Protein AF-A0A2R6ARL6-F1 (afdb_monomer)

InterPro domains:
  IPR000298 Cytochrome c oxidase subunit III-like [PF00510] (681-855)
  IPR000298 Cytochrome c oxidase subunit III-like [PS50253] (602-856)
  IPR000883 Cytochrome c oxidase subunit I [PF00115] (80-524)
  IPR000883 Cytochrome c oxidase subunit I [PR01165] (71-96)
  IPR000883 Cytochrome c oxidase subunit I [PR01165] (118-141)
  IPR000883 Cytochrome c oxidase subunit I [PR01165] (145-169)
  IPR000883 Cytochrome c oxidase subunit I [PR01165] (188-200)
  IPR000883 Cytochrome c oxidase subunit I [PR01165] (220-238)
  IPR000883 Cytochrome c oxidase subunit I [PR01165] (249-268)
  IPR000883 Cytochrome c oxidase subunit I [PR01165] (298-319)
  IPR000883 Cytochrome c oxidase subunit I [PR01165] (346-361)
  IPR000883 Cytochrome c oxidase subunit I [PR01165] (370-391)
  IPR000883 Cytochrome c oxidase subunit I [PR01165] (405-423)
  IPR000883 Cytochrome c oxidase subunit I [PR01165] (433-452)
  IPR000883 Cytochrome c oxidase subunit I [PR01165] (483-504)
  IPR000883 Cytochrome c oxidase subunit I [PTHR10422] (68-568)
  IPR013833 Cytochrome c oxidase, subunit III, 4-helical bundle [G3DSA:1.20.120.80] (680-856)
  IPR023615 Cytochrome c oxidase, subunit I, copper-binding site [PS00077] (300-356)
  IPR023616 Cytochrome c oxidase-like, subunit I domain [PS50855] (66-558)
  IPR035973 Cytochrome c oxidase subunit III-like superfamily [SSF81452] (606-855)

Sequence (856 aa):
MSSRTSDSAHFWLLFCGLLGGTLLEIFLHNDFLYQTPQILITWSIAVFVYFLWKKPYLFSHKEGPKSWIMRWLMTTNHRDIGIMYILTSFYMAFVGGALAILMRAQLMHPNSSLLVGNQYNEAVSAHGLIMVLWFLSPFAFGLANYIVPLQIGAKDLAFPRLNAMSFWFYAFSCVLLISSFFLPGGSVNAGWTLYAPLNGAEFMPGAGPTVSLLALLMLIASVTMTGVNFLVTVFTMRAPEITISKIPMFTWFIVFTVIQMVFAFPGLLAAALMLGMDRVAGMLFFTARGASMLWDNLFWYFGHPEVYIILLPAFGALAEIIPVFSGRRELYGKKVFLIATFTTVIPLSLFIWGHHMYTTILPLPEKEMFEVGTEAISLPFGLMVFGFLWTLETGRIRLSTPMLFALGSLALFIIGGITGVFLSSIVLDQEFRGAYFVVAHFHYVMVGATLFGLFAALYYWFPKITGKMFSETLGKIHFALSFLLFNVTFFPMFFLYQMPRRIFTYNVESWVLPNFVASIGAFLFVAVQAIMVVNLVFSTLYGGIAPKNPWEAHTSEWQSDEALVTFSQTSRSQIKLSSLLLRLIFVPTTKNITIQNNQEIKEDVVVLEHVSSKPVTIAAGLTLFLFGFAILNYVFAGPIFVLGLLLTLYGLTGLARESLHAKFNAFENGLVEAWPFKGVTRLRLAVWIFLLSEVIMFTTILTSDTYLRMLTQNWPAINTLHPVLPGLLLTIVLLSGSLTGFLALNSAKNGNNKRGFLWLLVTVVLGSLFIIVEGDEWSQLFAQGLAPFSNNALSTYFFTTGVHMAHVLSAISVAVYLLRKLWVNKSDYEALEAWAIYWSFVDAIWVILYFFFYLG

Nearest PDB structures (foldseek):
  9dm1-assembly1_R  TM=9.653E-01  e=1.877E-31  Mycolicibacterium smegmatis MC2 155
  6hwh-assembly1_V  TM=9.653E-01  e=4.021E-31  Mycolicibacterium smegmatis MC2 155
  3fye-assembly1_A  TM=9.699E-01  e=5.675E-30  Cereibacter sphaeroides
  8f68-assembly1_A  TM=8.206E-01  e=1.816E-29  Escherichia coli
  8uco-assembly1_a  TM=9.018E-01  e=2.112E-26  Komagataella pastoris

Organism: NCBI:txid1978154

Foldseek 3Di:
DPPVVVLVVVVVVLVCVLVVVLVVVCVVPVDNLVCVLVNVLSVLVSVLVSVCVVCLPLADDDDDPDDSVQCLLFFLALLSLLVLLQSQLVSLVLSLLVLVLQLLVLLLFFPRDRADDQRNLQSQASSQCSLQQLHLLSLLVSLCSNPQCLLQLHRHWPDSLLSLLLSLLSNLLVVLQSCLCVWPQGADRCHNLCFPPCVACVNRPTLSPLSNLVSLLSNLSSLLSSLLRLLLCNQWGGQPVCDPLNRALLSLLLNLLSVLSLQQSLLVNLLSLLRSCCHQVVFDQRVDVPNSVLSLVSSLLRVQSSLSSSQSSLLSLLQQLLLLQQVHQGFQCSVLLSCCSVVQVSVLSNVQSCLLVLVDPDDPVSLVVSLVSQLVNLVSVVVSLVSSVVSNVVGHGDPFLLSLLSVQLSVLQVVLSVLSNLSSDSVSVVQQRQWLSVVLSSCSSNVRNRVSSSLSSCQQCLCLSQQFHFDRVLSVVLSVLLSVLSCQQRVLSNQRSVPGPPHSRDDDPSSNVSSSSNSVSSVSNSVSVVSVVCRSSCRSVPGDGDDLANSPHDRSSSDDPVVSVVSQVVVVPPDDPPDPPPPPDDDDDDDDDDDDDDDPPPPVPPPQPSTDSLSNQLSQLVSQLSSLSSPVVDPCSVVSNVSSVVSNVVSVVSVLVCVLVVSGDDDPRHDRDNPPQVPPDSLNSSLVSSVSSVVSSLVSLVVSLVVVVVVDPDDDDACPLDHLVLLVVLLVLLVLLLVLLVQLLVCVVVVNLVSNLVSLVSSLVSLVVSLVSVVVSQVVCVVVVHALNPDNLSVSLCSSVVVLNVLSVVLSVLSVSQSVCSVVVNHDSSSSVSSSVSSVSSSVSSVVSSCVNNVD

Secondary structure (DSSP, 8-state):
-TTSSHHHHHHHHHHHHHHHHHHHHHHHHS-GGGGHHHHHHHHHHHHHHHHHHH-GGGG--S--SS-HHHHHHHB--HHHHHHHHHHHHHHHHHHHHHHHHHHHHHTTSTT--SS-THHHHHHHHHHHHIIIIIIIHHHHHHHHHHHHHHHTT-SS-S-HHHHHHHHHHHHHHHHHHHHGGGSTT-S--STTTT-TTTTSTTTS-SHHHHHHHHHHHHHHHHHHHHHHHHHHHHHH-B-TT--GGGS-HHHHHHHHHHHHHHHHHHHHHHHHHHHHHHHHT---SSSSTTTHHHHHHHHHHHHHHHHHHHHHHHHHHHHHHHHHHTT-SS-TTHHHHHHHIIIIIHHHHHH-GGGGGTTSS--HHHHHHHHHHHHHTHHHHHHHHHHHHHHHHTS-----HHHHHHHHHHHHHHHHHHHHHHHHSHHHHHHHTTBHHHHHHHHIIIIIIIIHHHHHHHHHHHHHHHSB---HHHHHHHHHHHHHHHHHHHTGGGGGTTSBTT-S----GGGHHHHHHHHHHHHHHHHHHHHHHHHHHHHHHHPPBPPSSTT---SGGGS-HHHHHHHHHGGG----S--TTS----------------------------B-SHHHHHHHHHHHHHHHHHTTTSTTHHHHHHHHHHHHHHHHHHHHHHHHTT-------SS-B-TTSTT--HHHHHHHHHHHHHHHHHHHHHHHHHHHHHH-SSPPPTTTSS-HHHHHHHHHHHHHHHHHHHHHHHHHHTT-HHHHHHHHHHHHHHHHHHHHHHHHHHHHHHHTT--TTS-HHHHHHHHHHHHHHHHHHHHHHHHHHHHHHHHTT---HHHHHHHHHHHHHHHHHHHHHHHHHH--

Radius of gyration: 28.66 Å; Cα contacts (8 Å, |Δi|>4): 1231; chains: 1; bounding box: 89×63×88 Å

Solvent-accessible surface area (backbone atoms only — not comparable to full-atom values): 43699 Å² total; per-residue (Å²): 133,82,77,64,67,66,63,51,52,56,50,50,49,51,50,50,49,49,52,47,48,53,50,47,54,36,68,75,65,76,44,71,66,83,42,50,69,55,50,53,50,53,54,49,51,52,52,52,52,50,53,52,69,76,47,69,63,84,82,57,87,80,91,69,103,59,59,77,65,55,52,71,58,14,41,28,44,36,55,61,51,9,51,50,31,34,56,53,11,52,51,33,40,50,54,22,48,53,32,47,44,50,55,31,60,16,46,35,45,67,74,49,80,68,38,54,71,64,59,32,30,21,34,53,8,44,24,48,40,28,42,55,66,46,12,52,41,37,33,49,49,9,52,43,41,44,44,39,29,36,52,38,60,27,95,51,59,66,42,34,63,51,50,33,27,18,51,31,21,36,55,51,15,51,51,35,44,59,50,8,55,80,32,57,62,31,37,45,50,51,39,62,77,45,47,48,58,52,57,34,46,89,72,41,44,55,38,4,33,48,29,34,51,50,14,51,54,35,33,48,55,14,49,54,45,44,30,36,34,51,52,40,21,67,39,54,42,12,28,63,87,45,42,80,90,63,56,48,49,37,52,50,23,44,49,56,26,32,54,48,45,47,64,20,48,26,31,37,49,38,50,52,52,51,52,47,35,32,56,74,64,51,28,41,68,46,76,42,90,78,25,27,59,52,47,53,53,40,48,26,45,20,54,42,31,46,59,48,42,44,35,34,40,16,53,11,32,37,50,49,46,51,18,40,37,9,74,35,95,61,46,47,57,53,66,55,50,55,48,36,42,64,75,43,50,56,55,44,36,65,69,28,32,60,56,83,41,67,93,50,91,67,54,65,73,60,49,54,54,17,26,57,49,44,52,56,57,50,52,53,54,48,52,46,52,51,27,52,51,52,33,50,72,78,36,55,77,48,88,44,43,31,43,49,24,31,51,48,8,55,56,31,27,51,58,14,51,56,52,46,57,49,50,33,36,70,76,53,22,68,64,29,64,66,14,24,28,52,55,24,32,49,42,24,37,54,48,33,19,18,48,28,12,45,48,12,40,48,60,62,45,39,35,76,76,64,46,18,37,62,56,57,67,55,41,42,50,34,44,56,50,39,59,52,24,47,46,43,23,36,56,37,28,52,80,30,28,87,40,63,53,97,61,52,61,54,86,60,73,87,53,44,63,36,32,33,47,18,26,55,15,43,52,51,32,59,56,43,51,50,48,48,52,51,38,52,55,49,14,64,78,69,35,54,76,38,60,80,50,82,68,75,58,86,57,55,63,40,52,53,73,66,52,60,50,43,66,61,51,64,74,70,62,89,63,84,94,78,74,92,81,77,82,82,81,89,85,90,84,85,87,81,87,79,89,80,79,91,71,80,74,73,74,76,75,73,77,72,72,53,64,48,61,34,34,44,37,27,30,54,10,46,50,34,23,52,49,15,59,45,36,58,94,42,92,68,12,62,64,37,23,52,49,8,47,54,37,24,51,50,16,52,55,46,48,53,49,40,53,77,68,60,72,62,77,73,84,80,72,74,82,51,30,20,71,92,50,67,92,59,54,65,62,48,53,30,46,53,53,49,47,52,22,50,52,41,19,54,49,43,48,53,49,50,42,52,52,51,53,74,70,41,92,82,67,79,58,65,55,69,89,37,58,47,65,66,54,50,52,46,47,53,42,39,50,49,20,44,56,28,32,49,52,10,44,54,27,39,73,72,71,34,34,68,57,13,33,54,27,40,49,50,20,44,52,32,49,50,52,44,53,53,52,55,52,48,52,52,50,52,37,46,74,72,72,46,45,44,53,71,43,55,72,40,21,46,46,53,49,54,53,47,56,49,49,52,49,52,52,51,48,41,56,52,48,56,54,48,41,52,28,25,72,72,70,56,68,52,64,67,62,45,47,36,48,41,54,51,45,43,48,56,42,54,51,46,57,51,50,46,44,58,67,32,69,73

Mean predicted aligned error: 9.0 Å

Structure (mmCIF, N/CA/C/O backbone):
data_AF-A0A2R6ARL6-F1
#
_entry.id   AF-A0A2R6ARL6-F1
#
loop_
_atom_site.group_PDB
_atom_site.id
_atom_site.type_symbol
_atom_site.label_atom_id
_atom_site.label_alt_id
_atom_site.label_comp_id
_atom_site.label_asym_id
_atom_site.label_entity_id
_atom_site.label_seq_id
_atom_site.pdbx_PDB_ins_code
_atom_site.Cartn_x
_atom_site.Cartn_y
_atom_site.Cartn_z
_atom_site.occupancy
_atom_site.B_iso_or_equiv
_atom_site.auth_seq_id
_atom_site.auth_comp_id
_atom_site.auth_asym_id
_atom_site.auth_atom_id
_atom_site.pdbx_PDB_model_num
ATOM 1 N N . MET A 1 1 ? -2.332 -37.056 33.900 1.00 37.38 1 MET A N 1
ATOM 2 C CA . MET A 1 1 ? -0.890 -36.794 33.672 1.00 37.38 1 MET A CA 1
ATOM 3 C C . MET A 1 1 ? -0.354 -37.344 32.337 1.00 37.38 1 MET A C 1
ATOM 5 O O . MET A 1 1 ? 0.801 -37.083 32.038 1.00 37.38 1 MET A O 1
ATOM 9 N N . SER A 1 2 ? -1.154 -38.003 31.483 1.00 35.59 2 SER A N 1
ATOM 10 C CA . SER A 1 2 ? -0.678 -38.657 30.244 1.00 35.59 2 SER A CA 1
ATOM 11 C C . SER A 1 2 ? -0.770 -37.834 28.943 1.00 35.59 2 SER A C 1
ATOM 13 O O . SER A 1 2 ? -0.395 -38.344 27.898 1.00 35.59 2 SER A O 1
ATOM 15 N N . SER A 1 3 ? -1.216 -36.570 28.965 1.00 40.97 3 SER A N 1
ATOM 16 C CA . SER A 1 3 ? -1.309 -35.725 27.753 1.00 40.97 3 SER A CA 1
ATOM 17 C C . SER A 1 3 ? -0.104 -34.804 27.511 1.00 40.97 3 SER A C 1
ATOM 19 O O . SER A 1 3 ? -0.066 -34.094 26.513 1.00 40.97 3 SER A O 1
ATOM 21 N N . ARG A 1 4 ? 0.890 -34.777 28.413 1.00 39.75 4 ARG A N 1
ATOM 22 C CA . ARG A 1 4 ? 2.072 -33.899 28.281 1.00 39.75 4 ARG A CA 1
ATOM 23 C C . ARG A 1 4 ? 3.238 -34.522 27.504 1.00 39.75 4 ARG A C 1
ATOM 25 O O . ARG A 1 4 ? 4.124 -33.784 27.091 1.00 39.75 4 ARG A O 1
ATOM 32 N N . THR A 1 5 ? 3.256 -35.841 27.302 1.00 41.06 5 THR A N 1
ATOM 33 C CA . THR A 1 5 ? 4.396 -36.564 26.704 1.00 41.06 5 THR A CA 1
ATOM 34 C C . THR A 1 5 ? 4.342 -36.652 25.176 1.00 41.06 5 THR A C 1
ATOM 36 O O . THR A 1 5 ? 5.391 -36.622 24.544 1.00 41.06 5 THR A O 1
ATOM 39 N N . SER A 1 6 ? 3.156 -36.672 24.551 1.00 48.94 6 SER A N 1
ATOM 40 C CA . SER A 1 6 ? 3.031 -36.571 23.081 1.00 48.94 6 SER A CA 1
ATOM 41 C C . SER A 1 6 ? 3.403 -35.181 22.564 1.00 48.94 6 SER A C 1
ATOM 43 O O . SER A 1 6 ? 3.837 -35.007 21.430 1.00 48.94 6 SER A O 1
ATOM 45 N N . ASP A 1 7 ? 3.244 -34.179 23.416 1.00 49.03 7 ASP A N 1
ATOM 46 C CA . ASP A 1 7 ? 3.343 -32.760 23.106 1.00 49.03 7 ASP A CA 1
ATOM 47 C C . ASP A 1 7 ? 4.781 -32.237 22.972 1.00 49.03 7 ASP A C 1
ATOM 49 O O . ASP A 1 7 ? 4.984 -31.164 22.400 1.00 49.03 7 ASP A O 1
ATOM 53 N N . SER A 1 8 ? 5.762 -32.961 23.517 1.00 46.53 8 SER A N 1
ATOM 54 C CA . SER A 1 8 ? 7.195 -32.694 23.345 1.00 46.53 8 SER A CA 1
ATOM 55 C C . SER A 1 8 ? 7.752 -33.392 22.105 1.00 46.53 8 SER A C 1
ATOM 57 O O . SER A 1 8 ? 8.593 -32.821 21.419 1.00 46.53 8 SER A O 1
ATOM 59 N N . ALA A 1 9 ? 7.246 -34.581 21.762 1.00 51.25 9 ALA A N 1
ATOM 60 C CA . ALA A 1 9 ? 7.696 -35.342 20.596 1.00 51.25 9 ALA A CA 1
ATOM 61 C C . ALA A 1 9 ? 7.453 -34.593 19.274 1.00 51.25 9 ALA A C 1
ATOM 63 O O . ALA A 1 9 ? 8.330 -34.567 18.420 1.00 51.25 9 ALA A O 1
ATOM 64 N N . HIS A 1 10 ? 6.311 -33.910 19.130 1.00 54.28 10 HIS A N 1
ATOM 65 C CA . HIS A 1 10 ? 6.013 -33.099 17.941 1.00 54.28 10 HIS A CA 1
ATOM 66 C C . HIS A 1 10 ? 6.921 -31.866 17.818 1.00 54.28 10 HIS A C 1
ATOM 68 O O . HIS A 1 10 ? 7.320 -31.515 16.712 1.00 54.28 10 HIS A O 1
ATOM 74 N N . PHE A 1 11 ? 7.282 -31.230 18.941 1.00 51.28 11 PHE A N 1
ATOM 75 C CA . PHE A 1 11 ? 8.260 -30.138 18.949 1.00 51.28 11 PHE A CA 1
ATOM 76 C C . PHE A 1 11 ? 9.634 -30.641 18.518 1.00 51.28 11 PHE A C 1
ATOM 78 O O . PHE A 1 11 ? 10.245 -30.035 17.649 1.00 51.28 11 PHE A O 1
ATOM 85 N N . TRP A 1 12 ? 10.089 -31.768 19.071 1.00 51.22 12 TRP A N 1
ATOM 86 C CA . TRP A 1 12 ? 11.371 -32.358 18.699 1.00 51.22 12 TRP A CA 1
ATOM 87 C C . TRP A 1 12 ? 11.384 -32.856 17.255 1.00 51.22 12 TRP A C 1
ATOM 89 O O . TRP A 1 12 ? 12.392 -32.693 16.594 1.00 51.22 12 TRP A O 1
ATOM 99 N N . LEU A 1 13 ? 10.274 -33.364 16.715 1.00 60.25 13 LEU A N 1
ATOM 100 C CA . LEU A 1 13 ? 10.171 -33.726 15.298 1.00 60.25 13 LEU A CA 1
ATOM 101 C C . LEU A 1 13 ? 10.222 -32.503 14.375 1.00 60.25 13 LEU A C 1
ATOM 103 O O . LEU A 1 13 ? 10.959 -32.526 13.393 1.00 60.25 13 LEU A O 1
ATOM 107 N N . LEU A 1 14 ? 9.489 -31.430 14.695 1.00 53.91 14 LEU A N 1
ATOM 108 C CA . LEU A 1 14 ? 9.545 -30.177 13.935 1.00 53.91 14 LEU A CA 1
ATOM 109 C C . LEU A 1 14 ? 10.953 -29.570 14.019 1.00 53.91 14 LEU A C 1
ATOM 111 O O . LEU A 1 14 ? 11.550 -29.253 12.999 1.00 53.91 14 LEU A O 1
ATOM 115 N N . PHE A 1 15 ? 11.506 -29.478 15.229 1.00 53.22 15 PHE A N 1
ATOM 116 C CA . PHE A 1 15 ? 12.845 -28.967 15.502 1.00 53.22 15 PHE A CA 1
ATOM 117 C C . PHE A 1 15 ? 13.927 -29.798 14.808 1.00 53.22 15 PHE A C 1
ATOM 119 O O . PHE A 1 15 ? 14.781 -29.222 14.156 1.00 53.22 15 PHE A O 1
ATOM 126 N N . CYS A 1 16 ? 13.884 -31.131 14.878 1.00 55.62 16 CYS A N 1
ATOM 127 C CA . CYS A 1 16 ? 14.829 -32.010 14.187 1.00 55.62 16 CYS A CA 1
ATOM 128 C C . CYS A 1 16 ? 14.649 -31.974 12.666 1.00 55.62 16 CYS A C 1
ATOM 130 O O . CYS A 1 16 ? 15.638 -32.093 11.954 1.00 55.62 16 CYS A O 1
ATOM 132 N N . GLY A 1 17 ? 13.427 -31.784 12.160 1.00 62.41 17 GLY A N 1
ATOM 133 C CA . GLY A 1 17 ? 13.170 -31.586 10.733 1.00 62.41 17 GLY A CA 1
ATOM 134 C C . GLY A 1 17 ? 13.724 -30.258 10.218 1.00 62.41 17 GLY A C 1
ATOM 135 O O . GLY A 1 17 ? 14.338 -30.221 9.160 1.00 62.41 17 GLY A O 1
ATOM 136 N N . LEU A 1 18 ? 13.577 -29.183 10.993 1.00 54.66 18 LEU A N 1
ATOM 137 C CA . LEU A 1 18 ? 14.119 -27.859 10.678 1.00 54.66 18 LEU A CA 1
ATOM 138 C C . LEU A 1 18 ? 15.633 -27.816 10.829 1.00 54.66 18 LEU A C 1
ATOM 140 O O . LEU A 1 18 ? 16.313 -27.342 9.934 1.00 54.66 18 LEU A O 1
ATOM 144 N N . LEU A 1 19 ? 16.162 -28.369 11.919 1.00 47.78 19 LEU A N 1
ATOM 145 C CA . LEU A 1 19 ? 17.594 -28.530 12.134 1.00 47.78 19 LEU A CA 1
ATOM 146 C C . LEU A 1 19 ? 18.191 -29.412 11.034 1.00 47.78 19 LEU A C 1
ATOM 148 O O . LEU A 1 19 ? 19.224 -29.064 10.488 1.00 47.78 19 LEU A O 1
ATOM 152 N N . GLY A 1 20 ? 17.527 -30.508 10.663 1.00 57.53 20 GLY A N 1
ATOM 153 C CA . GLY A 1 20 ? 17.931 -31.389 9.569 1.00 57.53 20 GLY A CA 1
ATOM 154 C C . GLY A 1 20 ? 17.867 -30.708 8.203 1.00 57.53 20 GLY A C 1
ATOM 155 O O . GLY A 1 20 ? 18.786 -30.880 7.415 1.00 57.53 20 GLY A O 1
ATOM 156 N N . GLY A 1 21 ? 16.840 -29.895 7.943 1.00 57.56 21 GLY A N 1
ATOM 157 C CA . GLY A 1 21 ? 16.714 -29.086 6.730 1.00 57.56 21 GLY A CA 1
ATOM 158 C C . GLY A 1 21 ? 17.792 -28.010 6.642 1.00 57.56 21 GLY A C 1
ATOM 159 O O . GLY A 1 21 ? 18.495 -27.949 5.645 1.00 57.56 21 GLY A O 1
ATOM 160 N N . THR A 1 22 ? 17.997 -27.238 7.713 1.00 55.47 22 THR A N 1
ATOM 161 C CA . THR A 1 22 ? 19.075 -26.245 7.827 1.00 55.47 22 THR A CA 1
ATOM 162 C C . THR A 1 22 ? 20.447 -26.903 7.686 1.00 55.47 22 THR A C 1
ATOM 164 O O . THR A 1 22 ? 21.280 -26.416 6.934 1.00 55.47 22 THR A O 1
ATOM 167 N N . LEU A 1 23 ? 20.689 -28.036 8.352 1.00 48.00 23 LEU A N 1
ATOM 168 C CA . LEU A 1 23 ? 21.944 -28.780 8.230 1.00 48.00 23 LEU A CA 1
ATOM 169 C C . LEU A 1 23 ? 22.137 -29.336 6.820 1.00 48.00 23 LEU A C 1
ATOM 171 O O . LEU A 1 23 ? 23.252 -29.278 6.328 1.00 48.00 23 LEU A O 1
ATOM 175 N N . LEU A 1 24 ? 21.090 -29.833 6.159 1.00 53.66 24 LEU A N 1
ATOM 176 C CA . LEU A 1 24 ? 21.152 -30.308 4.776 1.00 53.66 24 LEU A CA 1
ATOM 177 C C . LEU A 1 24 ? 21.438 -29.160 3.801 1.00 53.66 24 LEU A C 1
ATOM 179 O O . LEU A 1 24 ? 22.243 -29.331 2.894 1.00 53.66 24 LEU A O 1
ATOM 183 N N . GLU A 1 25 ? 20.834 -27.989 3.999 1.00 53.78 25 GLU A N 1
ATOM 184 C CA . GLU A 1 25 ? 21.087 -26.788 3.195 1.00 53.78 25 GLU A CA 1
ATOM 185 C C . GLU A 1 25 ? 22.545 -26.325 3.332 1.00 53.78 25 GLU A C 1
ATOM 187 O O . GLU A 1 25 ? 23.232 -26.129 2.325 1.00 53.78 25 GLU A O 1
ATOM 192 N N . ILE A 1 26 ? 23.049 -26.295 4.572 1.00 54.12 26 ILE A N 1
ATOM 193 C CA . ILE A 1 26 ? 24.456 -26.032 4.900 1.00 54.12 26 ILE A CA 1
ATOM 194 C C . ILE A 1 26 ? 25.373 -27.084 4.257 1.00 54.12 26 ILE A C 1
ATOM 196 O O . ILE A 1 26 ? 26.402 -26.734 3.685 1.00 54.12 26 ILE A O 1
ATOM 200 N N . PHE A 1 27 ? 25.007 -28.368 4.320 1.00 48.44 27 PHE A N 1
ATOM 201 C CA . PHE A 1 27 ? 25.825 -29.479 3.821 1.00 48.44 27 PHE A CA 1
ATOM 202 C C . PHE A 1 27 ? 25.859 -29.553 2.290 1.00 48.44 27 PHE A C 1
ATOM 204 O O . PHE A 1 27 ? 26.870 -29.940 1.713 1.00 48.44 27 PHE A O 1
ATOM 211 N N . LEU A 1 28 ? 24.763 -29.183 1.621 1.00 51.09 28 LEU A N 1
ATOM 212 C CA . LEU A 1 28 ? 24.668 -29.190 0.161 1.00 51.09 28 LEU A CA 1
ATOM 213 C C . LEU A 1 28 ? 25.374 -27.988 -0.485 1.00 51.09 28 LEU A C 1
ATOM 215 O O . LEU A 1 28 ? 25.796 -28.103 -1.631 1.00 51.09 28 LEU A O 1
ATOM 219 N N . HIS A 1 29 ? 25.484 -26.852 0.217 1.00 56.06 29 HIS A N 1
ATOM 220 C CA . HIS A 1 29 ? 25.971 -25.589 -0.365 1.00 56.06 29 HIS A CA 1
ATOM 221 C C . HIS A 1 29 ? 27.278 -25.073 0.259 1.00 56.06 29 HIS A C 1
ATOM 223 O O . HIS A 1 29 ? 27.831 -24.101 -0.238 1.00 56.06 29 HIS A O 1
ATOM 229 N N . ASN A 1 30 ? 27.798 -25.736 1.299 1.00 45.69 30 ASN A N 1
ATOM 230 C CA . ASN A 1 30 ? 29.109 -25.491 1.917 1.00 45.69 30 ASN A CA 1
ATOM 231 C C . ASN A 1 30 ? 29.392 -24.054 2.412 1.00 45.69 30 ASN A C 1
ATOM 233 O O . ASN A 1 30 ? 30.540 -23.753 2.719 1.00 45.69 30 ASN A O 1
ATOM 237 N N . ASP A 1 31 ? 28.379 -23.192 2.570 1.00 55.38 31 ASP A N 1
ATOM 238 C CA . ASP A 1 31 ? 28.557 -21.815 3.053 1.00 55.38 31 ASP A CA 1
ATOM 239 C C . ASP A 1 31 ? 27.426 -21.373 4.002 1.00 55.38 31 ASP A C 1
ATOM 241 O O . ASP A 1 31 ? 26.392 -20.843 3.591 1.00 55.38 31 ASP A O 1
ATOM 245 N N . PHE A 1 32 ? 27.651 -21.530 5.312 1.00 50.22 32 PHE A N 1
ATOM 246 C CA . PHE A 1 32 ? 26.718 -21.115 6.376 1.00 50.22 32 PHE A CA 1
ATOM 247 C C . PHE A 1 32 ? 26.362 -19.618 6.321 1.00 50.22 32 PHE A C 1
ATOM 249 O O . PHE A 1 32 ? 25.229 -19.232 6.603 1.00 50.22 32 PHE A O 1
ATOM 256 N N . LEU A 1 33 ? 27.320 -18.770 5.934 1.00 48.19 33 LEU A N 1
ATOM 257 C CA . LEU A 1 33 ? 27.129 -17.318 5.867 1.00 48.19 33 LEU A CA 1
ATOM 258 C C . LEU A 1 33 ? 26.245 -16.897 4.680 1.00 48.19 33 LEU A C 1
ATOM 260 O O . LEU A 1 33 ? 25.517 -15.909 4.795 1.00 48.19 33 LEU A O 1
ATOM 264 N N . TYR A 1 34 ? 26.231 -17.672 3.584 1.00 49.25 34 TYR A N 1
ATOM 265 C CA . TYR A 1 34 ? 25.474 -17.340 2.369 1.00 49.25 34 TYR A CA 1
ATOM 266 C C . TYR A 1 34 ? 23.955 -17.444 2.527 1.00 49.25 34 TYR A C 1
ATOM 268 O O . TYR A 1 34 ? 23.225 -16.833 1.750 1.00 49.25 34 TYR A O 1
ATOM 276 N N . GLN A 1 35 ? 23.483 -18.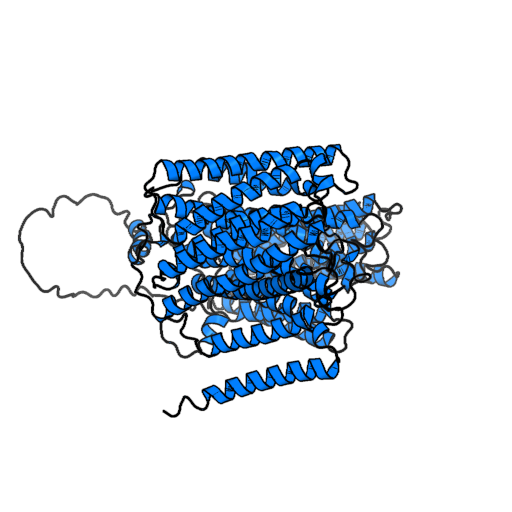183 3.535 1.00 60.00 35 GLN A N 1
ATOM 277 C CA . GLN A 1 35 ? 22.063 -18.477 3.749 1.00 60.00 35 GLN A CA 1
ATOM 278 C C . GLN A 1 35 ? 21.495 -17.822 5.018 1.00 60.00 35 GLN A C 1
ATOM 280 O O . GLN A 1 35 ? 20.425 -18.192 5.500 1.00 60.00 35 GLN A O 1
ATOM 285 N N . THR A 1 36 ? 22.198 -16.844 5.598 1.00 59.62 36 THR A N 1
ATOM 286 C CA . THR A 1 36 ? 21.809 -16.237 6.884 1.00 59.62 36 THR A CA 1
ATOM 287 C C . THR A 1 36 ? 20.359 -15.703 6.889 1.00 59.62 36 THR A C 1
ATOM 289 O O . THR A 1 36 ? 19.626 -16.000 7.840 1.00 59.62 36 THR A O 1
ATOM 292 N N . PRO A 1 37 ? 19.875 -14.985 5.850 1.00 59.97 37 PRO A N 1
ATOM 293 C CA . PRO A 1 37 ? 18.466 -14.588 5.759 1.00 59.97 37 PRO A CA 1
ATOM 294 C C . PRO A 1 37 ? 17.496 -15.778 5.668 1.00 59.97 37 PRO A C 1
ATOM 296 O O . PRO A 1 37 ? 16.489 -15.798 6.374 1.00 59.97 37 PRO A O 1
ATOM 299 N N . GLN A 1 38 ? 17.811 -16.786 4.851 1.00 65.00 38 GLN A N 1
ATOM 300 C CA . GLN A 1 38 ? 17.004 -17.992 4.635 1.00 65.00 38 GLN A CA 1
ATOM 301 C C . GLN A 1 38 ? 16.834 -18.790 5.932 1.00 65.00 38 GLN A C 1
ATOM 303 O O . GLN A 1 38 ? 15.720 -19.185 6.289 1.00 65.00 38 GLN A O 1
ATOM 308 N N . ILE A 1 39 ? 17.924 -18.960 6.682 1.00 63.41 39 ILE A N 1
ATOM 309 C CA . ILE A 1 39 ? 17.940 -19.636 7.980 1.00 63.41 39 ILE A CA 1
ATOM 310 C C . ILE A 1 39 ? 17.049 -18.868 8.963 1.00 63.41 39 ILE A C 1
ATOM 312 O O . ILE A 1 39 ? 16.124 -19.448 9.532 1.00 63.41 39 ILE A O 1
ATOM 316 N N . LEU A 1 40 ? 17.251 -17.557 9.130 1.00 63.97 40 LEU A N 1
ATOM 317 C CA . LEU A 1 40 ? 16.435 -16.755 10.050 1.00 63.97 40 LEU A CA 1
ATOM 318 C C . LEU A 1 40 ? 14.947 -16.800 9.701 1.00 63.97 40 LEU A C 1
ATOM 320 O O . LEU A 1 40 ? 14.112 -16.965 10.593 1.00 63.97 40 LEU A O 1
ATOM 324 N N . ILE A 1 41 ? 14.610 -16.695 8.416 1.00 66.31 41 ILE A N 1
ATOM 325 C CA . ILE A 1 41 ? 13.228 -16.781 7.950 1.00 66.31 41 ILE A CA 1
ATOM 326 C C . ILE A 1 41 ? 12.648 -18.160 8.282 1.00 66.31 41 ILE A C 1
ATOM 328 O O . ILE A 1 41 ? 11.601 -18.232 8.925 1.00 66.31 41 ILE A O 1
ATOM 332 N N . THR A 1 42 ? 13.347 -19.247 7.959 1.00 64.06 42 THR A N 1
ATOM 333 C CA . THR A 1 42 ? 12.899 -20.624 8.228 1.00 64.06 42 THR A CA 1
ATOM 334 C C . THR A 1 42 ? 12.647 -20.868 9.717 1.00 64.06 42 THR A C 1
ATOM 336 O O . THR A 1 42 ? 11.576 -21.341 10.109 1.00 64.06 42 THR A O 1
ATOM 339 N N . TRP A 1 43 ? 13.592 -20.470 10.572 1.00 62.72 43 TRP A N 1
ATOM 340 C CA . TRP A 1 43 ? 13.456 -20.586 12.024 1.00 62.72 43 TRP A CA 1
ATOM 341 C C . TRP A 1 43 ? 12.336 -19.693 12.576 1.00 62.72 43 TRP A C 1
ATOM 343 O O . TRP A 1 43 ? 11.621 -20.099 13.492 1.00 62.72 43 TRP A O 1
ATOM 353 N N . SER A 1 44 ? 12.109 -18.514 11.992 1.00 61.91 44 SER A N 1
ATOM 354 C CA . SER A 1 44 ? 11.003 -17.635 12.387 1.00 61.91 44 SER A CA 1
ATOM 355 C C . SER A 1 44 ? 9.629 -18.234 12.079 1.00 61.91 44 SER A C 1
ATOM 357 O O . SER A 1 44 ? 8.748 -18.196 12.939 1.00 61.91 44 SER A O 1
ATOM 359 N N . ILE A 1 45 ? 9.455 -18.835 10.893 1.00 65.75 45 ILE A N 1
ATOM 360 C CA . ILE A 1 45 ? 8.211 -19.504 10.484 1.00 65.75 45 ILE A CA 1
ATOM 361 C C . ILE A 1 45 ? 7.933 -20.651 11.441 1.00 65.75 45 ILE A C 1
ATOM 363 O O . ILE A 1 45 ? 6.832 -20.773 11.970 1.00 65.75 45 ILE A O 1
ATOM 367 N N . ALA A 1 46 ? 8.946 -21.471 11.703 1.00 57.12 46 ALA A N 1
ATOM 368 C CA . ALA A 1 46 ? 8.845 -22.598 12.608 1.00 57.12 46 ALA A CA 1
ATOM 369 C C . ALA A 1 46 ? 8.392 -22.205 14.013 1.00 57.12 46 ALA A C 1
ATOM 371 O O . ALA A 1 46 ? 7.468 -22.803 14.567 1.00 57.12 46 ALA A O 1
ATOM 372 N N . VAL A 1 47 ? 9.033 -21.182 14.582 1.00 57.22 47 VAL A N 1
ATOM 373 C CA . VAL A 1 47 ? 8.696 -20.657 15.905 1.00 57.22 47 VAL A CA 1
ATOM 374 C C . VAL A 1 47 ? 7.273 -20.101 15.902 1.00 57.22 47 VAL A C 1
ATOM 376 O O . VAL A 1 47 ? 6.485 -20.435 16.787 1.00 57.22 47 VAL A O 1
ATOM 379 N N . PHE A 1 48 ? 6.909 -19.318 14.887 1.00 61.19 48 PHE A N 1
ATOM 380 C CA . PHE A 1 48 ? 5.573 -18.746 14.748 1.00 61.19 48 PHE A CA 1
ATOM 381 C C . PHE A 1 48 ? 4.483 -19.826 14.646 1.00 61.19 48 PHE A C 1
ATOM 383 O O . PHE A 1 48 ? 3.516 -19.810 15.412 1.00 61.19 48 PHE A O 1
ATOM 390 N N . VAL A 1 49 ? 4.673 -20.820 13.775 1.00 58.84 49 VAL A N 1
ATOM 391 C CA . VAL A 1 49 ? 3.762 -21.962 13.602 1.00 58.84 49 VAL A CA 1
ATOM 392 C C . VAL A 1 49 ? 3.650 -22.777 14.891 1.00 58.84 49 VAL A C 1
ATOM 394 O O . VAL A 1 49 ? 2.542 -23.131 15.296 1.00 58.84 49 VAL A O 1
ATOM 397 N N . TYR A 1 50 ? 4.764 -23.031 15.582 1.00 52.88 50 TYR A N 1
ATOM 398 C CA . TYR A 1 50 ? 4.761 -23.731 16.867 1.00 52.88 50 TYR A CA 1
ATOM 399 C C . TYR A 1 50 ? 3.953 -22.981 17.937 1.00 52.88 50 TYR A C 1
ATOM 401 O O . TYR A 1 50 ? 3.144 -23.592 18.644 1.00 52.88 50 TYR A O 1
ATOM 409 N N . PHE A 1 51 ? 4.119 -21.659 18.044 1.00 54.56 51 PHE A N 1
ATOM 410 C CA . PHE A 1 51 ? 3.359 -20.840 18.991 1.00 54.56 51 PHE A CA 1
ATOM 411 C C . PHE A 1 51 ? 1.857 -20.849 18.689 1.00 54.56 51 PHE A C 1
ATOM 413 O O . PHE A 1 51 ? 1.054 -21.024 19.612 1.00 54.56 51 PHE A O 1
ATOM 420 N N . LEU A 1 52 ? 1.482 -20.728 17.413 1.00 54.59 52 LEU A N 1
ATOM 421 C CA . LEU A 1 52 ? 0.092 -20.828 16.971 1.00 54.59 52 LEU A CA 1
ATOM 422 C C . LEU A 1 52 ? -0.506 -22.205 17.301 1.00 54.59 52 LEU A C 1
ATOM 424 O O . LEU A 1 52 ? -1.601 -22.280 17.857 1.00 54.59 52 LEU A O 1
ATOM 428 N N . TRP A 1 53 ? 0.235 -23.288 17.053 1.00 51.94 53 TRP A N 1
ATOM 429 C CA . TRP A 1 53 ? -0.194 -24.655 17.359 1.00 51.94 53 TRP A CA 1
ATOM 430 C C . TRP A 1 53 ? -0.404 -24.885 18.863 1.00 51.94 53 TRP A C 1
ATOM 432 O O . TRP A 1 53 ? -1.392 -25.494 19.273 1.00 51.94 53 TRP A O 1
ATOM 442 N N . LYS A 1 54 ? 0.520 -24.420 19.714 1.00 46.81 54 LYS A N 1
ATOM 443 C CA . LYS A 1 54 ? 0.494 -24.682 21.167 1.00 46.81 54 LYS A CA 1
ATOM 444 C C . LYS A 1 54 ? -0.572 -23.897 21.929 1.00 46.81 54 LYS A C 1
ATOM 446 O O . LYS A 1 54 ? -0.969 -24.316 23.020 1.00 46.81 54 LYS A O 1
ATOM 451 N N . LYS A 1 55 ? -0.994 -22.737 21.423 1.00 51.94 55 LYS A N 1
ATOM 452 C CA . LYS A 1 55 ? -1.851 -21.786 22.151 1.00 51.94 55 LYS A CA 1
ATOM 453 C C . LYS A 1 55 ? -3.071 -21.340 21.320 1.00 51.94 55 LYS A C 1
ATOM 455 O O . LYS A 1 55 ? -3.326 -20.139 21.219 1.00 51.94 55 LYS A O 1
ATOM 460 N N . PRO A 1 56 ? -3.894 -22.271 20.796 1.00 44.88 56 PRO A N 1
ATOM 461 C CA . PRO A 1 56 ? -5.022 -21.934 19.918 1.00 44.88 56 PRO A CA 1
ATOM 462 C C . PRO A 1 56 ? -6.076 -21.038 20.602 1.00 44.88 56 PRO A C 1
ATOM 464 O O . PRO A 1 56 ? -6.812 -20.283 19.971 1.00 44.88 56 PRO A O 1
ATOM 467 N N . TYR A 1 57 ? -6.140 -21.074 21.930 1.00 44.75 57 TYR A N 1
ATOM 468 C CA . TYR A 1 57 ? -7.127 -20.354 22.733 1.00 44.75 57 TYR A CA 1
ATOM 469 C C . TYR A 1 57 ? -6.820 -18.869 22.970 1.00 44.75 57 TYR A C 1
ATOM 471 O O . TYR A 1 57 ? -7.680 -18.188 23.521 1.00 44.75 57 TYR A O 1
ATOM 479 N N . LEU A 1 58 ? -5.656 -18.347 22.555 1.00 43.31 58 LEU A N 1
ATOM 480 C CA . LEU A 1 58 ? -5.286 -16.932 22.758 1.00 43.31 58 LEU A CA 1
ATOM 481 C C . LEU A 1 58 ? -6.312 -15.931 22.183 1.00 43.31 58 LEU A C 1
ATOM 483 O O . LEU A 1 58 ? -6.336 -14.783 22.610 1.00 43.31 58 LEU A O 1
ATOM 487 N N . PHE A 1 59 ? -7.184 -16.373 21.269 1.00 47.97 59 PHE A N 1
ATOM 488 C CA . PHE A 1 59 ? -8.145 -15.526 20.553 1.00 47.97 59 PHE A CA 1
ATOM 489 C C . PHE A 1 59 ? -9.554 -16.149 20.430 1.00 47.97 59 PHE A C 1
ATOM 491 O O . PHE A 1 59 ? -10.307 -15.830 19.506 1.00 47.97 59 PHE A O 1
ATOM 498 N N . SER A 1 60 ? -9.923 -17.104 21.294 1.00 42.88 60 SER A N 1
ATOM 499 C CA . SER A 1 60 ? -11.177 -17.868 21.153 1.00 42.88 60 SER A CA 1
ATOM 500 C C . SER A 1 60 ? -12.118 -17.723 22.350 1.00 42.88 60 SER A C 1
ATOM 502 O O . SER A 1 60 ? -11.845 -18.255 23.424 1.00 42.88 60 SER A O 1
ATOM 504 N N . HIS A 1 61 ? -13.294 -17.131 22.125 1.00 41.31 61 HIS A N 1
ATOM 505 C CA . HIS A 1 61 ? -14.458 -17.270 23.003 1.00 41.31 61 HIS A CA 1
ATOM 506 C C . HIS A 1 61 ? -15.318 -18.462 22.524 1.00 41.31 61 HIS A C 1
ATOM 508 O O . HIS A 1 61 ? -16.037 -18.336 21.549 1.00 41.31 61 HIS A O 1
ATOM 514 N N . LYS A 1 62 ? -15.164 -19.617 23.191 1.00 38.94 62 LYS A N 1
ATOM 515 C CA . LYS A 1 62 ? -16.000 -20.850 23.231 1.00 38.94 62 LYS A CA 1
ATOM 516 C C . LYS A 1 62 ? -16.745 -21.415 21.982 1.00 38.94 62 LYS A C 1
ATOM 518 O O . LYS A 1 62 ? -17.589 -20.776 21.380 1.00 38.94 62 LYS A O 1
ATOM 523 N N . GLU A 1 63 ? -16.497 -22.724 21.804 1.00 44.19 63 GLU A N 1
ATOM 524 C CA . GLU A 1 63 ? -17.338 -23.886 21.405 1.00 44.19 63 GLU A CA 1
ATOM 525 C C . GLU A 1 63 ? -18.077 -23.976 20.048 1.00 44.19 63 GLU A C 1
ATOM 527 O O . GLU A 1 63 ? -19.151 -23.426 19.838 1.00 44.19 63 GLU A O 1
ATOM 532 N N . GLY A 1 64 ? -17.544 -24.865 19.193 1.00 36.66 64 GLY A N 1
ATOM 533 C CA . GLY A 1 64 ? -18.228 -25.586 18.111 1.00 36.66 64 GLY A CA 1
ATOM 534 C C . GLY A 1 64 ? -17.291 -26.641 17.471 1.00 36.66 64 GLY A C 1
ATOM 535 O O . GLY A 1 64 ? -16.089 -26.387 17.377 1.00 36.66 64 GLY A O 1
ATOM 536 N N . PRO A 1 65 ? -17.772 -27.828 17.037 1.00 37.28 65 PRO A N 1
ATOM 537 C CA . PRO A 1 65 ? -16.943 -28.972 16.626 1.00 37.28 65 PRO A CA 1
ATOM 538 C C . PRO A 1 65 ? -16.464 -28.895 15.160 1.00 37.28 65 PRO A C 1
ATOM 540 O O . PRO A 1 65 ? -16.651 -29.816 14.368 1.00 37.28 65 PRO A O 1
ATOM 543 N N . LYS A 1 66 ? -15.798 -27.798 14.794 1.00 49.03 66 LYS A N 1
ATOM 544 C CA . LYS A 1 66 ? -14.873 -27.733 13.651 1.00 49.03 66 LYS A CA 1
ATOM 545 C C . LYS A 1 66 ? -13.596 -27.092 14.178 1.00 49.03 66 LYS A C 1
ATOM 547 O O . LYS A 1 66 ? -13.668 -26.076 14.857 1.00 49.03 66 LYS A O 1
ATOM 552 N N . SER A 1 67 ? -12.456 -27.749 13.967 1.00 66.44 67 SER A N 1
ATOM 553 C CA . SER A 1 67 ? -11.177 -27.416 14.609 1.00 66.44 67 SER A CA 1
ATOM 554 C C . SER A 1 67 ? -10.885 -25.909 14.600 1.00 66.44 67 SER A C 1
ATOM 556 O O . SER A 1 67 ? -11.216 -25.218 13.643 1.00 66.44 67 SER A O 1
ATOM 558 N N . TRP A 1 68 ? -10.241 -25.396 15.654 1.00 68.38 68 TRP A N 1
ATOM 559 C CA . TRP A 1 68 ? -9.830 -23.987 15.787 1.00 68.38 68 TRP A CA 1
ATOM 560 C C . TRP A 1 68 ? -9.241 -23.392 14.492 1.00 68.38 68 TRP A C 1
ATOM 562 O O . TRP A 1 68 ? -9.559 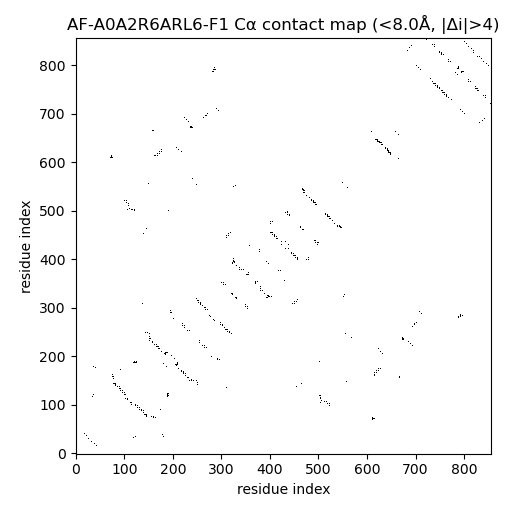-22.263 14.133 1.00 68.38 68 TRP A O 1
ATOM 572 N N . ILE A 1 69 ? -8.468 -24.186 13.747 1.00 70.25 69 ILE A N 1
ATOM 573 C CA . ILE A 1 69 ? -7.895 -23.832 12.441 1.00 70.25 69 ILE A CA 1
ATOM 574 C C . ILE A 1 69 ? -8.986 -23.472 11.419 1.00 70.25 69 ILE A C 1
ATOM 576 O O . ILE A 1 69 ? -8.882 -22.461 10.732 1.00 70.25 69 ILE A O 1
ATOM 580 N N . MET A 1 70 ? -10.056 -24.265 11.334 1.00 70.31 70 MET A N 1
ATOM 581 C CA . MET A 1 70 ? -11.144 -24.049 10.377 1.00 70.31 70 MET A CA 1
ATOM 582 C C . MET A 1 70 ? -11.907 -22.749 10.637 1.00 70.31 70 MET A C 1
ATOM 584 O O . MET A 1 70 ? -12.368 -22.141 9.675 1.00 70.31 70 MET A O 1
ATOM 588 N N . ARG A 1 71 ? -11.992 -22.278 11.894 1.00 76.12 71 ARG A N 1
ATOM 589 C CA . ARG A 1 71 ? -12.543 -20.945 12.193 1.00 76.12 71 ARG A CA 1
ATOM 590 C C . ARG A 1 71 ? -11.738 -19.865 11.472 1.00 76.12 71 ARG A C 1
ATOM 592 O O . ARG A 1 71 ? -12.319 -19.086 10.732 1.00 76.12 71 ARG A O 1
ATOM 599 N N . TRP A 1 72 ? -10.419 -19.838 11.651 1.00 81.19 72 TRP A N 1
ATOM 600 C CA . TRP A 1 72 ? -9.563 -18.801 11.061 1.00 81.19 72 TRP A CA 1
ATOM 601 C C . TRP A 1 72 ? -9.441 -18.924 9.545 1.00 81.19 72 TRP A C 1
ATOM 603 O O . TRP A 1 72 ? -9.443 -17.913 8.856 1.00 81.19 72 TRP A O 1
ATOM 613 N N . LEU A 1 73 ? -9.396 -20.148 9.010 1.00 82.12 73 LEU A N 1
ATOM 614 C CA . LEU A 1 73 ? -9.327 -20.372 7.562 1.00 82.12 73 LEU A CA 1
ATOM 615 C C . LEU A 1 73 ? -10.582 -19.907 6.818 1.00 82.12 73 LEU A C 1
ATOM 617 O O . LEU A 1 73 ? -10.499 -19.548 5.645 1.00 82.12 73 LEU A O 1
ATOM 621 N N . MET A 1 74 ? -11.743 -19.956 7.471 1.00 83.69 74 MET A N 1
ATOM 622 C CA . MET A 1 74 ? -13.025 -19.725 6.811 1.00 83.69 74 MET A CA 1
ATOM 623 C C . MET A 1 74 ? -13.752 -18.465 7.289 1.00 83.69 74 MET A C 1
ATOM 625 O O . MET A 1 74 ? -14.781 -18.133 6.709 1.00 83.69 74 MET A O 1
ATOM 629 N N . THR A 1 75 ? -13.263 -17.771 8.321 1.00 83.88 75 THR A N 1
ATOM 630 C CA . THR A 1 75 ? -13.944 -16.596 8.886 1.00 83.88 75 THR A CA 1
ATOM 631 C C . THR A 1 75 ? -14.121 -15.488 7.853 1.00 83.88 75 THR A C 1
ATOM 633 O O . THR A 1 75 ? -13.236 -15.203 7.046 1.00 83.88 75 THR A O 1
ATOM 636 N N . THR A 1 76 ? -15.279 -14.839 7.895 1.00 86.56 76 THR A N 1
ATOM 637 C CA . THR A 1 76 ? -15.539 -13.599 7.151 1.00 86.56 76 THR A CA 1
ATOM 638 C C . THR A 1 76 ? -15.829 -12.422 8.078 1.00 86.56 76 THR A C 1
ATOM 640 O O . THR A 1 76 ? -16.260 -11.380 7.605 1.00 86.56 76 THR A O 1
ATOM 643 N N . ASN A 1 77 ? -15.648 -12.579 9.391 1.00 84.12 77 ASN A N 1
ATOM 644 C CA . ASN A 1 77 ? -15.921 -11.533 10.375 1.00 84.12 77 ASN A CA 1
ATOM 645 C C . ASN A 1 77 ? -14.791 -10.488 10.383 1.00 84.12 77 ASN A C 1
ATOM 647 O O . ASN A 1 77 ? -13.630 -10.848 10.582 1.00 84.12 77 ASN A O 1
ATOM 651 N N . HIS A 1 78 ? -15.118 -9.198 10.229 1.00 89.38 78 HIS A N 1
ATOM 652 C CA . HIS A 1 78 ? -14.127 -8.112 10.235 1.00 89.38 78 HIS A CA 1
ATOM 653 C C . HIS A 1 78 ? -13.207 -8.085 11.469 1.00 89.38 78 HIS A C 1
ATOM 655 O O . HIS A 1 78 ? -12.045 -7.699 11.351 1.00 89.38 78 HIS A O 1
ATOM 661 N N . ARG A 1 79 ? -13.685 -8.517 12.644 1.00 88.12 79 ARG A N 1
ATOM 662 C CA . ARG A 1 79 ? -12.877 -8.575 13.873 1.00 88.12 79 ARG A CA 1
ATOM 663 C C . ARG A 1 79 ? -11.784 -9.632 13.770 1.00 88.12 79 ARG A C 1
ATOM 665 O O . ARG A 1 79 ? -10.624 -9.343 14.056 1.00 88.12 79 ARG A O 1
ATOM 672 N N . ASP A 1 80 ? -12.148 -10.834 13.325 1.00 85.94 80 ASP A N 1
ATOM 673 C CA . ASP A 1 80 ? -11.197 -11.933 13.138 1.00 85.94 80 ASP A CA 1
ATOM 674 C C . ASP A 1 80 ? -10.193 -11.580 12.035 1.00 85.94 80 ASP A C 1
ATOM 676 O O . ASP A 1 80 ? -8.987 -11.696 12.242 1.00 85.94 80 ASP A O 1
ATOM 680 N N . ILE A 1 81 ? -10.677 -11.066 10.899 1.00 90.06 81 ILE A N 1
ATOM 681 C CA . ILE A 1 81 ? -9.824 -10.618 9.792 1.00 90.06 81 ILE A CA 1
ATOM 682 C C . ILE A 1 81 ? -8.864 -9.506 10.243 1.00 90.06 81 ILE A C 1
ATOM 684 O O . ILE A 1 81 ? -7.678 -9.555 9.923 1.00 90.06 81 ILE A O 1
ATOM 688 N N . GLY A 1 82 ? -9.332 -8.544 11.045 1.00 93.62 82 GLY A N 1
ATOM 689 C CA . GLY A 1 82 ? -8.485 -7.500 11.624 1.00 93.62 82 GLY A CA 1
ATOM 690 C C . GLY A 1 82 ? -7.357 -8.063 12.493 1.00 93.62 82 GLY A C 1
ATOM 691 O O . GLY A 1 82 ? -6.203 -7.665 12.334 1.00 93.62 82 GLY A O 1
ATOM 692 N N . ILE A 1 83 ? -7.654 -9.048 13.350 1.00 88.00 83 ILE A N 1
ATOM 693 C CA . ILE A 1 83 ? -6.634 -9.751 14.149 1.00 88.00 83 ILE A CA 1
ATOM 694 C C . ILE A 1 83 ? -5.636 -10.476 13.240 1.00 88.00 83 ILE A C 1
ATOM 696 O O . ILE A 1 83 ? -4.430 -10.391 13.468 1.00 88.00 83 ILE A O 1
ATOM 700 N N . MET A 1 84 ? -6.108 -11.162 12.198 1.00 93.44 84 MET A N 1
ATOM 701 C CA . MET A 1 84 ? -5.237 -11.879 11.264 1.00 93.44 84 MET A CA 1
ATOM 702 C C . MET A 1 84 ? -4.288 -10.931 10.517 1.00 93.44 84 MET A C 1
ATOM 704 O O . MET A 1 84 ? -3.103 -11.248 10.391 1.00 93.44 84 MET A O 1
ATOM 708 N N . TYR A 1 85 ? -4.767 -9.757 10.084 1.00 97.12 85 TYR A N 1
ATOM 709 C CA . TYR A 1 85 ? -3.927 -8.704 9.502 1.00 97.12 85 TYR A CA 1
ATOM 710 C C . TYR A 1 85 ? -2.834 -8.258 10.474 1.00 97.12 85 TYR A C 1
ATOM 712 O O . TYR A 1 85 ? -1.664 -8.280 10.098 1.00 97.12 85 TYR A O 1
ATOM 720 N N . ILE A 1 86 ? -3.203 -7.928 11.719 1.00 94.62 86 ILE A N 1
ATOM 721 C CA . ILE A 1 86 ? -2.261 -7.497 12.764 1.00 94.62 86 ILE A CA 1
ATOM 722 C C . ILE A 1 86 ? -1.197 -8.577 12.997 1.00 94.62 86 ILE A C 1
ATOM 724 O O . ILE A 1 86 ? -0.005 -8.300 12.942 1.00 94.62 86 ILE A O 1
ATOM 728 N N . LEU A 1 87 ? -1.595 -9.829 13.228 1.00 91.06 87 LEU A N 1
ATOM 729 C CA . LEU A 1 87 ? -0.638 -10.903 13.515 1.00 91.06 87 LEU A CA 1
ATOM 730 C C . LEU A 1 87 ? 0.305 -11.171 12.337 1.00 91.06 87 LEU A C 1
ATOM 732 O O . LEU A 1 87 ? 1.508 -11.329 12.537 1.00 91.06 87 LEU A O 1
ATOM 736 N N . THR A 1 88 ? -0.231 -11.188 11.116 1.00 94.00 88 THR A N 1
ATOM 737 C CA . THR A 1 88 ? 0.566 -11.408 9.902 1.00 94.00 88 THR A CA 1
ATOM 738 C C . THR A 1 88 ? 1.530 -10.245 9.665 1.00 94.00 88 THR A C 1
ATOM 740 O O . THR A 1 88 ? 2.696 -10.474 9.359 1.00 94.00 88 THR A O 1
ATOM 743 N N . SER A 1 89 ? 1.090 -8.999 9.866 1.00 97.12 89 SER A N 1
ATOM 744 C CA . SER A 1 89 ? 1.952 -7.823 9.713 1.00 97.12 89 SER A CA 1
ATOM 745 C C . SER A 1 89 ? 3.051 -7.774 10.774 1.00 97.12 89 SER A C 1
ATOM 747 O O . SER A 1 89 ? 4.189 -7.461 10.444 1.00 97.12 89 SER A O 1
ATOM 749 N N . PHE A 1 90 ? 2.772 -8.149 12.027 1.00 93.94 90 PHE A N 1
ATOM 750 C CA . PHE A 1 90 ? 3.802 -8.260 13.068 1.00 93.94 90 PHE A CA 1
ATOM 751 C C . PHE A 1 90 ? 4.818 -9.370 12.783 1.00 93.94 90 PHE A C 1
ATOM 753 O O . PHE A 1 90 ? 5.999 -9.210 13.091 1.00 93.94 90 PHE A O 1
ATOM 760 N N . TYR A 1 91 ? 4.391 -10.474 12.168 1.00 92.31 91 TYR A N 1
ATOM 761 C CA . TYR A 1 91 ? 5.321 -11.488 11.678 1.00 92.31 91 TYR A CA 1
ATOM 762 C C . TYR A 1 91 ? 6.239 -10.918 10.582 1.00 92.31 91 TYR A C 1
ATOM 764 O O . TYR A 1 91 ? 7.459 -11.056 10.663 1.00 92.31 91 TYR A O 1
ATOM 772 N N . MET A 1 92 ? 5.683 -10.182 9.617 1.00 94.81 92 MET A N 1
ATOM 773 C CA . MET A 1 92 ? 6.482 -9.492 8.598 1.00 94.81 92 MET A CA 1
ATOM 774 C C . MET A 1 92 ? 7.410 -8.429 9.211 1.00 94.81 92 MET A C 1
ATOM 776 O O . MET A 1 92 ? 8.563 -8.322 8.805 1.00 94.81 92 MET A O 1
ATOM 780 N N . ALA A 1 93 ? 6.975 -7.713 10.252 1.00 94.94 93 ALA A N 1
ATOM 781 C CA . ALA A 1 93 ? 7.813 -6.779 11.006 1.00 94.94 93 ALA A CA 1
ATOM 782 C C . ALA A 1 93 ? 9.013 -7.468 11.662 1.00 94.94 93 ALA A C 1
ATOM 784 O O . ALA A 1 93 ? 10.110 -6.915 11.677 1.00 94.94 93 ALA A O 1
ATOM 785 N N . PHE A 1 94 ? 8.820 -8.680 12.190 1.00 89.75 94 PHE A N 1
ATOM 786 C CA . PHE A 1 94 ? 9.908 -9.481 12.739 1.00 89.75 94 PHE A CA 1
ATOM 787 C C . PHE A 1 94 ? 10.929 -9.840 11.653 1.00 89.75 94 PHE A C 1
ATOM 789 O O . PHE A 1 94 ? 12.124 -9.635 11.859 1.00 89.75 94 PHE A O 1
ATOM 796 N N . VAL A 1 95 ? 10.473 -10.303 10.483 1.00 88.69 95 VAL A N 1
ATOM 797 C CA . VAL A 1 95 ? 11.357 -10.610 9.343 1.00 88.69 95 VAL A CA 1
ATOM 798 C C . VAL A 1 95 ? 12.109 -9.355 8.885 1.00 88.69 95 VAL A C 1
ATOM 800 O O . VAL A 1 95 ? 13.335 -9.366 8.795 1.00 88.69 95 VAL A O 1
ATOM 803 N N . GLY A 1 96 ? 11.403 -8.242 8.671 1.00 94.38 96 GLY A N 1
ATOM 804 C CA . GLY A 1 96 ? 12.006 -6.964 8.287 1.00 94.38 96 GLY A CA 1
ATOM 805 C C . GLY A 1 96 ? 12.997 -6.434 9.330 1.00 94.38 96 GLY A C 1
ATOM 806 O O . GLY A 1 96 ? 14.072 -5.955 8.970 1.00 94.38 96 GLY A O 1
ATOM 807 N N . GLY A 1 97 ? 12.683 -6.560 10.621 1.00 91.44 97 GLY A N 1
ATOM 808 C CA . GLY A 1 97 ? 13.567 -6.186 11.726 1.00 91.44 97 GLY A CA 1
ATOM 809 C C . GLY A 1 97 ? 14.817 -7.064 11.818 1.00 91.44 97 GLY A C 1
ATOM 810 O O . GLY A 1 97 ? 15.908 -6.546 12.050 1.00 91.44 97 GLY A O 1
ATOM 811 N N . ALA A 1 98 ? 14.695 -8.369 11.565 1.00 88.56 98 ALA A N 1
ATOM 812 C CA . ALA A 1 98 ? 15.837 -9.278 11.502 1.00 88.56 98 ALA A CA 1
ATOM 813 C C . ALA A 1 98 ? 16.794 -8.901 10.358 1.00 88.56 98 ALA A C 1
ATOM 815 O O . ALA A 1 98 ? 18.003 -8.806 10.575 1.00 88.56 98 ALA A O 1
ATOM 816 N N . LEU A 1 99 ? 16.261 -8.588 9.170 1.00 92.00 99 LEU A N 1
ATOM 817 C CA . LEU A 1 99 ? 17.059 -8.073 8.050 1.00 92.00 99 LEU A CA 1
ATOM 818 C C . LEU A 1 99 ? 17.749 -6.745 8.407 1.00 92.00 99 LEU A C 1
ATOM 820 O O . LEU A 1 99 ? 18.918 -6.552 8.076 1.00 92.00 99 LEU A O 1
ATOM 824 N N . ALA A 1 100 ? 17.069 -5.853 9.138 1.00 93.88 100 ALA A N 1
ATOM 825 C CA . ALA A 1 100 ? 17.662 -4.605 9.623 1.00 93.88 100 ALA A CA 1
ATOM 826 C C . ALA A 1 100 ? 18.859 -4.846 10.550 1.00 93.88 100 ALA A C 1
ATOM 828 O O . ALA A 1 100 ? 19.902 -4.215 10.383 1.00 93.88 100 ALA A O 1
ATOM 829 N N . ILE A 1 101 ? 18.734 -5.782 11.496 1.00 91.81 101 ILE A N 1
ATOM 830 C CA . ILE A 1 101 ? 19.828 -6.164 12.397 1.00 91.81 101 ILE A CA 1
ATOM 831 C C . ILE A 1 101 ? 21.013 -6.706 11.598 1.00 91.81 101 ILE A C 1
ATOM 833 O O . ILE A 1 101 ? 22.136 -6.280 11.847 1.00 91.81 101 ILE A O 1
ATOM 837 N N . LEU A 1 102 ? 20.789 -7.584 10.617 1.00 90.38 102 LEU A N 1
ATOM 838 C CA . LEU A 1 102 ? 21.875 -8.111 9.785 1.00 90.38 102 LEU A CA 1
ATOM 839 C C . LEU A 1 102 ? 22.616 -6.998 9.032 1.00 90.38 102 LEU A C 1
ATOM 841 O O . LEU A 1 102 ? 23.846 -6.947 9.061 1.00 90.38 102 LEU A O 1
ATOM 845 N N . MET A 1 103 ? 21.882 -6.061 8.422 1.00 95.50 103 MET A N 1
ATOM 846 C CA . MET A 1 103 ? 22.486 -4.904 7.751 1.00 95.50 103 MET A CA 1
ATOM 847 C C . MET A 1 103 ? 23.303 -4.041 8.719 1.00 95.50 103 MET A C 1
ATOM 849 O O . MET A 1 103 ? 24.415 -3.622 8.401 1.00 95.50 103 MET A O 1
ATOM 853 N N . ARG A 1 104 ? 22.771 -3.770 9.916 1.00 96.12 104 ARG A N 1
ATOM 854 C CA . ARG A 1 104 ? 23.469 -2.962 10.925 1.00 96.12 104 ARG A CA 1
ATOM 855 C C . ARG A 1 104 ? 24.666 -3.686 11.535 1.00 96.12 104 ARG A C 1
ATOM 857 O O . ARG A 1 104 ? 25.646 -3.021 11.855 1.00 96.12 104 ARG A O 1
ATOM 864 N N . ALA A 1 105 ? 24.626 -5.010 11.652 1.00 93.00 105 ALA A N 1
ATOM 865 C CA . ALA A 1 105 ? 25.768 -5.817 12.068 1.00 93.00 105 ALA A CA 1
ATOM 866 C C . ALA A 1 105 ? 26.895 -5.765 11.035 1.00 93.00 105 ALA A C 1
ATOM 868 O O . ALA A 1 105 ? 28.037 -5.510 11.408 1.00 93.00 105 ALA A O 1
ATOM 869 N N . GLN A 1 106 ? 26.565 -5.884 9.746 1.00 94.50 106 GLN A N 1
ATOM 870 C CA . GLN A 1 106 ? 27.531 -5.690 8.666 1.00 94.50 106 GLN A CA 1
ATOM 871 C C . GLN A 1 106 ? 28.158 -4.287 8.697 1.00 94.50 106 GLN A C 1
ATOM 873 O O . GLN A 1 106 ? 29.362 -4.140 8.522 1.00 94.50 106 GLN A O 1
ATOM 878 N N . LEU A 1 107 ? 27.359 -3.248 8.936 1.00 97.06 107 LEU A N 1
ATOM 879 C CA . LEU A 1 107 ? 27.838 -1.866 8.945 1.00 97.06 107 LEU A CA 1
ATOM 880 C C . LEU A 1 107 ? 28.366 -1.386 10.298 1.00 97.06 107 LEU A C 1
ATOM 882 O O . LEU A 1 107 ? 28.660 -0.206 10.434 1.00 97.06 107 LEU A O 1
ATOM 886 N N . MET A 1 108 ? 28.471 -2.246 11.311 1.00 95.88 108 MET A N 1
ATOM 887 C CA . MET A 1 108 ? 28.948 -1.822 12.632 1.00 95.88 108 MET A CA 1
ATOM 888 C C . MET A 1 108 ? 30.432 -1.438 12.607 1.00 95.88 108 MET A C 1
ATOM 890 O O . MET A 1 108 ? 30.850 -0.529 13.326 1.00 95.88 108 MET A O 1
ATOM 894 N N . HIS A 1 109 ? 31.213 -2.123 11.769 1.00 94.19 109 HIS A N 1
ATOM 895 C CA . HIS A 1 109 ? 32.637 -1.882 11.583 1.00 94.19 109 HIS A CA 1
ATOM 896 C C . HIS A 1 109 ? 32.994 -1.795 10.094 1.00 94.19 109 HIS A C 1
ATOM 898 O O . HIS A 1 109 ? 32.392 -2.505 9.277 1.00 94.19 109 HIS A O 1
ATOM 904 N N . PRO A 1 110 ? 33.991 -0.966 9.734 1.00 95.88 110 PRO A N 1
ATOM 905 C CA . PRO A 1 110 ? 34.491 -0.900 8.366 1.00 95.88 110 PRO A CA 1
ATOM 906 C C . PRO A 1 110 ? 35.060 -2.258 7.931 1.00 95.88 110 PRO A C 1
ATOM 908 O O . PRO A 1 110 ? 35.677 -2.960 8.731 1.00 95.88 110 PRO A O 1
ATOM 911 N N . ASN A 1 111 ? 34.888 -2.610 6.654 1.00 93.62 111 ASN A N 1
ATOM 912 C CA . ASN A 1 111 ? 35.420 -3.838 6.043 1.00 93.62 111 ASN A CA 1
ATOM 913 C C . ASN A 1 111 ? 34.959 -5.158 6.692 1.00 93.62 111 ASN A C 1
ATOM 915 O O . ASN A 1 111 ? 35.667 -6.162 6.628 1.00 93.62 111 ASN A O 1
ATOM 919 N N . SER A 1 112 ? 33.765 -5.177 7.288 1.00 91.31 112 SER A N 1
ATOM 920 C CA . SER A 1 112 ? 33.139 -6.415 7.767 1.00 91.31 112 SER A CA 1
ATOM 921 C C . SER A 1 112 ? 32.765 -7.351 6.607 1.00 91.31 112 SER A C 1
ATOM 923 O O . SER A 1 112 ? 32.544 -6.906 5.479 1.00 91.31 112 SER A O 1
ATOM 925 N N . SER A 1 113 ? 32.644 -8.650 6.887 1.00 91.06 113 SER A N 1
ATOM 926 C CA . SER A 1 113 ? 32.361 -9.697 5.890 1.00 91.06 113 SER A CA 1
ATOM 927 C C . SER A 1 113 ? 31.115 -10.542 6.199 1.00 91.06 113 SER A C 1
ATOM 929 O O . SER A 1 113 ? 30.962 -11.630 5.653 1.00 91.06 113 SER A O 1
ATOM 931 N N . LEU A 1 114 ? 30.223 -10.061 7.073 1.00 86.88 114 LEU A N 1
ATOM 932 C CA . LEU A 1 114 ? 29.026 -10.792 7.504 1.00 86.88 114 LEU A CA 1
ATOM 933 C C . LEU A 1 114 ? 27.977 -10.919 6.390 1.00 86.88 114 LEU A C 1
ATOM 935 O O . LEU A 1 114 ? 27.403 -11.987 6.210 1.00 86.88 114 LEU A O 1
ATOM 939 N N . LEU A 1 115 ? 27.692 -9.818 5.693 1.00 89.12 115 LEU A N 1
ATOM 940 C CA . LEU A 1 115 ? 26.652 -9.724 4.670 1.00 89.12 115 LEU A CA 1
ATOM 941 C C . LEU A 1 115 ? 27.161 -8.815 3.546 1.00 89.12 115 LEU A C 1
ATOM 943 O O . LEU A 1 115 ? 27.148 -7.595 3.685 1.00 89.12 115 LEU A O 1
ATOM 947 N N . VAL A 1 116 ? 27.655 -9.389 2.447 1.00 91.00 116 VAL A N 1
ATOM 948 C CA . VAL A 1 116 ? 28.371 -8.637 1.396 1.00 91.00 116 VAL A CA 1
ATOM 949 C C . VAL A 1 116 ? 27.742 -8.818 0.016 1.00 91.00 116 VAL A C 1
ATOM 951 O O . VAL A 1 116 ? 27.048 -9.800 -0.249 1.00 91.00 116 VAL A O 1
ATOM 954 N N . GLY A 1 117 ? 27.977 -7.852 -0.878 1.00 90.81 117 GLY A N 1
ATOM 955 C CA . GLY A 1 117 ? 27.498 -7.905 -2.261 1.00 90.81 117 GLY A CA 1
ATOM 956 C C . GLY A 1 117 ? 25.979 -8.085 -2.362 1.00 90.81 117 GLY A C 1
ATOM 957 O O . GLY A 1 117 ? 25.213 -7.331 -1.757 1.00 90.81 117 GLY A O 1
ATOM 958 N N . ASN A 1 118 ? 25.544 -9.098 -3.116 1.00 88.56 118 ASN A N 1
ATOM 959 C CA . ASN A 1 118 ? 24.124 -9.341 -3.384 1.00 88.56 118 ASN A CA 1
ATOM 960 C C . ASN A 1 118 ? 23.312 -9.646 -2.124 1.00 88.56 118 ASN A C 1
ATOM 962 O O . ASN A 1 118 ? 22.193 -9.164 -2.021 1.00 88.56 118 ASN A O 1
ATOM 966 N N . GLN A 1 119 ? 23.874 -10.338 -1.133 1.00 88.19 119 GLN A N 1
ATOM 967 C CA . GLN A 1 119 ? 23.143 -10.673 0.096 1.00 88.19 119 GLN A CA 1
ATOM 968 C C . GLN A 1 119 ? 22.741 -9.417 0.879 1.00 88.19 119 GLN A C 1
ATOM 970 O O . GLN A 1 119 ? 21.633 -9.320 1.409 1.00 88.19 119 GLN A O 1
ATOM 975 N N . TYR A 1 120 ? 23.640 -8.427 0.929 1.00 94.25 120 TYR A N 1
ATOM 976 C CA . TYR A 1 120 ? 23.348 -7.137 1.546 1.00 94.25 120 TYR A CA 1
ATOM 977 C C . TYR A 1 120 ? 22.257 -6.408 0.770 1.00 94.25 120 TYR A C 1
ATOM 979 O O . TYR A 1 120 ? 21.301 -5.905 1.355 1.00 94.25 120 TYR A O 1
ATOM 987 N N . ASN A 1 121 ? 22.366 -6.401 -0.557 1.00 94.62 121 ASN A N 1
ATOM 988 C CA . ASN A 1 121 ? 21.389 -5.758 -1.422 1.00 94.62 121 ASN A CA 1
ATOM 989 C C . ASN A 1 121 ? 20.005 -6.423 -1.343 1.00 94.62 121 ASN A C 1
ATOM 991 O O . ASN A 1 121 ? 18.999 -5.714 -1.318 1.00 94.62 121 ASN A O 1
ATOM 995 N N . GLU A 1 122 ? 19.930 -7.750 -1.228 1.00 93.69 122 GLU A N 1
ATOM 996 C CA . GLU A 1 122 ? 18.691 -8.493 -0.973 1.00 93.69 122 GLU A CA 1
ATOM 997 C C . GLU A 1 122 ? 18.072 -8.097 0.367 1.00 93.69 122 GLU A C 1
ATOM 999 O O . GLU A 1 122 ? 16.894 -7.740 0.426 1.00 93.69 122 GLU A O 1
ATOM 1004 N N . ALA A 1 123 ? 18.872 -8.070 1.439 1.00 93.88 123 ALA A N 1
ATOM 1005 C CA . ALA A 1 123 ? 18.399 -7.666 2.759 1.00 93.88 123 ALA A CA 1
ATOM 1006 C C . ALA A 1 123 ? 17.884 -6.220 2.772 1.00 93.88 123 ALA A C 1
ATOM 1008 O O . ALA A 1 123 ? 16.810 -5.965 3.313 1.00 93.88 123 ALA A O 1
ATOM 1009 N N . VAL A 1 124 ? 18.596 -5.287 2.132 1.00 95.81 124 VAL A N 1
ATOM 1010 C CA . VAL A 1 124 ? 18.170 -3.885 1.981 1.00 95.81 124 VAL A CA 1
ATOM 1011 C C . VAL A 1 124 ? 16.852 -3.781 1.219 1.00 95.81 124 VAL A C 1
ATOM 1013 O O . VAL A 1 124 ? 15.951 -3.041 1.624 1.00 95.81 124 VAL A O 1
ATOM 1016 N N . SER A 1 125 ? 16.741 -4.498 0.102 1.00 96.19 125 SER A N 1
ATOM 1017 C CA . SER A 1 125 ? 15.568 -4.452 -0.773 1.00 96.19 125 SER A CA 1
ATOM 1018 C C . SER A 1 125 ? 14.341 -5.012 -0.070 1.00 96.19 125 SER A C 1
ATOM 1020 O O . SER A 1 125 ? 13.310 -4.342 0.010 1.00 96.19 125 SER A O 1
ATOM 1022 N N . ALA A 1 126 ? 14.478 -6.209 0.497 1.00 95.38 126 ALA A N 1
ATOM 1023 C CA . ALA A 1 126 ? 13.404 -6.887 1.192 1.00 95.38 126 ALA A CA 1
ATOM 1024 C C . ALA A 1 126 ? 13.024 -6.177 2.491 1.00 95.38 126 ALA A C 1
ATOM 1026 O O . ALA A 1 126 ? 11.837 -6.023 2.737 1.00 95.38 126 ALA A O 1
ATOM 1027 N N . HIS A 1 127 ? 13.974 -5.668 3.286 1.00 96.75 127 HIS A N 1
ATOM 1028 C CA . HIS A 1 127 ? 13.652 -4.856 4.465 1.00 96.75 127 HIS A CA 1
ATOM 1029 C C . HIS A 1 127 ? 12.759 -3.667 4.091 1.00 96.75 127 HIS A C 1
ATOM 1031 O O . HIS A 1 127 ? 11.705 -3.478 4.697 1.00 96.75 127 HIS A O 1
ATOM 1037 N N . GLY A 1 128 ? 13.150 -2.895 3.069 1.00 95.75 128 GLY A N 1
ATOM 1038 C CA . GLY A 1 128 ? 12.379 -1.735 2.624 1.00 95.75 128 GLY A CA 1
ATOM 1039 C C . GLY A 1 128 ? 10.969 -2.111 2.160 1.00 95.75 128 GLY A C 1
ATOM 1040 O O . GLY A 1 128 ? 9.998 -1.539 2.649 1.00 95.75 128 GLY A O 1
ATOM 1041 N N . LEU A 1 129 ? 10.848 -3.113 1.279 1.00 96.00 129 LEU A N 1
ATOM 1042 C CA . LEU A 1 129 ? 9.548 -3.594 0.795 1.00 96.00 129 LEU A CA 1
ATOM 1043 C C . LEU A 1 129 ? 8.677 -4.120 1.939 1.00 96.00 129 LEU A C 1
ATOM 1045 O O . LEU A 1 129 ? 7.514 -3.738 2.054 1.00 96.00 129 LEU A O 1
ATOM 1049 N N . ILE A 1 130 ? 9.245 -4.962 2.804 1.00 97.62 130 ILE A N 1
ATOM 1050 C CA . ILE A 1 130 ? 8.527 -5.596 3.906 1.00 97.62 130 ILE A CA 1
ATOM 1051 C C . ILE A 1 130 ? 7.974 -4.545 4.864 1.00 97.62 130 ILE A C 1
ATOM 1053 O O . ILE A 1 130 ? 6.793 -4.588 5.195 1.00 97.62 130 ILE A O 1
ATOM 1057 N N . MET A 1 131 ? 8.804 -3.595 5.298 1.00 97.50 131 MET A N 1
ATOM 1058 C CA . MET A 1 131 ? 8.394 -2.621 6.307 1.00 97.50 131 MET A CA 1
ATOM 1059 C C . MET A 1 131 ? 7.313 -1.668 5.785 1.00 97.50 131 MET A C 1
ATOM 1061 O O . MET A 1 131 ? 6.348 -1.396 6.497 1.00 97.50 131 MET A O 1
ATOM 1065 N N . VAL A 1 132 ? 7.452 -1.194 4.545 1.00 94.50 132 VAL A N 1
ATOM 1066 C CA . VAL A 1 132 ? 6.525 -0.232 3.928 1.00 94.50 132 VAL A CA 1
ATOM 1067 C C . VAL A 1 132 ? 5.213 -0.924 3.539 1.00 94.50 132 VAL A C 1
ATOM 1069 O O . VAL A 1 132 ? 4.148 -0.539 4.016 1.00 94.50 132 VAL A O 1
ATOM 1072 N N . LEU A 1 133 ? 5.288 -1.996 2.744 1.00 95.75 133 LEU A N 1
ATOM 1073 C CA . LEU A 1 133 ? 4.125 -2.570 2.059 1.00 95.75 133 LEU A CA 1
ATOM 1074 C C . LEU A 1 133 ? 3.513 -3.783 2.776 1.00 95.75 133 LEU A C 1
ATOM 1076 O O . LEU A 1 133 ? 2.296 -3.962 2.749 1.00 95.75 133 LEU A O 1
ATOM 1080 N N . TRP A 1 134 ? 4.328 -4.606 3.444 1.00 97.88 134 TRP A N 1
ATOM 1081 C CA . TRP A 1 134 ? 3.867 -5.821 4.138 1.00 97.88 134 TRP A CA 1
ATOM 1082 C C . TRP A 1 134 ? 3.746 -5.675 5.659 1.00 97.88 134 TRP A C 1
ATOM 1084 O O . TRP A 1 134 ? 3.285 -6.602 6.319 1.00 97.88 134 TRP A O 1
ATOM 1094 N N . PHE A 1 135 ? 4.119 -4.533 6.238 1.00 98.25 135 PHE A N 1
ATOM 1095 C CA . PHE A 1 135 ? 3.979 -4.297 7.673 1.00 98.25 135 PHE A CA 1
ATOM 1096 C C . PHE A 1 135 ? 3.137 -3.069 7.999 1.00 98.25 135 PHE A C 1
ATOM 1098 O O . PHE A 1 135 ? 2.038 -3.242 8.522 1.00 98.25 135 PHE A O 1
ATOM 1105 N N . LEU A 1 136 ? 3.623 -1.852 7.734 1.00 97.69 136 LEU A N 1
ATOM 1106 C CA . LEU A 1 136 ? 2.989 -0.633 8.252 1.00 97.69 136 LEU A CA 1
ATOM 1107 C C . LEU A 1 136 ? 1.559 -0.453 7.726 1.00 97.69 136 LEU A C 1
ATOM 1109 O O . LEU A 1 136 ? 0.629 -0.323 8.527 1.00 97.69 136 LEU A O 1
ATOM 1113 N N . SER A 1 137 ? 1.371 -0.528 6.405 1.00 95.50 137 SER A N 1
ATOM 1114 C CA . SER A 1 137 ? 0.046 -0.452 5.778 1.00 95.50 137 SER A CA 1
ATOM 1115 C C . SER A 1 137 ? -0.883 -1.583 6.278 1.00 95.50 137 SER A C 1
ATOM 1117 O O . SER A 1 137 ? -1.937 -1.283 6.850 1.00 95.50 137 SER A O 1
ATOM 1119 N N . PRO A 1 138 ? -0.512 -2.879 6.208 1.00 98.25 138 PRO A N 1
ATOM 1120 C CA . PRO A 1 138 ? -1.334 -3.963 6.756 1.00 98.25 138 PRO A CA 1
ATOM 1121 C C . PRO A 1 138 ? -1.637 -3.865 8.259 1.00 98.25 138 PRO A C 1
ATOM 1123 O O . PRO A 1 138 ? -2.731 -4.238 8.681 1.00 98.25 138 PRO A O 1
ATOM 1126 N N . PHE A 1 139 ? -0.719 -3.340 9.076 1.00 98.56 139 PHE A N 1
ATOM 1127 C CA . PHE A 1 139 ? -0.949 -3.129 10.507 1.00 98.56 139 PHE A CA 1
ATOM 1128 C C . PHE A 1 139 ? -2.046 -2.081 10.741 1.00 98.56 139 PHE A C 1
ATOM 1130 O O . PHE A 1 139 ? -2.997 -2.332 11.490 1.00 98.56 139 PHE A O 1
ATOM 1137 N N . ALA A 1 140 ? -1.967 -0.943 10.047 1.00 98.12 140 ALA A N 1
ATOM 1138 C CA . ALA A 1 140 ? -2.998 0.088 10.090 1.00 98.12 140 ALA A CA 1
ATOM 1139 C C . ALA A 1 140 ? -4.367 -0.447 9.631 1.00 98.12 140 ALA A C 1
ATOM 1141 O O . ALA A 1 140 ? -5.380 -0.219 10.297 1.00 98.12 140 ALA A O 1
ATOM 1142 N N . PHE A 1 141 ? -4.404 -1.218 8.541 1.00 97.94 141 PHE A N 1
ATOM 1143 C CA . PHE A 1 141 ? -5.644 -1.807 8.028 1.00 97.94 141 PHE A CA 1
ATOM 1144 C C . PHE A 1 141 ? -6.183 -2.959 8.879 1.00 97.94 141 PHE A C 1
ATOM 1146 O O . PHE A 1 141 ? -7.395 -3.181 8.893 1.00 97.94 141 PHE A O 1
ATOM 1153 N N . GLY A 1 142 ? -5.337 -3.652 9.641 1.00 97.69 142 GLY A N 1
ATOM 1154 C CA . GLY A 1 142 ? -5.775 -4.606 10.658 1.00 97.69 142 GLY A CA 1
ATOM 1155 C C . GLY A 1 142 ? -6.532 -3.925 11.800 1.00 97.69 142 GLY A C 1
ATOM 1156 O O . GLY A 1 142 ? -7.617 -4.372 12.179 1.00 97.69 142 GLY A O 1
ATOM 1157 N N . LEU A 1 143 ? -6.026 -2.781 12.277 1.00 98.12 143 LEU A N 1
ATOM 1158 C CA . LEU A 1 143 ? -6.745 -1.930 13.232 1.00 98.12 143 LEU A CA 1
ATOM 1159 C C . LEU A 1 143 ? -8.035 -1.368 12.618 1.00 98.12 143 LEU A C 1
ATOM 1161 O O . LEU A 1 143 ? -9.090 -1.426 13.249 1.00 98.12 143 LEU A O 1
ATOM 1165 N N . ALA A 1 144 ? -7.983 -0.884 11.374 1.00 98.31 144 ALA A N 1
ATOM 1166 C CA . ALA A 1 144 ? -9.150 -0.348 10.675 1.00 98.31 144 ALA A CA 1
ATOM 1167 C C . ALA A 1 144 ? -10.262 -1.390 10.506 1.00 98.31 144 ALA A C 1
ATOM 1169 O O . ALA A 1 144 ? -11.425 -1.094 10.775 1.00 98.31 144 ALA A O 1
ATOM 1170 N N . ASN A 1 145 ? -9.908 -2.622 10.128 1.00 97.25 145 ASN A N 1
ATOM 1171 C CA . ASN A 1 145 ? -10.845 -3.738 9.998 1.00 97.25 145 ASN A CA 1
ATOM 1172 C C . ASN A 1 145 ? -11.608 -3.978 11.296 1.00 97.25 145 ASN A C 1
ATOM 1174 O O . ASN A 1 145 ? -12.823 -4.160 11.282 1.00 97.25 145 ASN A O 1
ATOM 1178 N N . TYR A 1 146 ? -10.911 -3.931 12.429 1.00 94.38 146 TYR A N 1
ATOM 1179 C CA . TYR A 1 146 ? -11.535 -4.148 13.724 1.00 94.38 146 TYR A CA 1
ATOM 1180 C C . TYR A 1 146 ? -12.386 -2.946 14.165 1.00 94.38 146 TYR A C 1
ATOM 1182 O O . TYR A 1 146 ? -13.511 -3.128 14.629 1.00 94.38 146 TYR A O 1
ATOM 1190 N N . ILE A 1 147 ? -11.860 -1.724 14.032 1.00 96.50 147 ILE A N 1
ATOM 1191 C CA . ILE A 1 147 ? -12.394 -0.528 14.699 1.00 96.50 147 ILE A CA 1
ATOM 1192 C C . ILE A 1 147 ? -13.387 0.261 13.843 1.00 96.50 147 ILE A C 1
ATOM 1194 O O . ILE A 1 147 ? -14.385 0.732 14.384 1.00 96.50 147 ILE A O 1
ATOM 1198 N N . VAL A 1 148 ? -13.174 0.400 12.530 1.00 97.50 148 VAL A N 1
ATOM 1199 C CA . VAL A 1 148 ? -14.007 1.275 11.681 1.00 97.50 148 VAL A CA 1
ATOM 1200 C C . VAL A 1 148 ? -15.485 0.874 11.700 1.00 97.50 148 VAL A C 1
ATOM 1202 O O . VAL A 1 148 ? -16.308 1.760 11.933 1.00 97.50 148 VAL A O 1
ATOM 1205 N N . PRO A 1 149 ? -15.869 -0.414 11.543 1.00 94.12 149 PRO A N 1
ATOM 1206 C CA . PRO A 1 149 ? -17.277 -0.800 11.647 1.00 94.12 149 PRO A CA 1
ATOM 1207 C C . PRO A 1 149 ? -17.891 -0.417 12.998 1.00 94.12 149 PRO A C 1
ATOM 1209 O O . PRO A 1 149 ? -19.003 0.104 13.036 1.00 94.12 149 PRO A O 1
ATOM 1212 N N . LEU A 1 150 ? -17.139 -0.570 14.094 1.00 92.56 150 LEU A N 1
ATOM 1213 C CA . LEU A 1 150 ? -17.590 -0.188 15.436 1.00 92.56 150 LEU A CA 1
ATOM 1214 C C . LEU A 1 150 ? -17.790 1.331 15.549 1.00 92.56 150 LEU A C 1
ATOM 1216 O O . LEU A 1 150 ? -18.822 1.775 16.046 1.00 92.56 150 LEU A O 1
ATOM 1220 N N . GLN A 1 151 ? -16.849 2.117 15.020 1.00 94.31 151 GLN A N 1
ATOM 1221 C CA . GLN A 1 151 ? -16.883 3.583 15.019 1.00 94.31 151 GLN A CA 1
ATOM 1222 C C . GLN A 1 151 ? -18.061 4.170 14.232 1.00 94.31 151 GLN A C 1
ATOM 1224 O O . GLN A 1 151 ? -18.578 5.233 14.582 1.00 94.31 151 GLN A O 1
ATOM 1229 N N . ILE A 1 152 ? -18.530 3.487 13.189 1.00 93.06 152 ILE A N 1
ATOM 1230 C CA . ILE A 1 152 ? -19.691 3.932 12.405 1.00 93.06 152 ILE A CA 1
ATOM 1231 C C . ILE A 1 152 ? -21.000 3.230 12.795 1.00 93.06 152 ILE A C 1
ATOM 1233 O O . ILE A 1 152 ? -22.027 3.470 12.157 1.00 93.06 152 ILE A O 1
ATOM 1237 N N . GLY A 1 153 ? -20.982 2.367 13.815 1.00 88.44 153 GLY A N 1
ATOM 1238 C CA . GLY A 1 153 ? -22.150 1.598 14.253 1.00 88.44 153 GLY A CA 1
ATOM 1239 C C . GLY A 1 153 ? -22.628 0.547 13.241 1.00 88.44 153 GLY A C 1
ATOM 1240 O O . GLY A 1 153 ? -23.804 0.185 13.241 1.00 88.44 153 GLY A O 1
ATOM 1241 N N . ALA A 1 154 ? -21.742 0.071 12.366 1.00 86.94 154 ALA A N 1
ATOM 1242 C CA . ALA A 1 154 ? -22.013 -1.016 11.434 1.00 86.94 154 ALA A CA 1
ATOM 1243 C C . ALA A 1 154 ? -21.710 -2.380 12.075 1.00 86.94 154 ALA A C 1
ATOM 1245 O O . ALA A 1 154 ? -20.800 -2.520 12.892 1.00 86.94 154 ALA A O 1
ATOM 1246 N N . LYS A 1 155 ? -22.462 -3.411 11.673 1.00 84.19 155 LYS A N 1
ATOM 1247 C CA . LYS A 1 155 ? -22.252 -4.790 12.148 1.00 84.19 155 LYS A CA 1
ATOM 1248 C C . LYS A 1 155 ? -21.009 -5.452 11.548 1.00 84.19 155 LYS A C 1
ATOM 1250 O O . LYS A 1 155 ? -20.417 -6.313 12.186 1.00 84.19 155 LYS A O 1
ATOM 1255 N N . ASP A 1 156 ? -20.673 -5.087 10.316 1.00 86.75 156 ASP A N 1
ATOM 1256 C CA . ASP A 1 156 ? -19.563 -5.630 9.535 1.00 86.75 156 ASP A CA 1
ATOM 1257 C C . ASP A 1 156 ? -19.230 -4.651 8.392 1.00 86.75 156 ASP A C 1
ATOM 1259 O O . ASP A 1 156 ? -19.906 -3.627 8.227 1.00 86.75 156 ASP A O 1
ATOM 1263 N N . LEU A 1 157 ? -18.220 -4.971 7.585 1.00 90.81 157 LEU A N 1
ATOM 1264 C CA . LEU A 1 157 ? -17.955 -4.291 6.316 1.00 90.81 157 LEU A CA 1
ATOM 1265 C C . LEU A 1 157 ? -19.006 -4.656 5.245 1.00 90.81 157 LEU A C 1
ATOM 1267 O O . LEU A 1 157 ? -19.715 -5.658 5.346 1.00 90.81 157 LEU A O 1
ATOM 1271 N N . ALA A 1 158 ? -19.082 -3.852 4.182 1.00 91.19 158 ALA A N 1
ATOM 1272 C CA . ALA A 1 158 ? -20.055 -3.987 3.096 1.00 91.19 158 ALA A CA 1
ATOM 1273 C C . ALA A 1 158 ? -19.996 -5.338 2.385 1.00 91.19 158 ALA A C 1
ATOM 1275 O O . ALA A 1 158 ? -21.039 -5.906 2.050 1.00 91.19 158 ALA A O 1
ATOM 1276 N N . PHE A 1 159 ? -18.789 -5.870 2.193 1.00 92.44 159 PHE A N 1
ATOM 1277 C CA . PHE A 1 159 ? -18.552 -7.139 1.519 1.00 92.44 159 PHE A CA 1
ATOM 1278 C C . PHE A 1 159 ? -17.655 -8.049 2.376 1.00 92.44 159 PHE A C 1
ATOM 1280 O O . PHE A 1 159 ? -16.448 -8.128 2.139 1.00 92.44 159 PHE A O 1
ATOM 1287 N N . PRO A 1 160 ? -18.209 -8.801 3.348 1.00 90.75 160 PRO A N 1
ATOM 1288 C CA . PRO A 1 160 ? -17.402 -9.608 4.274 1.00 90.75 160 PRO A CA 1
ATOM 1289 C C . PRO A 1 160 ? -16.549 -10.688 3.584 1.00 90.75 160 PRO A C 1
ATOM 1291 O O . PRO A 1 160 ? -15.407 -10.934 3.961 1.00 90.75 160 PRO A O 1
ATOM 1294 N N . ARG A 1 161 ? -17.063 -11.309 2.510 1.00 90.94 161 ARG A N 1
ATOM 1295 C CA . ARG A 1 161 ? -16.295 -12.284 1.707 1.00 90.94 161 ARG A CA 1
ATOM 1296 C C . ARG A 1 161 ? -15.167 -11.633 0.904 1.00 90.94 161 ARG A C 1
ATOM 1298 O O . ARG A 1 161 ? -14.123 -12.256 0.743 1.00 90.94 161 ARG A O 1
ATOM 1305 N N . LEU A 1 162 ? -15.367 -10.401 0.427 1.00 93.25 162 LEU A N 1
ATOM 1306 C CA . LEU A 1 162 ? -14.321 -9.624 -0.245 1.00 93.25 162 LEU A CA 1
ATOM 1307 C C . LEU A 1 162 ? -13.229 -9.230 0.756 1.00 93.25 162 LEU A C 1
ATOM 1309 O O . LEU A 1 162 ? -12.054 -9.305 0.430 1.00 93.25 162 LEU A O 1
ATOM 1313 N N . ASN A 1 163 ? -13.619 -8.910 1.992 1.00 95.25 163 ASN A N 1
ATOM 1314 C CA . ASN A 1 163 ? -12.688 -8.632 3.082 1.00 95.25 163 ASN A CA 1
ATOM 1315 C C . ASN A 1 163 ? -11.822 -9.840 3.462 1.00 95.25 163 ASN A C 1
ATOM 1317 O O . ASN A 1 163 ? -10.616 -9.734 3.646 1.00 95.25 163 ASN A O 1
ATOM 1321 N N . ALA A 1 164 ? -12.436 -11.021 3.570 1.00 92.94 164 ALA A N 1
ATOM 1322 C CA . ALA A 1 164 ? -11.678 -12.247 3.788 1.00 92.94 164 ALA A CA 1
ATOM 1323 C C . ALA A 1 164 ? -10.733 -12.524 2.608 1.00 92.94 164 ALA A C 1
ATOM 1325 O O . ALA A 1 164 ? -9.603 -12.959 2.803 1.00 92.94 164 ALA A O 1
ATOM 1326 N N . MET A 1 165 ? -11.182 -12.254 1.378 1.00 95.50 165 MET A N 1
ATOM 1327 C CA . MET A 1 165 ? -10.372 -12.440 0.174 1.00 95.50 165 MET A CA 1
ATOM 1328 C C . MET A 1 165 ? -9.176 -11.495 0.136 1.00 95.50 165 MET A C 1
ATOM 1330 O O . MET A 1 165 ? -8.077 -11.961 -0.153 1.00 95.50 165 MET A O 1
ATOM 1334 N N . SER A 1 166 ? -9.349 -10.219 0.493 1.00 97.44 166 SER A N 1
ATOM 1335 C CA . SER A 1 166 ? -8.229 -9.280 0.578 1.00 97.44 166 SER A CA 1
ATOM 1336 C C . SER A 1 166 ? -7.191 -9.739 1.598 1.00 97.44 166 SER A C 1
ATOM 1338 O O . SER A 1 166 ? -6.009 -9.799 1.265 1.00 97.44 166 SER A O 1
ATOM 1340 N N . PHE A 1 167 ? -7.616 -10.193 2.781 1.00 97.75 167 PHE A N 1
ATOM 1341 C CA . PHE A 1 167 ? -6.684 -10.749 3.762 1.00 97.75 167 PHE A CA 1
ATOM 1342 C C . PHE A 1 167 ? -5.899 -11.941 3.212 1.00 97.75 167 PHE A C 1
ATOM 1344 O O . PHE A 1 167 ? -4.677 -11.974 3.333 1.00 97.75 167 PHE A O 1
ATOM 1351 N N . TRP A 1 168 ? -6.571 -12.919 2.599 1.00 96.81 168 TRP A N 1
ATOM 1352 C CA . TRP A 1 168 ? -5.873 -14.091 2.071 1.00 96.81 168 TRP A CA 1
ATOM 1353 C C . TRP A 1 168 ? -4.926 -13.727 0.931 1.00 96.81 168 TRP A C 1
ATOM 1355 O O . TRP A 1 168 ? -3.843 -14.297 0.848 1.00 96.81 168 TRP A O 1
ATOM 1365 N N . PHE A 1 169 ? -5.276 -12.744 0.101 1.00 98.25 169 PHE A N 1
ATOM 1366 C CA . PHE A 1 169 ? -4.379 -12.245 -0.937 1.00 98.25 169 PHE A CA 1
ATOM 1367 C C . PHE A 1 169 ? -3.110 -11.634 -0.329 1.00 98.25 169 PHE A C 1
ATOM 1369 O O . PHE A 1 169 ? -2.006 -11.952 -0.760 1.00 98.25 169 PHE A O 1
ATOM 1376 N N . TYR A 1 170 ? -3.254 -10.845 0.735 1.00 98.31 170 TYR A N 1
ATOM 1377 C CA . TYR A 1 170 ? -2.125 -10.334 1.509 1.00 98.31 170 TYR A CA 1
ATOM 1378 C C . TYR A 1 170 ? -1.300 -11.451 2.177 1.00 98.31 170 TYR A C 1
ATOM 1380 O O . TYR A 1 170 ? -0.082 -11.486 2.045 1.00 98.31 170 TYR A O 1
ATOM 1388 N N . ALA A 1 171 ? -1.932 -12.407 2.857 1.00 96.31 171 ALA A N 1
ATOM 1389 C CA . ALA A 1 171 ? -1.213 -13.477 3.548 1.00 96.31 171 ALA A CA 1
ATOM 1390 C C . ALA A 1 171 ? -0.392 -14.342 2.579 1.00 96.31 171 ALA A C 1
ATOM 1392 O O . ALA A 1 171 ? 0.763 -14.669 2.848 1.00 96.31 171 ALA A O 1
ATOM 1393 N N . PHE A 1 172 ? -0.963 -14.691 1.428 1.00 96.44 172 PHE A N 1
ATOM 1394 C CA . PHE A 1 172 ? -0.253 -15.454 0.408 1.00 96.44 172 PHE A CA 1
ATOM 1395 C C . PHE A 1 172 ? 0.769 -14.615 -0.374 1.00 96.44 172 PHE A C 1
ATOM 1397 O O . PHE A 1 172 ? 1.754 -15.176 -0.855 1.00 96.44 172 PHE A O 1
ATOM 1404 N N . SER A 1 173 ? 0.618 -13.287 -0.446 1.00 97.81 173 SER A N 1
ATOM 1405 C CA . SER A 1 173 ? 1.692 -12.435 -0.961 1.00 97.81 173 SER A CA 1
ATOM 1406 C C . SER A 1 173 ? 2.909 -12.432 -0.031 1.00 97.81 173 SER A C 1
ATOM 1408 O O . SER A 1 173 ? 4.033 -12.488 -0.524 1.00 97.81 173 SER A O 1
ATOM 1410 N N . CYS A 1 174 ? 2.719 -12.486 1.297 1.00 96.06 174 CYS A N 1
ATOM 1411 C CA . CYS A 1 174 ? 3.825 -12.721 2.238 1.00 96.06 174 CYS A CA 1
ATOM 1412 C C . CYS A 1 174 ? 4.551 -14.036 1.925 1.00 96.06 174 CYS A C 1
ATOM 1414 O O . CYS A 1 174 ? 5.779 -14.077 1.914 1.00 96.06 174 CYS A O 1
ATOM 1416 N N . VAL A 1 175 ? 3.795 -15.108 1.657 1.00 91.50 175 VAL A N 1
ATOM 1417 C CA . VAL A 1 175 ? 4.356 -16.430 1.331 1.00 91.50 175 VAL A CA 1
ATOM 1418 C C . VAL A 1 175 ? 5.187 -16.371 0.050 1.00 91.50 175 VAL A C 1
ATOM 1420 O O . VAL A 1 175 ? 6.309 -16.870 0.047 1.00 91.50 175 VAL A O 1
ATOM 1423 N N . LEU A 1 176 ? 4.684 -15.728 -1.009 1.00 93.56 176 LEU A N 1
ATOM 1424 C CA . LEU A 1 176 ? 5.441 -15.547 -2.252 1.00 93.56 176 LEU A CA 1
ATOM 1425 C C . LEU A 1 176 ? 6.735 -14.759 -2.009 1.00 93.56 176 LEU A C 1
ATOM 1427 O O . LEU A 1 176 ? 7.807 -15.228 -2.389 1.00 93.56 176 LEU A O 1
ATOM 1431 N N . LEU A 1 177 ? 6.658 -13.620 -1.314 1.00 94.81 177 LEU A N 1
ATOM 1432 C CA . LEU A 1 177 ? 7.827 -12.784 -1.024 1.00 94.81 177 LEU A CA 1
ATOM 1433 C C . LEU A 1 177 ? 8.872 -13.506 -0.166 1.00 94.81 177 LEU A C 1
ATOM 1435 O O . LEU A 1 177 ? 10.067 -13.320 -0.349 1.00 94.81 177 LEU A O 1
ATOM 1439 N N . ILE A 1 178 ? 8.444 -14.336 0.781 1.00 88.81 178 ILE A N 1
ATOM 1440 C CA . ILE A 1 178 ? 9.365 -15.148 1.576 1.00 88.81 178 ILE A CA 1
ATOM 1441 C C . ILE A 1 178 ? 9.979 -16.259 0.720 1.00 88.81 178 ILE A C 1
ATOM 1443 O O . ILE A 1 178 ? 11.182 -16.501 0.797 1.00 88.81 178 ILE A O 1
ATOM 1447 N N . SER A 1 179 ? 9.177 -16.910 -0.124 1.00 88.25 179 SER A N 1
ATOM 1448 C CA . SER A 1 179 ? 9.652 -17.998 -0.980 1.00 88.25 179 SER A CA 1
ATOM 1449 C C . SER A 1 179 ? 10.717 -17.550 -1.983 1.00 88.25 179 SER A C 1
ATOM 1451 O O . SER A 1 179 ? 11.572 -18.357 -2.337 1.00 88.25 179 SER A O 1
ATOM 1453 N N . SER A 1 180 ? 10.734 -16.273 -2.396 1.00 91.31 180 SER A N 1
ATOM 1454 C CA . SER A 1 180 ? 11.719 -15.779 -3.367 1.00 91.31 180 SER A CA 1
ATOM 1455 C C . SER A 1 180 ? 13.165 -15.888 -2.891 1.00 91.31 180 SER A C 1
ATOM 1457 O O . SER A 1 180 ? 14.047 -16.080 -3.720 1.00 91.31 180 SER A O 1
ATOM 1459 N N . PHE A 1 181 ? 13.418 -15.846 -1.579 1.00 86.69 181 PHE A N 1
ATOM 1460 C CA . PHE A 1 181 ? 14.760 -16.037 -1.011 1.00 86.69 181 PHE A CA 1
ATOM 1461 C C . PHE A 1 181 ? 15.341 -17.439 -1.242 1.00 86.69 181 PHE A C 1
ATOM 1463 O O . PHE A 1 181 ? 16.555 -17.616 -1.157 1.00 86.69 181 PHE A O 1
ATOM 1470 N N . PHE A 1 182 ? 14.483 -18.426 -1.509 1.00 85.75 182 PHE A N 1
ATOM 1471 C CA . PHE A 1 182 ? 14.852 -19.834 -1.684 1.00 85.75 182 PHE A CA 1
ATOM 1472 C C . PHE A 1 182 ? 14.876 -20.257 -3.158 1.00 85.75 182 PHE A C 1
ATOM 1474 O O . PHE A 1 182 ? 15.066 -21.431 -3.471 1.00 85.75 182 PHE A O 1
ATOM 1481 N N . LEU A 1 183 ? 14.643 -19.318 -4.078 1.00 86.56 183 LEU A N 1
ATOM 1482 C CA . LEU A 1 183 ? 14.615 -19.585 -5.510 1.00 86.56 183 LEU A CA 1
ATOM 1483 C C . LEU A 1 183 ? 15.934 -19.191 -6.183 1.00 86.56 183 LEU A C 1
ATOM 1485 O O . LEU A 1 183 ? 16.662 -18.332 -5.679 1.00 86.56 183 LEU A O 1
ATOM 1489 N N . PRO A 1 184 ? 16.238 -19.770 -7.360 1.00 87.19 184 PRO A N 1
ATOM 1490 C CA . PRO A 1 184 ? 17.409 -19.380 -8.132 1.00 87.19 184 PRO A CA 1
ATOM 1491 C C . PRO A 1 184 ? 17.425 -17.872 -8.400 1.00 87.19 184 PRO A C 1
ATOM 1493 O O . PRO A 1 184 ? 16.408 -17.303 -8.808 1.00 87.19 184 PRO A O 1
ATOM 1496 N N . GLY A 1 185 ? 18.585 -17.252 -8.185 1.00 85.31 185 GLY A N 1
ATOM 1497 C CA . GLY A 1 185 ? 18.780 -15.802 -8.288 1.00 85.31 185 GLY A CA 1
ATOM 1498 C C . GLY A 1 185 ? 18.614 -15.030 -6.975 1.00 85.31 185 GLY A C 1
ATOM 1499 O O . GLY A 1 185 ? 18.979 -13.861 -6.944 1.00 85.31 185 GLY A O 1
ATOM 1500 N N . GLY A 1 186 ? 18.124 -15.668 -5.903 1.00 87.38 186 GLY A N 1
ATOM 1501 C CA . GLY A 1 186 ? 17.855 -14.989 -4.632 1.00 87.38 186 GLY A CA 1
ATOM 1502 C C . GLY A 1 186 ? 16.636 -14.069 -4.706 1.00 87.38 186 GLY A C 1
ATOM 1503 O O . GLY A 1 186 ? 15.900 -14.056 -5.693 1.00 87.38 186 GLY A O 1
ATOM 1504 N N . SER A 1 187 ? 16.381 -13.304 -3.647 1.00 90.81 187 SER A N 1
ATOM 1505 C CA . SER A 1 187 ? 15.275 -12.339 -3.655 1.00 90.81 187 SER A CA 1
ATOM 1506 C C . SER A 1 187 ? 15.623 -11.093 -4.486 1.00 90.81 187 SER A C 1
ATOM 1508 O O . SER A 1 187 ? 16.714 -10.966 -5.040 1.00 90.81 187 SER A O 1
ATOM 1510 N N . VAL A 1 188 ? 14.700 -10.133 -4.579 1.00 92.12 188 VAL A N 1
ATOM 1511 C CA . VAL A 1 188 ? 14.997 -8.835 -5.209 1.00 92.12 188 VAL A CA 1
ATOM 1512 C C . VAL A 1 188 ? 16.187 -8.143 -4.542 1.00 92.12 188 VAL A C 1
ATOM 1514 O O . VAL A 1 188 ? 16.229 -8.042 -3.320 1.00 92.12 188 VAL A O 1
ATOM 1517 N N . ASN A 1 189 ? 17.121 -7.611 -5.336 1.00 93.19 189 ASN A N 1
ATOM 1518 C CA . ASN A 1 189 ? 18.362 -6.988 -4.853 1.00 93.19 189 ASN A CA 1
ATOM 1519 C C . ASN A 1 189 ? 18.623 -5.571 -5.423 1.00 93.19 189 ASN A C 1
ATOM 1521 O O . ASN A 1 189 ? 19.730 -5.049 -5.326 1.00 93.19 189 ASN A O 1
ATOM 1525 N N . ALA A 1 190 ? 17.604 -4.908 -5.981 1.00 91.62 190 ALA A N 1
ATOM 1526 C CA . ALA A 1 190 ? 17.712 -3.582 -6.616 1.00 91.62 190 ALA A CA 1
ATOM 1527 C C . ALA A 1 190 ? 17.263 -2.398 -5.719 1.00 91.62 190 ALA A C 1
ATOM 1529 O O . ALA A 1 190 ? 17.016 -1.279 -6.182 1.00 91.62 190 ALA A O 1
ATOM 1530 N N . GLY A 1 191 ? 17.140 -2.629 -4.412 1.00 93.69 191 GLY A N 1
ATOM 1531 C CA . GLY A 1 191 ? 16.445 -1.758 -3.465 1.00 93.69 191 GLY A CA 1
ATOM 1532 C C . GLY A 1 191 ? 14.921 -1.844 -3.609 1.00 93.69 191 GLY A C 1
ATOM 1533 O O . GLY A 1 191 ? 14.403 -2.315 -4.615 1.00 93.69 191 GLY A O 1
ATOM 1534 N N . TRP A 1 192 ? 14.180 -1.334 -2.619 1.00 94.75 192 TRP A N 1
ATOM 1535 C CA . TRP A 1 192 ? 12.705 -1.369 -2.644 1.00 94.75 192 TRP A CA 1
ATOM 1536 C C . TRP A 1 192 ? 12.074 -0.567 -3.795 1.00 94.75 192 TRP A C 1
ATOM 1538 O O . TRP A 1 192 ? 10.929 -0.806 -4.157 1.00 94.75 192 TRP A O 1
ATOM 1548 N N . THR A 1 193 ? 12.836 0.365 -4.376 1.00 93.19 193 THR A N 1
ATOM 1549 C CA . THR A 1 193 ? 12.433 1.176 -5.532 1.00 93.19 193 THR A CA 1
ATOM 1550 C C . THR A 1 193 ? 12.530 0.428 -6.858 1.00 93.19 193 THR A C 1
ATOM 1552 O O . THR A 1 193 ? 11.991 0.904 -7.851 1.00 93.19 193 THR A O 1
ATOM 1555 N N . LEU A 1 194 ? 13.235 -0.714 -6.877 1.00 93.25 194 LEU A N 1
ATOM 1556 C CA . LEU A 1 194 ? 13.365 -1.605 -8.031 1.00 93.25 194 LEU A CA 1
ATOM 1557 C C . LEU A 1 194 ? 13.658 -0.837 -9.328 1.00 93.25 194 LEU A C 1
ATOM 1559 O O . LEU A 1 194 ? 12.956 -1.017 -10.311 1.00 93.25 194 LEU A O 1
ATOM 1563 N N . TYR A 1 195 ? 14.649 0.058 -9.321 1.00 92.88 195 TYR A N 1
ATOM 1564 C CA . TYR A 1 195 ? 14.911 0.950 -10.455 1.00 92.88 195 TYR A CA 1
ATOM 1565 C C . TYR A 1 195 ? 15.270 0.184 -11.735 1.00 92.88 195 TYR A C 1
ATOM 1567 O O . TYR A 1 195 ? 16.094 -0.732 -11.703 1.00 92.88 195 TYR A O 1
ATOM 1575 N N . ALA A 1 196 ? 14.701 0.596 -12.869 1.00 91.75 196 ALA A N 1
ATOM 1576 C CA . ALA A 1 196 ? 15.166 0.171 -14.186 1.00 91.75 196 ALA A CA 1
ATOM 1577 C C . ALA A 1 196 ? 16.493 0.878 -14.547 1.00 91.75 196 ALA A C 1
ATOM 1579 O O . ALA A 1 196 ? 16.695 2.027 -14.155 1.00 91.75 196 ALA A O 1
ATOM 1580 N N . PRO A 1 197 ? 17.416 0.226 -15.279 1.00 90.81 197 PRO A N 1
ATOM 1581 C CA . PRO A 1 197 ? 17.298 -1.121 -15.843 1.00 90.81 197 PRO A CA 1
ATOM 1582 C C . PRO A 1 197 ? 17.668 -2.252 -14.862 1.00 90.81 197 PRO A C 1
ATOM 1584 O O . PRO A 1 197 ? 17.498 -3.419 -15.200 1.00 90.81 197 PRO A O 1
ATOM 1587 N N . LEU A 1 198 ? 18.140 -1.946 -13.644 1.00 91.75 198 LEU A N 1
ATOM 1588 C CA . LEU A 1 198 ? 18.627 -2.944 -12.673 1.00 91.75 198 LEU A CA 1
ATOM 1589 C C . LEU A 1 198 ? 17.558 -3.980 -12.269 1.00 91.75 198 LEU A C 1
ATOM 1591 O O . LEU A 1 198 ? 17.885 -5.097 -11.877 1.00 91.75 198 LEU A O 1
ATOM 1595 N N . ASN A 1 199 ? 16.278 -3.628 -12.377 1.00 91.19 199 ASN A N 1
ATOM 1596 C CA . ASN A 1 199 ? 15.146 -4.523 -12.132 1.00 91.19 199 ASN A CA 1
ATOM 1597 C C . ASN A 1 199 ? 14.869 -5.549 -13.252 1.00 91.19 199 ASN A C 1
ATOM 1599 O O . ASN A 1 199 ? 14.058 -6.462 -13.057 1.00 91.19 199 ASN A O 1
ATOM 1603 N N . GLY A 1 200 ? 15.530 -5.423 -14.404 1.00 90.06 200 GLY A N 1
ATOM 1604 C CA . GLY A 1 200 ? 15.374 -6.307 -15.554 1.00 90.06 200 GLY A CA 1
ATOM 1605 C C . GLY A 1 200 ? 15.965 -7.699 -15.326 1.00 90.06 200 GLY A C 1
ATOM 1606 O O . GLY A 1 200 ? 16.804 -7.915 -14.448 1.00 90.06 200 GLY A O 1
ATOM 1607 N N . ALA A 1 201 ? 15.528 -8.670 -16.130 1.00 88.12 201 ALA A N 1
ATOM 1608 C CA . ALA A 1 201 ? 16.022 -10.048 -16.048 1.00 88.12 201 ALA A CA 1
ATOM 1609 C C . ALA A 1 201 ? 17.519 -10.172 -16.398 1.00 88.12 201 ALA A C 1
ATOM 1611 O O . ALA A 1 201 ? 18.172 -11.097 -15.926 1.00 88.12 201 ALA A O 1
ATOM 1612 N N . GLU A 1 202 ? 18.061 -9.226 -17.173 1.00 87.31 202 GLU A N 1
ATOM 1613 C CA . GLU A 1 202 ? 19.486 -9.152 -17.521 1.00 87.31 202 GLU A CA 1
ATOM 1614 C C . GLU A 1 202 ? 20.375 -8.905 -16.293 1.00 87.31 202 GLU A C 1
ATOM 1616 O O . GLU A 1 202 ? 21.384 -9.582 -16.109 1.00 87.31 202 GLU A O 1
ATOM 1621 N N . PHE A 1 203 ? 19.986 -7.968 -15.424 1.00 89.69 203 PHE A N 1
ATOM 1622 C CA . PHE A 1 203 ? 20.783 -7.579 -14.256 1.00 89.69 203 PHE A CA 1
ATOM 1623 C C . PHE A 1 203 ? 20.402 -8.331 -12.982 1.00 89.69 203 PHE A C 1
ATOM 1625 O O . PHE A 1 203 ? 21.224 -8.497 -12.083 1.00 89.69 203 PHE A O 1
ATOM 1632 N N . MET A 1 204 ? 19.156 -8.797 -12.908 1.00 90.25 204 MET A N 1
ATOM 1633 C CA . MET A 1 204 ? 18.631 -9.558 -11.784 1.00 90.25 204 MET A CA 1
ATOM 1634 C C . MET A 1 204 ? 18.026 -10.873 -12.297 1.00 90.25 204 MET A C 1
ATOM 1636 O O . MET A 1 204 ? 16.795 -10.994 -12.383 1.00 90.25 204 MET A O 1
ATOM 1640 N N . PRO A 1 205 ? 18.870 -11.838 -12.714 1.00 89.06 205 PRO A N 1
ATOM 1641 C CA . PRO A 1 205 ? 18.417 -13.091 -13.301 1.00 89.06 205 PRO A CA 1
ATOM 1642 C C . PRO A 1 205 ? 17.808 -14.024 -12.251 1.00 89.06 205 PRO A C 1
ATOM 1644 O O . PRO A 1 205 ? 18.035 -13.889 -11.050 1.00 89.06 205 PRO A O 1
ATOM 1647 N N . GLY A 1 206 ? 17.068 -15.024 -12.725 1.00 87.75 206 GLY A N 1
ATOM 1648 C CA . GLY A 1 206 ? 16.479 -16.060 -11.881 1.00 87.75 206 GLY A CA 1
ATOM 1649 C C . GLY A 1 206 ? 15.008 -15.828 -11.533 1.00 87.75 206 GLY A C 1
ATOM 1650 O O . GLY A 1 206 ? 14.407 -14.794 -11.839 1.00 87.75 206 GLY A O 1
ATOM 1651 N N . ALA A 1 207 ? 14.414 -16.851 -10.923 1.00 89.69 207 ALA A N 1
ATOM 1652 C CA . ALA A 1 207 ? 12.991 -16.889 -10.608 1.00 89.69 207 ALA A CA 1
ATOM 1653 C C . ALA A 1 207 ? 12.633 -16.101 -9.344 1.00 89.69 207 ALA A C 1
ATOM 1655 O O . ALA A 1 207 ? 11.515 -15.598 -9.248 1.00 89.69 207 ALA A O 1
ATOM 1656 N N . GLY A 1 208 ? 13.556 -15.980 -8.385 1.00 91.62 208 GLY A N 1
ATOM 1657 C CA . GLY A 1 208 ? 13.287 -15.315 -7.111 1.00 91.62 208 GLY A CA 1
ATOM 1658 C C . GLY A 1 208 ? 12.796 -13.871 -7.264 1.00 91.62 208 GLY A C 1
ATOM 1659 O O . GLY A 1 208 ? 11.687 -13.582 -6.806 1.00 91.62 208 GLY A O 1
ATOM 1660 N N . PRO A 1 209 ? 13.490 -12.985 -8.005 1.00 92.62 209 PRO A N 1
ATOM 1661 C CA . PRO A 1 209 ? 13.031 -11.611 -8.188 1.00 92.62 209 PRO A CA 1
ATOM 1662 C C . PRO A 1 209 ? 11.678 -11.509 -8.900 1.00 92.62 209 PRO A C 1
ATOM 1664 O O . PRO A 1 209 ? 10.856 -10.649 -8.580 1.00 92.62 209 PRO A O 1
ATOM 1667 N N . THR A 1 210 ? 11.417 -12.420 -9.843 1.00 92.25 210 THR A N 1
ATOM 1668 C CA . THR A 1 210 ? 10.125 -12.516 -10.530 1.00 92.25 210 THR A CA 1
ATOM 1669 C C . THR A 1 210 ? 9.022 -12.914 -9.548 1.00 92.25 210 THR A C 1
ATOM 1671 O O . THR A 1 210 ? 7.971 -12.284 -9.530 1.00 92.25 210 THR A O 1
ATOM 1674 N N . VAL A 1 211 ? 9.260 -13.883 -8.660 1.00 92.88 211 VAL A N 1
ATOM 1675 C CA . VAL A 1 211 ? 8.298 -14.252 -7.608 1.00 92.88 211 VAL A CA 1
ATOM 1676 C C . VAL A 1 211 ? 8.056 -13.105 -6.621 1.00 92.88 211 VAL A C 1
ATOM 1678 O O . VAL A 1 211 ? 6.908 -12.892 -6.230 1.00 92.88 211 VAL A O 1
ATOM 1681 N N . SER A 1 212 ? 9.072 -12.312 -6.263 1.00 93.88 212 SER A N 1
ATOM 1682 C CA . SER A 1 212 ? 8.872 -11.110 -5.437 1.00 93.88 212 SER A CA 1
ATOM 1683 C C . SER A 1 212 ? 7.978 -10.071 -6.127 1.00 93.88 212 SER A C 1
ATOM 1685 O O . SER A 1 212 ? 7.130 -9.458 -5.480 1.00 93.88 212 SER A O 1
ATOM 1687 N N . LEU A 1 213 ? 8.122 -9.885 -7.443 1.00 93.06 213 LEU A N 1
ATOM 1688 C CA . LEU A 1 213 ? 7.249 -9.002 -8.222 1.00 93.06 213 LEU A CA 1
ATOM 1689 C C . LEU A 1 213 ? 5.800 -9.513 -8.249 1.00 93.06 213 LEU A C 1
ATOM 1691 O O . LEU A 1 213 ? 4.858 -8.739 -8.105 1.00 93.06 213 LEU A O 1
ATOM 1695 N N . LEU A 1 214 ? 5.601 -10.824 -8.372 1.00 90.06 214 LEU A N 1
ATOM 1696 C CA . LEU A 1 214 ? 4.262 -11.415 -8.316 1.00 90.06 214 LEU A CA 1
ATOM 1697 C C . LEU A 1 214 ? 3.646 -11.332 -6.913 1.00 90.06 214 LEU A C 1
ATOM 1699 O O . LEU A 1 214 ? 2.436 -11.142 -6.786 1.00 90.06 214 LEU A O 1
ATOM 1703 N N . ALA A 1 215 ? 4.465 -11.414 -5.859 1.00 95.69 215 ALA A N 1
ATOM 1704 C CA . ALA A 1 215 ? 4.026 -11.108 -4.503 1.00 95.69 215 ALA A CA 1
ATOM 1705 C C . ALA A 1 215 ? 3.476 -9.676 -4.426 1.00 95.69 215 ALA A C 1
ATOM 1707 O O . ALA A 1 215 ? 2.399 -9.459 -3.872 1.00 95.69 215 ALA A O 1
ATOM 1708 N N . LEU A 1 216 ? 4.169 -8.710 -5.037 1.00 94.94 216 LEU A N 1
ATOM 1709 C CA . LEU A 1 216 ? 3.697 -7.329 -5.114 1.00 94.94 216 LEU A CA 1
ATOM 1710 C C . LEU A 1 216 ? 2.353 -7.223 -5.853 1.00 94.94 216 LEU A C 1
ATOM 1712 O O . LEU A 1 216 ? 1.438 -6.597 -5.328 1.00 94.94 216 LEU A O 1
ATOM 1716 N N . LEU A 1 217 ? 2.176 -7.891 -6.999 1.00 94.06 217 LEU A N 1
ATOM 1717 C CA . LEU A 1 217 ? 0.883 -7.923 -7.706 1.00 94.06 217 LEU A CA 1
ATOM 1718 C C . LEU A 1 217 ? -0.250 -8.463 -6.822 1.00 94.06 217 LEU A C 1
ATOM 1720 O O . LEU A 1 217 ? -1.343 -7.894 -6.768 1.00 94.06 217 LEU A O 1
ATOM 1724 N N . MET A 1 218 ? 0.019 -9.543 -6.087 1.00 95.06 218 MET A N 1
ATOM 1725 C CA . MET A 1 218 ? -0.960 -10.160 -5.196 1.00 95.06 218 MET A CA 1
ATOM 1726 C C . MET A 1 218 ? -1.311 -9.251 -4.004 1.00 95.06 218 MET A C 1
ATOM 1728 O O . MET A 1 218 ? -2.474 -9.182 -3.596 1.00 95.06 218 MET A O 1
ATOM 1732 N N . LEU A 1 219 ? -0.336 -8.495 -3.487 1.00 97.19 219 LEU A N 1
ATOM 1733 C CA . LEU A 1 219 ? -0.570 -7.457 -2.484 1.00 97.19 219 LEU A CA 1
ATOM 1734 C C . LEU A 1 219 ? -1.434 -6.314 -3.037 1.00 97.19 219 LEU A C 1
ATOM 1736 O O . LEU A 1 219 ? -2.385 -5.907 -2.370 1.00 97.19 219 LEU A O 1
ATOM 1740 N N . ILE A 1 220 ? -1.145 -5.818 -4.244 1.00 96.25 220 ILE A N 1
ATOM 1741 C CA . ILE A 1 220 ? -1.908 -4.723 -4.862 1.00 96.25 220 ILE A CA 1
ATOM 1742 C C . ILE A 1 220 ? -3.380 -5.122 -5.026 1.00 96.25 220 ILE A C 1
ATOM 1744 O O . ILE A 1 220 ? -4.268 -4.364 -4.642 1.00 96.25 220 ILE A O 1
ATOM 1748 N N . ALA A 1 221 ? -3.654 -6.351 -5.473 1.00 95.00 221 ALA A N 1
ATOM 1749 C CA . ALA A 1 221 ? -5.019 -6.871 -5.550 1.00 95.00 221 ALA A CA 1
ATOM 1750 C C . ALA A 1 221 ? -5.728 -6.898 -4.176 1.00 95.00 221 ALA A C 1
ATOM 1752 O O . ALA A 1 221 ? -6.903 -6.534 -4.075 1.00 95.00 221 ALA A O 1
ATOM 1753 N N . SER A 1 222 ? -5.019 -7.267 -3.098 1.00 97.56 222 SER A N 1
ATOM 1754 C CA . SER A 1 222 ? -5.532 -7.147 -1.721 1.00 97.56 222 SER A CA 1
ATOM 1755 C C . SER A 1 222 ? -5.903 -5.702 -1.368 1.00 97.56 222 SER A C 1
ATOM 1757 O O . SER A 1 222 ? -6.972 -5.456 -0.797 1.00 97.56 222 SER A O 1
ATOM 1759 N N . VAL A 1 223 ? -5.041 -4.742 -1.708 1.00 96.44 223 VAL A N 1
ATOM 1760 C CA . VAL A 1 223 ? -5.257 -3.319 -1.416 1.00 96.44 223 VAL A CA 1
ATOM 1761 C C . VAL A 1 223 ? -6.469 -2.773 -2.173 1.00 96.44 223 VAL A C 1
ATOM 1763 O O . VAL A 1 223 ? -7.324 -2.147 -1.547 1.00 96.44 223 VAL A O 1
ATOM 1766 N N . THR A 1 224 ? -6.629 -3.088 -3.461 1.00 95.31 224 THR A N 1
ATOM 1767 C CA . THR A 1 224 ? -7.794 -2.662 -4.259 1.00 95.31 224 THR A CA 1
ATOM 1768 C C . THR A 1 224 ? -9.108 -3.160 -3.653 1.00 95.31 224 THR A C 1
ATOM 1770 O O . THR A 1 224 ? -10.037 -2.378 -3.434 1.00 95.31 224 THR A O 1
ATOM 1773 N N . MET A 1 225 ? -9.182 -4.450 -3.300 1.00 96.56 225 MET A N 1
ATOM 1774 C CA . MET A 1 225 ? -10.369 -5.038 -2.664 1.00 96.56 225 MET A CA 1
ATOM 1775 C C . MET A 1 225 ? -10.686 -4.389 -1.313 1.00 96.56 225 MET A C 1
ATOM 1777 O O . MET A 1 225 ? -11.845 -4.088 -1.013 1.00 96.56 225 MET A O 1
ATOM 1781 N N . THR A 1 226 ? -9.650 -4.147 -0.509 1.00 96.56 226 THR A N 1
ATOM 1782 C CA . THR A 1 226 ? -9.762 -3.471 0.786 1.00 96.56 226 THR A CA 1
ATOM 1783 C C . THR A 1 226 ? -10.301 -2.054 0.603 1.00 96.56 226 THR A C 1
ATOM 1785 O O . THR A 1 226 ? -11.248 -1.658 1.287 1.00 96.56 226 THR A O 1
ATOM 1788 N N . GLY A 1 227 ? -9.763 -1.311 -0.364 1.00 96.00 227 GLY A N 1
ATOM 1789 C CA . GLY A 1 227 ? -10.139 0.072 -0.596 1.00 96.00 227 GLY A CA 1
ATOM 1790 C C . GLY A 1 227 ? -11.598 0.243 -1.022 1.00 96.00 227 GLY A C 1
ATOM 1791 O O . GLY A 1 227 ? -12.347 1.017 -0.418 1.00 96.00 227 GLY A O 1
ATOM 1792 N N . VAL A 1 228 ? -12.052 -0.562 -1.985 1.00 96.75 228 VAL A N 1
ATOM 1793 C CA . VAL A 1 228 ? -13.467 -0.585 -2.390 1.00 96.75 228 VAL A CA 1
ATOM 1794 C C . VAL A 1 228 ? -14.368 -0.886 -1.188 1.00 96.75 228 VAL A C 1
ATOM 1796 O O . VAL A 1 228 ? -15.371 -0.204 -0.966 1.00 96.75 228 VAL A O 1
ATOM 1799 N N . ASN A 1 229 ? -13.999 -1.875 -0.372 1.00 96.69 229 ASN A N 1
ATOM 1800 C CA . ASN A 1 229 ? -14.822 -2.315 0.746 1.00 96.69 229 ASN A CA 1
ATOM 1801 C C . ASN A 1 229 ? -14.963 -1.241 1.840 1.00 96.69 229 ASN A C 1
ATOM 1803 O O . ASN A 1 229 ? -16.078 -0.981 2.299 1.00 96.69 229 ASN A O 1
ATOM 1807 N N . PHE A 1 230 ? -13.873 -0.574 2.237 1.00 97.75 230 PHE A N 1
ATOM 1808 C CA . PHE A 1 230 ? -13.922 0.477 3.262 1.00 97.75 230 PHE A CA 1
ATOM 1809 C C . PHE A 1 230 ? -14.718 1.703 2.812 1.00 97.75 230 PHE A C 1
ATOM 1811 O O . PHE A 1 230 ? -15.555 2.183 3.579 1.00 97.75 230 PHE A O 1
ATOM 1818 N N . LEU A 1 231 ? -14.525 2.183 1.577 1.00 97.06 231 LEU A N 1
ATOM 1819 C CA . LEU A 1 231 ? -15.274 3.339 1.070 1.00 97.06 231 LEU A CA 1
ATOM 1820 C C . LEU A 1 231 ? -16.771 3.050 1.020 1.00 97.06 231 LEU A C 1
ATOM 1822 O O . LEU A 1 231 ? -17.566 3.823 1.553 1.00 97.06 231 LEU A O 1
ATOM 1826 N N . VAL A 1 232 ? -17.167 1.908 0.452 1.00 96.25 232 VAL A N 1
ATOM 1827 C CA . VAL A 1 232 ? -18.583 1.529 0.398 1.00 96.25 232 VAL A CA 1
ATOM 1828 C C . VAL A 1 232 ? -19.152 1.395 1.805 1.00 96.25 232 VAL A C 1
ATOM 1830 O O . VAL A 1 232 ? -20.237 1.912 2.071 1.00 96.25 232 VAL A O 1
ATOM 1833 N N . THR A 1 233 ? -18.419 0.773 2.730 1.00 94.88 233 THR A N 1
ATOM 1834 C CA . THR A 1 233 ? -18.868 0.620 4.118 1.00 94.88 233 THR A CA 1
ATOM 1835 C C . THR A 1 233 ? -19.112 1.975 4.775 1.00 94.88 233 THR A C 1
ATOM 1837 O O . THR A 1 233 ? -20.224 2.258 5.225 1.00 94.88 233 THR A O 1
ATOM 1840 N N . VAL A 1 234 ? -18.102 2.848 4.801 1.00 95.94 234 VAL A N 1
ATOM 1841 C CA . VAL A 1 234 ? -18.209 4.135 5.495 1.00 95.94 234 VAL A CA 1
ATOM 1842 C C . VAL A 1 234 ? -19.263 5.022 4.849 1.00 95.94 234 VAL A C 1
ATOM 1844 O O . VAL A 1 234 ? -19.918 5.771 5.564 1.00 95.94 234 VAL A O 1
ATOM 1847 N N . PHE A 1 235 ? -19.483 4.942 3.534 1.00 95.12 235 PHE A N 1
ATOM 1848 C CA . PHE A 1 235 ? -20.456 5.798 2.859 1.00 95.12 235 PHE A CA 1
ATOM 1849 C C . PHE A 1 235 ? -21.896 5.280 2.842 1.00 95.12 235 PHE A C 1
ATOM 1851 O O . PHE A 1 235 ? -22.801 6.088 2.653 1.00 95.12 235 PHE A O 1
ATOM 1858 N N . THR A 1 236 ? -22.129 3.985 3.078 1.00 92.12 236 THR A N 1
ATOM 1859 C CA . THR A 1 236 ? -23.469 3.379 2.924 1.00 92.12 236 THR A CA 1
ATOM 1860 C C . THR A 1 236 ? -23.987 2.628 4.152 1.00 92.12 236 THR A C 1
ATOM 1862 O O . THR A 1 236 ? -25.142 2.203 4.154 1.00 92.12 236 THR A O 1
ATOM 1865 N N . MET A 1 237 ? -23.167 2.435 5.193 1.00 91.00 237 MET A N 1
ATOM 1866 C CA . MET A 1 237 ? -23.508 1.567 6.333 1.00 91.00 237 MET A CA 1
ATOM 1867 C C . MET A 1 237 ? -23.474 2.249 7.700 1.00 91.00 237 MET A C 1
ATOM 1869 O O . MET A 1 237 ? -23.607 1.555 8.708 1.00 91.00 237 MET A O 1
ATOM 1873 N N . ARG A 1 238 ? -23.327 3.576 7.762 1.00 92.88 238 ARG A N 1
ATOM 1874 C CA . ARG A 1 238 ? -23.298 4.296 9.043 1.00 92.88 238 ARG A CA 1
ATOM 1875 C C . ARG A 1 238 ? -24.651 4.230 9.741 1.00 92.88 238 ARG A C 1
ATOM 1877 O O . ARG A 1 238 ? -25.700 4.307 9.093 1.00 92.88 238 ARG A O 1
ATOM 1884 N N . ALA A 1 239 ? -24.620 4.151 11.067 1.00 90.00 239 ALA A N 1
ATOM 1885 C CA . ALA A 1 239 ? -25.812 4.302 11.889 1.00 90.00 239 ALA A CA 1
ATOM 1886 C C . ALA A 1 239 ? -26.505 5.658 11.605 1.00 90.00 239 ALA A C 1
ATOM 1888 O O . ALA A 1 239 ? -25.803 6.642 11.352 1.00 90.00 239 ALA A O 1
ATOM 1889 N N . PRO A 1 240 ? -27.851 5.750 11.678 1.00 85.75 240 PRO A N 1
ATOM 1890 C CA . PRO A 1 240 ? -28.618 6.951 11.313 1.00 85.75 240 PRO A CA 1
ATOM 1891 C C . PRO A 1 240 ? -28.146 8.258 11.958 1.00 85.75 240 PRO A C 1
ATOM 1893 O O . PRO A 1 240 ? -28.270 9.330 11.376 1.00 85.75 240 PRO A O 1
ATOM 1896 N N . GLU A 1 241 ? -27.604 8.186 13.172 1.00 84.62 241 GLU A N 1
ATOM 1897 C CA . GLU A 1 241 ? -27.179 9.365 13.930 1.00 84.62 241 GLU A CA 1
ATOM 1898 C C . GLU A 1 241 ? -25.761 9.849 13.580 1.00 84.62 241 GLU A C 1
ATOM 1900 O O . GLU A 1 241 ? -25.384 10.973 13.944 1.00 84.62 241 GLU A O 1
ATOM 1905 N N . ILE A 1 242 ? -24.983 9.023 12.869 1.00 90.00 242 ILE A N 1
ATOM 1906 C CA . ILE A 1 242 ? -23.596 9.283 12.472 1.00 90.00 242 ILE A CA 1
ATOM 1907 C C . ILE A 1 242 ? -23.590 9.895 11.068 1.00 90.00 242 ILE A C 1
ATOM 1909 O O . ILE A 1 242 ? -23.357 9.244 10.045 1.00 90.00 242 ILE A O 1
ATOM 1913 N N . THR A 1 243 ? -23.842 11.201 11.033 1.00 90.94 243 THR A N 1
ATOM 1914 C CA . THR A 1 243 ? -23.656 12.030 9.839 1.00 90.94 243 THR A CA 1
ATOM 1915 C C . THR A 1 243 ? -22.176 12.132 9.471 1.00 90.94 243 THR A C 1
ATOM 1917 O O . THR A 1 243 ? -21.297 11.917 10.304 1.00 90.94 243 THR A O 1
ATOM 1920 N N . ILE A 1 244 ? -21.874 12.546 8.238 1.00 90.44 244 ILE A N 1
ATOM 1921 C CA . ILE A 1 244 ? -20.493 12.705 7.746 1.00 90.44 244 ILE A CA 1
ATOM 1922 C C . ILE A 1 244 ? -19.615 13.566 8.675 1.00 90.44 244 ILE A C 1
ATOM 1924 O O . ILE A 1 244 ? -18.479 13.210 8.977 1.00 90.44 244 ILE A O 1
ATOM 1928 N N . SER A 1 245 ? -20.156 14.653 9.227 1.00 87.31 245 SER A N 1
ATOM 1929 C CA . SER A 1 245 ? -19.452 15.512 10.193 1.00 87.31 245 SER A CA 1
ATOM 1930 C C . SER A 1 245 ? -19.114 14.831 11.531 1.00 87.31 245 SER A C 1
ATOM 1932 O O . SER A 1 245 ? -18.170 15.236 12.219 1.00 87.31 245 SER A O 1
ATOM 1934 N N . LYS A 1 246 ? -19.875 13.798 11.906 1.00 89.88 246 LYS A N 1
ATOM 1935 C CA . LYS A 1 246 ? -19.745 13.057 13.166 1.00 89.88 246 LYS A CA 1
ATOM 1936 C C . LYS A 1 246 ? -18.901 11.793 13.043 1.00 89.88 246 LYS A C 1
ATOM 1938 O O . LYS A 1 246 ? -18.627 11.175 14.066 1.00 89.88 246 LYS A O 1
ATOM 1943 N N . ILE A 1 247 ? -18.461 11.427 11.838 1.00 93.88 247 ILE A N 1
ATOM 1944 C CA . ILE A 1 247 ? -17.508 10.329 11.662 1.00 93.88 247 ILE A CA 1
ATOM 1945 C C . ILE A 1 247 ? -16.255 10.621 12.527 1.00 93.88 247 ILE A C 1
ATOM 1947 O O . ILE A 1 247 ? -15.775 11.772 12.539 1.00 93.88 247 ILE A O 1
ATOM 1951 N N . PRO A 1 248 ? -15.761 9.633 13.297 1.00 95.25 248 PRO A N 1
ATOM 1952 C CA . PRO A 1 248 ? -14.547 9.777 14.099 1.00 95.25 248 PRO A CA 1
ATOM 1953 C C . PRO A 1 248 ? -13.299 10.048 13.241 1.00 95.25 248 PRO A C 1
ATOM 1955 O O . PRO A 1 248 ? -13.260 9.737 12.049 1.00 95.25 248 PRO A O 1
ATOM 1958 N N . MET A 1 249 ? -12.279 10.660 13.838 1.00 96.12 249 MET A N 1
ATOM 1959 C CA . MET A 1 249 ? -11.053 11.066 13.147 1.00 96.12 249 MET A CA 1
ATOM 1960 C C . MET A 1 249 ? -10.270 9.883 12.589 1.00 96.12 249 MET A C 1
ATOM 1962 O O . MET A 1 249 ? -9.804 9.963 11.453 1.00 96.12 249 MET A O 1
ATOM 1966 N N . PHE A 1 250 ? -10.175 8.771 13.323 1.00 97.81 250 PHE A N 1
ATOM 1967 C CA . PHE A 1 250 ? -9.486 7.587 12.809 1.00 97.81 250 PHE A CA 1
ATOM 1968 C C . PHE A 1 250 ? -10.175 7.047 11.551 1.00 97.81 250 PHE A C 1
ATOM 1970 O O . PHE A 1 250 ? -9.525 6.869 10.524 1.00 97.81 250 PHE A O 1
ATOM 1977 N N . THR A 1 251 ? -11.503 6.887 11.581 1.00 98.12 251 THR A N 1
ATOM 1978 C CA . THR A 1 251 ? -12.275 6.457 10.403 1.00 98.12 251 THR A CA 1
ATOM 1979 C C . THR A 1 251 ? -12.109 7.416 9.219 1.00 98.12 251 THR A C 1
ATOM 1981 O O . THR A 1 251 ? -11.937 6.959 8.091 1.00 98.12 251 THR A O 1
ATOM 1984 N N . TRP A 1 252 ? -12.111 8.734 9.444 1.00 97.62 252 TRP A N 1
ATOM 1985 C CA . TRP A 1 252 ? -11.867 9.707 8.372 1.00 97.62 252 TRP A CA 1
ATOM 1986 C C . TRP A 1 252 ? -10.489 9.567 7.736 1.00 97.62 252 TRP A C 1
ATOM 1988 O O . TRP A 1 252 ? -10.372 9.593 6.514 1.00 97.62 252 TRP A O 1
ATOM 1998 N N . PHE A 1 253 ? -9.450 9.396 8.548 1.00 98.25 253 PHE A N 1
ATOM 1999 C CA . PHE A 1 253 ? -8.098 9.228 8.031 1.00 98.25 253 PHE A CA 1
ATOM 2000 C C . PHE A 1 253 ? -7.936 7.889 7.305 1.00 98.25 253 PHE A C 1
ATOM 2002 O O . PHE A 1 253 ? -7.265 7.867 6.281 1.00 98.25 253 PHE A O 1
ATOM 2009 N N . ILE A 1 254 ? -8.643 6.824 7.709 1.00 98.56 254 ILE A N 1
ATOM 2010 C CA . ILE A 1 254 ? -8.752 5.598 6.899 1.00 98.56 254 ILE A CA 1
ATOM 2011 C C . ILE A 1 254 ? -9.434 5.873 5.552 1.00 98.56 254 ILE A C 1
ATOM 2013 O O . ILE A 1 254 ? -8.952 5.400 4.527 1.00 98.56 254 ILE A O 1
ATOM 2017 N N . VAL A 1 255 ? -10.512 6.664 5.509 1.00 98.25 255 VAL A N 1
ATOM 2018 C CA . VAL A 1 255 ? -11.143 7.060 4.235 1.00 98.25 255 VAL A CA 1
ATOM 2019 C C . VAL A 1 255 ? -10.155 7.816 3.343 1.00 98.25 255 VAL A C 1
ATOM 2021 O O . VAL A 1 255 ? -10.042 7.495 2.164 1.00 98.25 255 VAL A O 1
ATOM 2024 N N . PHE A 1 256 ? -9.401 8.773 3.887 1.00 98.25 256 PHE A N 1
ATOM 2025 C CA . PHE A 1 256 ? -8.387 9.523 3.136 1.00 98.25 256 PHE A CA 1
ATOM 2026 C C . PHE A 1 256 ? -7.243 8.640 2.626 1.00 98.25 256 PHE A C 1
ATOM 2028 O O . PHE A 1 256 ? -6.811 8.788 1.482 1.00 98.25 256 PHE A O 1
ATOM 2035 N N . THR A 1 257 ? -6.782 7.698 3.447 1.00 98.19 257 THR A N 1
ATOM 2036 C CA . THR A 1 257 ? -5.810 6.672 3.058 1.00 98.19 257 THR A CA 1
ATOM 2037 C C . THR A 1 257 ? -6.335 5.841 1.895 1.00 98.19 257 THR A C 1
ATOM 2039 O O . THR A 1 257 ? -5.658 5.687 0.885 1.00 98.19 257 THR A O 1
ATOM 2042 N N . VAL A 1 258 ? -7.567 5.348 1.999 1.00 97.31 258 VAL A N 1
ATOM 2043 C CA . VAL A 1 258 ? -8.161 4.492 0.974 1.00 97.31 258 VAL A CA 1
ATOM 2044 C C . VAL A 1 258 ? -8.427 5.243 -0.334 1.00 97.31 258 VAL A C 1
ATOM 2046 O O . VAL A 1 258 ? -8.234 4.669 -1.402 1.00 97.31 258 VAL A O 1
ATOM 2049 N N . ILE A 1 259 ? -8.836 6.515 -0.279 1.00 97.19 259 ILE A N 1
ATOM 2050 C CA . ILE A 1 259 ? -8.962 7.346 -1.486 1.00 97.19 259 ILE A CA 1
ATOM 2051 C C . ILE A 1 259 ? -7.617 7.384 -2.215 1.00 97.19 259 ILE A C 1
ATOM 2053 O O . ILE A 1 259 ? -7.565 7.047 -3.391 1.00 97.19 259 ILE A O 1
ATOM 2057 N N . GLN A 1 260 ? -6.524 7.705 -1.518 1.00 96.88 260 GLN A N 1
ATOM 2058 C CA . GLN A 1 260 ? -5.194 7.702 -2.134 1.00 96.88 260 GLN A CA 1
ATOM 2059 C C . GLN A 1 260 ? -4.805 6.325 -2.669 1.00 96.88 260 GLN A C 1
ATOM 2061 O O . GLN A 1 260 ? -4.256 6.251 -3.761 1.00 96.88 260 GLN A O 1
ATOM 2066 N N . MET A 1 261 ? -5.134 5.238 -1.963 1.00 95.75 261 MET A N 1
ATOM 2067 C CA . MET A 1 261 ? -4.874 3.884 -2.460 1.00 95.75 261 MET A CA 1
ATOM 2068 C C . MET A 1 261 ? -5.559 3.620 -3.805 1.00 95.75 261 MET A C 1
ATOM 2070 O O . MET A 1 261 ? -4.915 3.110 -4.717 1.00 95.75 261 MET A O 1
ATOM 2074 N N . VAL A 1 262 ? -6.833 4.008 -3.947 1.00 94.69 262 VAL A N 1
ATOM 2075 C CA . VAL A 1 262 ? -7.599 3.863 -5.199 1.00 94.69 262 VAL A CA 1
ATOM 2076 C C . VAL A 1 262 ? -6.979 4.671 -6.343 1.00 94.69 262 VAL A C 1
ATOM 2078 O O . VAL A 1 262 ? -7.096 4.246 -7.487 1.00 94.69 262 VAL A O 1
ATOM 2081 N N . PHE A 1 263 ? -6.298 5.785 -6.052 1.00 94.62 263 PHE A N 1
ATOM 2082 C CA . PHE A 1 263 ? -5.618 6.587 -7.072 1.00 94.62 263 PHE A CA 1
ATOM 2083 C C . PHE A 1 263 ? -4.173 6.148 -7.370 1.00 94.62 263 PHE A C 1
ATOM 2085 O O . PHE A 1 263 ? -3.741 6.222 -8.513 1.00 94.62 263 PHE A O 1
ATOM 2092 N N . ALA A 1 264 ? -3.420 5.673 -6.378 1.00 95.88 264 ALA A N 1
ATOM 2093 C CA . ALA A 1 264 ? -1.982 5.427 -6.508 1.00 95.88 264 ALA A CA 1
ATOM 2094 C C . ALA A 1 264 ? -1.635 3.980 -6.900 1.00 95.88 264 ALA A C 1
ATOM 2096 O O . ALA A 1 264 ? -0.813 3.742 -7.786 1.00 95.88 264 ALA A O 1
ATOM 2097 N N . PHE A 1 265 ? -2.262 2.990 -6.255 1.00 95.88 265 PHE A N 1
ATOM 2098 C CA . PHE A 1 265 ? -1.932 1.574 -6.463 1.00 95.88 265 PHE A CA 1
ATOM 2099 C C . PHE A 1 265 ? -2.205 1.060 -7.882 1.00 95.88 265 PHE A C 1
ATOM 2101 O O . PHE A 1 265 ? -1.428 0.222 -8.341 1.00 95.88 265 PHE A O 1
ATOM 2108 N N . PRO A 1 266 ? -3.236 1.524 -8.614 1.00 95.31 266 PRO A N 1
ATOM 2109 C CA . PRO A 1 266 ? -3.449 1.062 -9.984 1.00 95.31 266 PRO A CA 1
ATOM 2110 C C . PRO A 1 266 ? -2.326 1.461 -10.946 1.00 95.31 266 PRO A C 1
ATOM 2112 O O . PRO A 1 266 ? -2.011 0.702 -11.861 1.00 95.31 266 PRO A O 1
ATOM 2115 N N . GLY A 1 267 ? -1.664 2.599 -10.706 1.00 94.88 267 GLY A N 1
ATOM 2116 C CA . GLY A 1 267 ? -0.465 2.978 -11.457 1.00 94.88 267 GLY A CA 1
ATOM 2117 C C . GLY A 1 267 ? 0.694 2.008 -11.208 1.00 94.88 267 GLY A C 1
ATOM 2118 O O . GLY A 1 267 ? 1.342 1.550 -12.151 1.00 94.88 267 GLY A O 1
ATOM 2119 N N . LEU A 1 268 ? 0.897 1.600 -9.948 1.00 95.38 268 LEU A N 1
ATOM 2120 C CA . LEU A 1 268 ? 1.869 0.554 -9.616 1.00 95.38 268 LEU A CA 1
ATOM 2121 C C . LEU A 1 268 ? 1.479 -0.804 -10.206 1.00 95.38 268 LEU A C 1
ATOM 2123 O O . LEU A 1 268 ? 2.359 -1.537 -10.647 1.00 95.38 268 LEU A O 1
ATOM 2127 N N . LEU A 1 269 ? 0.186 -1.145 -10.230 1.00 95.56 269 LEU A N 1
ATOM 2128 C CA . LEU A 1 269 ? -0.306 -2.382 -10.836 1.00 95.56 269 LEU A CA 1
ATOM 2129 C C . LEU A 1 269 ? 0.089 -2.450 -12.311 1.00 95.56 269 LEU A C 1
ATOM 2131 O O . LEU A 1 269 ? 0.684 -3.440 -12.731 1.00 95.56 269 LEU A O 1
ATOM 2135 N N . ALA A 1 270 ? -0.178 -1.383 -13.067 1.00 96.06 270 ALA A N 1
ATOM 2136 C CA . ALA A 1 270 ? 0.231 -1.275 -14.462 1.00 96.06 270 ALA A CA 1
ATOM 2137 C C . ALA A 1 270 ? 1.752 -1.434 -14.617 1.00 96.06 270 ALA A C 1
ATOM 2139 O O . ALA A 1 270 ? 2.206 -2.272 -15.397 1.00 96.06 270 ALA A O 1
ATOM 2140 N N . ALA A 1 271 ? 2.546 -0.690 -13.839 1.00 95.06 271 ALA A N 1
ATOM 2141 C CA . ALA A 1 271 ? 4.008 -0.753 -13.894 1.00 95.06 271 ALA A CA 1
ATOM 2142 C C . ALA A 1 271 ? 4.559 -2.151 -13.567 1.00 95.06 271 ALA A C 1
ATOM 2144 O O . ALA A 1 271 ? 5.437 -2.661 -14.265 1.00 95.06 271 ALA A O 1
ATOM 2145 N N . ALA A 1 272 ? 4.020 -2.796 -12.532 1.00 94.06 272 ALA A N 1
ATOM 2146 C CA . ALA A 1 272 ? 4.422 -4.129 -12.107 1.00 94.06 272 ALA A CA 1
ATOM 2147 C C . ALA A 1 272 ? 4.016 -5.210 -13.121 1.00 94.06 272 ALA A C 1
ATOM 2149 O O . ALA A 1 272 ? 4.781 -6.149 -13.336 1.00 94.06 272 ALA A O 1
ATOM 2150 N N . LEU A 1 273 ? 2.853 -5.079 -13.771 1.00 94.25 273 LEU A N 1
ATOM 2151 C CA . LEU A 1 273 ? 2.437 -5.972 -14.856 1.00 94.25 273 LEU A CA 1
ATOM 2152 C C . LEU A 1 273 ? 3.359 -5.833 -16.075 1.00 94.25 273 LEU A C 1
ATOM 2154 O O . LEU A 1 273 ? 3.821 -6.851 -16.588 1.00 94.25 273 LEU A O 1
ATOM 2158 N N . MET A 1 274 ? 3.679 -4.601 -16.489 1.00 94.56 274 MET A N 1
ATOM 2159 C CA . MET A 1 274 ? 4.622 -4.338 -17.586 1.00 94.56 274 MET A CA 1
ATOM 2160 C C . MET A 1 274 ? 6.005 -4.924 -17.279 1.00 94.56 274 MET A C 1
ATOM 2162 O O . MET A 1 274 ? 6.545 -5.679 -18.082 1.00 94.56 274 MET A O 1
ATOM 2166 N N . LEU A 1 275 ? 6.541 -4.691 -16.073 1.00 92.69 275 LEU A N 1
ATOM 2167 C CA . LEU A 1 275 ? 7.834 -5.253 -15.660 1.00 92.69 275 LEU A CA 1
ATOM 2168 C C . LEU A 1 275 ? 7.779 -6.783 -15.587 1.00 92.69 275 LEU A C 1
ATOM 2170 O O . LEU A 1 275 ? 8.749 -7.464 -15.915 1.00 92.69 275 LEU A O 1
ATOM 2174 N N . GLY A 1 276 ? 6.643 -7.339 -15.166 1.00 91.06 276 GLY A N 1
ATOM 2175 C CA . GLY A 1 276 ? 6.421 -8.778 -15.152 1.00 91.06 276 GLY A CA 1
ATOM 2176 C C . GLY A 1 276 ? 6.530 -9.372 -16.551 1.00 91.06 276 GLY A C 1
ATOM 2177 O O . GLY A 1 276 ? 7.163 -10.413 -16.721 1.00 91.06 276 GLY A O 1
ATOM 2178 N N . MET A 1 277 ? 5.975 -8.695 -17.557 1.00 90.81 277 MET A N 1
ATOM 2179 C CA . MET A 1 277 ? 6.074 -9.135 -18.946 1.00 90.81 277 MET A CA 1
ATOM 2180 C C . MET A 1 277 ? 7.454 -8.890 -19.562 1.00 90.81 277 MET A C 1
ATOM 2182 O O . MET A 1 277 ? 7.919 -9.752 -20.305 1.00 90.81 277 MET A O 1
ATOM 2186 N N . ASP A 1 278 ? 8.156 -7.810 -19.210 1.00 90.75 278 ASP A N 1
ATOM 2187 C CA . ASP A 1 278 ? 9.568 -7.626 -19.586 1.00 90.75 278 ASP A CA 1
ATOM 2188 C C . ASP A 1 278 ? 10.420 -8.803 -19.085 1.00 90.75 278 ASP A C 1
ATOM 2190 O O . ASP A 1 278 ? 11.264 -9.334 -19.805 1.00 90.75 278 ASP A O 1
ATOM 2194 N N . ARG A 1 279 ? 10.167 -9.265 -17.854 1.00 89.31 279 ARG A N 1
ATOM 2195 C CA . ARG A 1 279 ? 10.930 -10.358 -17.235 1.00 89.31 279 ARG A CA 1
ATOM 2196 C C . ARG A 1 279 ? 10.545 -11.753 -17.730 1.00 89.31 279 ARG A C 1
ATOM 2198 O O . ARG A 1 279 ? 11.426 -12.600 -17.838 1.00 89.31 279 ARG A O 1
ATOM 2205 N N . VAL A 1 280 ? 9.257 -12.023 -17.960 1.00 86.75 280 VAL A N 1
ATOM 2206 C CA . VAL A 1 280 ? 8.760 -13.380 -18.277 1.00 86.75 280 VAL A CA 1
ATOM 2207 C C . VAL A 1 280 ? 8.557 -13.597 -19.776 1.00 86.75 280 VAL A C 1
ATOM 2209 O O . VAL A 1 280 ? 8.845 -14.681 -20.276 1.00 86.75 280 VAL A O 1
ATOM 2212 N N . ALA A 1 281 ? 8.073 -12.583 -20.493 1.00 86.44 281 ALA A N 1
ATOM 2213 C CA . ALA A 1 281 ? 7.722 -12.666 -21.910 1.00 86.44 281 ALA A CA 1
ATOM 2214 C C . ALA A 1 281 ? 8.704 -11.913 -22.828 1.00 86.44 281 ALA A C 1
ATOM 2216 O O . ALA A 1 281 ? 8.521 -11.923 -24.044 1.00 86.44 281 ALA A O 1
ATOM 2217 N N . GLY A 1 282 ? 9.734 -11.267 -22.267 1.00 88.12 282 GLY A N 1
ATOM 2218 C CA . GLY A 1 282 ? 10.743 -10.526 -23.027 1.00 88.12 282 GLY A CA 1
ATOM 2219 C C . GLY A 1 282 ? 10.217 -9.247 -23.682 1.00 88.12 282 GLY A C 1
ATOM 2220 O O . GLY A 1 282 ? 10.815 -8.778 -24.647 1.00 88.12 282 GLY A O 1
ATOM 2221 N N . MET A 1 283 ? 9.093 -8.705 -23.198 1.00 91.62 283 MET A N 1
ATOM 2222 C CA . MET A 1 283 ? 8.572 -7.420 -23.678 1.00 91.62 283 MET A CA 1
ATOM 2223 C C . MET A 1 283 ? 9.568 -6.276 -23.407 1.00 91.62 283 MET A C 1
ATOM 2225 O O . MET A 1 283 ? 10.556 -6.438 -22.685 1.00 91.62 283 MET A O 1
ATOM 2229 N N . LEU A 1 284 ? 9.347 -5.137 -24.067 1.00 90.75 284 LEU A N 1
ATOM 2230 C CA . LEU A 1 284 ? 10.326 -4.056 -24.165 1.00 90.75 284 LEU A CA 1
ATOM 2231 C C . LEU A 1 284 ? 9.828 -2.735 -23.556 1.00 90.75 284 LEU A C 1
ATOM 2233 O O . LEU A 1 284 ? 9.971 -1.680 -24.174 1.00 90.75 284 LEU A O 1
ATOM 2237 N N . PHE A 1 285 ? 9.237 -2.761 -22.358 1.00 91.56 285 PHE A N 1
ATOM 2238 C CA . PHE A 1 285 ? 8.744 -1.541 -21.708 1.00 91.56 285 PHE A CA 1
ATOM 2239 C C . PHE A 1 285 ? 9.859 -0.697 -21.097 1.00 91.56 285 PHE A C 1
ATOM 2241 O O . PHE A 1 285 ? 9.929 0.503 -21.348 1.00 91.56 285 PHE A O 1
ATOM 2248 N N . PHE A 1 286 ? 10.739 -1.301 -20.300 1.00 91.25 286 PHE A N 1
ATOM 2249 C CA . PHE A 1 286 ? 11.763 -0.581 -19.531 1.00 91.25 286 PHE A CA 1
ATOM 2250 C C . PHE A 1 286 ? 13.188 -0.820 -20.042 1.00 91.25 286 PHE A C 1
ATOM 2252 O O . PHE A 1 286 ? 14.141 -0.231 -19.531 1.00 91.25 286 PHE A O 1
ATOM 2259 N N . THR A 1 287 ? 13.342 -1.679 -21.050 1.00 77.81 287 THR A N 1
ATOM 2260 C CA . THR A 1 287 ? 14.634 -2.086 -21.623 1.00 77.81 287 THR A CA 1
ATOM 2261 C C . THR A 1 287 ? 15.116 -1.169 -22.752 1.00 77.81 287 THR A C 1
ATOM 2263 O O . THR A 1 287 ? 16.306 -1.153 -23.071 1.00 77.81 287 THR A O 1
ATOM 2266 N N . ALA A 1 288 ? 14.226 -0.369 -23.351 1.00 65.12 288 ALA A N 1
ATOM 2267 C CA . ALA A 1 288 ? 14.587 0.583 -24.398 1.00 65.12 288 ALA A CA 1
ATOM 2268 C C . ALA A 1 288 ? 15.458 1.736 -23.859 1.00 65.12 288 ALA A C 1
ATOM 2270 O O . ALA A 1 288 ? 15.327 2.175 -22.713 1.00 65.12 288 ALA A O 1
ATOM 2271 N N . ARG A 1 289 ? 16.354 2.276 -24.701 1.00 62.44 289 ARG A N 1
ATOM 2272 C CA . ARG A 1 289 ? 17.196 3.427 -24.325 1.00 62.44 289 ARG A CA 1
ATOM 2273 C C . ARG A 1 289 ? 16.315 4.616 -23.924 1.00 62.44 289 ARG A C 1
ATOM 2275 O O . ARG A 1 289 ? 15.472 5.046 -24.699 1.00 62.44 289 ARG A O 1
ATOM 2282 N N . GLY A 1 290 ? 16.537 5.149 -22.722 1.00 63.12 290 GLY A N 1
ATOM 2283 C CA . GLY A 1 290 ? 15.757 6.260 -22.161 1.00 63.12 290 GLY A CA 1
ATOM 2284 C C . GLY A 1 290 ? 14.466 5.843 -21.443 1.00 63.12 290 GLY A C 1
ATOM 2285 O O . GLY A 1 290 ? 13.930 6.636 -20.675 1.00 63.12 290 GLY A O 1
ATOM 2286 N N . ALA A 1 291 ? 14.008 4.594 -21.593 1.00 80.25 291 ALA A N 1
ATOM 2287 C CA . ALA A 1 291 ? 12.784 4.105 -20.956 1.00 80.25 291 ALA A CA 1
ATOM 2288 C C . ALA A 1 291 ? 12.932 3.821 -19.450 1.00 80.25 291 ALA A C 1
ATOM 2290 O O . ALA A 1 291 ? 11.935 3.637 -18.759 1.00 80.25 291 ALA A O 1
ATOM 2291 N N . SER A 1 292 ? 14.147 3.855 -18.894 1.00 85.12 292 SER A N 1
ATOM 2292 C CA . SER A 1 292 ? 14.348 3.736 -17.443 1.00 85.12 292 SER A CA 1
ATOM 2293 C C . SER A 1 292 ? 13.645 4.854 -16.665 1.00 85.12 292 SER A C 1
ATOM 2295 O O . SER A 1 292 ? 13.095 4.602 -15.599 1.00 85.12 292 SER A O 1
ATOM 2297 N N . MET A 1 293 ? 13.574 6.068 -17.228 1.00 89.75 293 MET A N 1
ATOM 2298 C CA . MET A 1 293 ? 12.872 7.195 -16.601 1.00 89.75 293 MET A CA 1
ATOM 2299 C C . MET A 1 293 ? 11.345 7.008 -16.589 1.00 89.75 293 MET A C 1
ATOM 2301 O O . MET A 1 293 ? 10.654 7.643 -15.788 1.00 89.75 293 MET A O 1
ATOM 2305 N N . LEU A 1 294 ? 10.809 6.116 -17.434 1.00 93.31 294 LEU A N 1
ATOM 2306 C CA . LEU A 1 294 ? 9.411 5.703 -17.347 1.00 93.31 294 LEU A CA 1
ATOM 2307 C C . LEU A 1 294 ? 9.163 4.991 -16.019 1.00 93.31 294 LEU A C 1
ATOM 2309 O O . LEU A 1 294 ? 8.240 5.366 -15.304 1.00 93.31 294 LEU A O 1
ATOM 2313 N N . TRP A 1 295 ? 10.015 4.026 -15.649 1.00 94.00 295 TRP A N 1
ATOM 2314 C CA . TRP A 1 295 ? 9.902 3.341 -14.359 1.00 94.00 295 TRP A CA 1
ATOM 2315 C C . TRP A 1 295 ? 9.942 4.332 -13.197 1.00 94.00 295 TRP A C 1
ATOM 2317 O O . TRP A 1 295 ? 9.092 4.255 -12.316 1.00 94.00 295 TRP A O 1
ATOM 2327 N N . ASP A 1 296 ? 10.881 5.280 -13.210 1.00 93.44 296 ASP A N 1
ATOM 2328 C CA . ASP A 1 296 ? 11.019 6.280 -12.146 1.00 93.44 296 ASP A CA 1
ATOM 2329 C C . ASP A 1 296 ? 9.718 7.059 -11.937 1.00 93.44 296 ASP A C 1
ATOM 2331 O O . ASP A 1 296 ? 9.229 7.159 -10.811 1.00 93.44 296 ASP A O 1
ATOM 2335 N N . ASN A 1 297 ? 9.126 7.557 -13.026 1.00 93.75 297 ASN A N 1
ATOM 2336 C CA . ASN A 1 297 ? 7.866 8.290 -12.966 1.00 93.75 297 ASN A CA 1
ATOM 2337 C C . ASN A 1 297 ? 6.718 7.413 -12.462 1.00 93.75 297 ASN A C 1
ATOM 2339 O O . ASN A 1 297 ? 5.992 7.820 -11.559 1.00 93.75 297 ASN A O 1
ATOM 2343 N N . LEU A 1 298 ? 6.560 6.205 -13.009 1.00 95.69 298 LEU A N 1
ATOM 2344 C CA . LEU A 1 298 ? 5.466 5.310 -12.629 1.00 95.69 298 LEU A CA 1
ATOM 2345 C C . LEU A 1 298 ? 5.584 4.832 -11.179 1.00 95.69 298 LEU A C 1
ATOM 2347 O O . LEU A 1 298 ? 4.596 4.810 -10.443 1.00 95.69 298 LEU A O 1
ATOM 2351 N N . PHE A 1 299 ? 6.795 4.465 -10.758 1.00 95.88 299 PHE A N 1
ATOM 2352 C CA . PHE A 1 299 ? 7.052 4.015 -9.400 1.00 95.88 299 PHE A CA 1
ATOM 2353 C C . PHE A 1 299 ? 6.802 5.142 -8.407 1.00 95.88 299 PHE A C 1
ATOM 2355 O O . PHE A 1 299 ? 6.151 4.901 -7.397 1.00 95.88 299 PHE A O 1
ATOM 2362 N N . TRP A 1 300 ? 7.273 6.367 -8.669 1.00 96.94 300 TRP A N 1
ATOM 2363 C CA . TRP A 1 300 ? 7.101 7.475 -7.726 1.00 96.94 300 TRP A CA 1
ATOM 2364 C C . TRP A 1 300 ? 5.705 8.091 -7.746 1.00 96.94 300 TRP A C 1
ATOM 2366 O O . TRP A 1 300 ? 5.254 8.520 -6.681 1.00 96.94 300 TRP A O 1
ATOM 2376 N N . TYR A 1 301 ? 4.984 8.035 -8.872 1.00 95.81 301 TYR A N 1
ATOM 2377 C CA . TYR A 1 301 ? 3.549 8.339 -8.916 1.00 95.81 301 TYR A CA 1
ATOM 2378 C C . TYR A 1 301 ? 2.773 7.530 -7.869 1.00 95.81 301 TYR A C 1
ATOM 2380 O O . TYR A 1 301 ? 1.858 8.046 -7.241 1.00 95.81 301 TYR A O 1
ATOM 2388 N N . PHE A 1 302 ? 3.183 6.283 -7.626 1.00 95.94 302 PHE A N 1
ATOM 2389 C CA . PHE A 1 302 ? 2.692 5.472 -6.515 1.00 95.94 302 PHE A CA 1
ATOM 2390 C C . PHE A 1 302 ? 3.417 5.760 -5.188 1.00 95.94 302 PHE A C 1
ATOM 2392 O O . PHE A 1 302 ? 2.794 5.954 -4.142 1.00 95.94 302 PHE A O 1
ATOM 2399 N N . GLY A 1 303 ? 4.748 5.735 -5.218 1.00 94.69 303 GLY A N 1
ATOM 2400 C CA . GLY A 1 303 ? 5.593 5.630 -4.036 1.00 94.69 303 GLY A CA 1
ATOM 2401 C C . GLY A 1 303 ? 5.535 6.869 -3.158 1.00 94.69 303 GLY A C 1
ATOM 2402 O O . GLY A 1 303 ? 5.715 6.763 -1.946 1.00 94.69 303 GLY A O 1
ATOM 2403 N N . HIS A 1 304 ? 5.253 8.035 -3.744 1.00 95.69 304 HIS A N 1
ATOM 2404 C CA . HIS A 1 304 ? 5.067 9.247 -2.967 1.00 95.69 304 HIS A CA 1
ATOM 2405 C C . HIS A 1 304 ? 3.702 9.299 -2.249 1.00 95.69 304 HIS A C 1
ATOM 2407 O O . HIS A 1 304 ? 3.698 9.486 -1.032 1.00 95.69 304 HIS A O 1
ATOM 2413 N N . PRO A 1 305 ? 2.549 9.032 -2.891 1.00 96.44 305 PRO A N 1
ATOM 2414 C CA . PRO A 1 305 ? 1.299 8.804 -2.164 1.00 96.44 305 PRO A CA 1
ATOM 2415 C C . PRO A 1 305 ? 1.397 7.741 -1.066 1.00 96.44 305 PRO A C 1
ATOM 2417 O O . PRO A 1 305 ? 0.839 7.939 0.015 1.00 96.44 305 PRO A O 1
ATOM 2420 N N . GLU A 1 306 ? 2.136 6.645 -1.294 1.00 95.94 306 GLU A N 1
ATOM 2421 C CA . GLU A 1 306 ? 2.261 5.554 -0.315 1.00 95.94 306 GLU A CA 1
ATOM 2422 C C . GLU A 1 306 ? 2.798 6.030 1.040 1.00 95.94 306 GLU A C 1
ATOM 2424 O O . GLU A 1 306 ? 2.339 5.575 2.089 1.00 95.94 306 GLU A O 1
ATOM 2429 N N . VAL A 1 307 ? 3.702 7.015 1.063 1.00 94.44 307 VAL A N 1
ATOM 2430 C CA . VAL A 1 307 ? 4.222 7.526 2.339 1.00 94.44 307 VAL A CA 1
ATOM 2431 C C . VAL A 1 307 ? 3.147 8.236 3.171 1.00 94.44 307 VAL A C 1
ATOM 2433 O O . VAL A 1 307 ? 3.193 8.187 4.400 1.00 94.44 307 VAL A O 1
ATOM 2436 N N . TYR A 1 308 ? 2.136 8.832 2.532 1.00 96.44 308 TYR A N 1
ATOM 2437 C CA . TYR A 1 308 ? 0.974 9.399 3.223 1.00 96.44 308 TYR A CA 1
ATOM 2438 C C . TYR A 1 308 ? -0.065 8.338 3.557 1.00 96.44 308 TYR A C 1
ATOM 2440 O O . TYR A 1 308 ? -0.680 8.406 4.619 1.00 96.44 308 TYR A O 1
ATOM 2448 N N . ILE A 1 309 ? -0.254 7.349 2.684 1.00 96.75 309 ILE A N 1
ATOM 2449 C CA . ILE A 1 309 ? -1.119 6.190 2.938 1.00 96.75 309 ILE A CA 1
ATOM 2450 C C . ILE A 1 309 ? -0.691 5.491 4.235 1.00 96.75 309 ILE A C 1
ATOM 2452 O O . ILE A 1 309 ? -1.544 5.143 5.053 1.00 96.75 309 ILE A O 1
ATOM 2456 N N . ILE A 1 310 ? 0.618 5.391 4.466 1.00 95.44 310 ILE A N 1
ATOM 2457 C CA . ILE A 1 310 ? 1.215 4.866 5.694 1.00 95.44 310 ILE A CA 1
ATOM 2458 C C . ILE A 1 310 ? 1.039 5.833 6.876 1.00 95.44 310 ILE A C 1
ATOM 2460 O O . ILE A 1 310 ? 0.640 5.407 7.959 1.00 95.44 310 ILE A O 1
ATOM 2464 N N . LEU A 1 311 ? 1.295 7.131 6.687 1.00 97.50 311 LEU A N 1
ATOM 2465 C CA . LEU A 1 311 ? 1.285 8.133 7.762 1.00 97.50 311 LEU A CA 1
ATOM 2466 C C . LEU A 1 311 ? -0.116 8.461 8.307 1.00 97.50 311 LEU A C 1
ATOM 2468 O O . LEU A 1 311 ? -0.307 8.617 9.517 1.00 97.50 311 LEU A O 1
ATOM 2472 N N . LEU A 1 312 ? -1.104 8.608 7.425 1.00 98.06 312 LEU A N 1
ATOM 2473 C CA . LEU A 1 312 ? -2.425 9.128 7.777 1.00 98.06 312 LEU A CA 1
ATOM 2474 C C . LEU A 1 312 ? -3.167 8.278 8.822 1.00 98.06 312 LEU A C 1
ATOM 2476 O O . LEU A 1 312 ? -3.697 8.866 9.763 1.00 98.06 312 LEU A O 1
ATOM 2480 N N . PRO A 1 313 ? -3.193 6.935 8.772 1.00 98.44 313 PRO A N 1
ATOM 2481 C CA . PRO A 1 313 ? -3.850 6.140 9.806 1.00 98.44 313 PRO A CA 1
ATOM 2482 C C . PRO A 1 313 ? -3.285 6.402 11.208 1.00 98.44 313 PRO A C 1
ATOM 2484 O O . PRO A 1 313 ? -4.048 6.491 12.171 1.00 98.44 313 PRO A O 1
ATOM 2487 N N . ALA A 1 314 ? -1.965 6.590 11.324 1.00 98.25 314 ALA A N 1
ATOM 2488 C CA . ALA A 1 314 ? -1.330 6.955 12.587 1.00 98.25 314 ALA A CA 1
ATOM 2489 C C . ALA A 1 314 ? -1.787 8.345 13.054 1.00 98.25 314 ALA A C 1
ATOM 2491 O O . ALA A 1 314 ? -2.192 8.497 14.204 1.00 98.25 314 ALA A O 1
ATOM 2492 N N . PHE A 1 315 ? -1.823 9.338 12.162 1.00 98.00 315 PHE A N 1
ATOM 2493 C CA . PHE A 1 315 ? -2.345 10.676 12.474 1.00 98.00 315 PHE A CA 1
ATOM 2494 C C . PHE A 1 315 ? -3.826 10.656 12.872 1.00 98.00 315 PHE A C 1
ATOM 2496 O O . PHE A 1 315 ? -4.226 11.358 13.801 1.00 98.00 315 PHE A O 1
ATOM 2503 N N . GLY A 1 316 ? -4.629 9.809 12.229 1.00 97.94 316 GLY A N 1
ATOM 2504 C CA . GLY A 1 316 ? -6.013 9.547 12.606 1.00 97.94 316 GLY A CA 1
ATOM 2505 C C . GLY A 1 316 ? -6.129 8.990 14.022 1.00 97.94 316 GLY A C 1
ATOM 2506 O O . GLY A 1 316 ? -6.978 9.439 14.788 1.00 97.94 316 GLY A O 1
ATOM 2507 N N . ALA A 1 317 ? -5.250 8.059 14.402 1.00 98.31 317 ALA A N 1
ATOM 2508 C CA . ALA A 1 317 ? -5.203 7.526 15.760 1.00 98.31 317 ALA A CA 1
ATOM 2509 C C . ALA A 1 317 ? -4.749 8.583 16.780 1.00 98.31 317 ALA A C 1
ATOM 2511 O O . ALA A 1 317 ? -5.364 8.710 17.836 1.00 98.31 317 ALA A O 1
ATOM 2512 N N . LEU A 1 318 ? -3.737 9.397 16.459 1.00 98.38 318 LEU A N 1
ATOM 2513 C CA . LEU A 1 318 ? -3.329 10.542 17.285 1.00 98.38 318 LEU A CA 1
ATOM 2514 C C . LEU A 1 318 ? -4.503 11.509 17.505 1.00 98.38 318 LEU A C 1
ATOM 2516 O O . LEU A 1 318 ? -4.729 11.961 18.627 1.00 98.38 318 LEU A O 1
ATOM 2520 N N . ALA A 1 319 ? -5.283 11.776 16.456 1.00 97.56 319 ALA A N 1
ATOM 2521 C CA . ALA A 1 319 ? -6.469 12.629 16.487 1.00 97.56 319 ALA A CA 1
ATOM 2522 C C . ALA A 1 319 ? -7.644 12.074 17.311 1.00 97.56 319 ALA A C 1
ATOM 2524 O O . ALA A 1 319 ? -8.518 12.856 17.682 1.00 97.56 319 ALA A O 1
ATOM 2525 N N . GLU A 1 320 ? -7.647 10.783 17.652 1.00 95.88 320 GLU A N 1
ATOM 2526 C CA . GLU A 1 320 ? -8.555 10.194 18.650 1.00 95.88 320 GLU A CA 1
ATOM 2527 C C . GLU A 1 320 ? -7.951 10.213 20.060 1.00 95.88 320 GLU A C 1
ATOM 2529 O O . GLU A 1 320 ? -8.602 10.583 21.037 1.00 95.88 320 GLU A O 1
ATOM 2534 N N . ILE A 1 321 ? -6.682 9.818 20.174 1.00 98.00 321 ILE A N 1
ATOM 2535 C CA . ILE A 1 321 ? -6.009 9.590 21.456 1.00 98.00 321 ILE A CA 1
ATOM 2536 C C . ILE A 1 321 ? -5.747 10.915 22.175 1.00 98.00 321 ILE A C 1
ATOM 2538 O O . ILE A 1 321 ? -6.061 11.042 23.360 1.00 98.00 321 ILE A O 1
ATOM 2542 N N . ILE A 1 322 ? -5.200 11.917 21.481 1.00 98.06 322 ILE A N 1
ATOM 2543 C CA . ILE A 1 322 ? -4.797 13.187 22.099 1.00 98.06 322 ILE A CA 1
ATOM 2544 C C . ILE A 1 322 ? -5.985 13.895 22.773 1.00 98.06 322 ILE A C 1
ATOM 2546 O O . ILE A 1 322 ? -5.842 14.266 23.937 1.00 98.06 322 ILE A O 1
ATOM 2550 N N . PRO A 1 323 ? -7.166 14.055 22.140 1.00 96.69 323 PRO A N 1
ATOM 2551 C CA . PRO A 1 323 ? -8.318 14.644 22.821 1.00 96.69 323 PRO A CA 1
ATOM 2552 C C . PRO A 1 323 ? -8.750 13.856 24.063 1.00 96.69 323 PRO A C 1
ATOM 2554 O O . PRO A 1 323 ? -8.908 14.449 25.131 1.00 96.69 323 PRO A O 1
ATOM 2557 N N . VAL A 1 324 ? -8.866 12.525 23.954 1.00 95.88 324 VAL A N 1
ATOM 2558 C CA . VAL A 1 324 ? -9.321 11.649 25.051 1.00 95.88 324 VAL A CA 1
ATOM 2559 C C . VAL A 1 324 ? -8.412 11.774 26.272 1.00 95.88 324 VAL A C 1
ATOM 2561 O O . VAL A 1 324 ? -8.885 11.976 27.390 1.00 95.88 324 VAL A O 1
ATOM 2564 N N . PHE A 1 325 ? -7.096 11.702 26.078 1.00 97.00 325 PHE A N 1
ATOM 2565 C CA . PHE A 1 325 ? -6.136 11.789 27.181 1.00 97.00 325 PHE A CA 1
ATOM 2566 C C . PHE A 1 325 ? -5.817 13.221 27.620 1.00 97.00 325 PHE A C 1
ATOM 2568 O O . PHE A 1 325 ? -5.154 13.388 28.640 1.00 97.00 325 PHE A O 1
ATOM 2575 N N . SER A 1 326 ? -6.341 14.230 26.925 1.00 96.31 326 SER A N 1
ATOM 2576 C CA . SER A 1 326 ? -6.345 15.634 27.353 1.00 96.31 326 SER A CA 1
ATOM 2577 C C . SER A 1 326 ? -7.662 16.056 28.021 1.00 96.31 326 SER A C 1
ATOM 2579 O O . SER A 1 326 ? -7.853 17.238 28.307 1.00 96.31 326 SER A O 1
ATOM 2581 N N . GLY A 1 327 ? -8.603 15.133 28.258 1.00 91.25 327 GLY A N 1
ATOM 2582 C CA . GLY A 1 327 ? -9.911 15.449 28.848 1.00 91.25 327 GLY A CA 1
ATOM 2583 C C . GLY A 1 327 ? -10.792 16.319 27.942 1.00 91.25 327 GLY A C 1
ATOM 2584 O O . GLY A 1 327 ? -11.616 17.100 28.423 1.00 91.25 327 GLY A O 1
ATOM 2585 N N . ARG A 1 328 ? -10.590 16.231 26.623 1.00 90.62 328 ARG A N 1
ATOM 2586 C CA . ARG A 1 328 ? -11.330 16.970 25.597 1.00 90.62 328 ARG A CA 1
ATOM 2587 C C . ARG A 1 328 ? -12.262 16.020 24.856 1.00 90.62 328 ARG A C 1
ATOM 2589 O O . ARG A 1 328 ? -11.913 14.880 24.570 1.00 90.62 328 ARG A O 1
ATOM 2596 N N . ARG A 1 329 ? -13.442 16.521 24.486 1.00 83.62 329 ARG A N 1
ATOM 2597 C CA . ARG A 1 329 ? -14.400 15.741 23.687 1.00 83.62 329 ARG A CA 1
ATOM 2598 C C . ARG A 1 329 ? -13.986 15.589 22.231 1.00 83.62 329 ARG A C 1
ATOM 2600 O O . ARG A 1 329 ? -14.259 14.562 21.627 1.00 83.62 329 ARG A O 1
ATOM 2607 N N . GLU A 1 330 ? -13.365 16.624 21.679 1.00 87.06 330 GLU A N 1
ATOM 2608 C CA . GLU A 1 330 ? -12.979 16.692 20.275 1.00 87.06 330 GLU A CA 1
ATOM 2609 C C . GLU A 1 330 ? -11.616 17.367 20.126 1.00 87.06 330 GLU A C 1
ATOM 2611 O O . GLU A 1 330 ? -11.207 18.181 20.962 1.00 87.06 330 GLU A O 1
ATOM 2616 N N . LEU A 1 331 ? -10.944 17.034 19.026 1.00 93.44 331 LEU A N 1
ATOM 2617 C CA . LEU A 1 331 ? -9.720 17.678 18.573 1.00 93.44 331 LEU A CA 1
ATOM 2618 C C . LEU A 1 331 ? -9.978 19.140 18.199 1.00 93.44 331 LEU A C 1
ATOM 2620 O O . LEU A 1 331 ? -10.920 19.452 17.459 1.00 93.44 331 LEU A O 1
ATOM 2624 N N . TYR A 1 332 ? -9.107 20.037 18.657 1.00 93.06 332 TYR A N 1
ATOM 2625 C CA . TYR A 1 332 ? -9.152 21.424 18.219 1.00 93.06 332 TYR A CA 1
ATOM 2626 C C . TYR A 1 332 ? -8.882 21.518 16.715 1.00 93.06 332 TYR A C 1
ATOM 2628 O O . TYR A 1 332 ? -7.922 20.951 16.200 1.00 93.06 332 TYR A O 1
ATOM 2636 N N . GLY A 1 333 ? -9.750 22.226 15.992 1.00 90.75 333 GLY A N 1
ATOM 2637 C CA . GLY A 1 333 ? -9.623 22.343 14.543 1.00 90.75 333 GLY A CA 1
ATOM 2638 C C . GLY A 1 333 ? -9.987 21.070 13.771 1.00 90.75 333 GLY A C 1
ATOM 2639 O O . GLY A 1 333 ? -9.562 20.949 12.628 1.00 90.75 333 GLY A O 1
ATOM 2640 N N . LYS A 1 334 ? -10.813 20.155 14.316 1.00 92.94 334 LYS A N 1
ATOM 2641 C CA . LYS A 1 334 ? -11.292 18.939 13.613 1.00 92.94 334 LYS A CA 1
ATOM 2642 C C . LYS A 1 334 ? -11.640 19.191 12.137 1.00 92.94 334 LYS A C 1
ATOM 2644 O O . LYS A 1 334 ? -11.168 18.488 11.253 1.00 92.94 334 LYS A O 1
ATOM 2649 N N . LYS A 1 335 ? -12.437 20.228 11.856 1.00 93.25 335 LYS A N 1
ATOM 2650 C CA . LYS A 1 335 ? -12.825 20.600 10.482 1.00 93.25 335 LYS A CA 1
ATOM 2651 C C . LYS A 1 335 ? -11.632 21.015 9.618 1.00 93.25 335 LYS A C 1
ATOM 2653 O O . LYS A 1 335 ? -11.598 20.649 8.452 1.00 93.25 335 LYS A O 1
ATOM 2658 N N . VAL A 1 336 ? -10.674 21.750 10.184 1.00 93.56 336 VAL A N 1
ATOM 2659 C CA . VAL A 1 336 ? -9.453 22.178 9.486 1.00 93.56 336 VAL A CA 1
ATOM 2660 C C . VAL A 1 336 ? -8.628 20.963 9.085 1.00 93.56 336 VAL A C 1
ATOM 2662 O O . VAL A 1 336 ? -8.205 20.903 7.942 1.00 93.56 336 VAL A O 1
ATOM 2665 N N . PHE A 1 337 ? -8.485 19.963 9.962 1.00 95.81 337 PHE A N 1
ATOM 2666 C CA . PHE A 1 337 ? -7.798 18.710 9.625 1.00 95.81 337 PHE A CA 1
ATOM 2667 C C . PHE A 1 337 ? -8.474 18.020 8.443 1.00 95.81 337 PHE A C 1
ATOM 2669 O O . PHE A 1 337 ? -7.815 17.691 7.466 1.00 95.81 337 PHE A O 1
ATOM 2676 N N . LEU A 1 338 ? -9.795 17.828 8.514 1.00 96.06 338 LEU A N 1
ATOM 2677 C CA . LEU A 1 338 ? -10.537 17.134 7.460 1.00 96.06 338 LEU A CA 1
ATOM 2678 C C . LEU A 1 338 ? -10.455 17.869 6.116 1.00 96.06 338 LEU A C 1
ATOM 2680 O O . LEU A 1 338 ? -10.216 17.233 5.093 1.00 96.06 338 LEU A O 1
ATOM 2684 N N . ILE A 1 339 ? -10.630 19.194 6.124 1.00 95.12 339 ILE A N 1
ATOM 2685 C CA . ILE A 1 339 ? -10.548 20.019 4.914 1.00 95.12 339 ILE A CA 1
ATOM 2686 C C . ILE A 1 339 ? -9.122 19.987 4.366 1.00 95.12 339 ILE A C 1
ATOM 2688 O O . ILE A 1 339 ? -8.946 19.608 3.218 1.00 95.12 339 ILE A O 1
ATOM 2692 N N . ALA A 1 340 ? -8.111 20.289 5.185 1.00 95.94 340 ALA A N 1
ATOM 2693 C CA . ALA A 1 340 ? -6.714 20.311 4.760 1.00 95.94 340 ALA A CA 1
ATOM 2694 C C . ALA A 1 340 ? -6.259 18.960 4.187 1.00 95.94 340 ALA A C 1
ATOM 2696 O O . ALA A 1 340 ? -5.597 18.922 3.150 1.00 95.94 340 ALA A O 1
ATOM 2697 N N . THR A 1 341 ? -6.650 17.838 4.801 1.00 96.75 341 THR A N 1
ATOM 2698 C CA . THR A 1 341 ? -6.314 16.520 4.252 1.00 96.75 341 THR A CA 1
ATOM 2699 C C . THR A 1 341 ? -7.004 16.283 2.910 1.00 96.75 341 THR A C 1
ATOM 2701 O O . THR A 1 341 ? -6.346 15.898 1.946 1.00 96.75 341 THR A O 1
ATOM 2704 N N . PHE A 1 342 ? -8.312 16.540 2.820 1.00 95.56 342 PHE A N 1
ATOM 2705 C CA . PHE A 1 342 ? -9.089 16.250 1.616 1.00 95.56 342 PHE A CA 1
ATOM 2706 C C . PHE A 1 342 ? -8.751 17.168 0.433 1.00 95.56 342 PHE A C 1
ATOM 2708 O O . PHE A 1 342 ? -8.627 16.690 -0.690 1.00 95.56 342 PHE A O 1
ATOM 2715 N N . THR A 1 343 ? -8.604 18.475 0.664 1.00 94.69 343 THR A N 1
ATOM 2716 C CA . THR A 1 343 ? -8.409 19.468 -0.406 1.00 94.69 343 THR A CA 1
ATOM 2717 C C . THR A 1 343 ? -6.950 19.697 -0.766 1.00 94.69 343 THR A C 1
ATOM 2719 O O . THR A 1 343 ? -6.681 20.258 -1.823 1.00 94.69 343 THR A O 1
ATOM 2722 N N . THR A 1 344 ? -6.011 19.322 0.107 1.00 94.94 344 THR A N 1
ATOM 2723 C CA . THR A 1 344 ? -4.592 19.657 -0.071 1.00 94.94 344 THR A CA 1
ATOM 2724 C C . THR A 1 344 ? -3.700 18.429 0.018 1.00 94.94 344 THR A C 1
ATOM 2726 O O . THR A 1 344 ? -2.992 18.161 -0.944 1.00 94.94 344 THR A O 1
ATOM 2729 N N . VAL A 1 345 ? -3.753 17.648 1.105 1.00 96.69 345 VAL A N 1
ATOM 2730 C CA . VAL A 1 345 ? -2.836 16.500 1.266 1.00 96.69 345 VAL A CA 1
ATOM 2731 C C . VAL A 1 345 ? -3.059 15.434 0.195 1.00 96.69 345 VAL A C 1
ATOM 2733 O O . VAL A 1 345 ? -2.094 15.021 -0.435 1.00 96.69 345 VAL A O 1
ATOM 2736 N N . ILE A 1 346 ? -4.309 15.016 -0.039 1.00 96.19 346 ILE A N 1
ATOM 2737 C CA . ILE A 1 346 ? -4.624 13.971 -1.029 1.00 96.19 346 ILE A CA 1
ATOM 2738 C C . ILE A 1 346 ? -4.282 14.407 -2.464 1.00 96.19 346 ILE A C 1
ATOM 2740 O O . ILE A 1 346 ? -3.650 13.624 -3.166 1.00 96.19 346 ILE A O 1
ATOM 2744 N N . PRO A 1 347 ? -4.670 15.605 -2.948 1.00 95.06 347 PRO A N 1
ATOM 2745 C CA . PRO A 1 347 ? -4.292 16.010 -4.296 1.00 95.06 347 PRO A CA 1
ATOM 2746 C C . PRO A 1 347 ? -2.782 16.189 -4.434 1.00 95.06 347 PRO A C 1
ATOM 2748 O O . PRO A 1 347 ? -2.192 15.616 -5.341 1.00 95.06 347 PRO A O 1
ATOM 2751 N N . LEU A 1 348 ? -2.134 16.934 -3.530 1.00 95.00 348 LEU A N 1
ATOM 2752 C CA . LEU A 1 348 ? -0.701 17.201 -3.660 1.00 95.00 348 LEU A CA 1
ATOM 2753 C C . LEU A 1 348 ? 0.134 15.924 -3.576 1.00 95.00 348 LEU A C 1
ATOM 2755 O O . LEU A 1 348 ? 1.091 15.814 -4.333 1.00 95.00 348 LEU A O 1
ATOM 2759 N N . SER A 1 349 ? -0.242 14.937 -2.752 1.00 94.19 349 SER A N 1
ATOM 2760 C CA . SER A 1 349 ? 0.492 13.667 -2.700 1.00 94.19 349 SER A CA 1
ATOM 2761 C C . SER A 1 349 ? 0.556 12.965 -4.060 1.00 94.19 349 SER A C 1
ATOM 2763 O O . SER A 1 349 ? 1.562 12.327 -4.362 1.00 94.19 349 SER A O 1
ATOM 2765 N N . LEU A 1 350 ? -0.464 13.144 -4.907 1.00 92.94 350 LEU A N 1
ATOM 2766 C CA . LEU A 1 350 ? -0.535 12.607 -6.266 1.00 92.94 350 LEU A CA 1
ATOM 2767 C C . LEU A 1 350 ? 0.170 13.474 -7.319 1.00 92.94 350 LEU A C 1
ATOM 2769 O O . LEU A 1 350 ? 0.313 13.002 -8.439 1.00 92.94 350 LEU A O 1
ATOM 2773 N N . PHE A 1 351 ? 0.594 14.706 -7.004 1.00 93.19 351 PHE A N 1
ATOM 2774 C CA . PHE A 1 351 ? 1.160 15.666 -7.972 1.00 93.19 351 PHE A CA 1
ATOM 2775 C C . PHE A 1 351 ? 2.604 16.102 -7.689 1.00 93.19 351 PHE A C 1
ATOM 2777 O O . PHE A 1 351 ? 3.152 16.885 -8.459 1.00 93.19 351 PHE A O 1
ATOM 2784 N N . ILE A 1 352 ? 3.236 15.618 -6.615 1.00 95.31 352 ILE A N 1
ATOM 2785 C CA . ILE A 1 352 ? 4.575 16.084 -6.199 1.00 95.31 352 ILE A CA 1
ATOM 2786 C C . ILE A 1 352 ? 5.662 15.000 -6.230 1.00 95.31 352 ILE A C 1
ATOM 2788 O O . ILE A 1 352 ? 6.754 15.192 -5.705 1.00 95.31 352 ILE A O 1
ATOM 2792 N N . TRP A 1 353 ? 5.398 13.856 -6.865 1.00 96.12 353 TRP A N 1
ATOM 2793 C CA . TRP A 1 353 ? 6.305 12.702 -6.853 1.00 96.12 353 TRP A CA 1
ATOM 2794 C C . TRP A 1 353 ? 7.698 12.978 -7.444 1.00 96.12 353 TRP A C 1
ATOM 2796 O O . TRP A 1 353 ? 8.672 12.320 -7.067 1.00 96.12 353 TRP A O 1
ATOM 2806 N N . GLY A 1 354 ? 7.810 13.956 -8.349 1.00 95.06 354 GLY A N 1
ATOM 2807 C CA . GLY A 1 354 ? 9.050 14.283 -9.050 1.00 95.06 354 GLY A CA 1
ATOM 2808 C C . GLY A 1 354 ? 10.185 14.772 -8.147 1.00 95.06 354 GLY A C 1
ATOM 2809 O O . GLY A 1 354 ? 11.341 14.725 -8.566 1.00 95.06 354 GLY A O 1
ATOM 2810 N N . HIS A 1 355 ? 9.923 15.128 -6.882 1.00 96.00 355 HIS A N 1
ATOM 2811 C CA . HIS A 1 355 ? 11.001 15.439 -5.935 1.00 96.00 355 HIS A CA 1
ATOM 2812 C C . HIS A 1 355 ? 11.915 14.251 -5.616 1.00 96.00 355 HIS A C 1
ATOM 2814 O O . HIS A 1 355 ? 13.016 14.421 -5.100 1.00 96.00 355 HIS A O 1
ATOM 2820 N N . HIS A 1 356 ? 11.505 13.016 -5.927 1.00 95.94 356 HIS A N 1
ATOM 2821 C CA . HIS A 1 356 ? 12.403 11.858 -5.828 1.00 95.94 356 HIS A CA 1
ATOM 2822 C C . HIS A 1 356 ? 13.382 11.759 -6.999 1.00 95.94 356 HIS A C 1
ATOM 2824 O O . HIS A 1 356 ? 14.263 10.897 -6.988 1.00 95.94 356 HIS A O 1
ATOM 2830 N N . MET A 1 357 ? 13.229 12.632 -7.995 1.00 94.81 357 MET A N 1
ATOM 2831 C CA . MET A 1 357 ? 13.886 12.575 -9.294 1.00 94.81 357 MET A CA 1
ATOM 2832 C C . MET A 1 357 ? 14.723 13.831 -9.591 1.00 94.81 357 MET A C 1
ATOM 2834 O O . MET A 1 357 ? 15.147 14.024 -10.729 1.00 94.81 357 MET A O 1
ATOM 2838 N N . TYR A 1 358 ? 15.020 14.689 -8.608 1.00 95.12 358 TYR A N 1
ATOM 2839 C CA . TYR A 1 358 ? 15.780 15.928 -8.844 1.00 95.12 358 TYR A CA 1
ATOM 2840 C C . TYR A 1 358 ? 17.184 15.720 -9.418 1.00 95.12 358 TYR A C 1
ATOM 2842 O O . TYR A 1 358 ? 17.667 16.568 -10.172 1.00 95.12 358 TYR A O 1
ATOM 2850 N N . THR A 1 359 ? 17.819 14.583 -9.137 1.00 92.44 359 THR A N 1
ATOM 2851 C CA . THR A 1 359 ? 19.130 14.223 -9.701 1.00 92.44 359 THR A CA 1
ATOM 2852 C C . THR A 1 359 ? 19.043 13.526 -11.063 1.00 92.44 359 THR A C 1
ATOM 2854 O O . THR A 1 359 ? 20.067 13.140 -11.621 1.00 92.44 359 THR A O 1
ATOM 2857 N N . THR A 1 360 ? 17.840 13.373 -11.622 1.00 92.06 360 THR A N 1
ATOM 2858 C CA . THR A 1 360 ? 17.630 12.865 -12.985 1.00 92.06 360 THR A CA 1
ATOM 2859 C C . THR A 1 360 ? 17.683 13.997 -14.019 1.00 92.06 360 THR A C 1
ATOM 2861 O O . THR A 1 360 ? 17.860 15.177 -13.691 1.00 92.06 360 THR A O 1
ATOM 2864 N N . ILE A 1 361 ? 17.485 13.636 -15.288 1.00 90.06 361 ILE A N 1
ATOM 2865 C CA . ILE A 1 361 ? 17.501 14.547 -16.439 1.00 90.06 361 ILE A CA 1
ATOM 2866 C C . ILE A 1 361 ? 16.238 15.415 -16.583 1.00 90.06 361 ILE A C 1
ATOM 2868 O O . ILE A 1 361 ? 16.109 16.097 -17.597 1.00 90.06 361 ILE A O 1
ATOM 2872 N N . LEU A 1 362 ? 15.313 15.400 -15.610 1.00 91.06 362 LEU A N 1
ATOM 2873 C CA . LEU A 1 362 ? 14.119 16.253 -15.650 1.00 91.06 362 LEU A CA 1
ATOM 2874 C C . LEU A 1 362 ? 14.495 17.730 -15.920 1.00 91.06 362 LEU A C 1
ATOM 2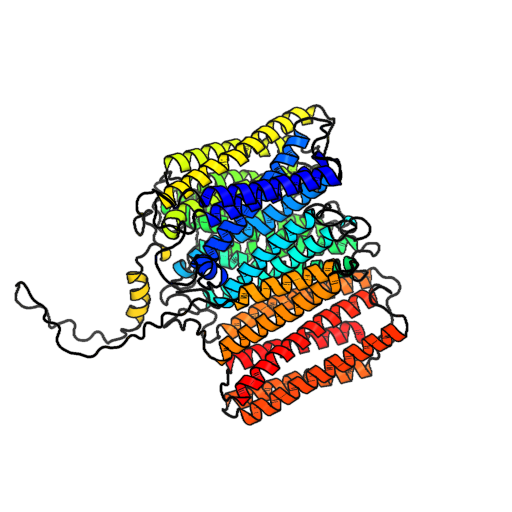876 O O . LEU A 1 362 ? 15.464 18.231 -15.329 1.00 91.06 362 LEU A O 1
ATOM 2880 N N . PRO A 1 363 ? 13.750 18.443 -16.784 1.00 93.56 363 PRO A N 1
ATOM 2881 C CA . PRO A 1 363 ? 13.945 19.872 -17.003 1.00 93.56 363 PRO A CA 1
ATOM 2882 C C . PRO A 1 363 ? 13.809 20.678 -15.706 1.00 93.56 363 PRO A C 1
ATOM 2884 O O . PRO A 1 363 ? 12.983 20.364 -14.850 1.00 93.56 363 PRO A O 1
ATOM 2887 N N . LEU A 1 364 ? 14.589 21.755 -15.571 1.00 94.25 364 LEU A N 1
ATOM 2888 C CA . LEU A 1 364 ? 14.556 22.605 -14.375 1.00 94.25 364 LEU A CA 1
ATOM 2889 C C . LEU A 1 364 ? 13.151 23.160 -14.050 1.00 94.25 364 LEU A C 1
ATOM 2891 O O . LEU A 1 364 ? 12.764 23.038 -12.892 1.00 94.25 364 LEU A O 1
ATOM 2895 N N . PRO A 1 365 ? 12.344 23.656 -15.014 1.00 95.94 365 PRO A N 1
ATOM 2896 C CA . PRO A 1 365 ? 10.996 24.148 -14.705 1.00 95.94 365 PRO A CA 1
ATOM 2897 C C . PRO A 1 365 ? 10.076 23.090 -14.080 1.00 95.94 365 PRO A C 1
ATOM 2899 O O . PRO A 1 365 ? 9.244 23.406 -13.233 1.00 95.94 365 PRO A O 1
ATOM 2902 N N . GLU A 1 366 ? 10.230 21.819 -14.466 1.00 93.62 366 GLU A N 1
ATOM 2903 C CA . GLU A 1 366 ? 9.473 20.719 -13.858 1.00 93.62 366 GLU A CA 1
ATOM 2904 C C . GLU A 1 366 ? 9.938 20.470 -12.420 1.00 93.62 366 GLU A C 1
ATOM 2906 O O . GLU A 1 366 ? 9.112 20.314 -11.523 1.00 93.62 366 GLU A O 1
ATOM 2911 N N . LYS A 1 367 ? 11.256 20.496 -12.176 1.00 95.38 367 LYS A N 1
ATOM 2912 C CA . LYS A 1 367 ? 11.819 20.369 -10.823 1.00 95.38 367 LYS A CA 1
ATOM 2913 C C . LYS A 1 367 ? 11.336 21.497 -9.907 1.00 95.38 367 LYS A C 1
ATOM 2915 O O . LYS A 1 367 ? 10.907 21.205 -8.797 1.00 95.38 367 LYS A O 1
ATOM 2920 N N . GLU A 1 368 ? 11.343 22.744 -10.378 1.00 95.06 368 GLU A N 1
ATOM 2921 C CA . GLU A 1 368 ? 10.867 23.916 -9.621 1.00 95.06 368 GLU A CA 1
ATOM 2922 C C . GLU A 1 368 ? 9.376 23.796 -9.263 1.00 95.06 368 GLU A C 1
ATOM 2924 O O . GLU A 1 368 ? 8.970 24.096 -8.140 1.00 95.06 368 GLU A O 1
ATOM 2929 N N . MET A 1 369 ? 8.548 23.289 -10.185 1.00 94.75 369 MET A N 1
ATOM 2930 C CA . MET A 1 369 ? 7.135 23.014 -9.904 1.00 94.75 369 MET A CA 1
ATOM 2931 C C . MET A 1 369 ? 6.972 21.973 -8.784 1.00 94.75 369 MET A C 1
ATOM 2933 O O . MET A 1 369 ? 6.145 22.152 -7.883 1.00 94.75 369 MET A O 1
ATOM 2937 N N . PHE A 1 370 ? 7.764 20.897 -8.820 1.00 96.19 370 PHE A N 1
ATOM 2938 C CA . PHE A 1 370 ? 7.757 19.877 -7.772 1.00 96.19 370 PHE A CA 1
ATOM 2939 C C . PHE A 1 370 ? 8.283 20.408 -6.432 1.00 96.19 370 PHE A C 1
ATOM 2941 O O . PHE A 1 370 ? 7.723 20.043 -5.398 1.00 96.19 370 PHE A O 1
ATOM 2948 N N . GLU A 1 371 ? 9.282 21.291 -6.426 1.00 95.75 371 GLU A N 1
ATOM 2949 C CA . GLU A 1 371 ? 9.832 21.922 -5.216 1.00 95.75 371 GLU A CA 1
ATOM 2950 C C . GLU A 1 371 ? 8.764 22.732 -4.491 1.00 95.75 371 GLU A C 1
ATOM 2952 O O . GLU A 1 371 ? 8.440 22.425 -3.342 1.00 95.75 371 GLU A O 1
ATOM 2957 N N . VAL A 1 372 ? 8.113 23.662 -5.196 1.00 95.38 372 VAL A N 1
ATOM 2958 C CA . VAL A 1 372 ? 7.041 24.495 -4.630 1.00 95.38 372 VAL A CA 1
ATOM 2959 C C . VAL A 1 372 ? 5.889 23.639 -4.101 1.00 95.38 372 VAL A C 1
ATOM 2961 O O . VAL A 1 372 ? 5.394 23.865 -2.994 1.00 95.38 372 VAL A O 1
ATOM 2964 N N . GLY A 1 373 ? 5.459 22.630 -4.867 1.00 94.81 373 GLY A N 1
ATOM 2965 C CA . GLY A 1 373 ? 4.400 21.717 -4.436 1.00 94.81 373 GLY A CA 1
ATOM 2966 C C . GLY A 1 373 ? 4.786 20.902 -3.197 1.00 94.81 373 GLY A C 1
ATOM 2967 O O . GLY A 1 373 ? 3.965 20.708 -2.295 1.00 94.81 373 GLY A O 1
ATOM 2968 N N . THR A 1 374 ? 6.040 20.453 -3.128 1.00 95.50 374 THR A N 1
ATOM 2969 C CA . THR A 1 374 ? 6.556 19.666 -2.003 1.00 95.50 374 THR A CA 1
ATOM 2970 C C . THR A 1 374 ? 6.699 20.514 -0.750 1.00 95.50 374 THR A C 1
ATOM 2972 O O . THR A 1 374 ? 6.335 20.064 0.329 1.00 95.50 374 THR A O 1
ATOM 2975 N N . GLU A 1 375 ? 7.140 21.761 -0.858 1.00 94.31 375 GLU A N 1
ATOM 2976 C CA . GLU A 1 375 ? 7.174 22.678 0.282 1.00 94.31 375 GLU A CA 1
ATOM 2977 C C . GLU A 1 375 ? 5.765 23.023 0.771 1.00 94.31 375 GLU A C 1
ATOM 2979 O O . GLU A 1 375 ? 5.510 23.039 1.980 1.00 94.31 375 GLU A O 1
ATOM 2984 N N . ALA A 1 376 ? 4.810 23.207 -0.146 1.00 94.69 376 ALA A N 1
ATOM 2985 C CA . ALA A 1 376 ? 3.422 23.510 0.189 1.00 94.69 376 ALA A CA 1
ATOM 2986 C C . ALA A 1 376 ? 2.746 22.409 1.027 1.00 94.69 376 ALA A C 1
ATOM 2988 O O . ALA A 1 376 ? 1.866 22.723 1.834 1.00 94.69 376 ALA A O 1
ATOM 2989 N N . ILE A 1 377 ? 3.171 21.140 0.916 1.00 94.88 377 ILE A N 1
ATOM 2990 C CA . ILE A 1 377 ? 2.629 20.047 1.742 1.00 94.88 377 ILE A CA 1
ATOM 2991 C C . ILE A 1 377 ? 2.956 20.210 3.228 1.00 94.88 377 ILE A C 1
ATOM 2993 O O . ILE A 1 377 ? 2.234 19.691 4.080 1.00 94.88 377 ILE A O 1
ATOM 2997 N N . SER A 1 378 ? 4.014 20.948 3.571 1.00 93.75 378 SER A N 1
ATOM 2998 C CA . SER A 1 378 ? 4.381 21.188 4.968 1.00 93.75 378 SER A CA 1
ATOM 2999 C C . SER A 1 378 ? 3.333 22.037 5.700 1.00 93.75 378 SER A C 1
ATOM 3001 O O . SER A 1 378 ? 3.139 21.867 6.904 1.00 93.75 378 SER A O 1
ATOM 3003 N N . LEU A 1 379 ? 2.587 22.885 4.978 1.00 93.88 379 LEU A N 1
ATOM 3004 C CA . LEU A 1 379 ? 1.564 23.772 5.536 1.00 93.88 379 LEU A CA 1
ATOM 3005 C C . LEU A 1 379 ? 0.398 23.015 6.199 1.00 93.88 379 LEU A C 1
ATOM 3007 O O . LEU A 1 379 ? 0.148 23.257 7.384 1.00 93.88 379 LEU A O 1
ATOM 3011 N N . PRO A 1 380 ? -0.321 22.088 5.525 1.00 95.38 380 PRO A N 1
ATOM 3012 C CA . PRO A 1 380 ? -1.403 21.341 6.163 1.00 95.38 380 PRO A CA 1
ATOM 3013 C C . PRO A 1 380 ? -0.915 20.493 7.343 1.00 95.38 380 PRO A C 1
ATOM 3015 O O . PRO A 1 380 ? -1.593 20.447 8.368 1.00 95.38 380 PRO A O 1
ATOM 3018 N N . PHE A 1 381 ? 0.268 19.876 7.262 1.00 95.19 381 PHE A N 1
ATOM 3019 C CA . PHE A 1 381 ? 0.827 19.131 8.395 1.00 95.19 381 PHE A CA 1
ATOM 3020 C C . PHE A 1 381 ? 1.231 20.047 9.555 1.00 95.19 381 PHE A C 1
ATOM 3022 O O . PHE A 1 381 ? 0.984 19.702 10.709 1.00 95.19 381 PHE A O 1
ATOM 3029 N N . GLY A 1 382 ? 1.762 21.238 9.272 1.00 94.69 382 GLY A N 1
ATOM 3030 C CA . GLY A 1 382 ? 2.013 22.272 10.275 1.00 94.69 382 GLY A CA 1
ATOM 3031 C C . GLY A 1 382 ? 0.733 22.671 11.012 1.00 94.69 382 GLY A C 1
ATOM 3032 O O . GLY A 1 382 ? 0.710 22.681 12.243 1.00 94.69 382 GLY A O 1
ATOM 3033 N N . LEU A 1 383 ? -0.369 22.894 10.285 1.00 95.12 383 LEU A N 1
ATOM 3034 C CA . LEU A 1 383 ? -1.685 23.159 10.885 1.00 95.12 383 LEU A CA 1
ATOM 3035 C C . LEU A 1 383 ? -2.155 22.010 11.788 1.00 95.12 383 LEU A C 1
ATOM 3037 O O . LEU A 1 383 ? -2.720 22.263 12.854 1.00 95.12 383 LEU A O 1
ATOM 3041 N N . MET A 1 384 ? -1.902 20.756 11.398 1.00 96.19 384 MET A N 1
ATOM 3042 C CA . MET A 1 384 ? -2.229 19.602 12.238 1.00 96.19 384 MET A CA 1
ATOM 3043 C C . MET A 1 384 ? -1.391 19.571 13.518 1.00 96.19 384 MET A C 1
ATOM 3045 O O . MET A 1 384 ? -1.936 19.382 14.604 1.00 96.19 384 MET A O 1
ATOM 3049 N N . VAL A 1 385 ? -0.082 19.821 13.420 1.00 96.19 385 VAL A N 1
ATOM 3050 C CA . VAL A 1 385 ? 0.801 19.922 14.592 1.00 96.19 385 VAL A CA 1
ATOM 3051 C C . VAL A 1 385 ? 0.295 21.003 15.549 1.00 96.19 385 VAL A C 1
ATOM 3053 O O . VAL A 1 385 ? 0.111 20.720 16.733 1.00 96.19 385 VAL A O 1
ATOM 3056 N N . PHE A 1 386 ? -0.031 22.202 15.057 1.00 95.56 386 PHE A N 1
ATOM 3057 C CA . PHE A 1 386 ? -0.594 23.264 15.899 1.00 95.56 386 PHE A CA 1
ATOM 3058 C C . PHE A 1 386 ? -1.937 22.878 16.527 1.00 95.56 386 PHE A C 1
ATOM 3060 O O . PHE A 1 386 ? -2.163 23.156 17.703 1.00 95.56 386 PHE A O 1
ATOM 3067 N N . GLY A 1 387 ? -2.819 22.193 15.794 1.00 96.56 387 GLY A N 1
ATOM 3068 C CA . GLY A 1 387 ? -4.083 21.705 16.349 1.00 96.56 387 GLY A CA 1
ATOM 3069 C C . GLY A 1 387 ? -3.901 20.663 17.456 1.00 96.56 387 GLY A C 1
ATOM 3070 O O . GLY A 1 387 ? -4.621 20.697 18.460 1.00 96.56 387 GLY A O 1
ATOM 3071 N N . PHE A 1 388 ? -2.908 19.776 17.330 1.00 97.25 388 PHE A N 1
ATOM 3072 C CA . PHE A 1 388 ? -2.532 18.859 18.406 1.00 97.25 388 PHE A CA 1
ATOM 3073 C C . PHE A 1 388 ? -2.008 19.614 19.628 1.00 97.25 388 PHE A C 1
ATOM 3075 O O . PHE A 1 388 ? -2.506 19.385 20.731 1.00 97.25 388 PHE A O 1
ATOM 3082 N N . LEU A 1 389 ? -1.071 20.548 19.438 1.00 96.00 389 LEU A N 1
ATOM 3083 C CA . LEU A 1 389 ? -0.505 21.359 20.521 1.00 96.00 389 LEU A CA 1
ATOM 3084 C C . LEU A 1 389 ? -1.583 22.162 21.258 1.00 96.00 389 LEU A C 1
ATOM 3086 O O . LEU A 1 389 ? -1.646 22.114 22.483 1.00 96.00 389 LEU A O 1
ATOM 3090 N N . TRP A 1 390 ? -2.502 22.796 20.532 1.00 95.69 390 TRP A N 1
ATOM 3091 C CA . TRP A 1 390 ? -3.606 23.548 21.133 1.00 95.69 390 TRP A CA 1
ATOM 3092 C C . TRP A 1 390 ? -4.578 22.654 21.920 1.00 95.69 390 TRP A C 1
ATOM 3094 O O . TRP A 1 390 ? -5.111 23.036 22.966 1.00 95.69 390 TRP A O 1
ATOM 3104 N N . THR A 1 391 ? -4.810 21.428 21.440 1.00 96.31 391 THR A N 1
ATOM 3105 C CA . THR A 1 391 ? -5.635 20.436 22.151 1.00 96.31 391 THR A CA 1
ATOM 3106 C C . THR A 1 391 ? -4.981 19.996 23.465 1.00 96.31 391 THR A C 1
ATOM 3108 O O . THR A 1 391 ? -5.690 19.754 24.443 1.00 96.31 391 THR A O 1
ATOM 3111 N N . LEU A 1 392 ? -3.647 19.905 23.497 1.00 96.06 392 LEU A N 1
ATOM 3112 C CA . LEU A 1 392 ? -2.867 19.595 24.700 1.00 96.06 392 LEU A CA 1
ATOM 3113 C C . LEU A 1 392 ? -2.873 20.766 25.690 1.00 96.06 392 LEU A C 1
ATOM 3115 O O . LEU A 1 392 ? -3.163 20.563 26.866 1.00 96.06 392 LEU A O 1
ATOM 3119 N N . GLU A 1 393 ? -2.590 21.978 25.208 1.00 94.12 393 GLU A N 1
ATOM 3120 C CA . GLU A 1 393 ? -2.475 23.197 26.018 1.00 94.12 393 GLU A CA 1
ATOM 3121 C C . GLU A 1 393 ? -3.773 23.521 26.767 1.00 94.12 393 GLU A C 1
ATOM 3123 O O . GLU A 1 393 ? -3.762 23.859 27.948 1.00 94.12 393 GLU A O 1
ATOM 3128 N N . THR A 1 394 ? -4.914 23.364 26.096 1.00 87.62 394 THR A N 1
ATOM 3129 C CA . THR A 1 394 ? -6.237 23.667 26.666 1.00 87.62 394 THR A CA 1
ATOM 3130 C C . THR A 1 394 ? -6.858 22.501 27.451 1.00 87.62 394 THR A C 1
ATOM 3132 O O . THR A 1 394 ? -8.034 22.560 27.835 1.00 87.62 394 THR A O 1
ATOM 3135 N N . GLY A 1 395 ? -6.103 21.418 27.665 1.00 89.94 395 GLY A N 1
ATOM 3136 C CA . GLY A 1 395 ? -6.567 20.169 28.265 1.00 89.94 395 GLY A CA 1
ATOM 3137 C C . GLY A 1 395 ? -5.943 19.831 29.624 1.00 89.94 395 GLY A C 1
ATOM 3138 O O . GLY A 1 395 ? -5.156 20.576 30.199 1.00 89.94 395 GLY A O 1
ATOM 3139 N N . ARG A 1 396 ? -6.311 18.661 30.156 1.00 90.75 396 ARG A N 1
ATOM 3140 C CA . ARG A 1 396 ? -5.695 18.020 31.328 1.00 90.75 396 ARG A CA 1
ATOM 3141 C C . ARG A 1 396 ? -5.051 16.711 30.893 1.00 90.75 396 ARG A C 1
ATOM 3143 O O . ARG A 1 396 ? -5.750 15.731 30.654 1.00 90.75 396 ARG A O 1
ATOM 3150 N N . ILE A 1 397 ? -3.728 16.707 30.784 1.00 95.94 397 ILE A N 1
ATOM 3151 C CA . ILE A 1 397 ? -2.984 15.609 30.162 1.00 95.94 397 ILE A CA 1
ATOM 3152 C C . ILE A 1 397 ? -2.813 14.434 31.135 1.00 95.94 397 ILE A C 1
ATOM 3154 O O . ILE A 1 397 ? -2.189 14.560 32.189 1.00 95.94 397 ILE A O 1
ATOM 3158 N N . ARG A 1 398 ? -3.310 13.256 30.747 1.00 96.25 398 ARG A N 1
ATOM 3159 C CA . ARG A 1 398 ? -3.075 11.970 31.419 1.00 96.25 398 ARG A CA 1
ATOM 3160 C C . ARG A 1 398 ? -1.999 11.179 30.673 1.00 96.25 398 ARG A C 1
ATOM 3162 O O . ARG A 1 398 ? -2.259 10.624 29.609 1.00 96.25 398 ARG A O 1
ATOM 3169 N N . LEU A 1 399 ? -0.814 11.059 31.275 1.00 97.12 399 LEU A N 1
ATOM 3170 C CA . LEU A 1 399 ? 0.340 10.327 30.726 1.00 97.12 399 LEU A CA 1
ATOM 3171 C C . LEU A 1 399 ? 0.205 8.798 30.888 1.00 97.12 399 LEU A C 1
ATOM 3173 O O . LEU A 1 399 ? 0.930 8.149 31.652 1.00 97.12 399 LEU A O 1
ATOM 3177 N N . SER A 1 400 ? -0.774 8.230 30.189 1.00 97.81 400 SER A N 1
ATOM 3178 C CA . SER A 1 400 ? -0.919 6.789 29.953 1.00 97.81 400 SER A CA 1
ATOM 3179 C C . SER A 1 400 ? 0.011 6.318 28.828 1.00 97.81 400 SER A C 1
ATOM 3181 O O . SER A 1 400 ? 0.565 7.129 28.084 1.00 97.81 400 SER A O 1
ATOM 3183 N N . THR A 1 401 ? 0.159 5.003 28.669 1.00 98.62 401 THR A N 1
ATOM 3184 C CA . THR A 1 401 ? 0.961 4.417 27.583 1.00 98.62 401 THR A CA 1
ATOM 3185 C C . THR A 1 401 ? 0.523 4.889 26.182 1.00 98.62 401 THR A C 1
ATOM 3187 O O . THR A 1 401 ? 1.394 5.359 25.445 1.00 98.62 401 THR A O 1
ATOM 3190 N N . PRO A 1 402 ? -0.775 4.860 25.795 1.00 98.56 402 PRO A N 1
ATOM 3191 C CA . PRO A 1 402 ? -1.208 5.399 24.502 1.00 98.56 402 PRO A CA 1
ATOM 3192 C C . PRO A 1 402 ? -0.832 6.869 24.307 1.00 98.56 402 PRO A C 1
ATOM 3194 O O . PRO A 1 402 ? -0.365 7.251 23.237 1.00 98.56 402 PRO A O 1
ATOM 3197 N N . MET A 1 403 ? -0.989 7.689 25.351 1.00 98.38 403 MET A N 1
ATOM 3198 C CA . MET A 1 403 ? -0.692 9.117 25.274 1.00 98.38 403 MET A CA 1
ATOM 3199 C C . MET A 1 403 ? 0.802 9.383 25.083 1.00 98.38 403 MET A C 1
ATOM 3201 O O . MET A 1 403 ? 1.180 10.234 24.285 1.00 98.38 403 MET A O 1
ATOM 3205 N N . LEU A 1 404 ? 1.665 8.639 25.776 1.00 98.75 404 LEU A N 1
ATOM 3206 C CA . LEU A 1 404 ? 3.114 8.775 25.627 1.00 98.75 404 LEU A CA 1
ATOM 3207 C C . LEU A 1 404 ? 3.571 8.436 24.207 1.00 98.75 404 LEU A C 1
ATOM 3209 O O . LEU A 1 404 ? 4.307 9.214 23.608 1.00 98.75 404 LEU A O 1
ATOM 3213 N N . PHE A 1 405 ? 3.084 7.331 23.635 1.00 98.81 405 PHE A N 1
ATOM 3214 C CA . PHE A 1 405 ? 3.382 6.988 22.243 1.00 98.81 405 PHE A CA 1
ATOM 3215 C C . PHE A 1 405 ? 2.838 8.025 21.250 1.00 98.81 405 PHE A C 1
ATOM 3217 O O . PHE A 1 405 ? 3.535 8.351 20.292 1.00 98.81 405 PHE A O 1
ATOM 3224 N N . ALA A 1 406 ? 1.653 8.597 21.494 1.00 98.75 406 ALA A N 1
ATOM 3225 C CA . ALA A 1 406 ? 1.107 9.675 20.667 1.00 98.75 406 ALA A CA 1
ATOM 3226 C C . ALA A 1 406 ? 1.974 10.948 20.721 1.00 98.75 406 ALA A C 1
ATOM 3228 O O . ALA A 1 406 ? 2.273 11.536 19.684 1.00 98.75 406 ALA A O 1
ATOM 3229 N N . LEU A 1 407 ? 2.438 11.345 21.911 1.00 98.62 407 LEU A N 1
ATOM 3230 C CA . LEU A 1 407 ? 3.341 12.488 22.083 1.00 98.62 407 LEU A CA 1
ATOM 3231 C C . LEU A 1 407 ? 4.722 12.229 21.469 1.00 98.62 407 LEU A C 1
ATOM 3233 O O . LEU A 1 407 ? 5.280 13.112 20.822 1.00 98.62 407 LEU A O 1
ATOM 3237 N N . GLY A 1 408 ? 5.262 11.019 21.634 1.00 98.56 408 GLY A N 1
ATOM 3238 C CA . GLY A 1 408 ? 6.520 10.617 21.007 1.00 98.56 408 GLY A CA 1
ATOM 3239 C C . GLY A 1 408 ? 6.433 10.621 19.483 1.00 98.56 408 GLY A C 1
ATOM 3240 O O . GLY A 1 408 ? 7.317 11.170 18.835 1.00 98.56 408 GLY A O 1
ATOM 3241 N N . SER A 1 409 ? 5.339 10.095 18.923 1.00 98.62 409 SER A N 1
ATOM 3242 C CA . SER A 1 409 ? 5.041 10.158 17.488 1.00 98.62 409 SER A CA 1
ATOM 3243 C C . SER A 1 409 ? 5.033 11.601 16.982 1.00 98.62 409 SER A C 1
ATOM 3245 O O . SER A 1 409 ? 5.737 11.918 16.025 1.00 98.62 409 SER A O 1
ATOM 3247 N N . LEU A 1 410 ? 4.326 12.501 17.675 1.00 98.38 410 LEU A N 1
ATOM 3248 C CA . LEU A 1 410 ? 4.273 13.920 17.322 1.00 98.38 410 LEU A CA 1
ATOM 3249 C C . LEU A 1 410 ? 5.658 14.589 17.381 1.00 98.38 410 LEU A C 1
ATOM 3251 O O . LEU A 1 410 ? 6.024 15.324 16.468 1.00 98.38 410 LEU A O 1
ATOM 3255 N N . ALA A 1 411 ? 6.449 14.317 18.421 1.00 98.31 411 ALA A N 1
ATOM 3256 C CA . ALA A 1 411 ? 7.787 14.889 18.575 1.00 98.31 411 ALA A CA 1
ATOM 3257 C C . ALA A 1 411 ? 8.759 14.415 17.481 1.00 98.31 411 ALA A C 1
ATOM 3259 O O . ALA A 1 411 ? 9.467 15.225 16.881 1.00 98.31 411 ALA A O 1
ATOM 3260 N N . LEU A 1 412 ? 8.775 13.111 17.186 1.00 98.50 412 LEU A N 1
ATOM 3261 C CA . LEU A 1 412 ? 9.623 12.543 16.136 1.00 98.50 412 LEU A CA 1
ATOM 3262 C C . LEU A 1 412 ? 9.172 12.995 14.744 1.00 98.50 412 LEU A C 1
ATOM 3264 O O . LEU A 1 412 ? 10.017 13.282 13.895 1.00 98.50 412 LEU A O 1
ATOM 3268 N N . PHE A 1 413 ? 7.861 13.144 14.531 1.00 98.12 413 PHE A N 1
ATOM 3269 C CA . PHE A 1 413 ? 7.316 13.710 13.303 1.00 98.12 413 PHE A CA 1
ATOM 3270 C C . PHE A 1 413 ? 7.815 15.130 13.051 1.00 98.12 413 PHE A C 1
ATOM 3272 O O . PHE A 1 413 ? 8.155 15.437 11.920 1.00 98.12 413 PHE A O 1
ATOM 3279 N N . ILE A 1 414 ? 7.895 15.991 14.071 1.00 97.62 414 ILE A N 1
ATOM 3280 C CA . ILE A 1 414 ? 8.376 17.370 13.890 1.00 97.62 414 ILE A CA 1
ATOM 3281 C C . ILE A 1 414 ? 9.821 17.375 13.367 1.00 97.62 414 ILE A C 1
ATOM 3283 O O . ILE A 1 414 ? 10.119 18.076 12.403 1.00 97.62 414 ILE A O 1
ATOM 3287 N N . ILE A 1 415 ? 10.705 16.548 13.934 1.00 97.81 415 ILE A N 1
ATOM 3288 C CA . ILE A 1 415 ? 12.100 16.427 13.469 1.00 97.81 415 ILE A CA 1
ATOM 3289 C C . ILE A 1 415 ? 12.153 15.857 12.040 1.00 97.81 415 ILE A C 1
ATOM 3291 O O . ILE A 1 415 ? 12.865 16.378 11.176 1.00 97.81 415 ILE A O 1
ATOM 3295 N N . GLY A 1 416 ? 11.368 14.810 11.766 1.00 96.88 416 GLY A N 1
ATOM 3296 C CA . GLY A 1 416 ? 11.249 14.226 10.428 1.00 96.88 416 GLY A CA 1
ATOM 3297 C C . GLY A 1 416 ? 10.714 15.221 9.396 1.00 96.88 416 GLY A C 1
ATOM 3298 O O . GLY A 1 416 ? 11.274 15.352 8.316 1.00 96.88 416 GLY A O 1
ATOM 3299 N N . GLY A 1 417 ? 9.679 15.980 9.743 1.00 94.75 417 GLY A N 1
ATOM 3300 C CA . GLY A 1 417 ? 9.064 16.992 8.891 1.00 94.75 417 GLY A CA 1
ATOM 3301 C C . GLY A 1 417 ? 10.027 18.126 8.560 1.00 94.75 417 GLY A C 1
ATOM 3302 O O . GLY A 1 417 ? 10.169 18.463 7.390 1.00 94.75 417 GLY A O 1
ATOM 3303 N N . ILE A 1 418 ? 10.756 18.645 9.557 1.00 95.12 418 ILE A N 1
ATOM 3304 C CA . ILE A 1 418 ? 11.781 19.677 9.340 1.00 95.12 418 ILE A CA 1
ATOM 3305 C C . ILE A 1 418 ? 12.828 19.176 8.348 1.00 95.12 418 ILE A C 1
ATOM 3307 O O . ILE A 1 418 ? 13.081 19.842 7.356 1.00 95.12 418 ILE A O 1
ATOM 3311 N N . THR A 1 419 ? 13.392 17.985 8.564 1.00 96.38 419 THR A N 1
ATOM 3312 C CA . THR A 1 419 ? 14.409 17.419 7.654 1.00 96.38 419 THR A CA 1
ATOM 3313 C C . THR A 1 419 ? 13.868 17.114 6.254 1.00 96.38 419 THR A C 1
ATOM 3315 O O . THR A 1 419 ? 14.630 17.154 5.294 1.00 96.38 419 THR A O 1
ATOM 3318 N N . GLY A 1 420 ? 12.559 16.885 6.110 1.00 93.62 420 GLY A N 1
ATOM 3319 C CA . GLY A 1 420 ? 11.901 16.732 4.810 1.00 93.62 420 GLY A CA 1
ATOM 3320 C C . GLY A 1 420 ? 11.880 18.017 3.989 1.00 93.62 420 GLY A C 1
ATOM 3321 O O . GLY A 1 420 ? 12.051 17.953 2.779 1.00 93.62 420 GLY A O 1
ATOM 3322 N N . VAL A 1 421 ? 11.764 19.178 4.641 1.00 92.38 421 VAL A N 1
ATOM 3323 C CA . VAL A 1 421 ? 11.847 20.490 3.972 1.00 92.38 421 VAL A CA 1
ATOM 3324 C C . VAL A 1 421 ? 13.255 20.752 3.420 1.00 92.38 421 VAL A C 1
ATOM 3326 O O . VAL A 1 421 ? 13.413 21.385 2.386 1.00 92.38 421 VAL A O 1
ATOM 3329 N N . PHE A 1 422 ? 14.308 20.207 4.039 1.00 94.00 422 PHE A N 1
ATOM 3330 C CA . PHE A 1 422 ? 15.649 20.270 3.436 1.00 94.00 422 PHE A CA 1
ATOM 3331 C C . PHE A 1 422 ? 15.710 19.451 2.140 1.00 94.00 422 PHE A C 1
ATOM 3333 O O . PHE A 1 422 ? 16.363 19.861 1.192 1.00 94.00 422 PHE A O 1
ATOM 3340 N N . LEU A 1 423 ? 15.016 18.310 2.089 1.00 95.88 423 LEU A N 1
ATOM 3341 C CA . LEU A 1 423 ? 14.981 17.428 0.917 1.00 95.88 423 LEU A CA 1
ATOM 3342 C C . LEU A 1 423 ? 14.004 17.883 -0.174 1.00 95.88 423 LEU A C 1
ATOM 3344 O O . LEU A 1 423 ? 14.062 17.349 -1.280 1.00 95.88 423 LEU A O 1
ATOM 3348 N N . SER A 1 424 ? 13.102 18.828 0.112 1.00 95.25 424 SER A N 1
ATOM 3349 C CA . SER A 1 424 ? 12.262 19.434 -0.924 1.00 95.25 424 SER A CA 1
ATOM 3350 C C . SER A 1 424 ? 13.039 20.429 -1.776 1.00 95.25 424 SER A C 1
ATOM 3352 O O . SER A 1 424 ? 12.696 20.580 -2.948 1.00 95.25 424 SER A O 1
ATOM 3354 N N . SER A 1 425 ? 14.083 21.048 -1.211 1.00 95.75 425 SER A N 1
ATOM 3355 C CA . SER A 1 425 ? 14.923 22.009 -1.917 1.00 95.75 425 SER A CA 1
ATOM 3356 C C . SER A 1 425 ? 15.819 21.325 -2.941 1.00 95.75 425 SER A C 1
ATOM 3358 O O . SER A 1 425 ? 16.610 20.451 -2.585 1.00 95.75 425 SER A O 1
ATOM 3360 N N . ILE A 1 426 ? 15.769 21.768 -4.200 1.00 95.12 426 ILE A N 1
ATOM 3361 C CA . ILE A 1 426 ? 16.573 21.172 -5.282 1.00 95.12 426 ILE A CA 1
ATOM 3362 C C . ILE A 1 426 ? 18.072 21.277 -4.974 1.00 95.12 426 ILE A C 1
ATOM 3364 O O . ILE A 1 426 ? 18.825 20.336 -5.219 1.00 95.12 426 ILE A O 1
ATOM 3368 N N . VAL A 1 427 ? 18.508 22.418 -4.429 1.00 94.12 427 VAL A N 1
ATOM 3369 C CA . VAL A 1 427 ? 19.925 22.697 -4.147 1.00 94.12 427 VAL A CA 1
ATOM 3370 C C . VAL A 1 427 ? 20.446 21.800 -3.029 1.00 94.12 427 VAL A C 1
ATOM 3372 O O . VAL A 1 427 ? 21.502 21.192 -3.165 1.00 94.12 427 VAL A O 1
ATOM 3375 N N . LEU A 1 428 ? 19.702 21.695 -1.928 1.00 95.06 428 LEU A N 1
ATOM 3376 C CA . LEU A 1 428 ? 20.115 20.869 -0.794 1.00 95.06 428 LEU A CA 1
ATOM 3377 C C . LEU A 1 428 ? 19.965 19.378 -1.096 1.00 95.06 428 LEU A C 1
ATOM 3379 O O . LEU A 1 428 ? 20.770 18.571 -0.631 1.00 95.06 428 LEU A O 1
ATOM 3383 N N . ASP A 1 429 ? 18.970 18.996 -1.900 1.00 95.25 429 ASP A N 1
ATOM 3384 C CA . ASP A 1 429 ? 18.787 17.603 -2.276 1.00 95.25 429 ASP A CA 1
ATOM 3385 C C . ASP A 1 429 ? 19.966 17.070 -3.095 1.00 95.25 429 ASP A C 1
ATOM 3387 O O . ASP A 1 429 ? 20.335 15.918 -2.914 1.00 95.25 429 ASP A O 1
ATOM 3391 N N . GLN A 1 430 ? 20.635 17.886 -3.915 1.00 91.56 430 GLN A N 1
ATOM 3392 C CA . GLN A 1 430 ? 21.845 17.447 -4.630 1.00 91.56 430 GLN A CA 1
ATOM 3393 C C . GLN A 1 430 ? 22.942 16.925 -3.689 1.00 91.56 430 GLN A C 1
ATOM 3395 O O . GLN A 1 430 ? 23.635 15.972 -4.040 1.00 91.56 430 GLN A O 1
ATOM 3400 N N . GLU A 1 431 ? 23.050 17.491 -2.485 1.00 91.62 431 GLU A N 1
ATOM 3401 C CA . GLU A 1 431 ? 24.023 17.071 -1.472 1.00 91.62 431 GLU A CA 1
ATOM 3402 C C . GLU A 1 431 ? 23.562 15.834 -0.688 1.00 91.62 431 GLU A C 1
ATOM 3404 O O . GLU A 1 431 ? 24.367 14.983 -0.312 1.00 91.62 431 GLU A O 1
ATOM 3409 N N . PHE A 1 432 ? 22.259 15.713 -0.418 1.00 95.38 432 PHE A N 1
ATOM 3410 C CA . PHE A 1 432 ? 21.722 14.668 0.462 1.00 95.38 432 PHE A CA 1
ATOM 3411 C C . PHE A 1 432 ? 21.180 13.439 -0.278 1.00 95.38 432 PHE A C 1
ATOM 3413 O O . PHE A 1 432 ? 21.056 12.353 0.312 1.00 95.38 432 PHE A O 1
ATOM 3420 N N . ARG A 1 433 ? 20.834 13.575 -1.560 1.00 94.31 433 ARG A N 1
ATOM 3421 C CA . ARG A 1 433 ? 20.206 12.527 -2.366 1.00 94.31 433 ARG A CA 1
ATOM 3422 C C . ARG A 1 433 ? 21.132 11.330 -2.490 1.00 94.31 433 ARG A C 1
ATOM 3424 O O . ARG A 1 433 ? 22.272 11.413 -2.924 1.00 94.31 433 ARG A O 1
ATOM 3431 N N . GLY A 1 434 ? 20.609 10.161 -2.129 1.00 93.50 434 GLY A N 1
ATOM 3432 C CA . GLY A 1 434 ? 21.393 8.928 -2.171 1.00 93.50 434 GLY A CA 1
ATOM 3433 C C . GLY A 1 434 ? 22.348 8.746 -0.988 1.00 93.50 434 GLY A C 1
ATOM 3434 O O . GLY A 1 434 ? 23.049 7.739 -0.963 1.00 93.50 434 GLY A O 1
ATOM 3435 N N . ALA A 1 435 ? 22.328 9.622 0.018 1.00 96.31 435 ALA A N 1
ATOM 3436 C CA . ALA A 1 435 ? 23.086 9.454 1.255 1.00 96.31 435 ALA A CA 1
ATOM 3437 C C . ALA A 1 435 ? 22.220 8.979 2.437 1.00 96.31 435 ALA A C 1
ATOM 3439 O O . ALA A 1 435 ? 20.994 8.825 2.335 1.00 96.31 435 ALA A O 1
ATOM 3440 N N . TYR A 1 436 ? 22.856 8.744 3.588 1.00 97.81 436 TYR A N 1
ATOM 3441 C CA . TYR A 1 436 ? 22.175 8.358 4.829 1.00 97.81 436 TYR A CA 1
ATOM 3442 C C . TYR A 1 436 ? 21.289 9.458 5.429 1.00 97.81 436 TYR A C 1
ATOM 3444 O O . TYR A 1 436 ? 20.401 9.132 6.214 1.00 97.81 436 TYR A O 1
ATOM 3452 N N . PHE A 1 437 ? 21.431 10.722 5.013 1.00 97.81 437 PHE A N 1
ATOM 3453 C CA . PHE A 1 437 ? 20.516 11.793 5.428 1.00 97.81 437 PHE A CA 1
ATOM 3454 C C . PHE A 1 437 ? 19.064 11.481 5.027 1.00 97.81 437 PHE A C 1
ATOM 3456 O O . PHE A 1 437 ? 18.157 11.548 5.856 1.00 97.81 437 PHE A O 1
ATOM 3463 N N . VAL A 1 438 ? 18.848 11.030 3.784 1.00 97.75 438 VAL A N 1
ATOM 3464 C CA . VAL A 1 438 ? 17.526 10.590 3.299 1.00 97.75 438 VAL A CA 1
ATOM 3465 C C . VAL A 1 438 ? 17.025 9.378 4.088 1.00 97.75 438 VAL A C 1
ATOM 3467 O O . VAL A 1 438 ? 15.836 9.282 4.388 1.00 97.75 438 VAL A O 1
ATOM 3470 N N . VAL A 1 439 ? 17.922 8.452 4.447 1.00 97.94 439 VAL A N 1
ATOM 3471 C CA . VAL A 1 439 ? 17.576 7.276 5.262 1.00 97.94 439 VAL A CA 1
ATOM 3472 C C . VAL A 1 439 ? 17.103 7.717 6.648 1.00 97.94 439 VAL A C 1
ATOM 3474 O O . VAL A 1 439 ? 16.049 7.268 7.089 1.00 97.94 439 VAL A O 1
ATOM 3477 N N . ALA A 1 440 ? 17.831 8.618 7.306 1.00 98.38 440 ALA A N 1
ATOM 3478 C CA . ALA A 1 440 ? 17.484 9.156 8.616 1.00 98.38 440 ALA A CA 1
ATOM 3479 C C . ALA A 1 440 ? 16.130 9.878 8.587 1.00 98.38 440 ALA A C 1
ATOM 3481 O O . ALA A 1 440 ? 15.220 9.495 9.321 1.00 98.38 440 ALA A O 1
ATOM 3482 N N . HIS A 1 441 ? 15.967 10.847 7.679 1.00 97.88 441 HIS A N 1
ATOM 3483 C CA . HIS A 1 441 ? 14.718 11.583 7.477 1.00 97.88 441 HIS A CA 1
ATOM 3484 C C . HIS A 1 441 ? 13.519 10.633 7.336 1.00 97.88 441 HIS A C 1
ATOM 3486 O O . HIS A 1 441 ? 12.546 10.720 8.088 1.00 97.88 441 HIS A O 1
ATOM 3492 N N . PHE A 1 442 ? 13.620 9.673 6.413 1.00 96.88 442 PHE A N 1
ATOM 3493 C CA . PHE A 1 442 ? 12.531 8.749 6.128 1.00 96.88 442 PHE A CA 1
ATOM 3494 C C . PHE A 1 442 ? 12.169 7.882 7.341 1.00 96.88 442 PHE A C 1
ATOM 3496 O O . PHE A 1 442 ? 10.989 7.663 7.605 1.00 96.88 442 PHE A O 1
ATOM 3503 N N . HIS A 1 443 ? 13.149 7.433 8.132 1.00 98.38 443 HIS A N 1
ATOM 3504 C CA . HIS A 1 443 ? 12.877 6.657 9.346 1.00 98.38 443 HIS A CA 1
ATOM 3505 C C . HIS A 1 443 ? 12.287 7.507 10.480 1.00 98.38 443 HIS A C 1
ATOM 3507 O O . HIS A 1 443 ? 11.453 6.997 11.227 1.00 98.38 443 HIS A O 1
ATOM 3513 N N . TYR A 1 444 ? 12.627 8.795 10.589 1.00 98.56 444 TYR A N 1
ATOM 3514 C CA . TYR A 1 444 ? 11.936 9.718 11.503 1.00 98.56 444 TYR A CA 1
ATOM 3515 C C . TYR A 1 444 ? 10.444 9.840 11.193 1.00 98.56 444 TYR A C 1
ATOM 3517 O O . TYR A 1 444 ? 9.634 9.870 12.119 1.00 98.56 444 TYR A O 1
ATOM 3525 N N . VAL A 1 445 ? 10.053 9.818 9.918 1.00 97.69 445 VAL A N 1
ATOM 3526 C CA . VAL A 1 445 ? 8.634 9.880 9.537 1.00 97.69 445 VAL A CA 1
ATOM 3527 C C . VAL A 1 445 ? 7.965 8.496 9.592 1.00 97.69 445 VAL A C 1
ATOM 3529 O O . VAL A 1 445 ? 6.933 8.330 10.240 1.00 97.69 445 VAL A O 1
ATOM 3532 N N . MET A 1 446 ? 8.534 7.463 8.970 1.00 96.25 446 MET A N 1
ATOM 3533 C CA . MET A 1 446 ? 7.886 6.144 8.898 1.00 96.25 446 MET A CA 1
ATOM 3534 C C . MET A 1 446 ? 7.928 5.383 10.222 1.00 96.25 446 MET A C 1
ATOM 3536 O O . MET A 1 446 ? 6.923 4.836 10.666 1.00 96.25 446 MET A O 1
ATOM 3540 N N . VAL A 1 447 ? 9.075 5.341 10.893 1.00 96.75 447 VAL A N 1
ATOM 3541 C CA . VAL A 1 447 ? 9.182 4.646 12.180 1.00 96.75 447 VAL A CA 1
ATOM 3542 C C . VAL A 1 447 ? 8.809 5.612 13.302 1.00 96.75 447 VAL A C 1
ATOM 3544 O O . VAL A 1 447 ? 7.909 5.326 14.088 1.00 96.75 447 VAL A O 1
ATOM 3547 N N . GLY A 1 448 ? 9.444 6.782 13.346 1.00 96.31 448 GLY A N 1
ATOM 3548 C CA . GLY A 1 448 ? 9.255 7.745 14.426 1.00 96.31 448 GLY A CA 1
ATOM 3549 C C . GLY A 1 448 ? 7.831 8.292 14.525 1.00 96.31 448 GLY A C 1
ATOM 3550 O O . GLY A 1 448 ? 7.273 8.286 15.615 1.00 96.31 448 GLY A O 1
ATOM 3551 N N . ALA A 1 449 ? 7.211 8.710 13.419 1.00 95.94 449 ALA A N 1
ATOM 3552 C CA . ALA A 1 449 ? 5.823 9.168 13.444 1.00 95.94 449 ALA A CA 1
ATOM 3553 C C . ALA A 1 449 ? 4.844 7.995 13.316 1.00 95.94 449 ALA A C 1
ATOM 3555 O O . ALA A 1 449 ? 4.032 7.758 14.216 1.00 95.94 449 ALA A O 1
ATOM 3556 N N . THR A 1 450 ? 4.927 7.231 12.224 1.00 98.12 450 THR A N 1
ATOM 3557 C CA . THR A 1 450 ? 3.878 6.252 11.909 1.00 98.12 450 THR A CA 1
ATOM 3558 C C . THR A 1 450 ? 3.882 5.066 12.866 1.00 98.12 450 THR A C 1
ATOM 3560 O O . THR A 1 450 ? 2.859 4.808 13.499 1.00 98.12 450 THR A O 1
ATOM 3563 N N . LEU A 1 451 ? 5.005 4.355 13.028 1.00 98.38 451 LEU A N 1
ATOM 3564 C CA . LEU A 1 451 ? 5.036 3.168 13.892 1.00 98.38 451 LEU A CA 1
ATOM 3565 C C . LEU A 1 451 ? 4.714 3.511 15.355 1.00 98.38 451 LEU A C 1
ATOM 3567 O O . LEU A 1 451 ? 3.918 2.809 15.974 1.00 98.38 451 LEU A O 1
ATOM 3571 N N . PHE A 1 452 ? 5.250 4.609 15.900 1.00 98.75 452 PHE A N 1
ATOM 3572 C CA . PHE A 1 452 ? 4.891 5.046 17.259 1.00 98.75 452 PHE A CA 1
ATOM 3573 C C . PHE A 1 452 ? 3.408 5.418 17.368 1.00 98.75 452 PHE A C 1
ATOM 3575 O O . PHE A 1 452 ? 2.772 5.072 18.363 1.00 98.75 452 PHE A O 1
ATOM 3582 N N . GLY A 1 453 ? 2.831 6.072 16.357 1.00 98.69 453 GLY A N 1
ATOM 3583 C CA . GLY A 1 453 ? 1.401 6.376 16.338 1.00 98.69 453 GLY A CA 1
ATOM 3584 C C . GLY A 1 453 ? 0.532 5.117 16.262 1.00 98.69 453 GLY A C 1
ATOM 3585 O O . GLY A 1 453 ? -0.485 5.021 16.948 1.00 98.69 453 GLY A O 1
ATOM 3586 N N . LEU A 1 454 ? 0.966 4.095 15.521 1.00 98.69 454 LEU A N 1
ATOM 3587 C CA . LEU A 1 454 ? 0.291 2.797 15.489 1.00 98.69 454 LEU A CA 1
ATOM 3588 C C . LEU A 1 454 ? 0.507 1.983 16.778 1.00 98.69 454 LEU A C 1
ATOM 3590 O O . LEU A 1 454 ? -0.384 1.239 17.183 1.00 98.69 454 LEU A O 1
ATOM 3594 N N . PHE A 1 455 ? 1.624 2.153 17.492 1.00 98.75 455 PHE A N 1
ATOM 3595 C CA . PHE A 1 455 ? 1.765 1.628 18.855 1.00 98.75 455 PHE A CA 1
ATOM 3596 C C . PHE A 1 455 ? 0.821 2.327 19.832 1.00 98.75 455 PHE A C 1
ATOM 3598 O O . PHE A 1 455 ? 0.193 1.649 20.648 1.00 98.75 455 PHE A O 1
ATOM 3605 N N . ALA A 1 456 ? 0.655 3.649 19.722 1.00 98.81 456 ALA A N 1
ATOM 3606 C CA . ALA A 1 456 ? -0.346 4.382 20.493 1.00 98.81 456 ALA A CA 1
ATOM 3607 C C . ALA A 1 456 ? -1.745 3.794 20.254 1.00 98.81 456 ALA A C 1
ATOM 3609 O O . ALA A 1 456 ? -2.448 3.462 21.209 1.00 98.81 456 ALA A O 1
ATOM 3610 N N . ALA A 1 457 ? -2.102 3.587 18.983 1.00 98.62 457 ALA A N 1
ATOM 3611 C CA . ALA A 1 457 ? -3.347 2.961 18.553 1.00 98.62 457 ALA A CA 1
ATOM 3612 C C . ALA A 1 457 ? -3.530 1.541 19.110 1.00 98.62 457 ALA A C 1
ATOM 3614 O O . ALA A 1 457 ? -4.592 1.207 19.637 1.00 98.62 457 ALA A O 1
ATOM 3615 N N . LEU A 1 458 ? -2.486 0.711 19.039 1.00 98.38 458 LEU A N 1
ATOM 3616 C CA . LEU A 1 458 ? -2.515 -0.659 19.541 1.00 98.38 458 LEU A CA 1
ATOM 3617 C C . LEU A 1 458 ? -2.776 -0.695 21.045 1.00 98.38 458 LEU A C 1
ATOM 3619 O O . LEU A 1 458 ? -3.690 -1.393 21.467 1.00 98.38 458 LEU A O 1
ATOM 3623 N N . TYR A 1 459 ? -2.041 0.076 21.852 1.00 98.62 459 TYR A N 1
ATOM 3624 C CA . TYR A 1 459 ? -2.298 0.153 23.294 1.00 98.62 459 TYR A CA 1
ATOM 3625 C C . TYR A 1 459 ? -3.676 0.756 23.599 1.00 98.62 459 TYR A C 1
ATOM 3627 O O . TYR A 1 459 ? -4.354 0.298 24.517 1.00 98.62 459 TYR A O 1
ATOM 3635 N N . TYR A 1 460 ? -4.124 1.745 22.821 1.00 98.50 460 TYR A N 1
ATOM 3636 C CA . TYR A 1 460 ? -5.434 2.367 23.003 1.00 98.50 460 TYR A CA 1
ATOM 3637 C C . TYR A 1 460 ? -6.581 1.375 22.783 1.00 98.50 460 TYR A C 1
ATOM 3639 O O . TYR A 1 460 ? -7.474 1.269 23.624 1.00 98.50 460 TYR A O 1
ATOM 3647 N N . TRP A 1 461 ? -6.545 0.598 21.700 1.00 97.56 461 TRP A N 1
ATOM 3648 C CA . TRP A 1 461 ? -7.605 -0.355 21.360 1.00 97.56 461 TRP A CA 1
ATOM 3649 C C . TRP A 1 461 ? -7.372 -1.779 21.878 1.00 97.56 461 TRP A C 1
ATOM 3651 O O . TRP A 1 461 ? -8.288 -2.598 21.808 1.00 97.56 461 TRP A O 1
ATOM 3661 N N . PHE A 1 462 ? -6.220 -2.088 22.481 1.00 95.75 462 PHE A N 1
ATOM 3662 C CA . PHE A 1 462 ? -5.945 -3.407 23.064 1.00 95.75 462 PHE A CA 1
ATOM 3663 C C . PHE A 1 462 ? -7.050 -3.905 24.018 1.00 95.75 462 PHE A C 1
ATOM 3665 O O . PHE A 1 462 ? -7.481 -5.052 23.857 1.00 95.75 462 PHE A O 1
ATOM 3672 N N . PRO A 1 463 ? -7.599 -3.082 24.941 1.00 94.69 463 PRO A N 1
ATOM 3673 C CA . PRO A 1 463 ? -8.702 -3.513 25.801 1.00 94.69 463 PRO A CA 1
ATOM 3674 C C . PRO A 1 463 ? -9.988 -3.837 25.037 1.00 94.69 463 PRO A C 1
ATOM 3676 O O . PRO A 1 463 ? -10.756 -4.694 25.465 1.00 94.69 463 PRO A O 1
ATOM 3679 N N . LYS A 1 464 ? -10.220 -3.187 23.889 1.00 91.00 464 LYS A N 1
ATOM 3680 C CA . LYS A 1 464 ? -11.369 -3.455 23.012 1.00 91.00 464 LYS A CA 1
ATOM 3681 C C . LYS A 1 464 ? -11.194 -4.746 22.211 1.00 91.00 464 LYS A C 1
ATOM 3683 O O . LYS A 1 464 ? -12.171 -5.457 21.990 1.00 91.00 464 LYS A O 1
ATOM 3688 N N . ILE A 1 465 ? -9.966 -5.040 21.785 1.00 86.56 465 ILE A N 1
ATOM 3689 C CA . ILE A 1 465 ? -9.635 -6.233 20.995 1.00 86.56 465 ILE A CA 1
ATOM 3690 C C . ILE A 1 465 ? -9.621 -7.491 21.874 1.00 86.56 465 ILE A C 1
ATOM 3692 O O . ILE A 1 465 ? -10.121 -8.533 21.466 1.00 86.56 465 ILE A O 1
ATOM 3696 N N . THR A 1 466 ? -9.071 -7.400 23.088 1.00 85.81 466 THR A N 1
ATOM 3697 C CA . THR A 1 466 ? -8.828 -8.574 23.950 1.00 85.81 466 THR A CA 1
ATOM 3698 C C . THR A 1 466 ? -9.779 -8.693 25.141 1.00 85.81 466 THR A C 1
ATOM 3700 O O . THR A 1 466 ? -9.840 -9.745 25.775 1.00 85.81 466 THR A O 1
ATOM 3703 N N . GLY A 1 467 ? -10.492 -7.621 25.501 1.00 86.88 467 GLY A N 1
ATOM 3704 C CA . GLY A 1 467 ? -11.266 -7.554 26.745 1.00 86.88 467 GLY A CA 1
ATOM 3705 C C . GLY A 1 467 ? -10.399 -7.492 28.010 1.00 86.88 467 GLY A C 1
ATOM 3706 O O . GLY A 1 467 ? -10.917 -7.674 29.116 1.00 86.88 467 GLY A O 1
ATOM 3707 N N . LYS A 1 468 ? -9.086 -7.259 27.874 1.00 90.44 468 LYS A N 1
ATOM 3708 C CA . LYS A 1 468 ? -8.108 -7.248 28.969 1.00 90.44 468 LYS A CA 1
ATOM 3709 C C . LYS A 1 468 ? -7.333 -5.937 29.034 1.00 90.44 468 LYS A C 1
ATOM 3711 O O . LYS A 1 468 ? -7.011 -5.339 28.012 1.00 90.44 468 LYS A O 1
ATOM 3716 N N . MET A 1 469 ? -6.992 -5.507 30.245 1.00 94.75 469 MET A N 1
ATOM 3717 C CA . MET A 1 469 ? -6.054 -4.401 30.444 1.00 94.75 469 MET A CA 1
ATOM 3718 C C . MET A 1 469 ? -4.616 -4.903 30.377 1.00 94.75 469 MET A C 1
ATOM 3720 O O . MET A 1 469 ? -4.295 -5.953 30.937 1.00 94.75 469 MET A O 1
ATOM 3724 N N . PHE A 1 470 ? -3.757 -4.125 29.722 1.00 95.31 470 PHE A N 1
ATOM 3725 C CA . PHE A 1 470 ? -2.315 -4.347 29.725 1.00 95.31 470 PHE A CA 1
ATOM 3726 C C . PHE A 1 470 ? -1.647 -3.729 30.960 1.00 95.31 470 PHE A C 1
ATOM 3728 O O . PHE A 1 470 ? -2.233 -2.896 31.654 1.00 95.31 470 PHE A O 1
ATOM 3735 N N . SER A 1 471 ? -0.397 -4.111 31.234 1.00 97.62 471 SER A N 1
ATOM 3736 C CA . SER A 1 471 ? 0.394 -3.463 32.281 1.00 97.62 471 SER A CA 1
ATOM 3737 C C . SER A 1 471 ? 0.894 -2.095 31.799 1.00 97.62 471 SER A C 1
ATOM 3739 O O . SER A 1 471 ? 1.797 -2.023 30.959 1.00 97.62 471 SER A O 1
ATOM 3741 N N . GLU A 1 472 ? 0.393 -1.017 32.403 1.00 97.75 472 GLU A N 1
ATOM 3742 C CA . GLU A 1 472 ? 0.855 0.356 32.147 1.00 97.75 472 GLU A CA 1
ATOM 3743 C C . GLU A 1 472 ? 2.353 0.545 32.424 1.00 97.75 472 GLU A C 1
ATOM 3745 O O . GLU A 1 472 ? 3.027 1.231 31.666 1.00 97.75 472 GLU A O 1
ATOM 3750 N N . THR A 1 473 ? 2.920 -0.093 33.453 1.00 97.69 473 THR A N 1
ATOM 3751 C CA . THR A 1 473 ? 4.357 0.037 33.763 1.00 97.69 473 THR A CA 1
ATOM 3752 C C . THR A 1 473 ? 5.227 -0.482 32.619 1.00 97.69 473 THR A C 1
ATOM 3754 O O . THR A 1 473 ? 6.071 0.246 32.103 1.00 97.69 473 THR A O 1
ATOM 3757 N N . LEU A 1 474 ? 4.985 -1.717 32.168 1.00 97.62 474 LEU A N 1
ATOM 3758 C CA . LEU A 1 474 ? 5.663 -2.285 30.997 1.00 97.62 474 LEU A CA 1
ATOM 3759 C C . LEU A 1 474 ? 5.409 -1.476 29.717 1.00 97.62 474 LEU A C 1
ATOM 3761 O O . LEU A 1 474 ? 6.324 -1.322 28.916 1.00 97.62 474 LEU A O 1
ATOM 3765 N N . GLY A 1 475 ? 4.205 -0.923 29.539 1.00 98.44 475 GLY A N 1
ATOM 3766 C CA . GLY A 1 475 ? 3.887 -0.042 28.412 1.00 98.44 475 GLY A CA 1
ATOM 3767 C C . GLY A 1 475 ? 4.726 1.241 28.406 1.00 98.44 475 GLY A C 1
ATOM 3768 O O . GLY A 1 475 ? 5.290 1.615 27.379 1.00 98.44 475 GLY A O 1
ATOM 3769 N N . LYS A 1 476 ? 4.898 1.868 29.574 1.00 98.69 476 LYS A N 1
ATOM 3770 C CA . LYS A 1 476 ? 5.748 3.055 29.764 1.00 98.69 476 LYS A CA 1
ATOM 3771 C C . LYS A 1 476 ? 7.234 2.755 29.587 1.00 98.69 476 LYS A C 1
ATOM 3773 O O . LYS A 1 476 ? 7.940 3.561 28.989 1.00 98.69 476 LYS A O 1
ATOM 3778 N N . ILE A 1 477 ? 7.702 1.598 30.060 1.00 98.56 477 ILE A N 1
ATOM 3779 C CA . ILE A 1 477 ? 9.081 1.134 29.832 1.00 98.56 477 ILE A CA 1
ATOM 3780 C C . ILE A 1 477 ? 9.316 0.907 28.337 1.00 98.56 477 ILE A C 1
ATOM 3782 O O . ILE A 1 477 ? 10.306 1.391 27.793 1.00 98.56 477 ILE A O 1
ATOM 3786 N N . HIS A 1 478 ? 8.382 0.226 27.665 1.00 98.62 478 HIS A N 1
ATOM 3787 C CA . HIS A 1 478 ? 8.428 0.021 26.221 1.00 98.62 478 HIS A CA 1
ATOM 3788 C C . HIS A 1 478 ? 8.520 1.355 25.471 1.00 98.62 478 HIS A C 1
ATOM 3790 O O . HIS A 1 478 ? 9.375 1.498 24.600 1.00 98.62 478 HIS A O 1
ATOM 3796 N N . PHE A 1 479 ? 7.701 2.344 25.845 1.00 98.81 479 PHE A N 1
ATOM 3797 C CA . PHE A 1 479 ? 7.773 3.695 25.287 1.00 98.81 479 PHE A CA 1
ATOM 3798 C C . PHE A 1 479 ? 9.139 4.349 25.508 1.00 98.81 479 PHE A C 1
ATOM 3800 O O . PHE A 1 479 ? 9.785 4.736 24.538 1.00 98.81 479 PHE A O 1
ATOM 3807 N N . ALA A 1 480 ? 9.578 4.475 26.763 1.00 98.69 480 ALA A N 1
ATOM 3808 C CA . ALA A 1 480 ? 10.774 5.239 27.107 1.00 98.69 480 ALA A CA 1
ATOM 3809 C C . ALA A 1 480 ? 12.022 4.677 26.415 1.00 98.69 480 ALA A C 1
ATOM 3811 O O . ALA A 1 480 ? 12.799 5.427 25.823 1.00 98.69 480 ALA A O 1
ATOM 3812 N N . LEU A 1 481 ? 12.175 3.349 26.433 1.00 98.62 481 LEU A N 1
ATOM 3813 C CA . LEU A 1 481 ? 13.284 2.680 25.766 1.00 98.62 481 LEU A CA 1
ATOM 3814 C C . LEU A 1 481 ? 13.173 2.784 24.243 1.00 98.62 481 LEU A C 1
ATOM 3816 O O . LEU A 1 481 ? 14.167 3.100 23.598 1.00 98.62 481 LEU A O 1
ATOM 3820 N N . SER A 1 482 ? 11.983 2.587 23.661 1.00 98.62 482 SER A N 1
ATOM 3821 C CA . SER A 1 482 ? 11.805 2.721 22.208 1.00 98.62 482 SER A CA 1
ATOM 3822 C C . SER A 1 482 ? 12.127 4.135 21.738 1.00 98.62 482 SER A C 1
ATOM 3824 O O . SER A 1 482 ? 12.853 4.294 20.765 1.00 98.62 482 SER A O 1
ATOM 3826 N N . PHE A 1 483 ? 11.632 5.162 22.431 1.00 98.75 483 PHE A N 1
ATOM 3827 C CA . PHE A 1 483 ? 11.863 6.563 22.080 1.00 98.75 483 PHE A CA 1
ATOM 3828 C C . PHE A 1 483 ? 13.351 6.929 22.140 1.00 98.75 483 PHE A C 1
ATOM 3830 O O . PHE A 1 483 ? 13.883 7.541 21.212 1.00 98.75 483 PHE A O 1
ATOM 3837 N N . LEU A 1 484 ? 14.041 6.519 23.208 1.00 98.69 484 LEU A N 1
ATOM 3838 C CA . LEU A 1 484 ? 15.476 6.745 23.356 1.00 98.69 484 LEU A CA 1
ATOM 3839 C C . LEU A 1 484 ? 16.265 6.028 22.254 1.00 98.69 484 LEU A C 1
ATOM 3841 O O . LEU A 1 484 ? 17.036 6.655 21.531 1.00 98.69 484 LEU A O 1
ATOM 3845 N N . LEU A 1 485 ? 16.057 4.720 22.104 1.00 98.62 485 LEU A N 1
ATOM 3846 C CA . LEU A 1 485 ? 16.845 3.878 21.204 1.00 98.62 485 LEU A CA 1
ATOM 3847 C C . LEU A 1 485 ? 16.557 4.161 19.729 1.00 98.62 485 LEU A C 1
ATOM 3849 O O . LEU A 1 485 ? 17.452 4.024 18.898 1.00 98.62 485 LEU A O 1
ATOM 3853 N N . PHE A 1 486 ? 15.350 4.626 19.408 1.00 98.62 486 PHE A N 1
ATOM 3854 C CA . PHE A 1 486 ? 15.029 5.168 18.093 1.00 98.62 486 PHE A CA 1
ATOM 3855 C C . PHE A 1 486 ? 15.987 6.312 17.727 1.00 98.62 486 PHE A C 1
ATOM 3857 O O . PHE A 1 486 ? 16.640 6.267 16.685 1.00 98.62 486 PHE A O 1
ATOM 3864 N N . ASN A 1 487 ? 16.140 7.301 18.614 1.00 98.69 487 ASN A N 1
ATOM 3865 C CA . ASN A 1 487 ? 17.046 8.424 18.373 1.00 98.69 487 ASN A CA 1
ATOM 3866 C C . ASN A 1 487 ? 18.512 7.971 18.346 1.00 98.69 487 ASN A C 1
ATOM 3868 O O . ASN A 1 487 ? 19.251 8.399 17.467 1.00 98.69 487 ASN A O 1
ATOM 3872 N N . VAL A 1 488 ? 18.925 7.054 19.229 1.00 98.56 488 VAL A N 1
ATOM 3873 C CA . VAL A 1 488 ? 20.283 6.467 19.193 1.00 98.56 488 VAL A CA 1
ATOM 3874 C C . VAL A 1 488 ? 20.556 5.753 17.863 1.00 98.56 488 VAL A C 1
ATOM 3876 O O . VAL A 1 488 ? 21.686 5.754 17.391 1.00 98.56 488 VAL A O 1
ATOM 3879 N N . THR A 1 489 ? 19.533 5.179 17.229 1.00 98.31 489 THR A N 1
ATOM 3880 C CA . THR A 1 489 ? 19.664 4.516 15.925 1.00 98.31 489 THR A CA 1
ATOM 3881 C C . THR A 1 489 ? 19.773 5.519 14.781 1.00 98.31 489 THR A C 1
ATOM 3883 O O . THR A 1 489 ? 20.713 5.461 13.992 1.00 98.31 489 THR A O 1
ATOM 3886 N N . PHE A 1 490 ? 18.800 6.424 14.656 1.00 98.50 490 PHE A N 1
ATOM 3887 C CA . PHE A 1 490 ? 18.611 7.198 13.426 1.00 98.50 490 PHE A CA 1
ATOM 3888 C C . PHE A 1 490 ? 19.183 8.612 13.484 1.00 98.50 490 PHE A C 1
ATOM 3890 O O . PHE A 1 490 ? 19.556 9.140 12.441 1.00 98.50 490 PHE A O 1
ATOM 3897 N N . PHE A 1 491 ? 19.315 9.225 14.664 1.00 98.31 491 PHE A N 1
ATOM 3898 C CA . PHE A 1 491 ? 19.910 10.560 14.766 1.00 98.31 491 PHE A CA 1
ATOM 3899 C C . PHE A 1 491 ? 21.375 10.584 14.297 1.00 98.31 491 PHE A C 1
ATOM 3901 O O . PHE A 1 491 ? 21.721 11.475 13.519 1.00 98.31 491 PHE A O 1
ATOM 3908 N N . PRO A 1 492 ? 22.238 9.600 14.649 1.00 98.12 492 PRO A N 1
ATOM 3909 C CA . PRO A 1 492 ? 23.610 9.566 14.146 1.00 98.12 492 PRO A CA 1
ATOM 3910 C C . PRO A 1 492 ? 23.708 9.511 12.618 1.00 98.12 492 PRO A C 1
ATOM 3912 O O . PRO A 1 492 ? 24.684 9.991 12.045 1.00 98.12 492 PRO A O 1
ATOM 3915 N N . MET A 1 493 ? 22.695 8.961 11.942 1.00 97.88 493 MET A N 1
ATOM 3916 C CA . MET A 1 493 ? 22.683 8.850 10.483 1.00 97.88 493 MET A CA 1
ATOM 3917 C C . MET A 1 493 ? 22.581 10.212 9.779 1.00 97.88 493 MET A C 1
ATOM 3919 O O . MET A 1 493 ? 23.020 10.318 8.637 1.00 97.88 493 MET A O 1
ATOM 3923 N N . PHE A 1 494 ? 22.100 11.274 10.441 1.00 97.44 494 PHE A N 1
ATOM 3924 C CA . PHE A 1 494 ? 22.166 12.629 9.876 1.00 97.44 494 PHE A CA 1
ATOM 3925 C C . PHE A 1 494 ? 23.609 13.131 9.719 1.00 97.44 494 PHE A C 1
ATOM 3927 O O . PHE A 1 494 ? 23.887 13.889 8.795 1.00 97.44 494 PHE A O 1
ATOM 3934 N N . PHE A 1 495 ? 24.551 12.663 10.547 1.00 96.31 495 PHE A N 1
ATOM 3935 C CA . PHE A 1 495 ? 25.980 12.971 10.389 1.00 96.31 495 PHE A CA 1
ATOM 3936 C C . PHE A 1 495 ? 26.652 12.146 9.281 1.00 96.31 495 PHE A C 1
ATOM 3938 O O . PHE A 1 495 ? 27.776 12.440 8.888 1.00 96.31 495 PHE A O 1
ATOM 3945 N N . LEU A 1 496 ? 25.955 11.144 8.740 1.00 96.94 496 LEU A N 1
ATOM 3946 C CA . LEU A 1 496 ? 26.389 10.328 7.605 1.00 96.94 496 LEU A CA 1
ATOM 3947 C C . LEU A 1 496 ? 25.872 10.890 6.266 1.00 96.94 496 LEU A C 1
ATOM 3949 O O . LEU A 1 496 ? 25.687 10.151 5.304 1.00 96.94 496 LEU A O 1
ATOM 3953 N N . TYR A 1 497 ? 25.640 12.202 6.172 1.00 95.06 497 TYR A N 1
ATOM 3954 C CA . TYR A 1 497 ? 25.101 12.851 4.970 1.00 95.06 497 TYR A CA 1
ATOM 3955 C C . TYR A 1 497 ? 26.024 12.779 3.741 1.00 95.06 497 TYR A C 1
ATOM 3957 O O . TYR A 1 497 ? 25.546 12.961 2.633 1.00 95.06 497 TYR A O 1
ATOM 3965 N N . GLN A 1 498 ? 27.308 12.451 3.919 1.00 94.81 498 GLN A N 1
ATOM 3966 C CA . GLN A 1 498 ? 28.252 12.177 2.824 1.00 94.81 498 GLN A CA 1
ATOM 3967 C C . GLN A 1 498 ? 28.460 10.678 2.565 1.00 94.81 498 GLN A C 1
ATOM 3969 O O . GLN A 1 498 ? 29.168 10.307 1.634 1.00 94.81 498 GLN A O 1
ATOM 3974 N N . MET A 1 499 ? 27.889 9.802 3.399 1.00 97.56 499 MET A N 1
ATOM 3975 C CA . MET A 1 499 ? 27.973 8.357 3.211 1.00 97.56 499 MET A CA 1
ATOM 3976 C C . MET A 1 499 ? 26.833 7.912 2.289 1.00 97.56 499 MET A C 1
ATOM 3978 O O . MET A 1 499 ? 25.663 8.054 2.668 1.00 97.56 499 MET A O 1
ATOM 3982 N N . PRO A 1 500 ? 27.129 7.328 1.115 1.00 97.06 500 PRO A N 1
ATOM 3983 C CA . PRO A 1 500 ? 26.094 6.787 0.247 1.00 97.06 500 PRO A CA 1
ATOM 3984 C C . PRO A 1 500 ? 25.285 5.695 0.955 1.00 97.06 500 PRO A C 1
ATOM 3986 O O . PRO A 1 500 ? 25.820 4.862 1.691 1.00 97.06 500 PRO A O 1
ATOM 3989 N N . ARG A 1 501 ? 23.974 5.667 0.724 1.00 96.56 501 ARG A N 1
ATOM 3990 C CA . ARG A 1 501 ? 23.114 4.554 1.147 1.00 96.56 501 ARG A CA 1
ATOM 3991 C C . ARG A 1 501 ? 23.330 3.344 0.231 1.00 96.56 501 ARG A C 1
ATOM 3993 O O . ARG A 1 501 ? 23.787 3.490 -0.896 1.00 96.56 501 ARG A O 1
ATOM 4000 N N . ARG A 1 502 ? 22.912 2.154 0.681 1.00 95.75 502 ARG A N 1
ATOM 4001 C CA . ARG A 1 502 ? 23.006 0.883 -0.079 1.00 95.75 502 ARG A CA 1
ATOM 4002 C C . ARG A 1 502 ? 24.445 0.431 -0.400 1.00 95.75 502 ARG A C 1
ATOM 4004 O O . ARG A 1 502 ? 24.649 -0.333 -1.332 1.00 95.75 502 ARG A O 1
ATOM 4011 N N . ILE A 1 503 ? 25.424 0.850 0.399 1.00 95.75 503 ILE A N 1
ATOM 4012 C CA . ILE A 1 503 ? 26.776 0.272 0.395 1.00 95.75 503 ILE A CA 1
ATOM 4013 C C . ILE A 1 503 ? 26.915 -0.697 1.571 1.00 95.75 503 ILE A C 1
ATOM 4015 O O . ILE A 1 503 ? 26.415 -0.410 2.659 1.00 95.75 503 ILE A O 1
ATOM 4019 N N . PHE A 1 504 ? 27.570 -1.839 1.353 1.00 95.62 504 PHE A N 1
ATOM 4020 C CA . PHE A 1 504 ? 27.760 -2.871 2.383 1.00 95.62 504 PHE A CA 1
ATOM 4021 C C . PHE A 1 504 ? 29.039 -2.670 3.212 1.00 95.62 504 PHE A C 1
ATOM 4023 O O . PHE A 1 504 ? 29.240 -3.362 4.204 1.00 95.62 504 PHE A O 1
ATOM 4030 N N . THR A 1 505 ? 29.926 -1.751 2.818 1.00 96.56 505 THR A N 1
ATOM 4031 C CA . THR A 1 505 ? 31.171 -1.442 3.540 1.00 96.56 505 THR A CA 1
ATOM 4032 C C . THR A 1 505 ? 31.558 0.027 3.370 1.00 96.56 505 THR A C 1
ATOM 4034 O O . THR A 1 505 ? 31.030 0.721 2.501 1.00 96.56 505 THR A O 1
ATOM 4037 N N . TYR A 1 506 ? 32.479 0.493 4.209 1.00 96.56 506 TYR A N 1
ATOM 4038 C CA . TYR A 1 506 ? 33.054 1.832 4.193 1.00 96.56 506 TYR A CA 1
ATOM 4039 C C . TYR A 1 506 ? 34.475 1.831 4.770 1.00 96.56 506 TYR A C 1
ATOM 4041 O O . TYR A 1 506 ? 34.854 0.912 5.493 1.00 96.56 506 TYR A O 1
ATOM 4049 N N . ASN A 1 507 ? 35.248 2.878 4.470 1.00 94.81 507 ASN A N 1
ATOM 4050 C CA . ASN A 1 507 ? 36.632 3.057 4.930 1.00 94.81 507 ASN A CA 1
ATOM 4051 C C . ASN A 1 507 ? 36.940 4.473 5.462 1.00 94.81 507 ASN A C 1
ATOM 4053 O O . ASN A 1 507 ? 38.085 4.759 5.799 1.00 94.81 507 ASN A O 1
ATOM 4057 N N . VAL A 1 508 ? 35.942 5.356 5.540 1.00 96.62 508 VAL A N 1
ATOM 4058 C CA . VAL A 1 508 ? 36.112 6.729 6.032 1.00 96.62 508 VAL A CA 1
ATOM 4059 C C . VAL A 1 508 ? 36.013 6.751 7.558 1.00 96.62 508 VAL A C 1
ATOM 4061 O O . VAL A 1 508 ? 35.011 6.316 8.129 1.00 96.62 508 VAL A O 1
ATOM 4064 N N . GLU A 1 509 ? 37.041 7.284 8.221 1.00 96.00 509 GLU A N 1
ATOM 4065 C CA . GLU A 1 509 ? 37.159 7.288 9.686 1.00 96.00 509 GLU A CA 1
ATOM 4066 C C . GLU A 1 509 ? 35.995 8.017 10.377 1.00 96.00 509 GLU A C 1
ATOM 4068 O O . GLU A 1 509 ? 35.414 7.500 11.333 1.00 96.00 509 GLU A O 1
ATOM 4073 N N . SER A 1 510 ? 35.571 9.169 9.844 1.00 96.75 510 SER A N 1
ATOM 4074 C CA . SER A 1 510 ? 34.456 9.950 10.400 1.00 96.75 510 SER A CA 1
ATOM 4075 C C . SER A 1 510 ? 33.110 9.213 10.371 1.00 96.75 510 SER A C 1
ATOM 4077 O O . SER A 1 510 ? 32.199 9.575 11.115 1.00 96.75 510 SER A O 1
ATOM 4079 N N . TRP A 1 511 ? 32.970 8.153 9.565 1.00 97.62 511 TRP A N 1
ATOM 4080 C CA . TRP A 1 511 ? 31.746 7.348 9.488 1.00 97.62 511 TRP A CA 1
ATOM 4081 C C . TRP A 1 511 ? 31.708 6.200 10.500 1.00 97.62 511 TRP A C 1
ATOM 4083 O O . TRP A 1 511 ? 30.646 5.603 10.693 1.00 97.62 511 TRP A O 1
ATOM 4093 N N . VAL A 1 512 ? 32.828 5.888 11.163 1.00 97.88 512 VAL A N 1
ATOM 4094 C CA . VAL A 1 512 ? 32.936 4.749 12.088 1.00 97.88 512 VAL A CA 1
ATOM 4095 C C . VAL A 1 512 ? 32.042 4.943 13.310 1.00 97.88 512 VAL A C 1
ATOM 4097 O O . VAL A 1 512 ? 31.193 4.096 13.582 1.00 97.88 512 VAL A O 1
ATOM 4100 N N . LEU A 1 513 ? 32.192 6.062 14.028 1.00 97.75 513 LEU A N 1
ATOM 4101 C CA . LEU A 1 513 ? 31.445 6.303 15.264 1.00 97.75 513 LEU A CA 1
ATOM 4102 C C . LEU A 1 513 ? 29.923 6.386 15.031 1.00 97.75 513 LEU A C 1
ATOM 4104 O O . LEU A 1 513 ? 29.196 5.683 15.738 1.00 97.75 513 LEU A O 1
ATOM 4108 N N . PRO A 1 514 ? 29.405 7.157 14.049 1.00 98.25 514 PRO A N 1
ATOM 4109 C CA . PRO A 1 514 ? 27.967 7.200 13.800 1.00 98.25 514 PRO A CA 1
ATOM 4110 C C . PRO A 1 514 ? 27.385 5.835 13.421 1.00 98.25 514 PRO A C 1
ATOM 4112 O O . PRO A 1 514 ? 26.304 5.490 13.894 1.00 98.25 514 PRO A O 1
ATOM 4115 N N . ASN A 1 515 ? 28.101 5.029 12.625 1.00 98.19 515 ASN A N 1
ATOM 4116 C CA . ASN A 1 515 ? 27.645 3.682 12.289 1.00 98.19 515 ASN A CA 1
ATOM 4117 C C . ASN A 1 515 ? 27.629 2.749 13.500 1.00 98.19 515 ASN A C 1
ATOM 4119 O O . ASN A 1 515 ? 26.644 2.043 13.711 1.00 98.19 515 ASN A O 1
ATOM 4123 N N . PHE A 1 516 ? 28.678 2.770 14.317 1.00 98.12 516 PHE A N 1
ATOM 4124 C CA . PHE A 1 516 ? 28.756 1.944 15.515 1.00 98.12 516 PHE A CA 1
ATOM 4125 C C . PHE A 1 516 ? 27.605 2.248 16.488 1.00 98.12 516 PHE A C 1
ATOM 4127 O O . PHE A 1 516 ? 26.881 1.340 16.904 1.00 98.12 516 PHE A O 1
ATOM 4134 N N . VAL A 1 517 ? 27.372 3.533 16.782 1.00 98.44 517 VAL A N 1
ATOM 4135 C CA . VAL A 1 517 ? 26.279 3.979 17.663 1.00 98.44 517 VAL A CA 1
ATOM 4136 C C . VAL A 1 517 ? 24.917 3.617 17.072 1.00 98.44 517 VAL A C 1
ATOM 4138 O O . VAL A 1 517 ? 24.085 3.042 17.776 1.00 98.44 517 VAL A O 1
ATOM 4141 N N . ALA A 1 518 ? 24.706 3.875 15.777 1.00 98.25 518 ALA A N 1
ATOM 4142 C CA . ALA A 1 518 ? 23.462 3.526 15.100 1.00 98.25 518 ALA A CA 1
ATOM 4143 C C . ALA A 1 518 ? 23.189 2.012 15.128 1.00 98.25 518 ALA A C 1
ATOM 4145 O O . ALA A 1 518 ? 22.041 1.593 15.264 1.00 98.25 518 ALA A O 1
ATOM 4146 N N . SER A 1 519 ? 24.227 1.174 15.034 1.00 97.38 519 SER A N 1
ATOM 4147 C CA . SER A 1 519 ? 24.090 -0.286 15.098 1.00 97.38 519 SER A CA 1
ATOM 4148 C C . SER A 1 519 ? 23.733 -0.785 16.498 1.00 97.38 519 SER A C 1
ATOM 4150 O O . SER A 1 519 ? 22.814 -1.592 16.625 1.00 97.38 519 SER A O 1
ATOM 4152 N N . ILE A 1 520 ? 24.364 -0.254 17.553 1.00 96.62 520 ILE A N 1
ATOM 4153 C CA . ILE A 1 520 ? 23.970 -0.551 18.942 1.00 96.62 520 ILE A CA 1
ATOM 4154 C C . ILE A 1 520 ? 22.524 -0.115 19.193 1.00 96.62 520 ILE A C 1
ATOM 4156 O O . ILE A 1 520 ? 21.729 -0.886 19.737 1.00 96.62 520 ILE A O 1
ATOM 4160 N N . GLY A 1 521 ? 22.176 1.101 18.761 1.00 97.44 521 GLY A N 1
ATOM 4161 C CA . GLY A 1 521 ? 20.814 1.617 18.827 1.00 97.44 521 GLY A CA 1
ATOM 4162 C C . GLY A 1 521 ? 19.822 0.659 18.176 1.00 97.44 521 GLY A C 1
ATOM 4163 O O . GLY A 1 521 ? 18.839 0.288 18.813 1.00 97.44 521 GLY A O 1
ATOM 4164 N N . ALA A 1 522 ? 20.112 0.197 16.956 1.00 95.69 522 ALA A N 1
ATOM 4165 C CA . ALA A 1 522 ? 19.224 -0.677 16.199 1.00 95.69 522 ALA A CA 1
ATOM 4166 C C . ALA A 1 522 ? 19.003 -2.030 16.888 1.00 95.69 522 ALA A C 1
ATOM 4168 O O . ALA A 1 522 ? 17.862 -2.481 17.000 1.00 95.69 522 ALA A O 1
ATOM 4169 N N . PHE A 1 523 ? 20.071 -2.668 17.383 1.00 92.12 523 PHE A N 1
ATOM 4170 C CA . PHE A 1 523 ? 19.969 -3.958 18.075 1.00 92.12 523 PHE A CA 1
ATOM 4171 C C . PHE A 1 523 ? 19.081 -3.857 19.312 1.00 92.12 523 PHE A C 1
ATOM 4173 O O . PHE A 1 523 ? 18.175 -4.669 19.509 1.00 92.12 523 PHE A O 1
ATOM 4180 N N . LEU A 1 524 ? 19.309 -2.823 20.122 1.00 95.38 524 LEU A N 1
ATOM 4181 C CA . LEU A 1 524 ? 18.536 -2.588 21.332 1.00 95.38 524 LEU A CA 1
ATOM 4182 C C . LEU A 1 524 ? 17.098 -2.160 21.006 1.00 95.38 524 LEU A C 1
ATOM 4184 O O . LEU A 1 524 ? 16.168 -2.616 21.668 1.00 95.38 524 LEU A O 1
ATOM 4188 N N . PHE A 1 525 ? 16.890 -1.325 19.983 1.00 96.38 525 PHE A N 1
ATOM 4189 C CA . PHE A 1 525 ? 15.565 -0.861 19.568 1.00 96.38 525 PHE A CA 1
ATOM 4190 C C . PHE A 1 525 ? 14.666 -2.028 19.144 1.00 96.38 525 PHE A C 1
ATOM 4192 O O . PHE A 1 525 ? 13.521 -2.113 19.595 1.00 96.38 525 PHE A O 1
ATOM 4199 N N . VAL A 1 526 ? 15.191 -2.955 18.333 1.00 89.94 526 VAL A N 1
ATOM 4200 C CA . VAL A 1 526 ? 14.457 -4.163 17.926 1.00 89.94 526 VAL A CA 1
ATOM 4201 C C . VAL A 1 526 ? 14.210 -5.079 19.127 1.00 89.94 526 VAL A C 1
ATOM 4203 O O . VAL A 1 526 ? 13.089 -5.554 19.307 1.00 89.94 526 VAL A O 1
ATOM 4206 N N . ALA A 1 527 ? 15.206 -5.281 19.996 1.00 87.88 527 ALA A N 1
ATOM 4207 C CA . ALA A 1 527 ? 15.050 -6.107 21.195 1.00 87.88 527 ALA A CA 1
ATOM 4208 C C . ALA A 1 527 ? 13.965 -5.570 22.147 1.00 87.88 527 ALA A C 1
ATOM 4210 O O . ALA A 1 527 ? 13.195 -6.343 22.717 1.00 87.88 527 ALA A O 1
ATOM 4211 N N . VAL A 1 528 ? 13.845 -4.248 22.285 1.00 95.69 528 VAL A N 1
ATOM 4212 C CA . VAL A 1 528 ? 12.846 -3.604 23.152 1.00 95.69 528 VAL A CA 1
ATOM 4213 C C . VAL A 1 528 ? 11.409 -3.863 22.702 1.00 95.69 528 VAL A C 1
ATOM 4215 O O . VAL A 1 528 ? 10.516 -3.906 23.552 1.00 95.69 528 VAL A O 1
ATOM 4218 N N . GLN A 1 529 ? 11.171 -4.149 21.419 1.00 94.31 529 GLN A N 1
ATOM 4219 C CA . GLN A 1 529 ? 9.836 -4.523 20.936 1.00 94.31 529 GLN A CA 1
ATOM 4220 C C . GLN A 1 529 ? 9.334 -5.824 21.588 1.00 94.31 529 GLN A C 1
ATOM 4222 O O . GLN A 1 529 ? 8.127 -6.017 21.753 1.00 94.31 529 GLN A O 1
ATOM 4227 N N . ALA A 1 530 ? 10.238 -6.691 22.063 1.00 88.31 530 ALA A N 1
ATOM 4228 C CA . ALA A 1 530 ? 9.864 -7.876 22.831 1.00 88.31 530 ALA A CA 1
ATOM 4229 C C . ALA A 1 530 ? 9.132 -7.520 24.137 1.00 88.31 530 ALA A C 1
ATOM 4231 O O . ALA A 1 530 ? 8.245 -8.264 24.549 1.00 88.31 530 ALA A O 1
ATOM 4232 N N . ILE A 1 531 ? 9.425 -6.369 24.762 1.00 94.12 531 ILE A N 1
ATOM 4233 C CA . ILE A 1 531 ? 8.718 -5.904 25.970 1.00 94.12 531 ILE A CA 1
ATOM 4234 C C . ILE A 1 531 ? 7.234 -5.700 25.667 1.00 94.12 531 ILE A C 1
ATOM 4236 O O . ILE A 1 531 ? 6.385 -6.119 26.455 1.00 94.12 531 ILE A O 1
ATOM 4240 N N . MET A 1 532 ? 6.907 -5.107 24.515 1.00 94.94 532 MET A N 1
ATOM 4241 C CA . MET A 1 532 ? 5.521 -4.976 24.069 1.00 94.94 532 MET A CA 1
ATOM 4242 C C . MET A 1 532 ? 4.884 -6.345 23.865 1.00 94.94 532 MET A C 1
ATOM 4244 O O . MET A 1 532 ? 3.812 -6.591 24.408 1.00 94.94 532 MET A O 1
ATOM 4248 N N . VAL A 1 533 ? 5.541 -7.250 23.135 1.00 89.25 533 VAL A N 1
ATOM 4249 C CA . VAL A 1 533 ? 5.001 -8.595 22.884 1.00 89.25 533 VAL A CA 1
ATOM 4250 C C . VAL A 1 533 ? 4.717 -9.321 24.199 1.00 89.25 533 VAL A C 1
ATOM 4252 O O . VAL A 1 533 ? 3.607 -9.817 24.393 1.00 89.25 533 VAL A O 1
ATOM 4255 N N . VAL A 1 534 ? 5.668 -9.328 25.138 1.00 88.56 534 VAL A N 1
ATOM 4256 C CA . VAL A 1 534 ? 5.481 -9.935 26.463 1.00 88.56 534 VAL A CA 1
ATOM 4257 C C . VAL A 1 534 ? 4.326 -9.272 27.206 1.00 88.56 534 VAL A C 1
ATOM 4259 O O . VAL A 1 534 ? 3.463 -9.981 27.719 1.00 88.56 534 VAL A O 1
ATOM 4262 N N . ASN A 1 535 ? 4.262 -7.939 27.231 1.00 94.56 535 ASN A N 1
ATOM 4263 C CA . ASN A 1 535 ? 3.189 -7.210 27.903 1.00 94.56 535 ASN A CA 1
ATOM 4264 C C . ASN A 1 535 ? 1.815 -7.592 27.336 1.00 94.56 535 ASN A C 1
ATOM 4266 O O . ASN A 1 535 ? 0.929 -7.995 28.087 1.00 94.56 535 ASN A O 1
ATOM 4270 N N . LEU A 1 536 ? 1.637 -7.525 26.016 1.00 90.19 536 LEU A N 1
ATOM 4271 C CA . LEU A 1 536 ? 0.350 -7.773 25.368 1.00 90.19 536 LEU A CA 1
ATOM 4272 C C . LEU A 1 536 ? -0.066 -9.251 25.451 1.00 90.19 536 LEU A C 1
ATOM 4274 O O . LEU A 1 536 ? -1.218 -9.548 25.775 1.00 90.19 536 LEU A O 1
ATOM 4278 N N . VAL A 1 537 ? 0.857 -10.195 25.235 1.00 86.31 537 VAL A N 1
ATOM 4279 C CA . VAL A 1 537 ? 0.566 -11.638 25.328 1.00 86.31 537 VAL A CA 1
ATOM 4280 C C . VAL A 1 537 ? 0.246 -12.039 26.766 1.00 86.31 537 VAL A C 1
ATOM 4282 O O . VAL A 1 537 ? -0.768 -12.696 27.012 1.00 86.31 537 VAL A O 1
ATOM 4285 N N . PHE A 1 538 ? 1.065 -11.617 27.734 1.00 85.62 538 PHE A N 1
ATOM 4286 C CA . PHE A 1 538 ? 0.821 -11.911 29.145 1.00 85.62 538 PHE A CA 1
ATOM 4287 C C . PHE A 1 538 ? -0.500 -11.300 29.616 1.00 85.62 538 PHE A C 1
ATOM 4289 O O . PHE A 1 538 ? -1.276 -11.965 30.297 1.00 85.62 538 PHE A O 1
ATOM 4296 N N . SER A 1 539 ? -0.805 -10.072 29.195 1.00 88.62 539 SER A N 1
ATOM 4297 C CA . SER A 1 539 ? -2.052 -9.391 29.552 1.00 88.62 539 SER A CA 1
ATOM 4298 C C . SER A 1 539 ? -3.284 -10.035 28.919 1.00 88.62 539 SER A C 1
ATOM 4300 O O . SER A 1 539 ? -4.328 -10.114 29.557 1.00 88.62 539 SER A O 1
ATOM 4302 N N . THR A 1 540 ? -3.168 -10.579 27.708 1.00 84.31 540 THR A N 1
ATOM 4303 C CA . THR A 1 540 ? -4.260 -11.350 27.089 1.00 84.31 540 THR A CA 1
ATOM 4304 C C . THR A 1 540 ? -4.575 -12.610 27.904 1.00 84.31 540 THR A C 1
ATOM 4306 O O . THR A 1 540 ? -5.738 -12.958 28.102 1.00 84.31 540 THR A O 1
ATOM 4309 N N . LEU A 1 541 ? -3.542 -13.282 28.425 1.00 80.25 541 LEU A N 1
ATOM 4310 C CA . LEU A 1 541 ? -3.682 -14.531 29.180 1.00 80.25 541 LEU A CA 1
ATOM 4311 C C . LEU A 1 541 ? -4.081 -14.326 30.649 1.00 80.25 541 LEU A C 1
ATOM 4313 O O . LEU A 1 541 ? -4.894 -15.083 31.176 1.00 80.25 541 LEU A O 1
ATOM 4317 N N . TYR A 1 542 ? -3.503 -13.324 31.309 1.00 84.38 542 TYR A N 1
ATOM 4318 C CA . TYR A 1 542 ? -3.546 -13.160 32.767 1.00 84.38 542 TYR A CA 1
ATOM 4319 C C . TYR A 1 542 ? -3.965 -11.757 33.219 1.00 84.38 542 TYR A C 1
ATOM 4321 O O . TYR A 1 542 ? -4.096 -11.514 34.416 1.00 84.38 542 TYR A O 1
ATOM 4329 N N . GLY A 1 543 ? -4.182 -10.828 32.287 1.00 87.44 543 GLY A N 1
ATOM 4330 C CA . GLY A 1 543 ? -4.557 -9.454 32.601 1.00 87.44 543 GLY A CA 1
ATOM 4331 C C . GLY A 1 543 ? -5.930 -9.344 33.265 1.00 87.44 543 GLY A C 1
ATOM 4332 O O . GLY A 1 543 ? -6.811 -10.209 33.124 1.00 87.44 543 GLY A O 1
ATOM 4333 N N . GLY A 1 544 ? -6.118 -8.234 33.979 1.00 90.56 544 GLY A N 1
ATOM 4334 C CA . GLY A 1 544 ? -7.409 -7.849 34.542 1.00 90.56 544 GLY A CA 1
ATOM 4335 C C . GLY A 1 544 ? -8.449 -7.616 33.444 1.00 90.56 544 GLY A C 1
ATOM 4336 O O . GLY A 1 544 ? -8.108 -7.247 32.319 1.00 90.56 544 GLY A O 1
ATOM 4337 N N . ILE A 1 545 ? -9.723 -7.855 33.757 1.00 92.62 545 ILE A N 1
ATOM 4338 C CA . ILE A 1 545 ? -10.828 -7.598 32.825 1.00 92.62 545 ILE A CA 1
ATOM 4339 C C . ILE A 1 545 ? -10.887 -6.096 32.533 1.00 92.62 545 ILE A C 1
ATOM 4341 O O . ILE A 1 545 ? -10.873 -5.281 33.455 1.00 92.62 545 ILE A O 1
ATOM 4345 N N . ALA A 1 546 ? -10.951 -5.738 31.254 1.00 90.94 546 ALA A N 1
ATOM 4346 C CA . ALA A 1 546 ? -11.117 -4.357 30.842 1.00 90.94 546 ALA A CA 1
ATOM 4347 C C . ALA A 1 546 ? -12.553 -3.872 31.099 1.00 90.94 546 ALA A C 1
ATOM 4349 O O . ALA A 1 546 ? -13.507 -4.546 30.698 1.00 90.94 546 ALA A O 1
ATOM 4350 N N . PRO A 1 547 ? -12.737 -2.685 31.706 1.00 90.81 547 PRO A N 1
ATOM 4351 C CA . PRO A 1 547 ? -14.009 -1.974 31.645 1.00 90.81 547 PRO A CA 1
ATOM 4352 C C . PRO A 1 547 ? -14.457 -1.766 30.189 1.00 90.81 547 PRO A C 1
ATOM 4354 O O . PRO A 1 547 ? -13.626 -1.679 29.288 1.00 90.81 547 PRO A O 1
ATOM 4357 N N . LYS A 1 548 ? -15.768 -1.618 29.946 1.00 87.38 548 LYS A N 1
ATOM 4358 C CA . LYS A 1 548 ? -16.309 -1.384 28.587 1.00 87.38 548 LYS A CA 1
ATOM 4359 C C . LYS A 1 548 ? -15.724 -0.128 27.916 1.00 87.38 548 LYS A C 1
ATOM 4361 O O . LYS A 1 548 ? -15.497 -0.136 26.704 1.00 87.38 548 LYS A O 1
ATOM 4366 N N . ASN A 1 549 ? -15.469 0.906 28.721 1.00 93.38 549 ASN A N 1
ATOM 4367 C CA . ASN A 1 549 ? -14.836 2.165 28.339 1.00 93.38 549 ASN A CA 1
ATOM 4368 C C . ASN A 1 549 ? -13.746 2.530 29.370 1.00 93.38 549 ASN A C 1
ATOM 4370 O O . ASN A 1 549 ? -14.019 3.285 30.302 1.00 93.38 549 ASN A O 1
ATOM 4374 N N . PRO A 1 550 ? -12.529 1.969 29.258 1.00 93.31 550 PRO A N 1
ATOM 4375 C CA . PRO A 1 550 ? -11.460 2.195 30.234 1.00 93.31 550 PRO A CA 1
ATOM 4376 C C . PRO A 1 550 ? -10.879 3.614 30.165 1.00 93.31 550 PRO A C 1
ATOM 4378 O O . PRO A 1 550 ? -10.182 4.049 31.080 1.00 93.31 550 PRO A O 1
ATOM 4381 N N . TRP A 1 551 ? -11.146 4.332 29.072 1.00 93.94 551 TRP A N 1
ATOM 4382 C CA . TRP A 1 551 ? -10.527 5.620 28.781 1.00 93.94 551 TRP A CA 1
ATOM 4383 C C . TRP A 1 551 ? -11.451 6.815 28.985 1.00 93.94 551 TRP A C 1
ATOM 4385 O O . TRP A 1 551 ? -10.947 7.931 28.911 1.00 93.94 551 TRP A O 1
ATOM 4395 N N . GLU A 1 552 ? -12.742 6.580 29.244 1.00 90.00 552 GLU A N 1
ATOM 4396 C CA . GLU A 1 552 ? -13.807 7.597 29.234 1.00 90.00 552 GLU A CA 1
ATOM 4397 C C . GLU A 1 552 ? -13.952 8.291 27.867 1.00 90.00 552 GLU A C 1
ATOM 4399 O O . GLU A 1 552 ? -14.323 9.457 27.764 1.00 90.00 552 GLU A O 1
ATOM 4404 N N . ALA A 1 553 ? -13.666 7.554 26.790 1.00 91.31 553 ALA A N 1
ATOM 4405 C CA . ALA A 1 553 ? -13.772 8.041 25.421 1.00 91.31 553 ALA A CA 1
ATOM 4406 C C . ALA A 1 553 ? -15.238 8.215 24.983 1.00 91.31 553 ALA A C 1
ATOM 4408 O O . ALA A 1 553 ? -16.146 7.584 25.531 1.00 91.31 553 ALA A O 1
ATOM 4409 N N . HIS A 1 554 ? -15.471 9.065 23.981 1.00 84.88 554 HIS A N 1
ATOM 4410 C CA . HIS A 1 554 ? -16.820 9.463 23.550 1.00 84.88 554 HIS A CA 1
ATOM 4411 C C . HIS A 1 554 ? -17.289 8.809 22.246 1.00 84.88 554 HIS A C 1
ATOM 4413 O O . HIS A 1 554 ? -18.463 8.925 21.890 1.00 84.88 554 HIS A O 1
ATOM 4419 N N . THR A 1 555 ? -16.391 8.135 21.536 1.00 86.50 555 THR A N 1
ATOM 4420 C CA . THR A 1 555 ? -16.680 7.466 20.269 1.00 86.50 555 THR A CA 1
ATOM 4421 C C . THR A 1 555 ? -17.463 6.162 20.490 1.00 86.50 555 THR A C 1
ATOM 4423 O O . THR A 1 555 ? -17.470 5.576 21.578 1.00 86.50 555 THR A O 1
ATOM 4426 N N . SER A 1 556 ? -18.219 5.748 19.473 1.00 86.00 556 SER A N 1
ATOM 4427 C CA . SER A 1 556 ? -19.228 4.679 19.548 1.00 86.00 556 SER A CA 1
ATOM 4428 C C . SER A 1 556 ? -18.645 3.297 19.846 1.00 86.00 556 SER A C 1
ATOM 4430 O O . SER A 1 556 ? -19.305 2.494 20.501 1.00 86.00 556 SER A O 1
ATOM 4432 N N . GLU A 1 557 ? -17.396 3.022 19.468 1.00 88.19 557 GLU A N 1
ATOM 4433 C CA . GLU A 1 557 ? -16.724 1.752 19.745 1.00 88.19 557 GLU A CA 1
ATOM 4434 C C . GLU A 1 557 ? -16.545 1.487 21.245 1.00 88.19 557 GLU A C 1
ATOM 4436 O O . GLU A 1 557 ? -16.378 0.335 21.648 1.00 88.19 557 GLU A O 1
ATOM 4441 N N . TRP A 1 558 ? -16.599 2.523 22.087 1.00 89.56 558 TRP A N 1
ATOM 4442 C CA . TRP A 1 558 ? -16.498 2.413 23.545 1.00 89.56 558 TRP A CA 1
ATOM 4443 C C . TRP A 1 558 ? -17.853 2.355 24.259 1.00 89.56 558 TRP A C 1
ATOM 4445 O O . TRP A 1 558 ? -17.893 2.168 25.477 1.00 89.56 558 TRP A O 1
ATOM 4455 N N . GLN A 1 559 ? -18.962 2.470 23.528 1.00 79.56 559 GLN A N 1
ATOM 4456 C CA . GLN A 1 559 ? -20.313 2.348 24.079 1.00 79.56 559 GLN A CA 1
ATOM 4457 C C . GLN A 1 559 ? -20.712 0.862 24.217 1.00 79.56 559 GLN A C 1
ATOM 4459 O O . GLN A 1 559 ? -20.048 -0.023 23.676 1.00 79.56 559 GLN A O 1
ATOM 4464 N N . SER A 1 560 ? -21.730 0.545 25.028 1.00 56.91 560 SER A N 1
ATOM 4465 C CA . SER A 1 560 ? -22.141 -0.853 25.253 1.00 56.91 560 SER A CA 1
ATOM 4466 C C . SER A 1 560 ? -22.747 -1.481 23.989 1.00 56.91 560 SER A C 1
ATOM 4468 O O . SER A 1 560 ? -23.390 -0.794 23.202 1.00 56.91 560 SER A O 1
ATOM 4470 N N . ASP A 1 561 ? -22.617 -2.804 23.820 1.00 46.94 561 ASP A N 1
ATOM 4471 C CA . ASP A 1 561 ? -23.270 -3.526 22.712 1.00 46.94 561 ASP A CA 1
ATOM 4472 C C . ASP A 1 561 ? -24.803 -3.334 22.722 1.00 46.94 561 ASP A C 1
ATOM 4474 O O . ASP A 1 561 ? -25.423 -3.219 21.670 1.00 46.94 561 ASP A O 1
ATOM 4478 N N . GLU A 1 562 ? -25.416 -3.193 23.906 1.00 33.72 562 GLU A N 1
ATOM 4479 C CA . GLU A 1 562 ? -26.829 -2.815 24.058 1.00 33.72 562 GLU A CA 1
ATOM 4480 C C . GLU A 1 562 ? -27.128 -1.413 23.521 1.00 33.72 562 GLU A C 1
ATOM 4482 O O . GLU A 1 562 ? -28.183 -1.239 22.920 1.00 33.72 562 GLU A O 1
ATOM 4487 N N . ALA A 1 563 ? -26.215 -0.443 23.678 1.00 31.31 563 ALA A N 1
ATOM 4488 C CA . ALA A 1 563 ? -26.344 0.897 23.101 1.00 31.31 563 ALA A CA 1
ATOM 4489 C C . ALA A 1 563 ? -26.318 0.832 21.567 1.00 31.31 563 ALA A C 1
ATOM 4491 O O . ALA A 1 563 ? -27.169 1.430 20.922 1.00 31.31 563 ALA A O 1
ATOM 4492 N N . LEU A 1 564 ? -25.423 0.030 20.975 1.00 35.09 564 LEU A N 1
ATOM 4493 C CA . LEU A 1 564 ? -25.366 -0.216 19.523 1.00 35.09 564 LEU A CA 1
ATOM 4494 C C . LEU A 1 564 ? -26.638 -0.903 18.987 1.00 35.09 564 LEU A C 1
ATOM 4496 O O . LEU A 1 564 ? -27.105 -0.575 17.895 1.00 35.09 564 LEU A O 1
ATOM 4500 N N . VAL A 1 565 ? -27.251 -1.798 19.771 1.00 30.72 565 VAL A N 1
ATOM 4501 C CA . VAL A 1 565 ? -28.567 -2.388 19.463 1.00 30.72 565 VAL A CA 1
ATOM 4502 C C . VAL A 1 565 ? -29.691 -1.355 19.619 1.00 30.72 565 VAL A C 1
ATOM 4504 O O . VAL A 1 565 ? -30.565 -1.284 18.747 1.00 30.72 565 VAL A O 1
ATOM 4507 N N . THR A 1 566 ? -29.645 -0.498 20.648 1.00 27.33 566 THR A N 1
ATOM 4508 C CA . THR A 1 566 ? -30.629 0.583 20.840 1.00 27.33 566 THR A CA 1
ATOM 4509 C C . THR A 1 566 ? -30.521 1.671 19.777 1.00 27.33 566 THR A C 1
ATOM 4511 O O . THR A 1 566 ? -31.570 2.121 19.341 1.00 27.33 566 THR A O 1
ATOM 4514 N N . PHE A 1 567 ? -29.336 2.007 19.249 1.00 29.97 567 PHE A N 1
ATOM 4515 C CA . PHE A 1 567 ? -29.193 2.890 18.074 1.00 29.97 567 PHE A CA 1
ATOM 4516 C C . PHE A 1 567 ? -29.917 2.343 16.836 1.00 29.97 567 PHE A C 1
ATOM 4518 O O . PHE A 1 567 ? -30.376 3.113 15.993 1.00 29.97 567 PHE A O 1
ATOM 4525 N N . SER A 1 568 ? -30.059 1.016 16.715 1.00 29.86 568 SER A N 1
ATOM 4526 C CA . SER A 1 568 ? -30.869 0.415 15.649 1.00 29.86 568 SER A CA 1
ATOM 4527 C C . SER A 1 568 ? -32.371 0.420 15.979 1.00 29.86 568 SER A C 1
ATOM 4529 O O . SER A 1 568 ? -33.196 0.607 15.082 1.00 29.86 568 SER A O 1
ATOM 4531 N N . GLN A 1 569 ? -32.740 0.281 17.259 1.00 29.19 569 GLN A N 1
ATOM 4532 C CA . GLN A 1 569 ? -34.132 0.177 17.713 1.00 29.19 569 GLN A CA 1
ATOM 4533 C C . GLN A 1 569 ? -34.828 1.529 17.950 1.00 29.19 569 GLN A C 1
ATOM 4535 O O . GLN A 1 569 ? -36.031 1.621 17.711 1.00 29.19 569 GLN A O 1
ATOM 4540 N N . THR A 1 570 ? -34.124 2.599 18.331 1.00 28.56 570 THR A N 1
ATOM 4541 C CA . THR A 1 570 ? -34.710 3.951 18.477 1.00 28.56 570 THR A CA 1
ATOM 4542 C C . THR A 1 570 ? -35.186 4.522 17.142 1.00 28.56 570 THR A C 1
ATOM 4544 O O . THR A 1 570 ? -36.117 5.324 17.107 1.00 28.56 570 THR A O 1
ATOM 4547 N N . SER A 1 571 ? -34.647 4.030 16.022 1.00 30.88 571 SER A N 1
ATOM 4548 C CA . SER A 1 571 ? -35.139 4.355 14.678 1.00 30.88 571 SER A CA 1
ATOM 4549 C C . SER A 1 571 ? -36.494 3.705 14.333 1.00 30.88 571 SER A C 1
ATOM 4551 O O . SER A 1 571 ? -37.153 4.125 13.383 1.00 30.88 571 SER A O 1
ATOM 4553 N N . ARG A 1 572 ? -36.952 2.712 15.117 1.00 34.00 572 ARG A N 1
ATOM 4554 C CA . ARG A 1 572 ? -38.243 2.026 14.920 1.00 34.00 572 ARG A CA 1
ATOM 4555 C C . ARG A 1 572 ? -39.423 2.703 15.616 1.00 34.00 572 ARG A C 1
ATOM 4557 O O . ARG A 1 572 ? -40.560 2.368 15.298 1.00 34.00 572 ARG A O 1
ATOM 4564 N N . SER A 1 573 ? -39.206 3.669 16.511 1.00 30.05 573 SER A N 1
ATOM 4565 C CA . SER A 1 573 ? -40.299 4.368 17.197 1.00 30.05 573 SER A CA 1
ATOM 4566 C C . SER A 1 573 ? -40.490 5.800 16.692 1.00 30.05 573 SER A C 1
ATOM 4568 O O . SER A 1 573 ? -40.398 6.759 17.454 1.00 30.05 573 SER A O 1
ATOM 4570 N N . GLN A 1 574 ? -40.8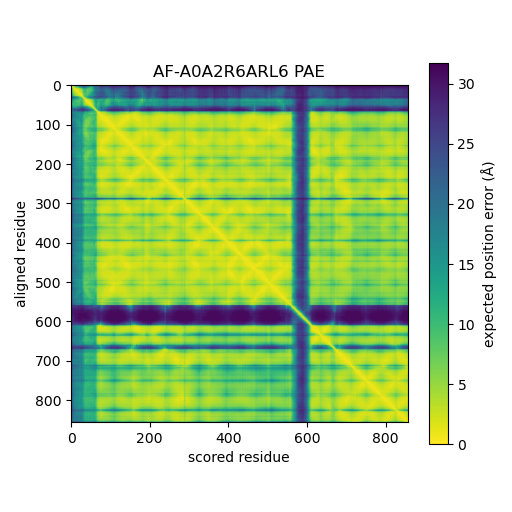54 5.956 15.416 1.00 30.22 574 GLN A N 1
ATOM 4571 C CA . GLN A 1 574 ? -41.778 7.036 15.060 1.00 30.22 574 GLN A CA 1
ATOM 4572 C C . GLN A 1 574 ? -43.187 6.608 15.481 1.00 30.22 574 GLN A C 1
ATOM 4574 O O . GLN A 1 574 ? -43.996 6.170 14.668 1.00 30.22 574 GLN A O 1
ATOM 4579 N N . ILE A 1 575 ? -43.483 6.717 16.775 1.00 29.72 575 ILE A N 1
ATOM 4580 C CA . ILE A 1 575 ? -44.861 6.692 17.264 1.00 29.72 575 ILE A CA 1
ATOM 4581 C C . ILE A 1 575 ? -45.124 8.044 17.912 1.00 29.72 575 ILE A C 1
ATOM 4583 O O . ILE A 1 575 ? -44.391 8.492 18.791 1.00 29.72 575 ILE A O 1
ATOM 4587 N N . LYS A 1 576 ? -46.156 8.708 17.387 1.00 25.97 576 LYS A N 1
ATOM 4588 C CA . LYS A 1 576 ? -46.630 10.036 17.768 1.00 25.97 576 LYS A CA 1
ATOM 4589 C C . LYS A 1 576 ? -46.678 10.200 19.286 1.00 25.97 576 LYS A C 1
ATOM 4591 O O . LYS A 1 576 ? -47.338 9.448 19.999 1.00 25.97 576 LYS A O 1
ATOM 4596 N N . LEU A 1 577 ? -46.003 11.248 19.738 1.00 30.31 577 LEU A N 1
ATOM 4597 C CA . LEU A 1 577 ? -45.983 11.748 21.101 1.00 30.31 577 LEU A CA 1
ATOM 4598 C C . LEU A 1 577 ? -47.358 12.347 21.457 1.00 30.31 577 LEU A C 1
ATOM 4600 O O . LEU A 1 577 ? -47.544 13.559 21.434 1.00 30.31 577 LEU A O 1
ATOM 4604 N N . SER A 1 578 ? -48.355 11.510 21.737 1.00 31.73 578 SER A N 1
ATOM 4605 C CA . SER A 1 578 ? -49.667 11.980 22.201 1.00 31.73 578 SER A CA 1
ATOM 4606 C C . SER A 1 578 ? -50.320 11.000 23.174 1.00 31.73 578 SER A C 1
ATOM 4608 O O . SER A 1 578 ? -51.419 10.525 22.917 1.00 31.73 578 SER A O 1
ATOM 4610 N N . SER A 1 579 ? -49.649 10.676 24.285 1.00 30.14 579 SER A N 1
ATOM 4611 C CA . SER A 1 579 ? -50.308 10.098 25.477 1.00 30.14 579 SER A CA 1
ATOM 4612 C C . SER A 1 579 ? -49.403 10.024 26.722 1.00 30.14 579 SER A C 1
ATOM 4614 O O . SER A 1 579 ? -49.566 9.131 27.551 1.00 30.14 579 SER A O 1
ATOM 4616 N N . LEU A 1 580 ? -48.441 10.942 26.895 1.00 28.06 580 LEU A N 1
ATOM 4617 C CA . LEU A 1 580 ? -47.507 10.925 28.040 1.00 28.06 580 LEU A CA 1
ATOM 4618 C C . LEU A 1 580 ? -48.061 11.605 29.315 1.00 28.06 580 LEU A C 1
ATOM 4620 O O . LEU A 1 580 ? -47.303 11.908 30.229 1.00 28.06 580 LEU A O 1
ATOM 4624 N N . LEU A 1 581 ? -49.370 11.864 29.394 1.00 28.11 581 LEU A N 1
ATOM 4625 C CA . LEU A 1 581 ? -49.978 12.647 30.483 1.00 28.11 581 LEU A CA 1
ATOM 4626 C C . LEU A 1 581 ? -50.886 11.855 31.437 1.00 28.11 581 LEU A C 1
ATOM 4628 O O . LEU A 1 581 ? -51.502 12.460 32.304 1.00 28.11 581 LEU A O 1
ATOM 4632 N N . LEU A 1 582 ? -50.952 10.520 31.346 1.00 28.06 582 LEU A N 1
ATOM 4633 C CA . LEU A 1 582 ? -51.906 9.736 32.156 1.00 28.06 582 LEU A CA 1
ATOM 4634 C C . LEU A 1 582 ? -51.315 8.603 33.009 1.00 28.06 582 LEU A C 1
ATOM 4636 O O . LEU A 1 582 ? -52.030 7.685 33.397 1.00 28.06 582 LEU A O 1
ATOM 4640 N N . ARG A 1 583 ? -50.019 8.657 33.342 1.00 27.95 583 ARG A N 1
ATOM 4641 C CA . ARG A 1 583 ? -49.405 7.729 34.318 1.00 27.95 583 ARG A CA 1
ATOM 4642 C C . ARG A 1 583 ? -48.534 8.413 35.373 1.00 27.95 583 ARG A C 1
ATOM 4644 O O . ARG A 1 583 ? -47.588 7.832 35.889 1.00 27.95 583 ARG A O 1
ATOM 4651 N N . LEU A 1 584 ? -48.888 9.640 35.730 1.00 30.42 584 LEU A N 1
ATOM 4652 C CA . LEU A 1 584 ? -48.648 10.149 37.076 1.00 30.42 584 LEU A CA 1
ATOM 4653 C C . LEU A 1 584 ? -49.934 9.862 37.835 1.00 30.42 584 LEU A C 1
ATOM 4655 O O . LEU A 1 584 ? -50.946 10.409 37.420 1.00 30.42 584 LEU A O 1
ATOM 4659 N N . ILE A 1 585 ? -49.888 8.978 38.842 1.00 28.86 585 ILE A N 1
ATOM 4660 C CA . ILE A 1 585 ? -50.790 8.864 40.008 1.00 28.86 585 ILE A CA 1
ATOM 4661 C C . ILE A 1 585 ? -50.828 7.391 40.510 1.00 28.86 585 ILE A C 1
ATOM 4663 O O . ILE A 1 585 ? -51.351 6.501 39.849 1.00 28.86 585 ILE A O 1
ATOM 4667 N N . PHE A 1 586 ? -50.298 7.204 41.727 1.00 26.72 586 PHE A N 1
ATOM 4668 C CA . PHE A 1 586 ? -50.540 6.145 42.728 1.00 26.72 586 PHE A CA 1
ATOM 4669 C C . PHE A 1 586 ? -49.861 4.742 42.690 1.00 26.72 586 PHE A C 1
ATOM 4671 O O . PHE A 1 586 ? -50.073 3.912 41.816 1.00 26.72 586 PHE A O 1
ATOM 4678 N N . VAL A 1 587 ? -49.203 4.496 43.840 1.00 27.62 587 VAL A N 1
ATOM 4679 C CA . VAL A 1 587 ? -48.928 3.265 44.622 1.00 27.62 587 VAL A CA 1
ATOM 4680 C C . VAL A 1 587 ? -47.593 2.510 44.421 1.00 27.62 587 VAL A C 1
ATOM 4682 O O . VAL A 1 587 ? -47.316 1.998 43.339 1.00 27.62 587 VAL A O 1
ATOM 4685 N N . PRO A 1 588 ? -46.791 2.360 45.504 1.00 38.53 588 PRO A N 1
ATOM 4686 C CA . PRO A 1 588 ? -45.640 1.464 45.585 1.00 38.53 588 PRO A CA 1
ATOM 4687 C C . PRO A 1 588 ? -46.067 0.077 46.090 1.00 38.53 588 PRO A C 1
ATOM 4689 O O . PRO A 1 588 ? -46.835 0.005 47.043 1.00 38.53 588 PRO A O 1
ATOM 4692 N N . THR A 1 589 ? -45.555 -1.024 45.528 1.00 26.64 589 THR A N 1
ATOM 4693 C CA . THR A 1 589 ? -45.243 -2.267 46.273 1.00 26.64 589 THR A CA 1
ATOM 4694 C C . THR A 1 589 ? -44.635 -3.357 45.388 1.00 26.64 589 THR A C 1
ATOM 4696 O O . THR A 1 589 ? -44.739 -3.376 44.167 1.00 26.64 589 THR A O 1
ATOM 4699 N N . THR A 1 590 ? -43.931 -4.240 46.082 1.00 29.94 590 THR A N 1
ATOM 4700 C CA . THR A 1 590 ? -43.092 -5.368 45.685 1.00 29.94 590 THR A CA 1
ATOM 4701 C C . THR A 1 590 ? -43.775 -6.535 44.955 1.00 29.94 590 THR A C 1
ATOM 4703 O O . THR A 1 590 ? -44.863 -6.949 45.333 1.00 29.94 590 THR A O 1
ATOM 4706 N N . LYS A 1 591 ? -42.957 -7.190 44.112 1.00 27.69 591 LYS A N 1
ATOM 4707 C CA . LYS A 1 591 ? -42.946 -8.608 43.678 1.00 27.69 591 LYS A CA 1
ATOM 4708 C C . LYS A 1 591 ? -43.918 -9.108 42.590 1.00 27.69 591 LYS A C 1
ATOM 4710 O O . LYS A 1 591 ? -45.116 -8.881 42.613 1.00 27.69 591 LYS A O 1
ATOM 4715 N N . ASN A 1 592 ? -43.304 -9.961 41.758 1.00 24.62 592 ASN A N 1
ATOM 4716 C CA . ASN A 1 592 ? -43.833 -10.966 40.830 1.00 24.62 592 ASN A CA 1
ATOM 4717 C C . ASN A 1 592 ? -44.508 -10.456 39.552 1.00 24.62 592 ASN A C 1
ATOM 4719 O O . ASN A 1 592 ? -45.725 -10.345 39.463 1.00 24.62 592 ASN A O 1
ATOM 4723 N N . ILE A 1 593 ? -43.689 -10.274 38.512 1.00 24.00 593 ILE A N 1
ATOM 4724 C CA . ILE A 1 593 ? -44.172 -10.262 37.130 1.00 24.00 593 ILE A CA 1
ATOM 4725 C C . ILE A 1 593 ? -44.245 -11.713 36.653 1.00 24.00 593 ILE A C 1
ATOM 4727 O O . ILE A 1 593 ? -43.243 -12.326 36.288 1.00 24.00 593 ILE A O 1
ATOM 4731 N N . THR A 1 594 ? -45.456 -12.254 36.677 1.00 22.45 594 THR A N 1
ATOM 4732 C CA . THR A 1 594 ? -45.857 -13.425 35.901 1.00 22.45 594 THR A CA 1
ATOM 4733 C C . THR A 1 594 ? -45.953 -12.986 34.439 1.00 22.45 594 THR A C 1
ATOM 4735 O O . THR A 1 594 ? -46.805 -12.170 34.090 1.00 22.45 594 THR A O 1
ATOM 4738 N N . ILE A 1 595 ? -45.063 -13.483 33.580 1.00 29.03 595 ILE A N 1
ATOM 4739 C CA . ILE A 1 595 ? -45.161 -13.276 32.131 1.00 29.03 595 ILE A CA 1
ATOM 4740 C C . ILE A 1 595 ? -46.145 -14.315 31.587 1.00 29.03 595 ILE A C 1
ATOM 4742 O O . ILE A 1 595 ? -45.812 -15.490 31.465 1.00 29.03 595 ILE A O 1
ATOM 4746 N N . GLN A 1 596 ? -47.359 -13.881 31.257 1.00 26.67 596 GLN A N 1
ATOM 4747 C CA . GLN A 1 596 ? -48.259 -14.600 30.358 1.00 26.67 596 GLN A CA 1
ATOM 4748 C C . GLN A 1 596 ? -48.878 -13.605 29.375 1.00 26.67 596 GLN A C 1
ATOM 4750 O O . GLN A 1 596 ? -49.833 -12.905 29.695 1.00 26.67 596 GLN A O 1
ATOM 4755 N N . ASN A 1 597 ? -48.319 -13.535 28.168 1.00 26.16 597 ASN A N 1
ATOM 4756 C CA . ASN A 1 597 ? -49.028 -14.047 27.000 1.00 26.16 597 ASN A CA 1
ATOM 4757 C C . ASN A 1 597 ? -48.116 -14.089 25.772 1.00 26.16 597 ASN A C 1
ATOM 4759 O O . ASN A 1 597 ? -47.551 -13.089 25.337 1.00 26.16 597 ASN A O 1
ATOM 4763 N N . ASN A 1 598 ? -4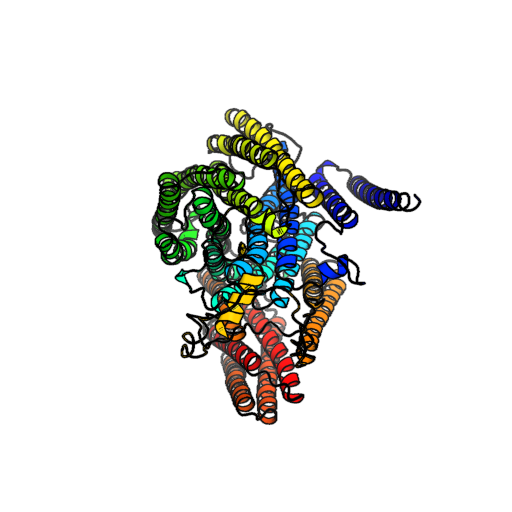8.020 -15.308 25.247 1.00 32.09 598 ASN A N 1
ATOM 4764 C CA . ASN A 1 598 ? -47.380 -15.725 24.013 1.00 32.09 598 ASN A CA 1
ATOM 4765 C C . ASN A 1 598 ? -47.819 -14.888 22.806 1.00 32.09 598 ASN A C 1
ATOM 4767 O O . ASN A 1 598 ? -48.837 -15.170 22.178 1.00 32.09 598 ASN A O 1
ATOM 4771 N N . GLN A 1 599 ? -46.956 -13.974 22.389 1.00 24.81 599 GLN A N 1
ATOM 4772 C CA . GLN A 1 599 ? -46.478 -14.019 21.015 1.00 24.81 599 GLN A CA 1
ATOM 4773 C C . GLN A 1 599 ? -44.957 -14.040 21.087 1.00 24.81 599 GLN A C 1
ATOM 4775 O O . GLN A 1 599 ? -44.318 -13.006 21.260 1.00 24.81 599 GLN A O 1
ATOM 4780 N N . GLU A 1 600 ? -44.382 -15.242 20.996 1.00 24.30 600 GLU A N 1
ATOM 4781 C CA . GLU A 1 600 ? -43.013 -15.387 20.518 1.00 24.30 600 GLU A CA 1
ATOM 4782 C C . GLU A 1 600 ? -42.961 -14.714 19.144 1.00 24.30 600 GLU A C 1
ATOM 4784 O O . GLU A 1 600 ? -43.280 -15.312 18.116 1.00 24.30 600 GLU A O 1
ATOM 4789 N N . ILE A 1 601 ? -42.560 -13.445 19.114 1.00 27.14 601 ILE A N 1
ATOM 4790 C CA . ILE A 1 601 ? -41.841 -12.952 17.956 1.00 27.14 601 ILE A CA 1
ATOM 4791 C C . ILE A 1 601 ? -40.546 -13.750 18.007 1.00 27.14 601 ILE A C 1
ATOM 4793 O O . ILE A 1 601 ? -39.632 -13.424 18.762 1.00 27.14 601 ILE A O 1
ATOM 4797 N N . LYS A 1 602 ? -40.506 -14.851 17.252 1.00 23.47 602 LYS A N 1
ATOM 4798 C CA . LYS A 1 602 ? -39.246 -15.385 16.756 1.00 23.47 602 LYS A CA 1
ATOM 4799 C C . LYS A 1 602 ? -38.590 -14.228 16.013 1.00 23.47 602 LYS A C 1
ATOM 4801 O O . LYS A 1 602 ? -38.850 -14.005 14.835 1.00 23.47 602 LYS A O 1
ATOM 4806 N N . GLU A 1 603 ? -37.780 -13.438 16.710 1.00 29.00 603 GLU A N 1
ATOM 4807 C CA . GLU A 1 603 ? -36.617 -12.888 16.048 1.00 29.00 603 GLU A CA 1
ATOM 4808 C C . GLU A 1 603 ? -35.853 -14.129 15.617 1.00 29.00 603 GLU A C 1
ATOM 4810 O O . GLU A 1 603 ? -35.236 -14.810 16.437 1.00 29.00 603 GLU A O 1
ATOM 4815 N N . ASP A 1 604 ? -36.001 -14.490 14.344 1.00 26.00 604 ASP A N 1
ATOM 4816 C CA . ASP A 1 604 ? -35.045 -15.351 13.682 1.00 26.00 604 ASP A CA 1
ATOM 4817 C C . ASP A 1 604 ? -33.701 -14.638 13.845 1.00 26.00 604 ASP A C 1
ATOM 4819 O O . ASP A 1 604 ? -33.314 -13.777 13.052 1.00 26.00 604 ASP A O 1
ATOM 4823 N N . VAL A 1 605 ? -33.006 -14.943 14.943 1.00 31.55 605 VAL A N 1
ATOM 4824 C CA . VAL A 1 605 ? -31.582 -14.707 15.094 1.00 31.55 605 VAL A CA 1
ATOM 4825 C C . VAL A 1 605 ? -30.978 -15.600 14.029 1.00 31.55 605 VAL A C 1
ATOM 4827 O O . VAL A 1 605 ? -30.651 -16.760 14.268 1.00 31.55 605 VAL A O 1
ATOM 4830 N N . VAL A 1 606 ? -30.920 -15.082 12.803 1.00 32.09 606 VAL A N 1
ATOM 4831 C CA . VAL A 1 606 ? -30.132 -15.665 11.735 1.00 32.09 606 VAL A CA 1
ATOM 4832 C C . VAL A 1 606 ? -28.704 -15.559 12.242 1.00 32.09 606 VAL A C 1
ATOM 4834 O O . VAL A 1 606 ? -28.048 -14.526 12.109 1.00 32.09 606 VAL A O 1
ATOM 4837 N N . VAL A 1 607 ? -28.254 -16.612 12.921 1.00 37.72 607 VAL A N 1
ATOM 4838 C CA . VAL A 1 607 ? -26.849 -16.858 13.199 1.00 37.72 607 VAL A CA 1
ATOM 4839 C C . VAL A 1 607 ? -26.221 -16.997 11.822 1.00 37.72 607 VAL A C 1
ATOM 4841 O O . VAL A 1 607 ? -26.288 -18.050 11.194 1.00 37.72 607 VAL A O 1
ATOM 4844 N N . LEU A 1 608 ? -25.725 -15.882 11.293 1.00 44.75 608 LEU A N 1
ATOM 4845 C CA . LEU A 1 608 ? -25.050 -15.865 10.011 1.00 44.75 608 LEU A CA 1
ATOM 4846 C C . LEU A 1 608 ? -23.821 -16.755 10.147 1.00 44.75 608 LEU A C 1
ATOM 4848 O O . LEU A 1 608 ? -22.944 -16.508 10.978 1.00 44.75 608 LEU A O 1
ATOM 4852 N N . GLU A 1 609 ? -23.755 -17.802 9.331 1.00 54.03 609 GLU A N 1
ATOM 4853 C CA . GLU A 1 609 ? -22.528 -18.564 9.163 1.00 54.03 609 GLU A CA 1
ATOM 4854 C C . GLU A 1 609 ? -21.497 -17.635 8.492 1.00 54.03 609 GLU A C 1
ATOM 4856 O O . GLU A 1 609 ? -21.440 -17.519 7.270 1.00 54.03 609 GLU A O 1
ATOM 4861 N N . HIS A 1 610 ? -20.683 -16.931 9.294 1.00 67.12 610 HIS A N 1
ATOM 4862 C CA . HIS A 1 610 ? -19.510 -16.151 8.859 1.00 67.12 610 HIS A CA 1
ATOM 4863 C C . HIS A 1 610 ? -18.379 -17.081 8.397 1.00 67.12 610 HIS A C 1
ATOM 4865 O O . HIS A 1 610 ? -17.262 -17.036 8.912 1.00 67.12 610 HIS A O 1
ATOM 4871 N N . VAL A 1 611 ? -18.693 -18.002 7.490 1.00 77.06 611 VAL A N 1
ATOM 4872 C CA . VAL A 1 611 ? -17.832 -19.120 7.128 1.00 77.06 611 VAL A CA 1
ATOM 4873 C C . VAL A 1 611 ? -17.881 -19.306 5.615 1.00 77.06 611 VAL A C 1
ATOM 4875 O O . VAL A 1 611 ? -18.891 -19.727 5.058 1.00 77.06 611 VAL A O 1
ATOM 4878 N N . SER A 1 612 ? -16.778 -19.024 4.927 1.00 83.25 612 SER A N 1
ATOM 4879 C CA . SER A 1 612 ? -16.583 -19.401 3.528 1.00 83.25 612 SER A CA 1
ATOM 4880 C C . SER A 1 612 ? -15.138 -19.823 3.301 1.00 83.25 612 SER A C 1
ATOM 4882 O O . SER A 1 612 ? -14.198 -19.107 3.625 1.00 83.25 612 SER A O 1
ATOM 4884 N N . SER A 1 613 ? -14.954 -20.995 2.696 1.00 85.81 613 SER A N 1
ATOM 4885 C CA . SER A 1 613 ? -13.629 -21.501 2.302 1.00 85.81 613 SER A CA 1
ATOM 4886 C C . SER A 1 613 ? -13.146 -20.932 0.966 1.00 85.81 613 SER A C 1
ATOM 4888 O O . SER A 1 613 ? -12.009 -21.165 0.556 1.00 85.81 613 SER A O 1
ATOM 4890 N N . LYS A 1 614 ? -14.009 -20.216 0.239 1.00 90.19 614 LYS A N 1
ATOM 4891 C CA . LYS A 1 614 ? -13.715 -19.763 -1.124 1.00 90.19 614 LYS A CA 1
ATOM 4892 C C . LYS A 1 614 ? -12.641 -18.681 -1.171 1.00 90.19 614 LYS A C 1
ATOM 4894 O O . LYS A 1 614 ? -11.746 -18.847 -1.992 1.00 90.19 614 LYS A O 1
ATOM 4899 N N . PRO A 1 615 ? -12.637 -17.663 -0.288 1.00 92.50 615 PRO A N 1
ATOM 4900 C CA . PRO A 1 615 ? -11.562 -16.674 -0.242 1.00 92.50 615 PRO A CA 1
ATOM 4901 C C . PRO A 1 615 ? -10.155 -17.286 -0.162 1.00 92.50 615 PRO A C 1
ATOM 4903 O O . PRO A 1 615 ? -9.317 -16.993 -1.010 1.00 92.50 615 PRO A O 1
ATOM 4906 N N . VAL A 1 616 ? -9.923 -18.205 0.785 1.00 91.56 616 VAL A N 1
ATOM 4907 C CA . VAL A 1 616 ? -8.617 -18.871 0.944 1.00 91.56 616 VAL A CA 1
ATOM 4908 C C . VAL A 1 616 ? -8.281 -19.780 -0.242 1.00 91.56 616 VAL A C 1
ATOM 4910 O O . VAL A 1 616 ? -7.138 -19.814 -0.683 1.00 91.56 616 VAL A O 1
ATOM 4913 N N . THR A 1 617 ? -9.277 -20.473 -0.806 1.00 92.44 617 THR A N 1
ATOM 4914 C CA . THR A 1 617 ? -9.084 -21.355 -1.971 1.00 92.44 617 THR A CA 1
ATOM 4915 C C . THR A 1 617 ? -8.677 -20.562 -3.214 1.00 92.44 617 THR A C 1
ATOM 4917 O O . THR A 1 617 ? -7.778 -20.979 -3.937 1.00 92.44 617 THR A O 1
ATOM 4920 N N . ILE A 1 618 ? -9.327 -19.417 -3.456 1.00 95.25 618 ILE A N 1
ATOM 4921 C CA . ILE A 1 618 ? -9.018 -18.526 -4.583 1.00 95.25 618 ILE A CA 1
ATOM 4922 C C . ILE A 1 618 ? -7.607 -17.966 -4.425 1.00 95.25 618 ILE A C 1
ATOM 4924 O O . ILE A 1 618 ? -6.831 -18.034 -5.371 1.00 95.25 618 ILE A O 1
ATOM 4928 N N . ALA A 1 619 ? -7.261 -17.469 -3.233 1.00 95.25 619 ALA A N 1
ATOM 4929 C CA . ALA A 1 619 ? -5.926 -16.946 -2.968 1.00 95.25 619 ALA A CA 1
ATOM 4930 C C . ALA A 1 619 ? -4.849 -18.019 -3.188 1.00 95.25 619 ALA A C 1
ATOM 4932 O O . ALA A 1 619 ? -3.927 -17.789 -3.957 1.00 95.25 619 ALA A O 1
ATOM 4933 N N . ALA A 1 620 ? -5.018 -19.214 -2.612 1.00 93.88 620 ALA A N 1
ATOM 4934 C CA . ALA A 1 620 ? -4.081 -20.325 -2.782 1.00 93.88 620 ALA A CA 1
ATOM 4935 C C . ALA A 1 620 ? -3.939 -20.763 -4.251 1.00 93.88 620 ALA A C 1
ATOM 4937 O O . ALA A 1 620 ? -2.830 -21.008 -4.723 1.00 93.88 620 ALA A O 1
ATOM 4938 N N . GLY A 1 621 ? -5.053 -20.845 -4.987 1.00 95.44 621 GLY A N 1
ATOM 4939 C CA . GLY A 1 621 ? -5.038 -21.138 -6.419 1.00 95.44 621 GLY A CA 1
ATOM 4940 C C . GLY A 1 621 ? -4.269 -20.087 -7.212 1.00 95.44 621 GLY A C 1
ATOM 4941 O O . GLY A 1 621 ? -3.405 -20.442 -8.013 1.00 95.44 621 GLY A O 1
ATOM 4942 N N . LEU A 1 622 ? -4.524 -18.806 -6.940 1.00 94.94 622 LEU A N 1
ATOM 4943 C CA . LEU A 1 622 ? -3.856 -17.706 -7.624 1.00 94.94 622 LEU A CA 1
ATOM 4944 C C . LEU A 1 622 ? -2.360 -17.667 -7.292 1.00 94.94 622 LEU A C 1
ATOM 4946 O O . LEU A 1 622 ? -1.548 -17.439 -8.180 1.00 94.94 622 LEU A O 1
ATOM 4950 N N . THR A 1 623 ? -1.976 -17.960 -6.048 1.00 94.31 623 THR A N 1
ATOM 4951 C CA . THR A 1 623 ? -0.570 -18.112 -5.653 1.00 94.31 623 THR A CA 1
ATOM 4952 C C . THR A 1 623 ? 0.131 -19.176 -6.475 1.00 94.31 623 THR A C 1
ATOM 4954 O O . THR A 1 623 ? 1.200 -18.910 -7.009 1.00 94.31 623 THR A O 1
ATOM 4957 N N . LEU A 1 624 ? -0.459 -20.369 -6.602 1.00 93.69 624 LEU A N 1
ATOM 4958 C CA . LEU A 1 624 ? 0.125 -21.452 -7.395 1.00 93.69 624 LEU A CA 1
ATOM 4959 C C . LEU A 1 624 ? 0.183 -21.092 -8.881 1.00 93.69 624 LEU A C 1
ATOM 4961 O O . LEU A 1 624 ? 1.178 -21.380 -9.537 1.00 93.69 624 LEU A O 1
ATOM 4965 N N . PHE A 1 625 ? -0.848 -20.423 -9.395 1.00 93.25 625 PHE A N 1
ATOM 4966 C CA . PHE A 1 625 ? -0.881 -19.945 -10.773 1.00 93.25 625 PHE A CA 1
ATOM 4967 C C . PHE A 1 625 ? 0.263 -18.963 -11.048 1.00 93.25 625 PHE A C 1
ATOM 4969 O O . PHE A 1 625 ? 1.052 -19.180 -11.966 1.00 93.25 625 PHE A O 1
ATOM 4976 N N . LEU A 1 626 ? 0.400 -17.927 -10.215 1.00 91.25 626 LEU A N 1
ATOM 4977 C CA . LEU A 1 626 ? 1.454 -16.922 -10.338 1.00 91.25 626 LEU A CA 1
ATOM 4978 C C . LEU A 1 626 ? 2.837 -17.541 -10.115 1.00 91.25 626 LEU A C 1
ATOM 4980 O O . LEU A 1 626 ? 3.749 -17.302 -10.897 1.00 91.25 626 LEU A O 1
ATOM 4984 N N . PHE A 1 627 ? 2.996 -18.390 -9.103 1.00 89.75 627 PHE A N 1
ATOM 4985 C CA . PHE A 1 627 ? 4.257 -19.082 -8.858 1.00 89.75 627 PHE A CA 1
ATOM 4986 C C . PHE A 1 627 ? 4.668 -19.922 -10.070 1.00 89.75 627 PHE A C 1
ATOM 4988 O O . PHE A 1 627 ? 5.775 -19.752 -10.568 1.00 89.75 627 PHE A O 1
ATOM 4995 N N . GLY A 1 628 ? 3.758 -20.748 -10.602 1.00 88.50 628 GLY A N 1
ATOM 4996 C CA . GLY A 1 628 ? 3.980 -21.531 -11.820 1.00 88.50 628 GLY A CA 1
ATOM 4997 C C . GLY A 1 628 ? 4.326 -20.662 -13.032 1.00 88.50 628 GLY A C 1
ATOM 4998 O O . GLY A 1 628 ? 5.212 -21.027 -13.799 1.00 88.50 628 GLY A O 1
ATOM 4999 N N . PHE A 1 629 ? 3.697 -19.489 -13.161 1.00 86.69 629 PHE A N 1
ATOM 5000 C CA . PHE A 1 629 ? 4.013 -18.500 -14.194 1.00 86.69 629 PHE A CA 1
ATOM 5001 C C . PHE A 1 629 ? 5.438 -17.931 -14.052 1.00 86.69 629 PHE A C 1
ATOM 5003 O O . PHE A 1 629 ? 6.153 -17.776 -15.037 1.00 86.69 629 PHE A O 1
ATOM 5010 N N . ALA A 1 630 ? 5.894 -17.674 -12.824 1.00 85.19 630 ALA A N 1
ATOM 5011 C CA . ALA A 1 630 ? 7.238 -17.156 -12.551 1.00 85.19 630 ALA A CA 1
ATOM 5012 C C . ALA A 1 630 ? 8.352 -18.141 -12.926 1.00 85.19 630 ALA A C 1
ATOM 5014 O O . ALA A 1 630 ? 9.463 -17.734 -13.267 1.00 85.19 630 ALA A O 1
ATOM 5015 N N . ILE A 1 631 ? 8.061 -19.438 -12.808 1.00 83.38 631 ILE A N 1
ATOM 5016 C CA . ILE A 1 631 ? 9.026 -20.519 -12.998 1.00 83.38 631 ILE A CA 1
ATOM 5017 C C . ILE A 1 631 ? 8.810 -21.274 -14.311 1.00 83.38 631 ILE A C 1
ATOM 5019 O O . ILE A 1 631 ? 9.275 -22.399 -14.413 1.00 83.38 631 ILE A O 1
ATOM 5023 N N . LEU A 1 632 ? 8.150 -20.705 -15.327 1.00 81.44 632 LEU A N 1
ATOM 5024 C CA . LEU A 1 632 ? 7.818 -21.423 -16.575 1.00 81.44 632 LEU A CA 1
ATOM 5025 C C . LEU A 1 632 ? 9.006 -22.123 -17.257 1.00 81.44 632 LEU A C 1
ATOM 5027 O O . LEU A 1 632 ? 8.818 -23.141 -17.916 1.00 81.44 632 LEU A O 1
ATOM 5031 N N . ASN A 1 633 ? 10.228 -21.639 -17.033 1.00 77.12 633 ASN A N 1
ATOM 5032 C CA . ASN A 1 633 ? 11.461 -22.244 -17.544 1.00 77.12 633 ASN A CA 1
ATOM 5033 C C . ASN A 1 633 ? 11.894 -23.534 -16.806 1.00 77.12 633 ASN A C 1
ATOM 5035 O O . ASN A 1 633 ? 12.904 -24.135 -17.166 1.00 77.12 633 ASN A O 1
ATOM 5039 N N . TYR A 1 634 ? 11.162 -23.971 -15.777 1.00 79.25 634 TYR A N 1
ATOM 5040 C CA . TYR A 1 634 ? 11.456 -25.158 -14.970 1.00 79.25 634 TYR A CA 1
ATOM 5041 C C . TYR A 1 634 ? 10.451 -26.290 -15.248 1.00 79.25 634 TYR A C 1
ATOM 5043 O O . TYR A 1 634 ? 9.257 -26.062 -15.425 1.00 79.25 634 TYR A O 1
ATOM 5051 N N . VAL A 1 635 ? 10.916 -27.546 -15.212 1.00 77.94 635 VAL A N 1
ATOM 5052 C CA . VAL A 1 635 ? 10.145 -28.744 -15.627 1.00 77.94 635 VAL A CA 1
ATOM 5053 C C . VAL A 1 635 ? 8.798 -28.903 -14.899 1.00 77.94 635 VAL A C 1
ATOM 5055 O O . VAL A 1 635 ? 7.819 -29.352 -15.490 1.00 77.94 635 VAL A O 1
ATOM 5058 N N . PHE A 1 636 ? 8.713 -28.510 -13.625 1.00 78.31 636 PHE A N 1
ATOM 5059 C CA . PHE A 1 636 ? 7.495 -28.651 -12.813 1.00 78.31 636 PHE A CA 1
ATOM 5060 C C . PHE A 1 636 ? 6.503 -27.483 -12.948 1.00 78.31 636 PHE A C 1
ATOM 5062 O O . PHE A 1 636 ? 5.428 -27.520 -12.347 1.00 78.31 636 PHE A O 1
ATOM 5069 N N . ALA A 1 637 ? 6.830 -26.455 -13.730 1.00 84.69 637 ALA A N 1
ATOM 5070 C CA . ALA A 1 637 ? 6.052 -25.224 -13.792 1.00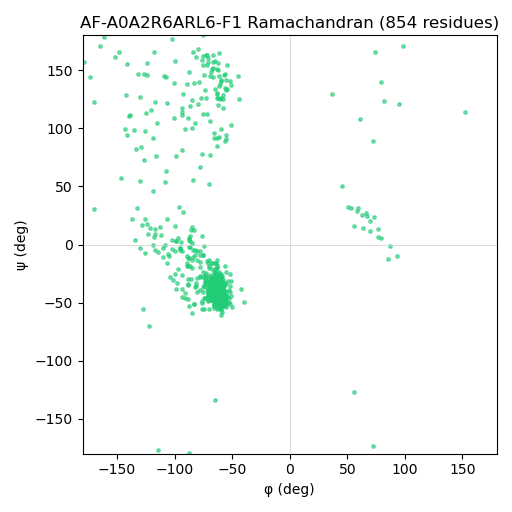 84.69 637 ALA A CA 1
ATOM 5071 C C . ALA A 1 637 ? 4.674 -25.403 -14.426 1.00 84.69 637 ALA A C 1
ATOM 5073 O O . ALA A 1 637 ? 3.684 -24.932 -13.871 1.00 84.69 637 ALA A O 1
ATOM 5074 N N . GLY A 1 638 ? 4.595 -26.139 -15.540 1.00 87.69 638 GLY A N 1
ATOM 5075 C CA . GLY A 1 638 ? 3.339 -26.399 -16.250 1.00 87.69 638 GLY A CA 1
ATOM 5076 C C . GLY A 1 638 ? 2.261 -27.021 -15.350 1.00 87.69 638 GLY A C 1
ATOM 5077 O O . GLY A 1 638 ? 1.176 -26.450 -15.229 1.00 87.69 638 GLY A O 1
ATOM 5078 N N . PRO A 1 639 ? 2.543 -28.141 -14.652 1.00 91.19 639 PRO A N 1
ATOM 5079 C CA . PRO A 1 639 ? 1.599 -28.731 -13.705 1.00 91.19 639 PRO A CA 1
ATOM 5080 C C . PRO A 1 639 ? 1.164 -27.785 -12.576 1.00 91.19 639 PRO A C 1
ATOM 5082 O O . PRO A 1 639 ? -0.022 -27.742 -12.253 1.00 91.19 639 PRO A O 1
ATOM 5085 N N . ILE A 1 640 ? 2.089 -27.011 -11.992 1.00 90.88 640 ILE A N 1
ATOM 5086 C CA . ILE A 1 640 ? 1.781 -26.058 -10.909 1.00 90.88 640 ILE A CA 1
ATOM 5087 C C . ILE A 1 640 ? 0.884 -24.923 -11.421 1.00 90.88 640 ILE A C 1
ATOM 5089 O O . ILE A 1 640 ? -0.125 -24.601 -10.792 1.00 90.88 640 ILE A O 1
ATOM 5093 N N . PHE A 1 641 ? 1.215 -24.370 -12.588 1.00 90.44 641 PHE A N 1
ATOM 5094 C CA . PHE A 1 641 ? 0.450 -23.327 -13.264 1.00 90.44 641 PHE A CA 1
ATOM 5095 C C . PHE A 1 641 ? -0.991 -23.778 -13.547 1.00 90.44 641 PHE A C 1
ATOM 5097 O O . PHE A 1 641 ? -1.948 -23.103 -13.159 1.00 90.44 641 PHE A O 1
ATOM 5104 N N . VAL A 1 642 ? -1.162 -24.962 -14.151 1.00 93.12 642 VAL A N 1
ATOM 5105 C CA . VAL A 1 642 ? -2.485 -25.527 -14.467 1.00 93.12 642 VAL A CA 1
ATOM 5106 C C . VAL A 1 642 ? -3.274 -25.841 -13.195 1.00 93.12 642 VAL A C 1
ATOM 5108 O O . VAL A 1 642 ? -4.457 -25.512 -13.112 1.00 93.12 642 VAL A O 1
ATOM 5111 N N . LEU A 1 643 ? -2.636 -26.434 -12.181 1.00 93.50 643 LEU A N 1
ATOM 5112 C CA . LEU A 1 643 ? -3.283 -26.713 -10.898 1.00 93.50 643 LEU A CA 1
ATOM 5113 C C . LEU A 1 643 ? -3.776 -25.426 -10.227 1.00 93.50 643 LEU A C 1
ATOM 5115 O O . LEU A 1 643 ? -4.911 -25.383 -9.749 1.00 93.50 643 LEU A O 1
ATOM 5119 N N . GLY A 1 644 ? -2.953 -24.376 -10.219 1.00 93.81 644 GLY A N 1
ATOM 5120 C CA . GLY A 1 644 ? -3.323 -23.072 -9.680 1.00 93.81 644 GLY A CA 1
ATOM 5121 C C . GLY A 1 644 ? -4.518 -22.455 -10.402 1.00 93.81 644 GLY A C 1
ATOM 5122 O O . GLY A 1 644 ? -5.467 -22.002 -9.753 1.00 93.81 644 GLY A O 1
ATOM 5123 N N . LEU A 1 645 ? -4.538 -22.527 -11.738 1.00 93.56 645 LEU A N 1
ATOM 5124 C CA . LEU A 1 645 ? -5.671 -22.070 -12.546 1.00 93.56 645 LEU A CA 1
ATOM 5125 C C . LEU A 1 645 ? -6.954 -22.837 -12.196 1.00 93.56 645 LEU A C 1
ATOM 5127 O O . LEU A 1 645 ? -7.980 -22.229 -11.888 1.00 93.56 645 LEU A O 1
ATOM 5131 N N . LEU A 1 646 ? -6.898 -24.172 -12.182 1.00 94.44 646 LEU A N 1
ATOM 5132 C CA . LEU A 1 646 ? -8.050 -25.018 -11.860 1.00 94.44 646 LEU A CA 1
ATOM 5133 C C . LEU A 1 646 ? -8.568 -24.769 -10.440 1.00 94.44 646 LEU A C 1
ATOM 5135 O O . LEU A 1 646 ? -9.781 -24.700 -10.232 1.00 94.44 646 LEU A O 1
ATOM 5139 N N . LEU A 1 647 ? -7.670 -24.591 -9.467 1.00 94.19 647 LEU A N 1
ATOM 5140 C CA . LEU A 1 647 ? -8.034 -24.304 -8.081 1.00 94.19 647 LEU A CA 1
ATOM 5141 C C . LEU A 1 647 ? -8.685 -22.920 -7.940 1.00 94.19 647 LEU A C 1
ATOM 5143 O O . LEU A 1 647 ? -9.692 -22.781 -7.241 1.00 94.19 647 LEU A O 1
ATOM 5147 N N . THR A 1 648 ? -8.171 -21.921 -8.659 1.00 94.19 648 THR A N 1
ATOM 5148 C CA . THR A 1 648 ? -8.759 -20.573 -8.727 1.00 94.19 648 THR A CA 1
ATOM 5149 C C . THR A 1 648 ? -10.171 -20.625 -9.303 1.00 94.19 648 THR A C 1
ATOM 5151 O O . THR A 1 648 ? -11.117 -20.131 -8.686 1.00 94.19 648 THR A O 1
ATOM 5154 N N . LEU A 1 649 ? -10.346 -21.301 -10.443 1.00 92.44 649 LEU A N 1
ATOM 5155 C CA . LEU A 1 649 ? -11.648 -21.481 -11.090 1.00 92.44 649 LEU A CA 1
ATOM 5156 C C . LEU A 1 649 ? -12.622 -22.272 -10.206 1.00 92.44 649 LEU A C 1
ATOM 5158 O O . LEU A 1 649 ? -13.802 -21.925 -10.103 1.00 92.44 649 LEU A O 1
ATOM 5162 N N . TYR A 1 650 ? -12.146 -23.302 -9.506 1.00 92.25 650 TYR A N 1
ATOM 5163 C CA . TYR A 1 650 ? -12.938 -24.034 -8.519 1.00 92.25 650 TYR A CA 1
ATOM 5164 C C . TYR A 1 650 ? -13.395 -23.128 -7.364 1.00 92.25 650 TYR A C 1
ATOM 5166 O O . TYR A 1 650 ? -14.560 -23.170 -6.955 1.00 92.25 650 TYR A O 1
ATOM 5174 N N . GLY A 1 651 ? -12.509 -22.266 -6.863 1.00 90.88 651 GLY A N 1
ATOM 5175 C CA . GLY A 1 651 ? -12.828 -21.268 -5.846 1.00 90.88 651 GLY A CA 1
ATOM 5176 C C . GLY A 1 651 ? -13.897 -20.273 -6.310 1.00 90.88 651 GLY A C 1
ATOM 5177 O O . GLY A 1 651 ? -14.914 -20.107 -5.632 1.00 90.88 651 GLY A O 1
ATOM 5178 N N . LEU A 1 652 ? -13.714 -19.675 -7.493 1.00 90.00 652 LEU A N 1
ATOM 5179 C CA . LEU A 1 652 ? -14.636 -18.700 -8.093 1.00 90.00 652 LEU A CA 1
ATOM 5180 C C . LEU A 1 652 ? -16.013 -19.308 -8.389 1.00 90.00 652 LEU A C 1
ATOM 5182 O O . LEU A 1 652 ? -17.045 -18.763 -7.991 1.00 90.00 652 LEU A O 1
ATOM 5186 N N . THR A 1 653 ? -16.053 -20.482 -9.023 1.00 87.38 653 THR A N 1
ATOM 5187 C CA . THR A 1 653 ? -17.315 -21.195 -9.282 1.00 87.38 653 THR A CA 1
ATOM 5188 C C . THR A 1 653 ? -17.988 -21.641 -7.983 1.00 87.38 653 THR A C 1
ATOM 5190 O O . THR A 1 653 ? -19.217 -21.631 -7.887 1.00 87.38 653 THR A O 1
ATOM 5193 N N . GLY A 1 654 ? -17.209 -21.981 -6.954 1.00 85.62 654 GLY A N 1
ATOM 5194 C CA . GLY A 1 654 ? -17.698 -22.239 -5.605 1.00 85.62 654 GLY A CA 1
ATOM 5195 C C . GLY A 1 654 ? -18.369 -21.016 -4.976 1.00 85.62 654 GLY A C 1
ATOM 5196 O O . GLY A 1 654 ? -19.470 -21.145 -4.444 1.00 85.62 654 GLY A O 1
ATOM 5197 N N . LEU A 1 655 ? -17.758 -19.834 -5.093 1.00 85.44 655 LEU A N 1
ATOM 5198 C CA . LEU A 1 655 ? -18.317 -18.566 -4.611 1.00 85.44 655 LEU A CA 1
ATOM 5199 C C . LEU A 1 655 ? -19.642 -18.230 -5.317 1.00 85.44 655 LEU A C 1
ATOM 5201 O O . LEU A 1 655 ? -20.625 -17.845 -4.673 1.00 85.44 655 LEU A O 1
ATOM 5205 N N . ALA A 1 656 ? -19.687 -18.444 -6.636 1.00 83.38 656 ALA A N 1
ATOM 5206 C CA . ALA A 1 656 ? -20.887 -18.277 -7.450 1.00 83.38 656 ALA A CA 1
ATOM 5207 C C . ALA A 1 656 ? -22.010 -19.239 -7.018 1.00 83.38 656 ALA A C 1
ATOM 5209 O O . ALA A 1 656 ? -23.163 -18.830 -6.869 1.00 83.38 656 ALA A O 1
ATOM 5210 N N . ARG A 1 657 ? -21.683 -20.510 -6.742 1.00 83.56 657 ARG A N 1
ATOM 5211 C CA . ARG A 1 657 ? -22.640 -21.503 -6.218 1.00 83.56 657 ARG A CA 1
ATOM 5212 C C . ARG A 1 657 ? -23.165 -21.120 -4.835 1.00 83.56 657 ARG A C 1
ATOM 5214 O O . ARG A 1 657 ? -24.370 -21.205 -4.615 1.00 83.56 657 ARG A O 1
ATOM 5221 N N . GLU A 1 658 ? -22.301 -20.680 -3.919 1.00 81.44 658 GLU A N 1
ATOM 5222 C CA . GLU A 1 658 ? -22.718 -20.200 -2.591 1.00 81.44 658 GLU A CA 1
ATOM 5223 C C . GLU A 1 658 ? -23.734 -19.057 -2.699 1.00 81.44 658 GLU A C 1
ATOM 5225 O O . GLU A 1 658 ? -24.740 -19.062 -1.988 1.00 81.44 658 GLU A O 1
ATOM 5230 N N . SER A 1 659 ? -23.524 -18.134 -3.646 1.00 77.19 659 SER A N 1
ATOM 5231 C CA . SER A 1 659 ? -24.471 -17.050 -3.921 1.00 77.19 659 SER A CA 1
ATOM 5232 C C . SER A 1 659 ? -25.790 -17.547 -4.532 1.00 77.19 659 SER A C 1
ATOM 5234 O O . SER A 1 659 ? -26.855 -17.129 -4.086 1.00 77.19 659 SER A O 1
ATOM 5236 N N . LEU A 1 660 ? -25.765 -18.484 -5.491 1.00 70.88 660 LEU A N 1
ATOM 5237 C CA . LEU A 1 660 ? -26.981 -19.059 -6.103 1.00 70.88 660 LEU A CA 1
ATOM 5238 C C . LEU A 1 660 ? -27.877 -19.802 -5.103 1.00 70.88 660 LEU A C 1
ATOM 5240 O O . LEU A 1 660 ? -29.108 -19.818 -5.241 1.00 70.88 660 LEU A O 1
ATOM 5244 N N . HIS A 1 661 ? -27.262 -20.442 -4.111 1.00 67.69 661 HIS A N 1
ATOM 5245 C CA . HIS A 1 661 ? -27.961 -21.177 -3.062 1.00 67.69 661 HIS A CA 1
ATOM 5246 C C . HIS A 1 661 ? -28.350 -20.303 -1.861 1.00 67.69 661 HIS A C 1
ATOM 5248 O O . HIS A 1 661 ? -28.890 -20.850 -0.907 1.00 67.69 661 HIS A O 1
ATOM 5254 N N . ALA A 1 662 ? -28.099 -18.985 -1.906 1.00 61.66 662 ALA A N 1
ATOM 5255 C CA . ALA A 1 662 ? -28.341 -18.048 -0.802 1.00 61.66 662 ALA A CA 1
ATOM 5256 C C . ALA A 1 662 ? -27.744 -18.524 0.537 1.00 61.66 662 ALA A C 1
ATOM 5258 O O . ALA A 1 662 ? -28.275 -18.247 1.606 1.00 61.66 662 ALA A O 1
ATOM 5259 N N . LYS A 1 663 ? -26.617 -19.251 0.479 1.00 54.84 663 LYS A N 1
ATOM 5260 C CA . LYS A 1 663 ? -25.918 -19.740 1.680 1.00 54.84 663 LYS A CA 1
ATOM 5261 C C . LYS A 1 663 ? -25.248 -18.611 2.464 1.00 54.84 663 LYS A C 1
ATOM 5263 O O . LYS A 1 663 ? -24.816 -18.823 3.585 1.00 54.84 663 LYS A O 1
ATOM 5268 N N . PHE A 1 664 ? -25.142 -17.430 1.856 1.00 56.28 664 PHE A N 1
ATOM 5269 C CA . PHE A 1 664 ? -24.547 -16.244 2.447 1.00 56.28 664 PHE A CA 1
ATOM 5270 C C . PHE A 1 664 ? -25.375 -15.014 2.062 1.00 56.28 664 PHE A C 1
ATOM 5272 O O . PHE A 1 664 ? -25.355 -14.610 0.897 1.00 56.28 664 PHE A O 1
ATOM 5279 N N . ASN A 1 665 ? -26.064 -14.414 3.033 1.00 54.50 665 ASN A N 1
ATOM 5280 C CA . ASN A 1 665 ? -26.733 -13.123 2.879 1.00 54.50 665 ASN A CA 1
ATOM 5281 C C . ASN A 1 665 ? -25.920 -12.070 3.637 1.00 54.50 665 ASN A C 1
ATOM 5283 O O . ASN A 1 665 ? -25.676 -12.214 4.833 1.00 54.50 665 ASN A O 1
ATOM 5287 N N . ALA A 1 666 ? -25.461 -11.031 2.935 1.00 54.06 666 ALA A N 1
ATOM 5288 C CA . ALA A 1 666 ? -24.825 -9.888 3.584 1.00 54.06 666 ALA A CA 1
ATOM 5289 C C . ALA A 1 666 ? -25.861 -9.135 4.436 1.00 54.06 666 ALA A C 1
ATOM 5291 O O . ALA A 1 666 ? -27.048 -9.155 4.116 1.00 54.06 666 ALA A O 1
ATOM 5292 N N . PHE A 1 667 ? -25.422 -8.462 5.504 1.00 58.56 667 PHE A N 1
ATOM 5293 C CA . PHE A 1 667 ? -26.328 -7.707 6.368 1.00 58.56 667 PHE A CA 1
ATOM 5294 C C . PHE A 1 667 ? -27.100 -6.649 5.572 1.00 58.56 667 PHE A C 1
ATOM 5296 O O . PHE A 1 667 ? -26.515 -5.679 5.073 1.00 58.56 667 PHE A O 1
ATOM 5303 N N . GLU A 1 668 ? -28.423 -6.777 5.531 1.00 53.81 668 GLU A N 1
ATOM 5304 C CA . GLU A 1 668 ? -29.283 -5.612 5.385 1.00 53.81 668 GLU A CA 1
ATOM 5305 C C . GLU A 1 668 ? -29.176 -4.839 6.699 1.00 53.81 668 GLU A C 1
ATOM 5307 O O . GLU A 1 668 ? -29.637 -5.273 7.757 1.00 53.81 668 GLU A O 1
ATOM 5312 N N . ASN A 1 669 ? -28.466 -3.713 6.654 1.00 52.97 669 ASN A N 1
ATOM 5313 C CA . ASN A 1 669 ? -28.558 -2.776 7.761 1.00 52.97 669 ASN A CA 1
ATOM 5314 C C . ASN A 1 669 ? -29.967 -2.179 7.692 1.00 52.97 669 ASN A C 1
ATOM 5316 O O . ASN A 1 669 ? -30.493 -2.018 6.593 1.00 52.97 669 ASN A O 1
ATOM 5320 N N . GLY A 1 670 ? -30.570 -1.888 8.846 1.00 60.88 670 GLY A N 1
ATOM 5321 C CA . GLY A 1 670 ? -31.875 -1.231 8.918 1.00 60.88 670 GLY A CA 1
ATOM 5322 C C . GLY A 1 670 ? -31.831 0.195 8.355 1.00 60.88 670 GLY A C 1
ATOM 5323 O O . GLY A 1 670 ? -31.263 0.462 7.300 1.00 60.88 670 GLY A O 1
ATOM 5324 N N . LEU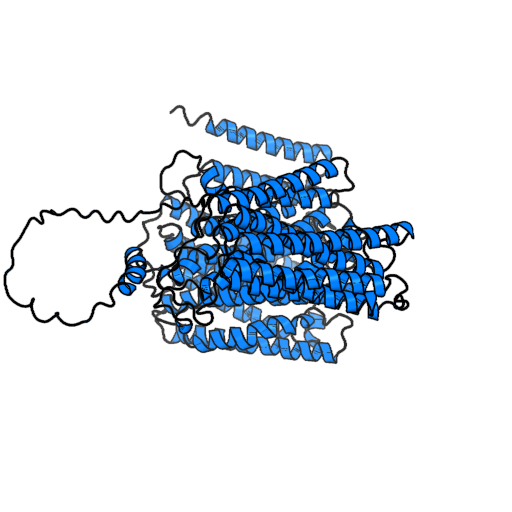 A 1 671 ? -32.410 1.161 9.063 1.00 67.06 671 LEU A N 1
ATOM 5325 C CA . LEU A 1 671 ? -32.209 2.561 8.690 1.00 67.06 671 LEU A CA 1
ATOM 5326 C C . LEU A 1 671 ? -30.703 2.885 8.757 1.00 67.06 671 LEU A C 1
ATOM 5328 O O . LEU A 1 671 ? -30.058 2.617 9.769 1.00 67.06 671 LEU A O 1
ATOM 5332 N N . VAL A 1 672 ? -30.144 3.420 7.668 1.00 83.75 672 VAL A N 1
ATOM 5333 C CA . VAL A 1 672 ? -28.729 3.816 7.545 1.00 83.75 672 VAL A CA 1
ATOM 5334 C C . VAL A 1 672 ? -28.611 5.261 7.079 1.00 83.75 672 VAL A C 1
ATOM 5336 O O . VAL A 1 672 ? -29.423 5.735 6.283 1.00 83.75 672 VAL A O 1
ATOM 5339 N N . GLU A 1 673 ? -27.571 5.950 7.544 1.00 86.62 673 GLU A N 1
ATOM 5340 C CA . GLU A 1 673 ? -27.178 7.260 7.028 1.00 86.62 673 GLU A CA 1
ATOM 5341 C C . GLU A 1 673 ? -26.217 7.071 5.847 1.00 86.62 673 GLU A C 1
ATOM 5343 O O . GLU A 1 673 ? -25.065 6.671 6.028 1.00 86.62 673 GLU A O 1
ATOM 5348 N N . ALA A 1 674 ? -26.691 7.364 4.634 1.00 87.69 674 ALA A N 1
ATOM 5349 C CA . ALA A 1 674 ? -25.991 7.071 3.382 1.00 87.69 674 ALA A CA 1
ATOM 5350 C C . ALA A 1 674 ? -25.627 8.313 2.545 1.00 87.69 674 ALA A C 1
ATOM 5352 O O . ALA A 1 674 ? -25.166 8.169 1.416 1.00 87.69 674 ALA A O 1
ATOM 5353 N N . TRP A 1 675 ? -25.825 9.543 3.038 1.00 88.25 675 TRP A N 1
ATOM 5354 C CA . TRP A 1 675 ? -25.362 10.742 2.327 1.00 88.25 675 TRP A CA 1
ATOM 5355 C C . TRP A 1 675 ? -23.824 10.710 2.155 1.00 88.25 675 TRP A C 1
ATOM 5357 O O . TRP A 1 675 ? -23.126 10.314 3.092 1.00 88.25 675 TRP A O 1
ATOM 5367 N N . PRO A 1 676 ? -23.255 11.081 0.991 1.00 91.19 676 PRO A N 1
ATOM 5368 C CA . PRO A 1 676 ? -23.897 11.702 -0.171 1.00 91.19 676 PRO A CA 1
ATOM 5369 C C . PRO A 1 676 ? -24.504 10.718 -1.183 1.00 91.19 676 PRO A C 1
ATOM 5371 O O . PRO A 1 676 ? -25.141 11.150 -2.135 1.00 91.19 676 PRO A O 1
ATOM 5374 N N . PHE A 1 677 ? -24.370 9.410 -0.977 1.00 92.12 677 PHE A N 1
ATOM 5375 C CA . PHE A 1 677 ? -24.783 8.365 -1.922 1.00 92.12 677 PHE A CA 1
ATOM 5376 C C . PHE A 1 677 ? -26.172 7.778 -1.619 1.00 92.12 677 PHE A C 1
ATOM 5378 O O . PHE A 1 677 ? -26.441 6.601 -1.867 1.00 92.12 677 PHE A O 1
ATOM 5385 N N . LYS A 1 678 ? -27.090 8.589 -1.081 1.00 88.06 678 LYS A N 1
ATOM 5386 C CA . LYS A 1 678 ? -28.459 8.145 -0.783 1.00 88.06 678 LYS A CA 1
ATOM 5387 C C . LYS A 1 678 ? -29.155 7.697 -2.076 1.00 88.06 678 LYS A C 1
ATOM 5389 O O . LYS A 1 678 ? -29.236 8.460 -3.030 1.00 88.06 678 LYS A O 1
ATOM 5394 N N . GLY A 1 679 ? -29.674 6.467 -2.094 1.00 85.56 679 GLY A N 1
ATOM 5395 C CA . GLY A 1 679 ? -30.320 5.871 -3.273 1.00 85.56 679 GLY A CA 1
ATOM 5396 C C . GLY A 1 679 ? -29.364 5.159 -4.240 1.00 85.56 679 GLY A C 1
ATOM 5397 O O . GLY A 1 679 ? -29.820 4.573 -5.220 1.00 85.56 679 GLY A O 1
ATOM 5398 N N . VAL A 1 680 ? -28.057 5.162 -3.966 1.00 90.06 680 VAL A N 1
ATOM 5399 C CA . VAL A 1 680 ? -27.073 4.335 -4.675 1.00 90.06 680 VAL A CA 1
ATOM 5400 C C . VAL A 1 680 ? -26.905 3.021 -3.913 1.00 90.06 680 VAL A C 1
ATOM 5402 O O . VAL A 1 680 ? -26.693 3.021 -2.701 1.00 90.06 680 VAL A O 1
ATOM 5405 N N . THR A 1 681 ? -27.006 1.887 -4.607 1.00 89.62 681 THR A N 1
ATOM 5406 C CA . THR A 1 681 ? -26.803 0.574 -3.982 1.00 89.62 681 THR A CA 1
ATOM 5407 C C . THR A 1 681 ? -25.323 0.354 -3.668 1.00 89.62 681 THR A C 1
ATOM 5409 O O . THR A 1 681 ? -24.436 0.904 -4.328 1.00 89.62 681 THR A O 1
ATOM 5412 N N . ARG A 1 682 ? -25.036 -0.491 -2.671 1.00 90.19 682 ARG A N 1
ATOM 5413 C CA . ARG A 1 682 ? -23.655 -0.789 -2.250 1.00 90.19 682 ARG A CA 1
ATOM 5414 C C . ARG A 1 682 ? -22.817 -1.328 -3.404 1.00 90.19 682 ARG A C 1
ATOM 5416 O O . ARG A 1 682 ? -21.683 -0.902 -3.590 1.00 90.19 682 ARG A O 1
ATOM 5423 N N . LEU A 1 683 ? -23.388 -2.247 -4.185 1.00 90.94 683 LEU A N 1
ATOM 5424 C CA . LEU A 1 683 ? -22.702 -2.867 -5.312 1.00 90.94 683 LEU A CA 1
ATOM 5425 C C . LEU A 1 683 ? -22.443 -1.868 -6.445 1.00 90.94 683 LEU A C 1
ATOM 5427 O O . LEU A 1 683 ? -21.363 -1.886 -7.027 1.00 90.94 683 LEU A O 1
ATOM 5431 N N . ARG A 1 684 ? -23.387 -0.957 -6.718 1.00 92.81 684 ARG A N 1
ATOM 5432 C CA . ARG A 1 684 ? -23.191 0.092 -7.726 1.00 92.81 684 ARG A CA 1
ATOM 5433 C C . ARG A 1 684 ? -22.033 1.015 -7.345 1.00 92.81 684 ARG A C 1
ATOM 5435 O O . ARG A 1 684 ? -21.153 1.248 -8.166 1.00 92.81 684 ARG A O 1
ATOM 5442 N N . LEU A 1 685 ? -22.000 1.480 -6.093 1.00 94.19 685 LEU A N 1
ATOM 5443 C CA . LEU A 1 685 ? -20.896 2.303 -5.595 1.00 94.19 685 LEU A CA 1
ATOM 5444 C C . LEU A 1 685 ? -19.562 1.541 -5.622 1.00 94.19 685 LEU A C 1
ATOM 5446 O O . LEU A 1 685 ? -18.545 2.109 -6.010 1.00 94.19 685 LEU A O 1
ATOM 5450 N N . ALA A 1 686 ? -19.568 0.254 -5.263 1.00 95.31 686 ALA A N 1
ATOM 5451 C CA . ALA A 1 686 ? -18.378 -0.591 -5.316 1.00 95.31 686 ALA A CA 1
ATOM 5452 C C . ALA A 1 686 ? -17.792 -0.672 -6.729 1.00 95.31 686 ALA A C 1
ATOM 5454 O O . ALA A 1 686 ? -16.591 -0.486 -6.901 1.00 95.31 686 ALA A O 1
ATOM 5455 N N . VAL A 1 687 ? -18.643 -0.899 -7.736 1.00 95.56 687 VAL A N 1
ATOM 5456 C CA . VAL A 1 687 ? -18.215 -0.943 -9.138 1.00 95.56 687 VAL A CA 1
ATOM 5457 C C . VAL A 1 687 ? -17.711 0.414 -9.610 1.00 95.56 687 VAL A C 1
ATOM 5459 O O . VAL A 1 687 ? -16.700 0.449 -10.292 1.00 95.56 687 VAL A O 1
ATOM 5462 N N . TRP A 1 688 ? -18.332 1.531 -9.225 1.00 95.50 688 TRP A N 1
ATOM 5463 C CA . TRP A 1 688 ? -17.813 2.857 -9.590 1.00 95.50 688 TRP A CA 1
ATOM 5464 C C . TRP A 1 688 ? -16.403 3.107 -9.048 1.00 95.50 688 TRP A C 1
ATOM 5466 O O . TRP A 1 688 ? -15.542 3.580 -9.781 1.00 95.50 688 TRP A O 1
ATOM 5476 N N . ILE A 1 689 ? -16.155 2.754 -7.786 1.00 95.75 689 ILE A N 1
ATOM 5477 C CA . ILE A 1 689 ? -14.835 2.908 -7.163 1.00 95.75 689 ILE A CA 1
ATOM 5478 C C . ILE A 1 689 ? -13.820 1.957 -7.803 1.00 95.75 689 ILE A C 1
ATOM 5480 O O . ILE A 1 689 ? -12.692 2.355 -8.078 1.00 95.75 689 ILE A O 1
ATOM 5484 N N . PHE A 1 690 ? -14.216 0.711 -8.066 1.00 95.50 690 PHE A N 1
ATOM 5485 C CA . PHE A 1 690 ? -13.365 -0.254 -8.754 1.00 95.50 690 PHE A CA 1
ATOM 5486 C C . PHE A 1 690 ? -13.006 0.225 -10.169 1.00 95.50 690 PHE A C 1
ATOM 5488 O O . PHE A 1 690 ? -11.835 0.266 -10.522 1.00 95.50 690 PHE A O 1
ATOM 5495 N N . LEU A 1 691 ? -13.980 0.691 -10.951 1.00 96.19 691 LEU A N 1
ATOM 5496 C CA . LEU A 1 691 ? -13.745 1.213 -12.298 1.00 96.19 691 LEU A CA 1
ATOM 5497 C C . LEU A 1 691 ? -12.877 2.468 -12.311 1.00 96.19 691 LEU A C 1
ATOM 5499 O O . LEU A 1 691 ? -12.091 2.640 -13.233 1.00 96.19 691 LEU A O 1
ATOM 5503 N N . LEU A 1 692 ? -12.969 3.323 -11.290 1.00 95.25 692 LEU A N 1
ATOM 5504 C CA . LEU A 1 692 ? -12.038 4.440 -11.139 1.00 95.25 692 LEU A CA 1
ATOM 5505 C C . LEU A 1 692 ? -10.588 3.941 -11.043 1.00 95.25 692 LEU A C 1
ATOM 5507 O O . LEU A 1 692 ? -9.704 4.521 -11.667 1.00 95.25 692 LEU A O 1
ATOM 5511 N N . SER A 1 693 ? -10.356 2.844 -10.317 1.00 93.94 693 SER A N 1
ATOM 5512 C CA . SER A 1 693 ? -9.031 2.226 -10.237 1.00 93.94 693 SER A CA 1
ATOM 5513 C C . SER A 1 693 ? -8.571 1.668 -11.594 1.00 93.94 693 SER A C 1
ATOM 5515 O O . SER A 1 693 ? -7.433 1.896 -12.000 1.00 93.94 693 SER A O 1
ATOM 5517 N N . GLU A 1 694 ? -9.478 1.059 -12.363 1.00 95.38 694 GLU A N 1
ATOM 5518 C CA . GLU A 1 694 ? -9.185 0.542 -13.708 1.00 95.38 694 GLU A CA 1
ATOM 5519 C C . GLU A 1 694 ? -8.883 1.658 -14.721 1.00 95.38 694 GLU A C 1
ATOM 5521 O O . GLU A 1 694 ? -7.958 1.531 -15.522 1.00 95.38 694 GLU A O 1
ATOM 5526 N N . VAL A 1 695 ? -9.603 2.786 -14.664 1.00 96.69 695 VAL A N 1
ATOM 5527 C CA . VAL A 1 695 ? -9.317 3.969 -15.498 1.00 96.69 695 VAL A CA 1
ATOM 5528 C C . VAL A 1 695 ? -7.875 4.424 -15.306 1.00 96.69 695 VAL A C 1
ATOM 5530 O O . VAL A 1 695 ? -7.190 4.718 -16.284 1.00 96.69 695 VAL A O 1
ATOM 5533 N N . ILE A 1 696 ? -7.396 4.462 -14.064 1.00 95.94 696 ILE A N 1
ATOM 5534 C CA . ILE A 1 696 ? -6.030 4.889 -13.755 1.00 95.94 696 ILE A CA 1
ATOM 5535 C C . ILE A 1 696 ? -5.023 3.872 -14.280 1.00 95.94 696 ILE A C 1
ATOM 5537 O O . ILE A 1 696 ? -4.062 4.273 -14.927 1.00 95.94 696 ILE A O 1
ATOM 5541 N N . MET A 1 697 ? -5.272 2.574 -14.085 1.00 96.12 697 MET A N 1
ATOM 5542 C CA . MET A 1 697 ? -4.407 1.524 -14.623 1.00 96.12 697 MET A CA 1
ATOM 5543 C C . MET A 1 697 ? -4.269 1.639 -16.151 1.00 96.12 697 MET A C 1
ATOM 5545 O O . MET A 1 697 ? -3.149 1.719 -16.652 1.00 96.12 697 MET A O 1
ATOM 5549 N N . PHE A 1 698 ? -5.376 1.714 -16.900 1.00 97.31 698 PHE A N 1
ATOM 5550 C CA . PHE A 1 698 ? -5.325 1.877 -18.359 1.00 97.31 698 PHE A CA 1
ATOM 5551 C C . PHE A 1 698 ? -4.703 3.214 -18.777 1.00 97.31 698 PHE A C 1
ATOM 5553 O O . PHE A 1 698 ? -3.947 3.252 -19.743 1.00 97.31 698 PHE A O 1
ATOM 5560 N N . THR A 1 699 ? -4.951 4.298 -18.035 1.00 96.38 699 THR A N 1
ATOM 5561 C CA . THR A 1 699 ? -4.302 5.597 -18.286 1.00 96.38 699 THR A CA 1
ATOM 5562 C C . THR A 1 699 ? -2.789 5.486 -18.137 1.00 96.38 699 THR A C 1
ATOM 5564 O O . THR A 1 699 ? -2.057 5.995 -18.983 1.00 96.38 699 THR A O 1
ATOM 5567 N N . THR A 1 700 ? -2.304 4.785 -17.110 1.00 96.25 700 THR A N 1
ATOM 5568 C CA . THR A 1 700 ? -0.877 4.523 -16.922 1.00 96.25 700 THR A CA 1
ATOM 5569 C C . THR A 1 700 ? -0.299 3.735 -18.095 1.00 96.25 700 THR A C 1
ATOM 5571 O O . THR A 1 700 ? 0.713 4.154 -18.647 1.00 96.25 700 THR A O 1
ATOM 5574 N N . ILE A 1 701 ? -0.962 2.658 -18.529 1.00 96.56 701 ILE A N 1
ATOM 5575 C CA . ILE A 1 701 ? -0.513 1.832 -19.663 1.00 96.56 701 ILE A CA 1
ATOM 5576 C C . ILE A 1 701 ? -0.442 2.659 -20.958 1.00 96.56 701 ILE A C 1
ATOM 5578 O O . ILE A 1 701 ? 0.570 2.636 -21.654 1.00 96.56 701 ILE A O 1
ATOM 5582 N N . LEU A 1 702 ? -1.482 3.440 -21.261 1.00 95.81 702 LEU A N 1
ATOM 5583 C CA . LEU A 1 702 ? -1.535 4.277 -22.467 1.00 95.81 702 LEU A CA 1
ATOM 5584 C C . LEU A 1 702 ? -0.537 5.442 -22.426 1.00 95.81 702 LEU A C 1
ATOM 5586 O O . LEU A 1 702 ? 0.031 5.825 -23.450 1.00 95.81 702 LEU A O 1
ATOM 5590 N N . THR A 1 703 ? -0.280 5.995 -21.240 1.00 94.81 703 THR A N 1
ATOM 5591 C CA . THR A 1 703 ? 0.766 7.012 -21.050 1.00 94.81 703 THR A CA 1
ATOM 5592 C C . THR A 1 703 ? 2.148 6.404 -21.279 1.00 94.81 703 THR A C 1
ATOM 5594 O O . THR A 1 703 ? 2.993 7.034 -21.910 1.00 94.81 703 THR A O 1
ATOM 5597 N N . SER A 1 704 ? 2.377 5.166 -20.829 1.00 94.19 704 SER A N 1
ATOM 5598 C CA . SER A 1 704 ? 3.606 4.420 -21.110 1.00 94.19 704 SER A CA 1
ATOM 5599 C C . SER A 1 704 ? 3.796 4.146 -22.599 1.00 94.19 704 SER A C 1
ATOM 5601 O O . SER A 1 704 ? 4.892 4.369 -23.105 1.00 94.19 704 SER A O 1
ATOM 5603 N N . ASP A 1 705 ? 2.743 3.738 -23.311 1.00 92.44 705 ASP A N 1
ATOM 5604 C CA . ASP A 1 705 ? 2.777 3.589 -24.771 1.00 92.44 705 ASP A CA 1
ATOM 5605 C C . ASP A 1 705 ? 3.142 4.908 -25.465 1.00 92.44 705 ASP A C 1
ATOM 5607 O O . ASP A 1 705 ? 4.109 4.963 -26.223 1.00 92.44 705 ASP A O 1
ATOM 5611 N N . THR A 1 706 ? 2.453 5.999 -25.115 1.00 92.81 706 THR A N 1
ATOM 5612 C CA . THR A 1 706 ? 2.727 7.336 -25.667 1.00 92.81 706 THR A CA 1
ATOM 5613 C C . THR A 1 706 ? 4.175 7.756 -25.414 1.00 92.81 706 THR A C 1
ATOM 5615 O O . THR A 1 706 ? 4.852 8.251 -26.315 1.00 92.81 706 THR A O 1
ATOM 5618 N N . TYR A 1 707 ? 4.676 7.527 -24.200 1.00 92.06 707 TYR A N 1
ATOM 5619 C CA . TYR A 1 707 ? 6.051 7.840 -23.831 1.00 92.06 707 TYR A CA 1
ATOM 5620 C C . TYR A 1 707 ? 7.060 7.052 -24.677 1.00 92.06 707 TYR A C 1
ATOM 5622 O O . TYR A 1 707 ? 7.987 7.633 -25.242 1.00 92.06 707 TYR A O 1
ATOM 5630 N N . LEU A 1 708 ? 6.861 5.739 -24.832 1.00 91.31 708 LEU A N 1
ATOM 5631 C CA . LEU A 1 708 ? 7.724 4.897 -25.665 1.00 91.31 708 LEU A CA 1
ATOM 5632 C C . LEU A 1 708 ? 7.646 5.280 -27.143 1.00 91.31 708 LEU A C 1
ATOM 5634 O O . LEU A 1 708 ? 8.673 5.295 -27.826 1.00 91.31 708 LEU A O 1
ATOM 5638 N N . ARG A 1 709 ? 6.460 5.653 -27.626 1.00 90.56 709 ARG A N 1
ATOM 5639 C CA . ARG A 1 709 ? 6.248 6.158 -28.982 1.00 90.56 709 ARG A CA 1
ATOM 5640 C C . ARG A 1 709 ? 7.035 7.434 -29.249 1.00 90.56 709 ARG A C 1
ATOM 5642 O O . ARG A 1 709 ? 7.665 7.542 -30.294 1.00 90.56 709 ARG A O 1
ATOM 5649 N N . MET A 1 710 ? 7.065 8.363 -28.294 1.00 89.38 710 MET A N 1
ATOM 5650 C CA . MET A 1 710 ? 7.851 9.598 -28.402 1.00 89.38 710 MET A CA 1
ATOM 5651 C C . MET A 1 710 ? 9.367 9.352 -28.391 1.00 89.38 710 MET A C 1
ATOM 5653 O O . MET A 1 710 ? 10.114 10.129 -28.982 1.00 89.38 710 MET A O 1
ATOM 5657 N N . LEU A 1 711 ? 9.831 8.285 -27.734 1.00 86.50 711 LEU A N 1
ATOM 5658 C CA . LEU A 1 711 ? 11.251 7.916 -27.691 1.00 86.50 711 LEU A CA 1
ATOM 5659 C C . LEU A 1 711 ? 11.708 7.076 -28.894 1.00 86.50 711 LEU A C 1
ATOM 5661 O O . LEU A 1 711 ? 12.904 7.009 -29.185 1.00 86.50 711 LEU A O 1
ATOM 5665 N N . THR A 1 712 ? 10.780 6.426 -29.595 1.00 85.31 712 THR A N 1
ATOM 5666 C CA . THR A 1 712 ? 11.090 5.497 -30.686 1.00 85.31 712 THR A CA 1
ATOM 5667 C C . THR A 1 712 ? 11.065 6.221 -32.032 1.00 85.31 712 THR A C 1
ATOM 5669 O O . THR A 1 712 ? 10.022 6.685 -32.474 1.00 85.31 712 THR A O 1
ATOM 5672 N N . GLN A 1 713 ? 12.203 6.277 -32.732 1.00 81.25 713 GLN A N 1
ATOM 5673 C CA . GLN A 1 713 ? 12.315 7.009 -34.007 1.00 81.25 713 GLN A CA 1
ATOM 5674 C C . GLN A 1 713 ? 11.434 6.445 -35.136 1.00 81.25 713 GLN A C 1
ATOM 5676 O O . GLN A 1 713 ? 10.901 7.210 -35.933 1.00 81.25 713 GLN A O 1
ATOM 5681 N N . ASN A 1 714 ? 11.286 5.119 -35.210 1.00 83.31 714 ASN A N 1
ATOM 5682 C CA . ASN A 1 714 ? 10.564 4.429 -36.281 1.00 83.31 714 ASN A CA 1
ATOM 5683 C C . ASN A 1 714 ? 9.340 3.702 -35.714 1.00 83.31 714 ASN A C 1
ATOM 5685 O O . ASN A 1 714 ? 9.366 2.484 -35.530 1.00 83.31 714 ASN A O 1
ATOM 5689 N N . TRP A 1 715 ? 8.280 4.451 -35.406 1.00 89.31 715 TRP A N 1
ATOM 5690 C CA . TRP A 1 715 ? 6.995 3.856 -35.037 1.00 89.31 715 TRP A CA 1
ATOM 5691 C C . TRP A 1 715 ? 6.237 3.385 -36.295 1.00 89.31 715 TRP A C 1
ATOM 5693 O O . TRP A 1 715 ? 6.272 4.091 -37.307 1.00 89.31 715 TRP A O 1
ATOM 5703 N N . PRO A 1 716 ? 5.559 2.222 -36.271 1.00 88.88 716 PRO A N 1
ATOM 5704 C CA . PRO A 1 716 ? 4.787 1.725 -37.411 1.00 88.88 716 PRO A CA 1
ATOM 5705 C C . PRO A 1 716 ? 3.738 2.734 -37.898 1.00 88.88 716 PRO A C 1
ATOM 5707 O O . PRO A 1 716 ? 3.098 3.412 -37.094 1.00 88.88 716 PRO A O 1
ATOM 5710 N N . ALA A 1 717 ? 3.552 2.830 -39.217 1.00 86.06 717 ALA A N 1
ATOM 5711 C CA . ALA A 1 717 ? 2.522 3.688 -39.798 1.00 86.06 717 ALA A CA 1
ATOM 5712 C C . ALA A 1 717 ? 1.126 3.054 -39.665 1.00 86.06 717 ALA A C 1
ATOM 5714 O O . ALA A 1 717 ? 0.984 1.834 -39.548 1.00 86.06 717 ALA A O 1
ATOM 5715 N N . ILE A 1 718 ? 0.085 3.881 -39.742 1.00 85.81 718 ILE A N 1
ATOM 5716 C CA . ILE A 1 718 ? -1.313 3.432 -39.723 1.00 85.81 718 ILE A CA 1
ATOM 5717 C C . ILE A 1 718 ? -1.535 2.345 -40.784 1.00 85.81 718 ILE A C 1
ATOM 5719 O O . ILE A 1 718 ? -1.013 2.433 -41.898 1.00 85.81 718 ILE A O 1
ATOM 5723 N N . ASN A 1 719 ? -2.334 1.332 -40.441 1.00 85.06 719 ASN A N 1
ATOM 5724 C CA . ASN A 1 719 ? -2.711 0.233 -41.334 1.00 85.06 719 ASN A CA 1
ATOM 5725 C C . ASN A 1 719 ? -1.534 -0.658 -41.796 1.00 85.06 719 ASN A C 1
ATOM 5727 O O . ASN A 1 719 ? -1.693 -1.420 -42.748 1.00 85.06 719 ASN A O 1
ATOM 5731 N N . THR A 1 720 ? -0.361 -0.569 -41.150 1.00 85.75 720 THR A N 1
ATOM 5732 C CA . THR A 1 720 ? 0.783 -1.459 -41.438 1.00 85.75 720 THR A CA 1
ATOM 5733 C C . THR A 1 720 ? 0.757 -2.740 -40.614 1.00 85.75 720 THR A C 1
ATOM 5735 O O . THR A 1 720 ? 0.933 -3.816 -41.175 1.00 85.75 720 THR A O 1
ATOM 5738 N N . LEU A 1 721 ? 0.528 -2.628 -39.302 1.00 86.19 721 LEU A N 1
ATOM 5739 C CA . LEU A 1 721 ? 0.415 -3.773 -38.394 1.00 86.19 721 LEU A CA 1
ATOM 5740 C C . LEU A 1 721 ? -1.031 -4.256 -38.260 1.00 86.19 721 LEU A C 1
ATOM 5742 O O . LEU A 1 721 ? -1.279 -5.457 -38.291 1.00 86.19 721 LEU A O 1
ATOM 5746 N N . HIS A 1 722 ? -1.970 -3.313 -38.155 1.00 87.19 722 HIS A N 1
ATOM 5747 C CA . HIS A 1 722 ? -3.364 -3.583 -37.811 1.00 87.19 722 HIS A CA 1
ATOM 5748 C C . HIS A 1 722 ? -4.294 -3.008 -38.882 1.00 87.19 722 HIS A C 1
ATOM 5750 O O . HIS A 1 722 ? -4.357 -1.783 -39.047 1.00 87.19 722 HIS A O 1
ATOM 5756 N N . PRO A 1 723 ? -5.008 -3.852 -39.646 1.00 88.00 723 PRO A N 1
ATOM 5757 C CA . PRO A 1 723 ? -5.965 -3.381 -40.634 1.00 88.00 723 PRO A CA 1
ATOM 5758 C C . PRO A 1 723 ? -7.130 -2.607 -39.994 1.00 88.00 723 PRO A C 1
ATOM 5760 O O . PRO A 1 723 ? -7.850 -3.125 -39.139 1.00 88.00 723 PRO A O 1
ATOM 5763 N N . VAL A 1 724 ? -7.381 -1.382 -40.464 1.00 90.81 724 VAL A N 1
ATOM 5764 C CA . VAL A 1 724 ? -8.385 -0.475 -39.864 1.00 90.81 724 VAL A CA 1
ATOM 5765 C C . VAL A 1 724 ? -9.808 -1.042 -39.936 1.00 90.81 724 VAL A C 1
ATOM 5767 O O . VAL A 1 724 ? -10.568 -0.963 -38.973 1.00 90.81 724 VAL A O 1
ATOM 5770 N N . LEU A 1 725 ? -10.192 -1.620 -41.080 1.00 89.62 725 LEU A N 1
ATOM 5771 C CA . LEU A 1 725 ? -11.567 -2.078 -41.309 1.00 89.62 725 LEU A CA 1
ATOM 5772 C C . LEU A 1 725 ? -11.966 -3.271 -40.412 1.00 89.62 725 LEU A C 1
ATOM 5774 O O . LEU A 1 725 ? -13.031 -3.193 -39.797 1.00 89.62 725 LEU A O 1
ATOM 5778 N N . PRO A 1 726 ? -11.160 -4.344 -40.282 1.00 88.25 726 PRO A N 1
ATOM 5779 C CA . PRO A 1 726 ? -11.388 -5.383 -39.277 1.00 88.25 726 PRO A CA 1
ATOM 5780 C C . PRO A 1 726 ? -11.531 -4.835 -37.852 1.00 88.25 726 PRO A C 1
ATOM 5782 O O . PRO A 1 726 ? -12.517 -5.161 -37.190 1.00 88.25 726 PRO A O 1
ATOM 5785 N N . GLY A 1 727 ? -10.645 -3.927 -37.424 1.00 89.00 727 GLY A N 1
ATOM 5786 C CA . GLY A 1 727 ? -10.746 -3.279 -36.111 1.00 89.00 727 GLY A CA 1
ATOM 5787 C C . GLY A 1 727 ? -12.047 -2.483 -35.927 1.00 89.00 727 GLY A C 1
ATOM 5788 O O . GLY A 1 727 ? -12.681 -2.537 -34.869 1.00 89.00 727 GLY A O 1
ATOM 5789 N N . LEU A 1 728 ? -12.523 -1.797 -36.973 1.00 92.56 728 LEU A N 1
ATOM 5790 C CA . LEU A 1 728 ? -13.805 -1.085 -36.946 1.00 92.56 728 LEU A CA 1
ATOM 5791 C C . LEU A 1 728 ? -14.993 -2.045 -36.798 1.00 92.56 728 LEU A C 1
ATOM 5793 O O . LEU A 1 728 ? -15.900 -1.794 -36.003 1.00 92.56 728 LEU A O 1
ATOM 5797 N N . LEU A 1 729 ? -15.002 -3.149 -37.549 1.00 92.25 729 LEU A N 1
ATOM 5798 C CA . LEU A 1 729 ? -16.056 -4.163 -37.449 1.00 92.25 729 LEU A CA 1
ATOM 5799 C C . LEU A 1 729 ? -16.074 -4.801 -36.057 1.00 92.25 729 LEU A C 1
ATOM 5801 O O . LEU A 1 729 ? -17.143 -4.960 -35.468 1.00 92.25 729 LEU A O 1
ATOM 5805 N N . LEU A 1 730 ? -14.896 -5.092 -35.508 1.00 90.25 730 LEU A N 1
ATOM 5806 C CA . LEU A 1 730 ? -14.725 -5.610 -34.157 1.00 90.25 730 LEU A CA 1
ATOM 5807 C C . LEU A 1 730 ? -15.258 -4.626 -33.100 1.00 90.25 730 LEU A C 1
ATOM 5809 O O . LEU A 1 730 ? -15.972 -5.018 -32.176 1.00 90.25 730 LEU A O 1
ATOM 5813 N N . THR A 1 731 ? -15.020 -3.329 -33.303 1.00 93.62 731 THR A N 1
ATOM 5814 C CA . THR A 1 731 ? -15.582 -2.248 -32.479 1.00 93.62 731 THR A CA 1
ATOM 5815 C C . THR A 1 731 ? -17.112 -2.237 -32.516 1.00 93.62 731 THR A C 1
ATOM 5817 O O . THR A 1 731 ? -17.753 -2.149 -31.469 1.00 93.62 731 THR A O 1
ATOM 5820 N N . ILE A 1 732 ? -17.725 -2.386 -33.696 1.00 94.00 732 ILE A N 1
ATOM 5821 C CA . ILE A 1 732 ? -19.190 -2.460 -33.839 1.00 94.00 732 ILE A CA 1
ATOM 5822 C C . ILE A 1 732 ? -19.755 -3.695 -33.121 1.00 94.00 732 ILE A C 1
ATOM 5824 O O . ILE A 1 732 ? -20.787 -3.596 -32.450 1.00 94.00 732 ILE A O 1
ATOM 5828 N N . VAL A 1 733 ? -19.087 -4.848 -33.241 1.00 93.38 733 VAL A N 1
ATOM 5829 C CA . VAL A 1 733 ? -19.467 -6.092 -32.551 1.00 93.38 733 VAL A CA 1
ATOM 5830 C C . VAL A 1 733 ? -19.468 -5.887 -31.038 1.00 93.38 733 VAL A C 1
ATOM 5832 O O . VAL A 1 733 ? -20.462 -6.210 -30.383 1.00 93.38 733 VAL A O 1
ATOM 5835 N N . LEU A 1 734 ? -18.396 -5.312 -30.490 1.00 92.31 734 LEU A N 1
ATOM 5836 C CA . LEU A 1 734 ? -18.264 -5.120 -29.050 1.00 92.31 734 LEU A CA 1
ATOM 5837 C C . LEU A 1 734 ? -19.283 -4.101 -28.511 1.00 92.31 734 LEU A C 1
ATOM 5839 O O . LEU A 1 734 ? -20.010 -4.422 -27.575 1.00 92.31 734 LEU A O 1
ATOM 5843 N N . LEU A 1 735 ? -19.452 -2.949 -29.176 1.00 93.56 735 LEU A N 1
ATOM 5844 C CA . LEU A 1 735 ? -20.446 -1.925 -28.806 1.00 93.56 735 LEU A CA 1
ATOM 5845 C C . LEU A 1 735 ? -21.896 -2.433 -28.886 1.00 93.56 735 LEU A C 1
ATOM 5847 O O . LEU A 1 735 ? -22.760 -2.033 -28.098 1.00 93.56 735 LEU A O 1
ATOM 5851 N N . SER A 1 736 ? -22.179 -3.354 -29.812 1.00 95.00 736 SER A N 1
ATOM 5852 C CA . SER A 1 736 ? -23.471 -4.053 -29.864 1.00 95.00 736 SER A CA 1
ATOM 5853 C C . SER A 1 736 ? -23.703 -4.911 -28.607 1.00 95.00 736 SER A C 1
ATOM 5855 O O . SER A 1 736 ? -24.848 -5.128 -28.193 1.00 95.00 736 SER A O 1
ATOM 5857 N N . GLY A 1 737 ? -22.626 -5.352 -27.952 1.00 92.75 737 GLY A N 1
ATOM 5858 C CA . GLY A 1 737 ? -22.625 -5.980 -26.633 1.00 92.75 737 GLY A CA 1
ATOM 5859 C C . GLY A 1 737 ? -23.223 -5.080 -25.549 1.00 92.75 737 GLY A C 1
ATOM 5860 O O . GLY A 1 737 ? -24.147 -5.515 -24.862 1.00 92.75 737 GLY A O 1
ATOM 5861 N N . SER A 1 738 ? -22.814 -3.808 -25.452 1.00 93.31 738 SER A N 1
ATOM 5862 C CA . SER A 1 738 ? -23.415 -2.853 -24.502 1.00 93.31 738 SER A CA 1
ATOM 5863 C C . SER A 1 738 ? -24.911 -2.648 -24.724 1.00 93.31 738 SER A C 1
ATOM 5865 O O . SER A 1 738 ? -25.693 -2.677 -23.769 1.00 93.31 738 SER A O 1
ATOM 5867 N N . LEU A 1 739 ? -25.341 -2.481 -25.982 1.00 94.44 739 LEU A N 1
ATOM 5868 C CA . LEU A 1 739 ? -26.762 -2.320 -26.305 1.00 94.44 739 LEU A CA 1
ATOM 5869 C C . LEU A 1 739 ? -27.567 -3.546 -25.859 1.00 94.44 739 LEU A C 1
ATOM 5871 O O . LEU A 1 739 ? -28.592 -3.421 -25.187 1.00 94.44 739 LEU A O 1
ATOM 5875 N N . THR A 1 740 ? -27.097 -4.741 -26.209 1.00 95.94 740 THR A N 1
ATOM 5876 C CA . THR A 1 740 ? -27.772 -5.994 -25.848 1.00 95.94 740 THR A CA 1
ATOM 5877 C C . THR A 1 740 ? -27.746 -6.245 -24.337 1.00 95.94 740 THR A C 1
ATOM 5879 O O . THR A 1 740 ? -28.765 -6.644 -23.773 1.00 95.94 740 THR A O 1
ATOM 5882 N N . GLY A 1 741 ? -26.664 -5.885 -23.642 1.00 94.00 741 GLY A N 1
ATOM 5883 C CA . GLY A 1 741 ? -26.568 -5.946 -22.183 1.00 94.00 741 GLY A CA 1
ATOM 5884 C C . GLY A 1 741 ? -27.551 -4.996 -21.488 1.00 94.00 741 GLY A C 1
ATOM 5885 O O . GLY A 1 741 ? -28.231 -5.382 -20.533 1.00 94.00 741 GLY A O 1
ATOM 5886 N N . PHE A 1 742 ? -27.718 -3.778 -22.011 1.00 94.19 742 PHE A N 1
ATOM 5887 C CA . PHE A 1 742 ? -28.731 -2.833 -21.536 1.00 94.19 742 PHE A CA 1
ATOM 5888 C C . PHE A 1 742 ? -30.157 -3.360 -21.754 1.00 94.19 742 PHE A C 1
ATOM 5890 O O . PHE A 1 742 ? -30.992 -3.300 -20.845 1.00 94.19 742 PHE A O 1
ATOM 5897 N N . LEU A 1 743 ? -30.445 -3.932 -22.928 1.00 95.56 743 LEU A N 1
ATOM 5898 C CA . LEU A 1 743 ? -31.742 -4.553 -23.217 1.00 95.56 743 LEU A CA 1
ATOM 5899 C C . LEU A 1 743 ? -32.027 -5.743 -22.290 1.00 95.56 743 LEU A C 1
ATOM 5901 O O . LEU A 1 743 ? -33.176 -5.934 -21.871 1.00 95.56 743 LEU A O 1
ATOM 5905 N N . ALA A 1 744 ? -30.995 -6.506 -21.918 1.00 94.69 744 ALA A N 1
ATOM 5906 C CA . ALA A 1 744 ? -31.100 -7.576 -20.934 1.00 94.69 744 ALA A CA 1
ATOM 5907 C C . ALA A 1 744 ? -31.483 -7.038 -19.551 1.00 94.69 744 ALA A C 1
ATOM 5909 O O . ALA A 1 744 ? -32.445 -7.522 -18.946 1.00 94.69 744 ALA A O 1
ATOM 5910 N N . LEU A 1 745 ? -30.783 -5.997 -19.085 1.00 93.88 745 LEU A N 1
ATOM 5911 C CA . LEU A 1 745 ? -31.067 -5.324 -17.818 1.00 93.88 745 LEU A CA 1
ATOM 5912 C C . LEU A 1 745 ? -32.488 -4.761 -17.777 1.00 93.88 745 LEU A C 1
ATOM 5914 O O . LEU A 1 745 ? -33.221 -5.012 -16.821 1.00 93.88 745 LEU A O 1
ATOM 5918 N N . ASN A 1 746 ? -32.899 -4.035 -18.818 1.00 94.44 746 ASN A N 1
ATOM 5919 C CA . ASN A 1 746 ? -34.236 -3.457 -18.898 1.00 94.44 746 ASN A CA 1
ATOM 5920 C C . ASN A 1 746 ? -35.322 -4.546 -18.917 1.00 94.44 746 ASN A C 1
ATOM 5922 O O . ASN A 1 746 ? -36.343 -4.432 -18.242 1.00 94.44 746 ASN A O 1
ATOM 5926 N N . SER A 1 747 ? -35.094 -5.645 -19.640 1.00 93.19 747 SER A N 1
ATOM 5927 C CA . SER A 1 747 ? -36.026 -6.779 -19.665 1.00 93.19 747 SER A CA 1
ATOM 5928 C C . SER A 1 747 ? -36.164 -7.438 -18.290 1.00 93.19 747 SER A C 1
ATOM 5930 O O . SER A 1 747 ? -37.283 -7.730 -17.869 1.00 93.19 747 SER A O 1
ATOM 5932 N N . ALA A 1 748 ? -35.052 -7.630 -17.573 1.00 89.50 748 ALA A N 1
ATOM 5933 C CA . ALA A 1 748 ? -35.049 -8.193 -16.224 1.00 89.50 748 ALA A CA 1
ATOM 5934 C C . ALA A 1 748 ? -35.714 -7.255 -15.198 1.00 89.50 748 ALA A C 1
ATOM 5936 O O . ALA A 1 748 ? -36.526 -7.716 -14.400 1.00 89.50 748 ALA A O 1
ATOM 5937 N N . LYS A 1 749 ? -35.451 -5.938 -15.258 1.00 89.62 749 LYS A N 1
ATOM 5938 C CA . LYS A 1 749 ? -36.115 -4.925 -14.409 1.00 89.62 749 LYS A CA 1
ATOM 5939 C C . LYS A 1 749 ? -37.635 -4.904 -14.609 1.00 89.62 749 LYS A C 1
ATOM 5941 O O . LYS A 1 749 ? -38.371 -4.724 -13.648 1.00 89.62 749 LYS A O 1
ATOM 5946 N N . ASN A 1 750 ? -38.103 -5.166 -15.830 1.00 90.88 750 ASN A N 1
ATOM 5947 C CA . ASN A 1 750 ? -39.527 -5.284 -16.161 1.00 90.88 750 ASN A CA 1
ATOM 5948 C C . ASN A 1 750 ? -40.124 -6.680 -15.864 1.00 90.88 750 ASN A C 1
ATOM 5950 O O . ASN A 1 750 ? -41.213 -6.999 -16.338 1.00 90.88 750 ASN A O 1
ATOM 5954 N N . GLY A 1 751 ? -39.414 -7.545 -15.129 1.00 87.88 751 GLY A N 1
ATOM 5955 C CA . GLY A 1 751 ? -39.886 -8.879 -14.736 1.00 87.88 751 GLY A CA 1
ATOM 5956 C C . GLY A 1 751 ? -39.847 -9.939 -15.844 1.00 87.88 751 GLY A C 1
ATOM 5957 O O . GLY A 1 751 ? -40.318 -11.059 -15.646 1.00 87.88 751 GLY A O 1
ATOM 5958 N N . ASN A 1 752 ? -39.278 -9.636 -17.016 1.00 91.81 752 ASN A N 1
ATOM 5959 C CA . ASN A 1 752 ? -39.200 -10.567 -18.140 1.00 91.81 752 ASN A CA 1
ATOM 5960 C C . ASN A 1 752 ? -37.829 -11.257 -18.213 1.00 91.81 752 ASN A C 1
ATOM 5962 O O . ASN A 1 752 ? -36.999 -10.961 -19.078 1.00 91.81 752 ASN A O 1
ATOM 5966 N N . ASN A 1 753 ? -37.613 -12.230 -17.324 1.00 90.12 753 ASN A N 1
ATOM 5967 C CA . ASN A 1 753 ? -36.357 -12.985 -17.237 1.00 90.12 753 ASN A CA 1
ATOM 5968 C C . ASN A 1 753 ? -36.014 -13.754 -18.520 1.00 90.12 753 ASN A C 1
ATOM 5970 O O . ASN A 1 753 ? -34.838 -13.893 -18.838 1.00 90.12 753 ASN A O 1
ATOM 5974 N N . LYS A 1 754 ? -37.012 -14.216 -19.290 1.00 92.38 754 LYS A N 1
ATOM 5975 C CA . LYS A 1 754 ? -36.778 -14.917 -20.566 1.00 92.38 754 LYS A CA 1
ATOM 5976 C C . LYS A 1 754 ? -36.162 -13.990 -21.611 1.00 92.38 754 LYS A C 1
ATOM 5978 O O . LYS A 1 754 ? -35.171 -14.350 -22.237 1.00 92.38 754 LYS A O 1
ATOM 5983 N N . ARG A 1 755 ? -36.724 -12.788 -21.783 1.00 93.44 755 ARG A N 1
ATOM 5984 C CA . ARG A 1 755 ? -36.134 -11.774 -22.672 1.00 93.44 755 ARG A CA 1
ATOM 5985 C C . ARG A 1 755 ? -34.786 -11.293 -22.146 1.00 93.44 755 ARG A C 1
ATOM 5987 O O . ARG A 1 755 ? -33.861 -11.160 -22.935 1.00 93.44 755 ARG A O 1
ATOM 5994 N N . GLY A 1 756 ? -34.661 -11.104 -20.830 1.00 93.31 756 GLY A N 1
ATOM 5995 C CA . GLY A 1 756 ? -33.385 -10.780 -20.189 1.00 93.31 756 GLY A CA 1
ATOM 5996 C C . GLY A 1 756 ? -32.299 -11.810 -20.503 1.00 93.31 756 GLY A C 1
ATOM 5997 O O . GLY A 1 756 ? -31.204 -11.444 -20.913 1.00 93.31 756 GLY A O 1
ATOM 5998 N N . PHE A 1 757 ? -32.628 -13.098 -20.388 1.00 95.31 757 PHE A N 1
ATOM 5999 C CA . PHE A 1 757 ? -31.733 -14.206 -20.716 1.00 95.31 757 PHE A CA 1
ATOM 6000 C C . PHE A 1 757 ? -31.306 -14.185 -22.187 1.00 95.31 757 PHE A C 1
ATOM 6002 O O . PHE A 1 757 ? -30.118 -14.290 -22.469 1.00 95.31 757 PHE A O 1
ATOM 6009 N N . LEU A 1 758 ? -32.254 -14.028 -23.119 1.00 96.25 758 LEU A N 1
ATOM 6010 C CA . LEU A 1 758 ? -31.950 -14.003 -24.554 1.00 96.25 758 LEU A CA 1
ATOM 6011 C C . LEU A 1 758 ? -31.000 -12.858 -24.912 1.00 96.25 758 LEU A C 1
ATOM 6013 O O . LEU A 1 758 ? -30.003 -13.087 -25.587 1.00 96.25 758 LEU A O 1
ATOM 6017 N N . TRP A 1 759 ? -31.274 -11.644 -24.431 1.00 97.00 759 TRP A N 1
ATOM 6018 C CA . TRP A 1 759 ? -30.417 -10.493 -24.708 1.00 97.00 759 TRP A CA 1
ATOM 6019 C C . TRP A 1 759 ? -29.023 -10.638 -24.099 1.00 97.00 759 TRP A C 1
ATOM 6021 O O . TRP A 1 759 ? -28.037 -10.371 -24.778 1.00 97.00 759 TRP A O 1
ATOM 6031 N N . LEU A 1 760 ? -28.930 -11.135 -22.863 1.00 96.50 760 LEU A N 1
ATOM 6032 C CA . LEU A 1 760 ? -27.640 -11.371 -22.219 1.00 96.50 760 LEU A CA 1
ATOM 6033 C C . LEU A 1 760 ? -26.841 -12.478 -22.929 1.00 96.50 760 LEU A C 1
ATOM 6035 O O . LEU A 1 760 ? -25.617 -12.407 -22.998 1.00 96.50 760 LEU A O 1
ATOM 6039 N N . LEU A 1 761 ? -27.521 -13.484 -23.493 1.00 97.25 761 LEU A N 1
ATOM 6040 C CA . LEU A 1 761 ? -26.885 -14.536 -24.284 1.00 97.25 761 LEU A CA 1
ATOM 6041 C C . LEU A 1 761 ? -26.288 -13.959 -25.569 1.00 97.25 761 LEU A C 1
ATOM 6043 O O . LEU A 1 761 ? -25.166 -14.312 -25.920 1.00 97.25 761 LEU A O 1
ATOM 6047 N N . VAL A 1 762 ? -27.000 -13.044 -26.234 1.00 97.50 762 VAL A N 1
ATOM 6048 C CA . VAL A 1 762 ? -26.464 -12.317 -27.393 1.00 97.50 762 VAL A CA 1
ATOM 6049 C C . VAL A 1 762 ? -25.210 -11.536 -26.998 1.00 97.50 762 VAL A C 1
ATOM 6051 O O . VAL A 1 762 ? -24.208 -11.641 -27.699 1.00 97.50 762 VAL A O 1
ATOM 6054 N N . THR A 1 763 ? -25.205 -10.834 -25.859 1.00 96.69 763 THR A N 1
ATOM 6055 C CA . THR A 1 763 ? -23.999 -10.134 -25.380 1.00 96.69 763 THR A CA 1
ATOM 6056 C C . THR A 1 763 ? -22.820 -11.085 -25.172 1.00 96.69 763 THR A C 1
ATOM 6058 O O . THR A 1 763 ? -21.713 -10.794 -25.616 1.00 96.69 763 THR A O 1
ATOM 6061 N N . VAL A 1 764 ? -23.052 -12.252 -24.560 1.00 96.75 764 VAL A N 1
ATOM 6062 C CA . VAL A 1 764 ? -22.013 -13.282 -24.378 1.00 96.75 764 VAL A CA 1
ATOM 6063 C C . VAL A 1 764 ? -21.465 -13.782 -25.717 1.00 96.75 764 VAL A C 1
ATOM 6065 O O . VAL A 1 764 ? -20.252 -13.939 -25.854 1.00 96.75 764 VAL A O 1
ATOM 6068 N N . VAL A 1 765 ? -22.329 -14.012 -26.710 1.00 97.38 765 VAL A N 1
ATOM 6069 C CA . VAL A 1 765 ? -21.913 -14.434 -28.059 1.00 97.38 765 VAL A CA 1
ATOM 6070 C C . VAL A 1 765 ? -21.081 -13.352 -28.747 1.00 97.38 765 VAL A C 1
ATOM 6072 O O . VAL A 1 765 ? -20.025 -13.672 -29.285 1.00 97.38 765 VAL A O 1
ATOM 6075 N N . LEU A 1 766 ? -21.504 -12.085 -28.691 1.00 96.81 766 LEU A N 1
ATOM 6076 C CA . LEU A 1 766 ? -20.765 -10.962 -29.281 1.00 96.81 766 LEU A CA 1
ATOM 6077 C C . LEU A 1 766 ? -19.390 -10.780 -28.626 1.00 96.81 766 LEU A C 1
ATOM 6079 O O . LEU A 1 766 ? -18.391 -10.657 -29.327 1.00 96.81 766 LEU A O 1
A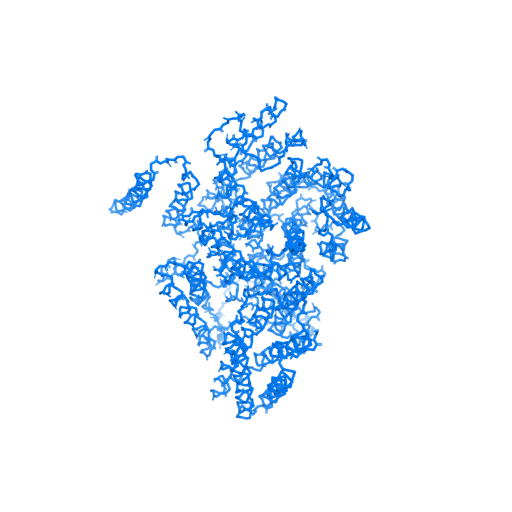TOM 6083 N N . GLY A 1 767 ? -19.316 -10.850 -27.296 1.00 95.81 767 GLY A N 1
ATOM 6084 C CA . GLY A 1 767 ? -18.043 -10.820 -26.573 1.00 95.81 767 GLY A CA 1
ATOM 6085 C C . GLY A 1 767 ? -17.127 -12.000 -26.894 1.00 95.81 767 GLY A C 1
ATOM 6086 O O . GLY A 1 767 ? -15.918 -11.834 -27.022 1.00 95.81 767 GLY A O 1
ATOM 6087 N N . SER A 1 768 ? -17.691 -13.200 -27.049 1.00 96.19 768 SER A N 1
ATOM 6088 C CA . SER A 1 768 ? -16.906 -14.383 -27.429 1.00 96.19 768 SER A CA 1
ATOM 6089 C C . SER A 1 768 ? -16.365 -14.248 -28.850 1.00 96.19 768 SER A C 1
ATOM 6091 O O . SER A 1 768 ? -15.207 -14.571 -29.094 1.00 96.19 768 SER A O 1
ATOM 6093 N N . LEU A 1 769 ? -17.182 -13.732 -29.775 1.00 95.69 769 LEU A N 1
ATOM 6094 C CA . LEU A 1 769 ? -16.758 -13.426 -31.138 1.00 95.69 769 LEU A CA 1
ATOM 6095 C C . LEU A 1 769 ? -15.616 -12.406 -31.138 1.00 95.69 769 LEU A C 1
ATOM 6097 O O . LEU A 1 769 ? -14.640 -12.610 -31.851 1.00 95.69 769 LEU A O 1
ATOM 6101 N N . PHE A 1 770 ? -15.711 -11.364 -30.308 1.00 95.50 770 PHE A N 1
ATOM 6102 C CA . PHE A 1 770 ? -14.657 -10.365 -30.170 1.00 95.50 770 PHE A CA 1
ATOM 6103 C C . PHE A 1 770 ? -13.307 -10.996 -29.795 1.00 95.50 770 PHE A C 1
ATOM 6105 O O . PHE A 1 770 ? -12.315 -10.780 -30.479 1.00 95.50 770 PHE A O 1
ATOM 6112 N N . ILE A 1 771 ? -13.288 -11.850 -28.766 1.00 94.56 771 ILE A N 1
ATOM 6113 C CA . ILE A 1 771 ? -12.066 -12.538 -28.313 1.00 94.56 771 ILE A CA 1
ATOM 6114 C C . ILE A 1 771 ? -11.495 -13.456 -29.398 1.00 94.56 771 ILE A C 1
ATOM 6116 O O . ILE A 1 771 ? -10.281 -13.539 -29.555 1.00 94.56 771 ILE A O 1
ATOM 6120 N N . ILE A 1 772 ? -12.357 -14.168 -30.130 1.00 94.62 772 ILE A N 1
ATOM 6121 C CA . ILE A 1 772 ? -11.919 -15.073 -31.200 1.00 94.62 772 ILE A CA 1
ATOM 6122 C C . ILE A 1 772 ? -11.240 -14.287 -32.324 1.00 94.62 772 ILE A C 1
ATOM 6124 O O . ILE A 1 772 ? -10.197 -14.716 -32.806 1.00 94.62 772 ILE A O 1
ATOM 6128 N N . VAL A 1 773 ? -11.815 -13.151 -32.727 1.00 93.38 773 VAL A N 1
ATOM 6129 C CA . VAL A 1 773 ? -11.257 -12.308 -33.795 1.00 93.38 773 VAL A CA 1
ATOM 6130 C C . VAL A 1 773 ? -9.942 -11.660 -33.358 1.00 93.38 773 VAL A C 1
ATOM 6132 O O . VAL A 1 773 ? -8.974 -11.727 -34.105 1.00 93.38 773 VAL A O 1
ATOM 6135 N N . GLU A 1 774 ? -9.871 -11.115 -32.141 1.00 91.06 774 GLU A N 1
ATOM 6136 C CA . GLU A 1 774 ? -8.627 -10.548 -31.593 1.00 91.06 774 GLU A CA 1
ATOM 6137 C C . GLU A 1 774 ? -7.518 -11.615 -31.492 1.00 91.06 774 GLU A C 1
ATOM 6139 O O . GLU A 1 774 ? -6.366 -11.384 -31.855 1.00 91.06 774 GLU A O 1
ATOM 6144 N N . GLY A 1 775 ? -7.866 -12.830 -31.053 1.00 92.88 775 GLY A N 1
ATOM 6145 C CA . GLY A 1 775 ? -6.929 -13.952 -30.994 1.00 92.88 775 GLY A CA 1
ATOM 6146 C C . GLY A 1 775 ? -6.445 -14.421 -32.372 1.00 92.88 775 GLY A C 1
ATOM 6147 O O . GLY A 1 775 ? -5.290 -14.833 -32.506 1.00 92.88 775 GLY A O 1
ATOM 6148 N N . ASP A 1 776 ? -7.297 -14.347 -33.397 1.00 93.25 776 ASP A N 1
ATOM 6149 C CA . ASP A 1 776 ? -6.906 -14.616 -34.783 1.00 93.25 776 ASP A CA 1
ATOM 6150 C C . ASP A 1 776 ? -5.938 -13.547 -35.305 1.00 93.25 776 ASP A C 1
ATOM 6152 O O . ASP A 1 776 ? -4.920 -13.891 -35.903 1.00 93.25 776 ASP A O 1
ATOM 6156 N N . GLU A 1 777 ? -6.171 -12.268 -34.997 1.00 92.00 777 GLU A N 1
ATOM 6157 C CA . GLU A 1 777 ? -5.245 -11.181 -35.337 1.00 92.00 777 GLU A CA 1
ATOM 6158 C C . GLU A 1 777 ? -3.861 -11.400 -34.713 1.00 92.00 777 GLU A C 1
ATOM 6160 O O . GLU A 1 777 ? -2.842 -11.350 -35.408 1.00 92.00 777 GLU A O 1
ATOM 6165 N N . TRP A 1 778 ? -3.811 -11.760 -33.429 1.00 93.62 778 TRP A N 1
ATOM 6166 C CA . TRP A 1 778 ? -2.562 -12.138 -32.766 1.00 93.62 778 TRP A CA 1
ATOM 6167 C C . TRP A 1 778 ? -1.880 -13.316 -33.469 1.00 93.62 778 TRP A C 1
ATOM 6169 O O . TRP A 1 778 ? -0.675 -13.281 -33.719 1.00 93.62 778 TRP A O 1
ATOM 6179 N N . SER A 1 779 ? -2.643 -14.353 -33.826 1.00 94.56 779 SER A N 1
ATOM 6180 C CA . SER A 1 779 ? -2.129 -15.517 -34.555 1.00 94.56 779 SER A CA 1
ATOM 6181 C C . SER A 1 779 ? -1.553 -15.138 -35.923 1.00 94.56 779 SER A C 1
ATOM 6183 O O . SER A 1 779 ? -0.526 -15.685 -36.328 1.00 94.56 779 SER A O 1
ATOM 6185 N N . GLN A 1 780 ? -2.177 -14.198 -36.637 1.00 93.69 780 GLN A N 1
ATOM 6186 C CA . GLN A 1 780 ? -1.681 -13.696 -37.919 1.00 93.69 780 GLN A CA 1
ATOM 6187 C C . GLN A 1 780 ? -0.368 -12.921 -37.757 1.00 93.69 780 GLN A C 1
ATOM 6189 O O . GLN A 1 780 ? 0.547 -13.116 -38.558 1.00 93.69 780 GLN A O 1
ATOM 6194 N N . LEU A 1 781 ? -0.238 -12.094 -36.715 1.00 93.81 781 LEU A N 1
ATOM 6195 C CA . LEU A 1 781 ? 1.015 -11.400 -36.395 1.00 93.81 781 LEU A CA 1
ATOM 6196 C C . LEU A 1 781 ? 2.134 -12.403 -36.083 1.00 93.81 781 LEU A C 1
ATOM 6198 O O . LEU A 1 781 ? 3.214 -12.329 -36.676 1.00 93.81 781 LEU A O 1
ATOM 6202 N N . PHE A 1 782 ? 1.856 -13.413 -35.254 1.00 94.44 782 PHE A N 1
ATOM 6203 C CA . PHE A 1 782 ? 2.819 -14.481 -34.974 1.00 94.44 782 PHE A CA 1
ATOM 6204 C C . PHE A 1 782 ? 3.228 -15.246 -36.239 1.00 94.44 782 PHE A C 1
ATOM 6206 O O . PHE A 1 782 ? 4.410 -15.544 -36.416 1.00 94.44 782 PHE A O 1
ATOM 6213 N N . ALA A 1 783 ? 2.287 -15.523 -37.149 1.00 94.69 783 ALA A N 1
ATOM 6214 C CA . ALA A 1 783 ? 2.573 -16.179 -38.427 1.00 94.69 783 ALA A CA 1
ATOM 6215 C C . ALA A 1 783 ? 3.481 -15.338 -39.346 1.00 94.69 783 ALA A C 1
ATOM 6217 O O . ALA A 1 783 ? 4.214 -15.896 -40.161 1.00 94.69 783 ALA A O 1
ATOM 6218 N N . GLN A 1 784 ? 3.477 -14.011 -39.188 1.00 93.69 784 GLN A N 1
ATOM 6219 C CA . GLN A 1 784 ? 4.381 -13.081 -39.876 1.00 93.69 784 GLN A CA 1
ATOM 6220 C C . GLN A 1 784 ? 5.741 -12.924 -39.167 1.00 93.69 784 GLN A C 1
ATOM 6222 O O . GLN A 1 784 ? 6.585 -12.152 -39.617 1.00 93.69 784 GLN A O 1
ATOM 6227 N N . GLY A 1 785 ? 5.976 -13.641 -38.061 1.00 93.19 785 GLY A N 1
ATOM 6228 C CA . GLY A 1 785 ? 7.180 -13.504 -37.237 1.00 93.19 785 GLY A CA 1
ATOM 6229 C C . GLY A 1 785 ? 7.176 -12.266 -36.332 1.00 93.19 785 GLY A C 1
ATOM 6230 O O . GLY A 1 785 ? 8.217 -11.911 -35.779 1.00 93.19 785 GLY A O 1
ATOM 6231 N N . LEU A 1 786 ? 6.022 -11.610 -36.176 1.00 93.56 786 LEU A N 1
ATOM 6232 C CA . LEU A 1 786 ? 5.831 -10.454 -35.307 1.00 93.56 786 LEU A CA 1
ATOM 6233 C C . LEU A 1 786 ? 5.319 -10.930 -33.945 1.00 93.56 786 LEU A C 1
ATOM 6235 O O . LEU A 1 786 ? 4.200 -11.417 -33.812 1.00 93.56 786 LEU A O 1
ATOM 6239 N N . ALA A 1 787 ? 6.162 -10.798 -32.928 1.00 92.81 787 ALA A N 1
ATOM 6240 C CA . ALA A 1 787 ? 5.899 -11.235 -31.565 1.00 92.81 787 ALA A CA 1
ATOM 6241 C C . ALA A 1 787 ? 5.913 -10.037 -30.592 1.00 92.81 787 ALA A C 1
ATOM 6243 O O . ALA A 1 787 ? 6.435 -8.971 -30.933 1.00 92.81 787 ALA A O 1
ATOM 6244 N N . PRO A 1 788 ? 5.413 -10.195 -29.350 1.00 90.56 788 PRO A N 1
ATOM 6245 C CA . PRO A 1 788 ? 5.406 -9.128 -28.348 1.00 90.56 788 PRO A CA 1
ATOM 6246 C C . PRO A 1 788 ? 6.774 -8.513 -28.045 1.00 90.56 788 PRO A C 1
ATOM 6248 O O . PRO A 1 788 ? 6.845 -7.379 -27.598 1.00 90.56 788 PRO A O 1
ATOM 6251 N N . PHE A 1 789 ? 7.862 -9.238 -28.286 1.00 90.56 789 PHE A N 1
ATOM 6252 C CA . PHE A 1 789 ? 9.239 -8.797 -28.052 1.00 90.56 789 PHE A CA 1
ATOM 6253 C C . PHE A 1 789 ? 9.943 -8.289 -29.321 1.00 90.56 789 PHE A C 1
ATOM 6255 O O . PHE A 1 789 ? 11.129 -7.973 -29.284 1.00 90.56 789 PHE A O 1
ATOM 6262 N N . SER A 1 790 ? 9.252 -8.225 -30.466 1.00 90.94 790 SER A N 1
ATOM 6263 C CA . SER A 1 790 ? 9.864 -7.817 -31.737 1.00 90.94 790 SER A CA 1
ATOM 6264 C C . SER A 1 790 ? 10.229 -6.329 -31.773 1.00 90.94 790 SER A C 1
ATOM 6266 O O . SER A 1 790 ? 11.237 -5.967 -32.374 1.00 90.94 790 SER A O 1
ATOM 6268 N N . ASN A 1 791 ? 9.414 -5.460 -31.168 1.00 90.12 791 ASN A N 1
ATOM 6269 C CA . ASN A 1 791 ? 9.681 -4.028 -30.995 1.00 90.12 791 ASN A CA 1
ATOM 6270 C C . ASN A 1 791 ? 8.732 -3.425 -29.939 1.00 90.12 791 ASN A C 1
ATOM 6272 O O . ASN A 1 791 ? 7.770 -4.072 -29.523 1.00 90.12 791 ASN A O 1
ATOM 6276 N N . ASN A 1 792 ? 8.984 -2.174 -29.540 1.00 89.88 792 ASN A N 1
ATOM 6277 C CA . ASN A 1 792 ? 8.183 -1.457 -28.543 1.00 89.88 792 ASN A CA 1
ATOM 6278 C C . ASN A 1 792 ? 6.694 -1.351 -28.904 1.00 89.88 792 ASN A C 1
ATOM 6280 O O . ASN A 1 792 ? 5.865 -1.545 -28.023 1.00 89.88 792 ASN A O 1
ATOM 6284 N N . ALA A 1 793 ? 6.353 -1.094 -30.172 1.00 91.25 793 ALA A N 1
ATOM 6285 C CA . ALA A 1 793 ? 4.960 -0.954 -30.607 1.00 91.25 793 ALA A CA 1
ATOM 6286 C C . ALA A 1 793 ? 4.175 -2.267 -30.468 1.00 91.25 793 ALA A C 1
ATOM 6288 O O . ALA A 1 793 ? 3.028 -2.274 -30.034 1.00 91.25 793 ALA A O 1
ATOM 6289 N N . LEU A 1 794 ? 4.805 -3.402 -30.781 1.00 92.88 794 LEU A N 1
ATOM 6290 C CA . LEU A 1 794 ? 4.198 -4.715 -30.572 1.00 92.88 794 LEU A CA 1
ATOM 6291 C C . LEU A 1 794 ? 4.130 -5.070 -29.081 1.00 92.88 794 LEU A C 1
ATOM 6293 O O . LEU A 1 794 ? 3.113 -5.603 -28.646 1.00 92.88 794 LEU A O 1
ATOM 6297 N N . SER A 1 795 ? 5.149 -4.737 -28.276 1.00 93.50 795 SER A N 1
ATOM 6298 C CA . SER A 1 795 ? 5.085 -4.921 -26.816 1.00 93.50 795 SER A CA 1
ATOM 6299 C C . SER A 1 795 ? 3.884 -4.197 -26.212 1.00 93.50 795 SER A C 1
ATOM 6301 O O . SER A 1 795 ? 3.116 -4.808 -25.469 1.00 93.50 795 SER A O 1
ATOM 6303 N N . THR A 1 796 ? 3.690 -2.920 -26.551 1.00 93.50 796 THR A N 1
ATOM 6304 C CA . THR A 1 796 ? 2.585 -2.119 -26.015 1.00 93.50 796 THR A CA 1
ATOM 6305 C C . THR A 1 796 ? 1.234 -2.586 -26.550 1.00 93.50 796 THR A C 1
ATOM 6307 O O . THR A 1 796 ? 0.297 -2.708 -25.757 1.00 93.50 796 THR A O 1
ATOM 6310 N N . TYR A 1 797 ? 1.133 -2.938 -27.838 1.00 94.31 797 TYR A N 1
ATOM 6311 C CA . TYR A 1 797 ? -0.084 -3.494 -28.437 1.00 94.31 797 TYR A CA 1
ATOM 6312 C C . TYR A 1 797 ? -0.509 -4.803 -27.765 1.00 94.31 797 TYR A C 1
ATOM 6314 O O . TYR A 1 797 ? -1.592 -4.851 -27.180 1.00 94.31 797 TYR A O 1
ATOM 6322 N N . PHE A 1 798 ? 0.335 -5.844 -27.787 1.00 95.38 798 PHE A N 1
ATOM 6323 C CA . PHE A 1 798 ? -0.004 -7.169 -27.245 1.00 95.38 798 PHE A CA 1
ATOM 6324 C C . PHE A 1 798 ? -0.306 -7.108 -25.747 1.00 95.38 798 PHE A C 1
ATOM 6326 O O . PHE A 1 798 ? -1.210 -7.782 -25.255 1.00 95.38 798 PHE A O 1
ATOM 6333 N N . PHE A 1 799 ? 0.438 -6.287 -25.004 1.00 95.50 799 PHE A N 1
ATOM 6334 C CA . PHE A 1 799 ? 0.181 -6.097 -23.585 1.00 95.50 799 PHE A CA 1
ATOM 6335 C C . PHE A 1 799 ? -1.173 -5.426 -23.338 1.00 95.50 799 PHE A C 1
ATOM 6337 O O . PHE A 1 799 ? -1.985 -5.943 -22.575 1.00 95.50 799 PHE A O 1
ATOM 6344 N N . THR A 1 800 ? -1.439 -4.293 -23.989 1.00 96.00 800 THR A N 1
ATOM 6345 C CA . THR A 1 800 ? -2.636 -3.485 -23.712 1.00 96.00 800 THR A CA 1
ATOM 6346 C C . THR A 1 800 ? -3.907 -4.191 -24.177 1.00 96.00 800 THR A C 1
ATOM 6348 O O . THR A 1 800 ? -4.880 -4.271 -23.422 1.00 96.00 800 THR A O 1
ATOM 6351 N N . THR A 1 801 ? -3.888 -4.765 -25.383 1.00 94.94 801 THR A N 1
ATOM 6352 C CA . THR A 1 801 ? -4.994 -5.586 -25.899 1.00 94.94 801 THR A CA 1
ATOM 6353 C C . THR A 1 801 ? -5.151 -6.877 -25.098 1.00 94.94 801 THR A C 1
ATOM 6355 O O . THR A 1 801 ? -6.273 -7.287 -24.827 1.00 94.94 801 THR A O 1
ATOM 6358 N N . GLY A 1 802 ? -4.062 -7.465 -24.590 1.00 95.25 802 GLY A N 1
ATOM 6359 C CA . GLY A 1 802 ? -4.109 -8.635 -23.711 1.00 95.25 802 GLY A CA 1
ATOM 6360 C C . GLY A 1 802 ? -4.754 -8.344 -22.355 1.00 95.25 802 GLY A C 1
ATOM 6361 O O . GLY A 1 802 ? -5.605 -9.108 -21.889 1.00 95.25 802 GLY A O 1
ATOM 6362 N N . VAL A 1 803 ? -4.405 -7.213 -21.734 1.00 95.88 803 VAL A N 1
ATOM 6363 C CA . VAL A 1 803 ? -5.049 -6.737 -20.501 1.00 95.88 803 VAL A CA 1
ATOM 6364 C C . VAL A 1 803 ? -6.532 -6.467 -20.757 1.00 95.88 803 VAL A C 1
ATOM 6366 O O . VAL A 1 803 ? -7.372 -6.906 -19.971 1.00 95.88 803 VAL A O 1
ATOM 6369 N N . HIS A 1 804 ? -6.890 -5.821 -21.869 1.00 96.62 804 HIS A N 1
ATOM 6370 C CA . HIS A 1 804 ? -8.290 -5.613 -22.255 1.00 96.62 804 HIS A CA 1
ATOM 6371 C C . HIS A 1 804 ? -9.038 -6.932 -22.497 1.00 96.62 804 HIS A C 1
ATOM 6373 O O . HIS A 1 804 ? -10.115 -7.133 -21.937 1.00 96.62 804 HIS A O 1
ATOM 6379 N N . MET A 1 805 ? -8.436 -7.887 -23.205 1.00 95.19 805 MET A N 1
ATOM 6380 C CA . MET A 1 805 ? -9.003 -9.216 -23.433 1.00 95.19 805 MET A CA 1
ATOM 6381 C C . MET A 1 805 ? -9.276 -9.947 -22.109 1.00 95.19 805 MET A C 1
ATOM 6383 O O . MET A 1 805 ? -10.325 -10.577 -21.956 1.00 95.19 805 MET A O 1
ATOM 6387 N N . ALA A 1 806 ? -8.396 -9.813 -21.109 1.00 94.56 806 ALA A N 1
ATOM 6388 C CA . ALA A 1 806 ? -8.631 -10.348 -19.767 1.00 94.56 806 ALA A CA 1
ATOM 6389 C C . ALA A 1 806 ? -9.856 -9.708 -19.076 1.00 94.56 806 ALA A C 1
ATOM 6391 O O . ALA A 1 806 ? -10.597 -10.397 -18.363 1.00 94.56 806 ALA A O 1
ATOM 6392 N N . HIS A 1 807 ? -10.125 -8.422 -19.324 1.00 96.31 807 HIS A N 1
ATOM 6393 C CA . HIS A 1 807 ? -11.330 -7.738 -18.840 1.00 96.31 807 HIS A CA 1
ATOM 6394 C C . HIS A 1 807 ? -12.591 -8.222 -19.559 1.00 96.31 807 HIS A C 1
ATOM 6396 O O . HIS A 1 807 ? -13.587 -8.519 -18.897 1.00 96.31 807 HIS A O 1
ATOM 6402 N N . VAL A 1 808 ? -12.547 -8.382 -20.887 1.00 96.44 808 VAL A N 1
ATOM 6403 C CA . VAL A 1 808 ? -13.662 -8.939 -21.675 1.00 96.44 808 VAL A CA 1
ATOM 6404 C C . VAL A 1 808 ? -13.990 -10.358 -21.194 1.00 96.44 808 VAL A C 1
ATOM 6406 O O . VAL A 1 808 ? -15.147 -10.664 -20.903 1.00 96.44 808 VAL A O 1
ATOM 6409 N N . LEU A 1 809 ? -12.978 -11.212 -21.010 1.00 95.38 809 LEU A N 1
ATOM 6410 C CA . LEU A 1 809 ? -13.133 -12.569 -20.469 1.00 95.38 809 LEU A CA 1
ATOM 6411 C C . LEU A 1 809 ? -13.757 -12.572 -19.067 1.00 95.38 809 LEU A C 1
ATOM 6413 O O . LEU A 1 809 ? -14.640 -13.387 -18.772 1.00 95.38 809 LEU A O 1
ATOM 6417 N N . SER A 1 810 ? -13.333 -11.647 -18.204 1.00 93.50 810 SER A N 1
ATOM 6418 C CA . SER A 1 810 ? -13.898 -11.479 -16.862 1.00 93.50 810 SER A CA 1
ATOM 6419 C C . SER A 1 810 ? -15.366 -11.045 -16.929 1.00 93.50 810 SER A C 1
ATOM 6421 O O . SER A 1 810 ? -16.219 -11.624 -16.248 1.00 93.50 810 SER A O 1
ATOM 6423 N N . ALA A 1 811 ? -15.694 -10.099 -17.814 1.00 95.31 811 ALA A N 1
ATOM 6424 C CA . ALA A 1 811 ? -17.056 -9.629 -18.040 1.00 95.31 811 ALA A CA 1
ATOM 6425 C C . ALA A 1 811 ? -17.965 -10.751 -18.572 1.00 95.31 811 ALA A C 1
ATOM 6427 O O . ALA A 1 811 ? -19.072 -10.935 -18.061 1.00 95.31 811 ALA A O 1
ATOM 6428 N N . ILE A 1 812 ? -17.494 -11.555 -19.531 1.00 95.69 812 ILE A N 1
ATOM 6429 C CA . ILE A 1 812 ? -18.218 -12.726 -20.052 1.00 95.69 812 ILE A CA 1
ATOM 6430 C C . ILE A 1 812 ? -18.437 -13.764 -18.950 1.00 95.69 812 ILE A C 1
ATOM 6432 O O . ILE A 1 812 ? -19.541 -14.287 -18.801 1.00 95.69 812 ILE A O 1
ATOM 6436 N N . SER A 1 813 ? -17.420 -14.042 -18.134 1.00 92.56 813 SER A N 1
ATOM 6437 C CA . SER A 1 813 ? -17.518 -15.019 -17.042 1.00 92.56 813 SER A CA 1
ATOM 6438 C C . SER A 1 813 ? -18.610 -14.639 -16.033 1.00 92.56 813 SER A C 1
ATOM 6440 O O . SER A 1 813 ? -19.408 -15.484 -15.613 1.00 92.56 813 SER A O 1
ATOM 6442 N N . VAL A 1 814 ? -18.705 -13.350 -15.688 1.00 92.50 814 VAL A N 1
ATOM 6443 C CA . VAL A 1 814 ? -19.782 -12.822 -14.837 1.00 92.50 814 VAL A CA 1
ATOM 6444 C C . VAL A 1 814 ? -21.133 -12.855 -15.563 1.00 92.50 814 VAL A C 1
ATOM 6446 O O . VAL A 1 814 ? -22.134 -13.241 -14.956 1.00 92.50 814 VAL A O 1
ATOM 6449 N N . ALA A 1 815 ? -21.180 -12.541 -16.861 1.00 94.06 815 ALA A N 1
ATOM 6450 C CA . ALA A 1 815 ? -22.399 -12.628 -17.668 1.00 94.06 815 ALA A CA 1
ATOM 6451 C C . ALA A 1 815 ? -22.968 -14.055 -17.700 1.00 94.06 815 ALA A C 1
ATOM 6453 O O . ALA A 1 815 ? -24.164 -14.247 -17.497 1.00 94.06 815 ALA A O 1
ATOM 6454 N N . VAL A 1 816 ? -22.121 -15.076 -17.866 1.00 93.19 816 VAL A N 1
ATOM 6455 C CA . VAL A 1 816 ? -22.516 -16.497 -17.836 1.00 93.19 816 VAL A CA 1
ATOM 6456 C C . VAL A 1 816 ? -23.104 -16.885 -16.476 1.00 93.19 816 VAL A C 1
ATOM 6458 O O . VAL A 1 816 ? -24.106 -17.604 -16.394 1.00 93.19 816 VAL A O 1
ATOM 6461 N N . TYR A 1 817 ? -22.534 -16.372 -15.386 1.00 90.62 817 TYR A N 1
ATOM 6462 C CA . TYR A 1 817 ? -23.110 -16.537 -14.052 1.00 90.62 817 TYR A CA 1
ATOM 6463 C C . TYR A 1 817 ? -24.500 -15.882 -13.928 1.00 90.62 817 TYR A C 1
ATOM 6465 O O . TYR A 1 817 ? -25.430 -16.496 -13.393 1.00 90.62 817 TYR A O 1
ATOM 6473 N N . LEU A 1 818 ? -24.670 -14.670 -14.457 1.00 91.75 818 LEU A N 1
ATOM 6474 C CA . LEU A 1 818 ? -25.944 -13.947 -14.437 1.00 91.75 818 LEU A CA 1
ATOM 6475 C C . LEU A 1 818 ? -26.999 -14.582 -15.357 1.00 91.75 818 LEU A C 1
ATOM 6477 O O . LEU A 1 818 ? -28.167 -14.656 -14.974 1.00 91.75 818 LEU A O 1
ATOM 6481 N N . LEU A 1 819 ? -26.597 -15.144 -16.503 1.00 92.62 819 LEU A N 1
ATOM 6482 C CA . LEU A 1 819 ? -27.452 -15.967 -17.364 1.00 92.62 819 LEU A CA 1
ATOM 6483 C C . LEU A 1 819 ? -28.049 -17.127 -16.580 1.00 92.62 819 LEU A C 1
ATOM 6485 O O . LEU A 1 819 ? -29.257 -17.364 -16.634 1.00 92.62 819 LEU A O 1
ATOM 6489 N N . ARG A 1 820 ? -27.220 -17.819 -15.791 1.00 88.69 820 ARG A N 1
ATOM 6490 C CA . ARG A 1 820 ? -27.693 -18.907 -14.935 1.00 88.69 820 ARG A CA 1
ATOM 6491 C C . ARG A 1 820 ? -28.706 -18.416 -13.901 1.00 88.69 820 ARG A C 1
ATOM 6493 O O . ARG A 1 820 ? -29.695 -19.110 -13.685 1.00 88.69 820 ARG A O 1
ATOM 6500 N N . LYS A 1 821 ? -28.499 -17.239 -13.292 1.00 86.38 821 LYS A N 1
ATOM 6501 C CA . LYS A 1 821 ? -29.465 -16.615 -12.363 1.00 86.38 821 LYS A CA 1
ATOM 6502 C C . LYS A 1 821 ? -30.807 -16.306 -13.033 1.00 86.38 821 LYS A C 1
ATOM 6504 O O . LYS A 1 821 ? -31.850 -16.623 -12.461 1.00 86.38 821 LYS A O 1
ATOM 6509 N N . LEU A 1 822 ? -30.785 -15.735 -14.238 1.00 88.25 822 LEU A N 1
ATOM 6510 C CA . LEU A 1 822 ? -31.992 -15.444 -15.019 1.00 88.25 822 LEU A CA 1
ATOM 6511 C C . LEU A 1 822 ? -32.735 -16.727 -15.407 1.00 88.25 822 LEU A C 1
ATOM 6513 O O . LEU A 1 822 ? -33.954 -16.789 -15.273 1.00 88.25 822 LEU A O 1
ATOM 6517 N N . TRP A 1 823 ? -32.005 -17.770 -15.813 1.00 87.94 823 TRP A N 1
ATOM 6518 C CA . TRP A 1 823 ? -32.581 -19.061 -16.193 1.00 87.94 823 TRP A CA 1
ATOM 6519 C C . TRP A 1 823 ? -33.312 -19.754 -15.035 1.00 87.94 823 TRP A C 1
ATOM 6521 O O . TRP A 1 823 ? -34.403 -20.286 -15.227 1.00 87.94 823 TRP A O 1
ATOM 6531 N N . VAL A 1 824 ? -32.758 -19.696 -13.816 1.00 85.81 824 VAL A N 1
ATOM 6532 C CA . VAL A 1 824 ? -33.393 -20.266 -12.610 1.00 85.81 824 VAL A CA 1
ATOM 6533 C C . VAL A 1 824 ? -34.393 -19.317 -11.931 1.00 85.81 824 VAL A C 1
ATOM 6535 O O . VAL A 1 824 ? -34.790 -19.570 -10.796 1.00 85.81 824 VAL A O 1
ATOM 6538 N N . ASN A 1 825 ? -34.793 -18.222 -12.593 1.00 81.00 825 ASN A N 1
ATOM 6539 C CA . ASN A 1 825 ? -35.699 -17.190 -12.068 1.00 81.00 825 ASN A CA 1
ATOM 6540 C C . ASN A 1 825 ? -35.277 -16.590 -10.711 1.00 81.00 825 ASN A C 1
ATOM 6542 O O . ASN A 1 825 ? -36.117 -16.168 -9.921 1.00 81.00 825 ASN A O 1
ATOM 6546 N N . LYS A 1 826 ? -33.968 -16.509 -10.450 1.00 78.00 826 LYS A N 1
ATOM 6547 C CA . LYS A 1 826 ? -33.383 -15.789 -9.306 1.00 78.00 826 LYS A CA 1
ATOM 6548 C C . LYS A 1 826 ? -32.676 -14.526 -9.794 1.00 78.00 826 LYS A C 1
ATOM 6550 O O . LYS A 1 826 ? -31.477 -14.350 -9.570 1.00 78.00 826 LYS A O 1
ATOM 6555 N N . SER A 1 827 ? -33.403 -13.701 -10.547 1.00 75.38 827 SER A N 1
ATOM 6556 C CA . SER A 1 827 ? -32.884 -12.465 -11.134 1.00 75.38 827 SER A CA 1
ATOM 6557 C C . SER A 1 827 ? -32.355 -11.527 -10.053 1.00 75.38 827 SER A C 1
ATOM 6559 O O . SER A 1 827 ? -33.058 -11.218 -9.095 1.00 75.38 827 SER A O 1
ATOM 6561 N N . ASP A 1 828 ? -31.129 -11.058 -10.243 1.00 81.50 828 ASP A N 1
ATOM 6562 C CA . ASP A 1 828 ? -30.445 -10.112 -9.368 1.00 81.50 828 ASP A CA 1
ATOM 6563 C C . ASP A 1 828 ? -30.146 -8.862 -10.196 1.00 81.50 828 ASP A C 1
ATOM 6565 O O . ASP A 1 828 ? -29.170 -8.810 -10.947 1.00 81.50 828 ASP A O 1
ATOM 6569 N N . TYR A 1 829 ? -31.077 -7.908 -10.162 1.00 84.12 829 TYR A N 1
ATOM 6570 C CA . TYR A 1 829 ? -31.024 -6.728 -11.024 1.00 84.12 829 TYR A CA 1
ATOM 6571 C C . TYR A 1 829 ? -29.872 -5.795 -10.643 1.00 84.12 829 TYR A C 1
ATOM 6573 O O . TYR A 1 829 ? -29.335 -5.130 -11.523 1.00 84.12 829 TYR A O 1
ATOM 6581 N N . GLU A 1 830 ? -29.468 -5.760 -9.368 1.00 86.44 830 GLU A N 1
ATOM 6582 C CA . GLU A 1 830 ? -28.319 -4.968 -8.922 1.00 86.44 830 GLU A CA 1
ATOM 6583 C C . GLU A 1 830 ? -27.021 -5.562 -9.457 1.00 86.44 830 GLU A C 1
ATOM 6585 O O . GLU A 1 830 ? -26.186 -4.827 -9.977 1.00 86.44 830 GLU A O 1
ATOM 6590 N N . ALA A 1 831 ? -26.867 -6.889 -9.399 1.00 88.62 831 ALA A N 1
ATOM 6591 C CA . ALA A 1 831 ? -25.708 -7.558 -9.982 1.00 88.62 831 ALA A CA 1
ATOM 6592 C C . ALA A 1 831 ? -25.666 -7.429 -11.512 1.00 88.62 831 ALA A C 1
ATOM 6594 O O . ALA A 1 831 ? -24.589 -7.245 -12.076 1.00 88.62 831 ALA A O 1
ATOM 6595 N N . LEU A 1 832 ? -26.821 -7.487 -12.183 1.00 91.62 832 LEU A N 1
ATOM 6596 C CA . LEU A 1 832 ? -26.910 -7.286 -13.631 1.00 91.62 832 LEU A CA 1
ATOM 6597 C C . LEU A 1 832 ? -26.602 -5.840 -14.035 1.00 91.62 832 LEU A C 1
ATOM 6599 O O . LEU A 1 832 ? -25.943 -5.616 -15.043 1.00 91.62 832 LEU A O 1
ATOM 6603 N N . GLU A 1 833 ? -27.034 -4.860 -13.244 1.00 92.38 833 GLU A N 1
ATOM 6604 C CA . GLU A 1 833 ? -26.700 -3.452 -13.463 1.00 92.38 833 GLU A CA 1
ATOM 6605 C C . GLU A 1 833 ? -25.214 -3.178 -13.226 1.00 92.38 833 GLU A C 1
ATOM 6607 O O . GLU A 1 833 ? -24.570 -2.542 -14.054 1.00 92.38 833 GLU A O 1
ATOM 6612 N N . ALA A 1 834 ? -24.656 -3.700 -12.135 1.00 92.38 834 ALA A N 1
ATOM 6613 C CA . ALA A 1 834 ? -23.234 -3.619 -11.826 1.00 92.38 834 ALA A CA 1
ATOM 6614 C C . ALA A 1 834 ? -22.374 -4.222 -12.950 1.00 92.38 834 ALA A C 1
ATOM 6616 O O . ALA A 1 834 ? -21.400 -3.612 -13.388 1.00 92.38 834 ALA A O 1
ATOM 6617 N N . TRP A 1 835 ? -22.778 -5.387 -13.464 1.00 95.19 835 TRP A N 1
ATOM 6618 C CA . TRP A 1 835 ? -22.145 -6.010 -14.622 1.00 95.19 835 TRP A CA 1
ATOM 6619 C C . TRP A 1 835 ? -22.286 -5.168 -15.895 1.00 95.19 835 TRP A C 1
ATOM 6621 O O . TRP A 1 835 ? -21.301 -4.995 -16.600 1.00 95.19 835 TRP A O 1
ATOM 6631 N N . ALA A 1 836 ? -23.466 -4.608 -16.182 1.00 94.69 836 ALA A N 1
ATOM 6632 C CA . ALA A 1 836 ? -23.678 -3.789 -17.377 1.00 94.69 836 ALA A CA 1
ATOM 6633 C C . ALA A 1 836 ? -22.827 -2.506 -17.359 1.00 94.69 836 ALA A C 1
ATOM 6635 O O . ALA A 1 836 ? -22.307 -2.097 -18.397 1.00 94.69 836 ALA A O 1
ATOM 6636 N N . ILE A 1 837 ? -22.639 -1.898 -16.181 1.00 94.56 837 ILE A N 1
ATOM 6637 C CA . ILE A 1 837 ? -21.724 -0.763 -15.986 1.00 94.56 837 ILE A CA 1
ATOM 6638 C C . ILE A 1 837 ? -20.277 -1.191 -16.279 1.00 94.56 837 ILE A C 1
ATOM 6640 O O . ILE A 1 837 ? -19.577 -0.495 -17.009 1.00 94.56 837 ILE A O 1
ATOM 6644 N N . TYR A 1 838 ? -19.842 -2.345 -15.760 1.00 96.00 838 TYR A N 1
ATOM 6645 C CA . TYR A 1 838 ? -18.509 -2.888 -16.039 1.00 96.00 838 TYR A CA 1
ATOM 6646 C C . TYR A 1 838 ? -18.313 -3.218 -17.529 1.00 96.00 838 TYR A C 1
ATOM 6648 O O . TYR A 1 838 ? -17.299 -2.844 -18.104 1.00 96.00 838 TYR A O 1
ATOM 6656 N N . TRP A 1 839 ? -19.299 -3.840 -18.181 1.00 96.25 839 TRP A N 1
ATOM 6657 C CA . TRP A 1 839 ? -19.275 -4.114 -19.622 1.00 96.25 839 TRP A CA 1
ATOM 6658 C C . TRP A 1 839 ? -19.132 -2.826 -20.442 1.00 96.25 839 TRP A C 1
ATOM 6660 O O . TRP A 1 839 ? -18.277 -2.732 -21.313 1.00 96.25 839 TRP A O 1
ATOM 6670 N N . SER A 1 840 ? -19.914 -1.797 -20.106 1.00 94.75 840 SER A N 1
ATOM 6671 C CA . SER A 1 840 ? -19.853 -0.500 -20.794 1.00 94.75 840 SER A CA 1
ATOM 6672 C C . SER A 1 840 ? -18.478 0.163 -20.660 1.0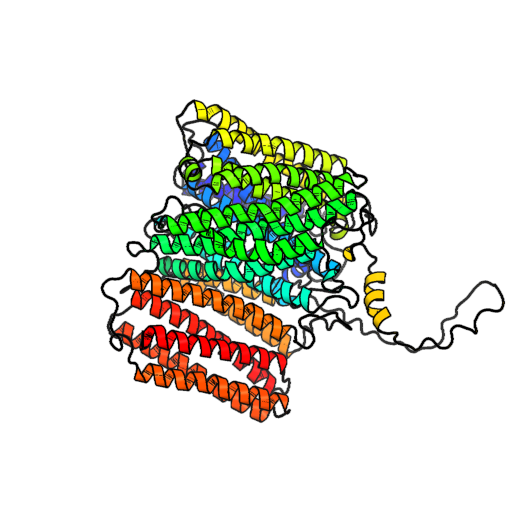0 94.75 840 SER A C 1
ATOM 6674 O O . SER A 1 840 ? -18.023 0.838 -21.578 1.00 94.75 840 SER A O 1
ATOM 6676 N N . PHE A 1 841 ? -17.799 -0.030 -19.524 1.00 95.38 841 PHE A N 1
ATOM 6677 C CA . PHE A 1 841 ? -16.418 0.413 -19.347 1.00 95.38 841 PHE A CA 1
ATOM 6678 C C . PHE A 1 841 ? -15.452 -0.345 -20.266 1.00 95.38 841 PHE A C 1
ATOM 6680 O O . PHE A 1 841 ? -14.627 0.286 -20.921 1.00 95.38 841 PHE A O 1
ATOM 6687 N N . VAL A 1 842 ? -15.575 -1.673 -20.357 1.00 95.06 842 VAL A N 1
ATOM 6688 C CA . VAL A 1 842 ? -14.752 -2.497 -21.258 1.00 95.06 842 VAL A CA 1
ATOM 6689 C C . VAL A 1 842 ? -14.905 -2.040 -22.713 1.00 95.06 842 VAL A C 1
ATOM 6691 O O . VAL A 1 842 ? -13.904 -1.894 -23.418 1.00 95.06 842 VAL A O 1
ATOM 6694 N N . ASP A 1 843 ? -16.129 -1.733 -23.138 1.00 94.62 843 ASP A N 1
ATOM 6695 C CA . ASP A 1 843 ? -16.411 -1.182 -24.466 1.00 94.62 843 ASP A CA 1
ATOM 6696 C C . ASP A 1 843 ? -15.779 0.207 -24.658 1.00 94.62 843 ASP A C 1
ATOM 6698 O O . ASP A 1 843 ? -15.166 0.477 -25.691 1.00 94.62 843 ASP A O 1
ATOM 6702 N N . ALA A 1 844 ? -15.886 1.092 -23.661 1.00 94.88 844 ALA A N 1
ATOM 6703 C CA . ALA A 1 844 ? -15.306 2.433 -23.723 1.00 94.88 844 ALA A CA 1
ATOM 6704 C C . ALA A 1 844 ? -13.775 2.401 -23.842 1.00 94.88 844 ALA A C 1
ATOM 6706 O O . ALA A 1 844 ? -13.206 3.154 -24.634 1.00 94.88 844 ALA A O 1
ATOM 6707 N N . ILE A 1 845 ? -13.111 1.507 -23.103 1.00 96.12 845 ILE A N 1
ATOM 6708 C CA . ILE A 1 845 ? -11.665 1.296 -23.221 1.00 96.12 845 ILE A CA 1
ATOM 6709 C C . ILE A 1 845 ? -11.314 0.812 -24.626 1.00 96.12 845 ILE A C 1
ATOM 6711 O O . ILE A 1 845 ? -10.394 1.359 -25.225 1.00 96.12 845 ILE A O 1
ATOM 6715 N N . TRP A 1 846 ? -12.066 -0.135 -25.195 1.00 96.19 846 TRP A N 1
ATOM 6716 C CA . TRP A 1 846 ? -11.796 -0.617 -26.552 1.00 96.19 846 TRP A CA 1
ATOM 6717 C C . TRP A 1 846 ? -11.826 0.500 -27.597 1.00 96.19 846 TRP A C 1
ATOM 6719 O O . TRP A 1 846 ? -10.957 0.546 -28.456 1.00 96.19 846 TRP A O 1
ATOM 6729 N N . VAL A 1 847 ? -12.776 1.435 -27.511 1.00 95.25 847 VAL A N 1
ATOM 6730 C CA . VAL A 1 847 ? -12.827 2.583 -28.437 1.00 95.25 847 VAL A CA 1
ATOM 6731 C C . VAL A 1 847 ? -11.541 3.414 -28.366 1.00 95.25 847 VAL A C 1
ATOM 6733 O O . VAL A 1 847 ? -11.035 3.859 -29.397 1.00 95.25 847 VAL A O 1
ATOM 6736 N N . ILE A 1 848 ? -10.984 3.589 -27.164 1.00 95.06 848 ILE A N 1
ATOM 6737 C CA . ILE A 1 848 ? -9.700 4.272 -26.965 1.00 95.06 848 ILE A CA 1
ATOM 6738 C C . ILE A 1 848 ? -8.555 3.438 -27.554 1.00 95.06 848 ILE A C 1
ATOM 6740 O O . ILE A 1 848 ? -7.718 3.988 -28.264 1.00 95.06 848 ILE A O 1
ATOM 6744 N N . LEU A 1 849 ? -8.531 2.122 -27.319 1.00 94.56 849 LEU A N 1
ATOM 6745 C CA . LEU A 1 849 ? -7.498 1.231 -27.867 1.00 94.56 849 LEU A CA 1
ATOM 6746 C C . LEU A 1 849 ? -7.533 1.179 -29.397 1.00 94.56 849 LEU A C 1
ATOM 6748 O O . LEU A 1 849 ? -6.487 1.232 -30.037 1.00 94.56 849 LEU A O 1
ATOM 6752 N N . TYR A 1 850 ? -8.728 1.145 -29.986 1.00 94.19 850 TYR A N 1
ATOM 6753 C CA . TYR A 1 850 ? -8.921 1.223 -31.427 1.00 94.19 850 TYR A CA 1
ATOM 6754 C C . TYR A 1 850 ? -8.316 2.516 -31.986 1.00 94.19 850 TYR A C 1
ATOM 6756 O O . TYR A 1 850 ? -7.560 2.482 -32.956 1.00 94.19 850 TYR A O 1
ATOM 6764 N N . PHE A 1 851 ? -8.572 3.655 -31.334 1.00 91.75 851 PHE A N 1
ATOM 6765 C CA . PHE A 1 851 ? -7.946 4.917 -31.722 1.00 91.75 851 PHE A CA 1
ATOM 6766 C C . PHE A 1 851 ? -6.416 4.858 -31.612 1.00 91.75 851 PHE A C 1
ATOM 6768 O O . PHE A 1 851 ? -5.737 5.237 -32.558 1.00 91.75 851 PHE A O 1
ATOM 6775 N N . PHE A 1 852 ? -5.876 4.351 -30.502 1.00 90.06 852 PHE A N 1
ATOM 6776 C CA . PHE A 1 852 ? -4.432 4.299 -30.253 1.00 90.06 852 PHE A CA 1
ATOM 6777 C C . PHE A 1 852 ? -3.666 3.376 -31.211 1.00 90.06 852 PHE A C 1
ATOM 6779 O O . PHE A 1 852 ? -2.590 3.749 -31.669 1.00 90.06 852 PHE A O 1
ATOM 6786 N N . PHE A 1 853 ? -4.197 2.189 -31.518 1.00 91.19 853 PHE A N 1
ATOM 6787 C CA . PHE A 1 853 ? -3.450 1.158 -32.251 1.00 91.19 853 PHE A CA 1
ATOM 6788 C C . PHE A 1 853 ? -3.845 1.009 -33.723 1.00 91.19 853 PHE A C 1
ATOM 6790 O O . PHE A 1 853 ? -3.010 0.615 -34.535 1.00 91.19 853 PHE A O 1
ATOM 6797 N N . TYR A 1 854 ? -5.087 1.333 -34.095 1.00 91.56 854 TYR A N 1
ATOM 6798 C CA . TYR A 1 854 ? -5.564 1.165 -35.474 1.00 91.56 854 TYR A CA 1
ATOM 6799 C C . TYR A 1 854 ? -5.579 2.485 -36.246 1.00 91.56 854 TYR A C 1
ATOM 6801 O O . TYR A 1 854 ? -5.386 2.477 -37.459 1.00 91.56 854 TYR A O 1
ATOM 6809 N N . LEU A 1 855 ? -5.796 3.617 -35.569 1.00 89.12 855 LEU A N 1
ATOM 6810 C CA . LEU A 1 855 ? -5.825 4.952 -36.188 1.00 89.12 855 LEU A CA 1
ATOM 6811 C C . LEU A 1 855 ? -4.633 5.840 -35.802 1.00 89.12 855 LEU A C 1
ATOM 6813 O O . LEU A 1 855 ? -4.493 6.925 -36.368 1.00 89.12 855 LEU A O 1
ATOM 6817 N N . GLY A 1 856 ? -3.849 5.405 -34.816 1.00 75.12 856 GLY A N 1
ATOM 6818 C CA . GLY A 1 856 ? -2.919 6.228 -34.052 1.00 75.12 856 GLY A CA 1
ATOM 6819 C C . GLY A 1 856 ? -1.595 6.493 -34.716 1.00 75.12 856 GLY A C 1
ATOM 6820 O O . GLY A 1 856 ? -0.988 5.598 -35.338 1.00 75.12 856 GLY A O 1
#

pLDDT: mean 85.65, std 18.67, range [22.45, 98.81]